Protein AF-0000000069365729 (afdb_homodimer)

Solvent-accessible surface area (backbone atoms only — not comparable to full-atom values): 52235 Å² total; per-residue (Å²): 141,86,71,84,69,77,76,76,80,78,80,75,82,76,78,77,75,75,73,77,79,75,72,73,74,74,63,78,80,81,87,73,66,61,32,48,73,64,70,87,82,58,74,79,74,77,65,44,82,46,73,42,86,36,70,55,56,82,67,42,60,54,94,65,67,59,30,49,34,36,30,37,41,27,50,70,86,61,30,41,75,59,53,30,36,33,40,35,35,39,38,40,79,29,45,43,65,62,51,60,62,54,31,26,33,58,68,67,47,25,71,80,61,19,20,28,38,34,43,37,36,20,69,69,21,66,78,11,24,42,81,78,31,65,70,54,25,65,61,44,45,65,58,37,16,51,65,37,71,66,40,41,49,50,48,52,47,53,49,51,54,50,51,23,55,77,64,65,19,75,74,30,49,24,36,30,26,22,46,34,68,5,3,36,47,14,47,51,38,36,54,47,31,40,67,66,26,65,24,19,40,14,19,29,21,40,62,31,43,38,66,79,65,38,69,39,33,42,41,43,31,36,31,28,45,53,43,34,72,68,29,58,66,35,31,49,51,55,39,50,35,55,60,53,48,50,55,42,40,71,38,91,63,16,36,54,50,50,20,57,73,64,36,36,68,55,73,52,90,51,59,63,62,56,52,49,51,53,50,48,48,52,52,49,41,26,27,62,32,30,86,46,64,43,42,78,44,41,58,36,58,46,34,39,54,53,54,24,34,48,44,37,62,67,55,60,91,86,64,49,64,65,58,26,47,46,56,16,54,32,40,60,79,35,53,85,64,80,62,87,52,44,65,87,81,64,59,69,43,60,46,62,57,46,55,52,32,39,33,34,47,56,36,53,60,54,23,27,41,70,84,66,21,41,52,78,59,47,73,63,49,65,70,54,50,38,50,49,25,36,70,76,49,67,37,72,50,40,62,59,48,49,46,65,63,71,31,46,75,64,46,46,76,36,36,44,70,26,59,48,38,33,38,28,34,33,12,64,36,9,27,52,35,63,19,28,64,75,56,59,45,37,96,43,30,36,36,50,73,36,78,73,29,16,53,37,53,78,37,31,54,87,56,93,73,57,53,68,69,58,54,50,49,48,51,52,52,52,50,51,52,51,48,52,51,51,53,51,53,51,54,55,52,53,56,73,72,104,143,83,77,89,77,89,79,81,79,77,77,76,80,75,78,77,77,76,72,77,78,75,74,77,78,76,70,76,75,75,80,70,69,52,34,51,74,65,71,86,84,59,74,80,78,77,64,45,83,45,72,43,85,36,71,56,55,82,68,40,59,54,93,65,66,59,30,47,34,36,30,37,42,26,50,70,87,59,30,40,77,58,52,28,35,33,41,34,35,37,38,40,77,26,45,43,65,63,50,60,63,55,31,28,34,59,67,68,46,28,71,81,62,20,20,28,39,35,41,37,36,20,68,69,22,65,78,11,25,42,79,78,31,65,70,55,25,64,62,45,45,66,58,38,16,49,65,36,70,65,41,40,49,49,49,54,46,53,49,53,54,51,50,23,53,76,64,65,20,74,74,29,48,25,38,31,27,21,46,35,70,6,3,36,47,14,48,51,39,34,52,48,31,40,67,66,26,67,25,17,40,14,18,29,22,41,63,30,43,39,65,81,66,39,69,41,33,40,41,42,31,37,32,29,45,52,42,35,73,68,29,58,66,36,31,50,50,55,38,50,34,56,60,53,49,52,55,42,40,70,37,90,64,15,37,55,51,48,18,57,75,64,35,36,68,56,72,52,92,50,58,62,64,57,53,49,52,53,51,50,50,53,51,49,41,28,28,62,32,31,84,47,63,43,44,81,46,41,58,36,56,46,34,38,54,52,53,22,34,50,42,38,62,67,55,61,90,85,64,49,65,65,60,27,48,46,55,16,55,33,40,61,78,34,54,83,63,80,62,87,52,45,66,88,80,62,58,66,44,60,45,63,57,46,55,52,32,39,34,32,48,58,35,53,61,52,24,28,39,69,84,65,21,40,52,79,59,49,72,65,48,66,69,57,48,36,50,49,24,35,70,76,49,66,38,72,51,39,61,58,48,48,46,64,60,70,30,45,74,64,46,46,77,36,36,42,70,27,58,49,39,34,38,30,35,33,12,64,37,9,28,50,35,64,19,29,62,76,57,60,45,39,96,41,29,34,35,49,72,38,77,74,29,16,52,37,51,78,35,32,55,86,58,94,74,57,53,67,71,58,55,51,50,47,50,52,54,51,50,50,51,50,48,52,52,51,53,49,54,50,54,57,51,54,55,74,72,106

pLDDT: mean 89.28, std 19.51, range [16.75, 98.94]

Structure (mmCIF, N/CA/C/O backbone):
data_AF-0000000069365729-model_v1
#
loop_
_entity.id
_entity.type
_entity.pdbx_description
1 polymer 'Lysosomal Pro-X carboxypeptidase'
#
loop_
_atom_site.group_PDB
_atom_site.id
_atom_site.type_symbol
_atom_site.label_atom_id
_atom_site.label_alt_id
_atom_site.label_comp_id
_atom_site.label_asym_id
_atom_site.label_entity_id
_atom_site.label_seq_id
_atom_site.pdbx_PDB_ins_code
_atom_site.Cartn_x
_atom_site.Cartn_y
_atom_site.Cartn_z
_atom_site.occupancy
_atom_site.B_iso_or_equiv
_atom_site.auth_seq_id
_atom_site.auth_comp_id
_atom_site.auth_asym_id
_atom_site.auth_atom_id
_atom_site.pdbx_PDB_model_num
ATOM 1 N N . MET A 1 1 ? 60.781 17.562 -64.938 1 19.97 1 MET A N 1
ATOM 2 C CA . MET A 1 1 ? 60.312 16.391 -65.688 1 19.97 1 MET A CA 1
ATOM 3 C C . MET A 1 1 ? 59.062 15.805 -65 1 19.97 1 MET A C 1
ATOM 5 O O . MET A 1 1 ? 59.031 15.68 -63.781 1 19.97 1 MET A O 1
ATOM 9 N N . ARG A 1 2 ? 58 15.656 -65.75 1 18.52 2 ARG A N 1
ATOM 10 C CA . ARG A 1 2 ? 56.531 15.656 -65.875 1 18.52 2 ARG A CA 1
ATOM 11 C C . ARG A 1 2 ? 55.938 14.391 -65.25 1 18.52 2 ARG A C 1
ATOM 13 O O . ARG A 1 2 ? 56.594 13.336 -65.25 1 18.52 2 ARG A O 1
ATOM 20 N N . ARG A 1 3 ? 54.812 14.578 -64.625 1 18.08 3 ARG A N 1
ATOM 21 C CA . ARG A 1 3 ? 53.812 14.219 -63.625 1 18.08 3 ARG A CA 1
ATOM 22 C C . ARG A 1 3 ? 53 13.016 -64.125 1 18.08 3 ARG A C 1
ATOM 24 O O . ARG A 1 3 ? 51.969 12.688 -63.5 1 18.08 3 ARG A O 1
ATOM 31 N N . PHE A 1 4 ? 53.594 12.305 -65.125 1 20.97 4 PHE A N 1
ATOM 32 C CA . PHE A 1 4 ? 52.594 11.391 -65.625 1 20.97 4 PHE A CA 1
ATOM 33 C C . PHE A 1 4 ? 52.031 10.516 -64.5 1 20.97 4 PHE A C 1
ATOM 35 O O . PHE A 1 4 ? 52.781 9.812 -63.844 1 20.97 4 PHE A O 1
ATOM 42 N N . ALA A 1 5 ? 50.844 10.938 -63.969 1 23.08 5 ALA A N 1
ATOM 43 C CA . ALA A 1 5 ? 49.906 10.617 -62.906 1 23.08 5 ALA A CA 1
ATOM 44 C C . ALA A 1 5 ? 49.312 9.227 -63.094 1 23.08 5 ALA A C 1
ATOM 46 O O . ALA A 1 5 ? 48.375 9.055 -63.875 1 23.08 5 ALA A O 1
ATOM 47 N N . THR A 1 6 ? 50.031 8.297 -63.656 1 20.86 6 THR A N 1
ATOM 48 C CA . THR A 1 6 ? 49.25 7.121 -64 1 20.86 6 THR A CA 1
ATOM 49 C C . THR A 1 6 ? 48.5 6.582 -62.812 1 20.86 6 THR A C 1
ATOM 51 O O . THR A 1 6 ? 49.062 6.406 -61.75 1 20.86 6 THR A O 1
ATOM 54 N N . THR A 1 7 ? 47.156 6.723 -62.781 1 23.72 7 THR A N 1
ATOM 55 C CA . THR A 1 7 ? 46 6.465 -61.969 1 23.72 7 THR A CA 1
ATOM 56 C C . THR A 1 7 ? 45.781 4.965 -61.75 1 23.72 7 THR A C 1
ATOM 58 O O . THR A 1 7 ? 45.438 4.246 -62.688 1 23.72 7 THR A O 1
ATOM 61 N N . LEU A 1 8 ? 46.75 4.215 -61.469 1 20.98 8 LEU A N 1
ATOM 62 C CA . LEU A 1 8 ? 46.438 2.791 -61.375 1 20.98 8 LEU A CA 1
ATOM 63 C C . LEU A 1 8 ? 45.281 2.541 -60.406 1 20.98 8 LEU A C 1
ATOM 65 O O . LEU A 1 8 ? 45.344 2.963 -59.25 1 20.98 8 LEU A O 1
ATOM 69 N N . VAL A 1 9 ? 44.062 2.283 -60.906 1 23.2 9 VAL A N 1
ATOM 70 C CA . VAL A 1 9 ? 42.75 1.968 -60.344 1 23.2 9 VAL A CA 1
ATOM 71 C C . VAL A 1 9 ? 42.812 0.652 -59.562 1 23.2 9 VAL A C 1
ATOM 73 O O . VAL A 1 9 ? 43 -0.412 -60.156 1 23.2 9 VAL A O 1
ATOM 76 N N . LEU A 1 10 ? 43.594 0.442 -58.594 1 20.86 10 LEU A N 1
ATOM 77 C CA . LEU A 1 10 ? 43.625 -0.836 -57.906 1 20.86 10 LEU A CA 1
ATOM 78 C C . LEU A 1 10 ? 42.25 -1.156 -57.312 1 20.86 10 LEU A C 1
ATOM 80 O O . LEU A 1 10 ? 41.719 -0.389 -56.5 1 20.86 10 LEU A O 1
ATOM 84 N N . VAL A 1 11 ? 41.312 -1.897 -57.969 1 24.56 11 VAL A N 1
ATOM 85 C CA . VAL A 1 11 ? 40 -2.424 -57.625 1 24.56 11 VAL A CA 1
ATOM 86 C C . VAL A 1 11 ? 40.125 -3.371 -56.438 1 24.56 11 VAL A C 1
ATOM 88 O O . VAL A 1 11 ? 40.75 -4.43 -56.531 1 24.56 11 VAL A O 1
ATOM 91 N N . SER A 1 12 ? 40.5 -2.928 -55.25 1 21.89 12 SER A N 1
ATOM 92 C CA . SER A 1 12 ? 40.562 -3.795 -54.062 1 21.89 12 SER A CA 1
ATOM 93 C C . SER A 1 12 ? 39.25 -4.523 -53.844 1 21.89 12 SER A C 1
ATOM 95 O O . SER A 1 12 ? 38.188 -3.893 -53.781 1 21.89 12 SER A O 1
ATOM 97 N N . LEU A 1 13 ? 39.031 -5.797 -54.219 1 23.45 13 LEU A N 1
ATOM 98 C CA . LEU A 1 13 ? 37.969 -6.785 -54.031 1 23.45 13 LEU A CA 1
ATOM 99 C C . LEU A 1 13 ? 37.656 -6.961 -52.531 1 23.45 13 LEU A C 1
ATOM 101 O O . LEU A 1 13 ? 38.469 -7.492 -51.781 1 23.45 13 LEU A O 1
ATOM 105 N N . CYS A 1 14 ? 37.156 -5.922 -51.781 1 22.91 14 CYS A N 1
ATOM 106 C CA . CYS A 1 14 ? 36.75 -6.055 -50.406 1 22.91 14 CYS A CA 1
ATOM 107 C C . CYS A 1 14 ? 35.75 -7.195 -50.219 1 22.91 14 CYS A C 1
ATOM 109 O O . CYS A 1 14 ? 34.656 -7.168 -50.812 1 22.91 14 CYS A O 1
ATOM 111 N N . PHE A 1 15 ? 36.188 -8.461 -50.031 1 23.34 15 PHE A N 1
ATOM 112 C CA . PHE A 1 15 ? 35.406 -9.648 -49.688 1 23.34 15 PHE A CA 1
ATOM 113 C C . PHE A 1 15 ? 34.5 -9.375 -48.5 1 23.34 15 PHE A C 1
ATOM 115 O O . PHE A 1 15 ? 35 -9.055 -47.406 1 23.34 15 PHE A O 1
ATOM 122 N N . PHE A 1 16 ? 33.25 -8.797 -48.688 1 24.72 16 PHE A N 1
ATOM 123 C CA . PHE A 1 16 ? 32.156 -8.641 -47.75 1 24.72 16 PHE A CA 1
ATOM 124 C C . PHE A 1 16 ? 31.844 -9.969 -47.062 1 24.72 16 PHE A C 1
ATOM 126 O O . PHE A 1 16 ? 31.297 -10.875 -47.719 1 24.72 16 PHE A O 1
ATOM 133 N N . PHE A 1 17 ? 32.75 -10.516 -46.156 1 26.08 17 PHE A N 1
ATOM 134 C CA . PHE A 1 17 ? 32.312 -11.664 -45.375 1 26.08 17 PHE A CA 1
ATOM 135 C C . PHE A 1 17 ? 30.969 -11.406 -44.719 1 26.08 17 PHE A C 1
ATOM 137 O O . PHE A 1 17 ? 30.812 -10.445 -43.969 1 26.08 17 PHE A O 1
ATOM 144 N N . VAL A 1 18 ? 29.828 -11.75 -45.312 1 26.98 18 VAL A N 1
ATOM 145 C CA . VAL A 1 18 ? 28.484 -11.844 -44.781 1 26.98 18 VAL A CA 1
ATOM 146 C C . VAL A 1 18 ? 28.484 -12.648 -43.5 1 26.98 18 VAL A C 1
ATOM 148 O O . VAL A 1 18 ? 28.828 -13.828 -43.5 1 26.98 18 VAL A O 1
ATOM 151 N N . PHE A 1 19 ? 28.969 -12.023 -42.375 1 27.56 19 PHE A N 1
ATOM 152 C CA . PHE A 1 19 ? 28.766 -12.688 -41.094 1 27.56 19 PHE A CA 1
ATOM 153 C C . PHE A 1 19 ? 27.328 -13.211 -40.969 1 27.56 19 PHE A C 1
ATOM 155 O O . PHE A 1 19 ? 26.375 -12.5 -41.281 1 27.56 19 PHE A O 1
ATOM 162 N N . PRO A 1 20 ? 27.109 -14.539 -41.062 1 25.8 20 PRO A N 1
ATOM 163 C CA . PRO A 1 20 ? 25.781 -15.117 -40.812 1 25.8 20 PRO A CA 1
ATOM 164 C C . PRO A 1 20 ? 25.094 -14.5 -39.594 1 25.8 20 PRO A C 1
ATOM 166 O O . PRO A 1 20 ? 25.766 -13.977 -38.719 1 25.8 20 PRO A O 1
ATOM 169 N N . CYS A 1 21 ? 23.859 -14.094 -39.812 1 24.88 21 CYS A N 1
ATOM 170 C CA . CYS A 1 21 ? 22.766 -13.664 -38.969 1 24.88 21 CYS A CA 1
ATOM 171 C C . CYS A 1 21 ? 22.672 -14.555 -37.719 1 24.88 21 CYS A C 1
ATOM 173 O O . CYS A 1 21 ? 22.5 -15.766 -37.844 1 24.88 21 CYS A O 1
ATOM 175 N N . CYS A 1 22 ? 23.5 -14.266 -36.656 1 27.94 22 CYS A N 1
ATOM 176 C CA . CYS A 1 22 ? 23.266 -14.742 -35.281 1 27.94 22 CYS A CA 1
ATOM 177 C C . CYS A 1 22 ? 21.766 -14.805 -35 1 27.94 22 CYS A C 1
ATOM 179 O O . CYS A 1 22 ? 21.078 -13.781 -35.031 1 27.94 22 CYS A O 1
ATOM 181 N N . ARG A 1 23 ? 21.109 -15.852 -35.469 1 26.5 23 ARG A N 1
ATOM 182 C CA . ARG A 1 23 ? 19.781 -16.156 -34.969 1 26.5 23 ARG A CA 1
ATOM 183 C C . ARG A 1 23 ? 19.672 -15.883 -33.469 1 26.5 23 ARG A C 1
ATOM 185 O O . ARG A 1 23 ? 20.422 -16.469 -32.656 1 26.5 23 ARG A O 1
ATOM 192 N N . ALA A 1 24 ? 19.344 -14.68 -33.188 1 32.12 24 ALA A N 1
ATOM 193 C CA . ALA A 1 24 ? 18.781 -14.336 -31.875 1 32.12 24 ALA A CA 1
ATOM 194 C C . ALA A 1 24 ? 17.984 -15.508 -31.297 1 32.12 24 ALA A C 1
ATOM 196 O O . ALA A 1 24 ? 16.953 -15.898 -31.844 1 32.12 24 ALA A O 1
ATOM 197 N N . GLN A 1 25 ? 18.719 -16.531 -30.844 1 28.36 25 GLN A N 1
ATOM 198 C CA . GLN A 1 25 ? 18.031 -17.484 -29.984 1 28.36 25 GLN A CA 1
ATOM 199 C C . GLN A 1 25 ? 16.969 -16.797 -29.125 1 28.36 25 GLN A C 1
ATOM 201 O O . GLN A 1 25 ? 17.281 -15.867 -28.391 1 28.36 25 GLN A O 1
ATOM 206 N N . ARG A 1 26 ? 15.758 -16.828 -29.609 1 33.78 26 ARG A N 1
ATOM 207 C CA . ARG A 1 26 ? 14.5 -16.391 -29 1 33.78 26 ARG A CA 1
ATOM 208 C C . ARG A 1 26 ? 14.445 -16.75 -27.531 1 33.78 26 ARG A C 1
ATOM 210 O O . ARG A 1 26 ? 14.898 -17.812 -27.125 1 33.78 26 ARG A O 1
ATOM 217 N N . GLY A 1 27 ? 14.602 -15.797 -26.797 1 33.34 27 GLY A N 1
ATOM 218 C CA . GLY A 1 27 ? 14.305 -15.742 -25.375 1 33.34 27 GLY A CA 1
ATOM 219 C C . GLY A 1 27 ? 13.094 -16.578 -24.984 1 33.34 27 GLY A C 1
ATOM 220 O O . GLY A 1 27 ? 12.023 -16.438 -25.578 1 33.34 27 GLY A O 1
ATOM 221 N N . ARG A 1 28 ? 13.125 -17.641 -24.531 1 34.78 28 ARG A N 1
ATOM 222 C CA . ARG A 1 28 ? 12.047 -18.469 -24 1 34.78 28 ARG A CA 1
ATOM 223 C C . ARG A 1 28 ? 11.203 -17.688 -22.984 1 34.78 28 ARG A C 1
ATOM 225 O O . ARG A 1 28 ? 11.594 -17.531 -21.828 1 34.78 28 ARG A O 1
ATOM 232 N N . PRO A 1 29 ? 10.797 -16.547 -23.156 1 34.97 29 PRO A N 1
ATOM 233 C CA . PRO A 1 29 ? 9.945 -16.219 -22.016 1 34.97 29 PRO A CA 1
ATOM 234 C C . PRO A 1 29 ? 8.75 -17.172 -21.875 1 34.97 29 PRO A C 1
ATOM 236 O O . PRO A 1 29 ? 8.109 -17.5 -22.875 1 34.97 29 PRO A O 1
ATOM 239 N N . ARG A 1 30 ? 8.312 -17.844 -20.688 1 39.31 30 ARG A N 1
ATOM 240 C CA . ARG A 1 30 ? 7.734 -18.844 -19.797 1 39.31 30 ARG A CA 1
ATOM 241 C C . ARG A 1 30 ? 6.211 -18.797 -19.844 1 39.31 30 ARG A C 1
ATOM 243 O O . ARG A 1 30 ? 5.625 -17.859 -20.391 1 39.31 30 ARG A O 1
ATOM 250 N N . LEU A 1 31 ? 5.367 -19.062 -18.656 1 35.19 31 LEU A N 1
ATOM 251 C CA . LEU A 1 31 ? 4.391 -20.047 -18.219 1 35.19 31 LEU A CA 1
ATOM 252 C C . LEU A 1 31 ? 3.01 -19.75 -18.781 1 35.19 31 LEU A C 1
ATOM 254 O O . LEU A 1 31 ? 2.299 -18.875 -18.266 1 35.19 31 LEU A O 1
ATOM 258 N N . LEU A 1 32 ? 2.955 -19.578 -20.031 1 36.25 32 LEU A N 1
ATOM 259 C CA . LEU A 1 32 ? 1.614 -19.438 -20.578 1 36.25 32 LEU A CA 1
ATOM 260 C C . LEU A 1 32 ? 0.77 -20.672 -20.312 1 36.25 32 LEU A C 1
ATOM 262 O O . LEU A 1 32 ? 1.016 -21.734 -20.891 1 36.25 32 LEU A O 1
ATOM 266 N N . GLU A 1 33 ? 0.368 -20.875 -19.172 1 34.91 33 GLU A N 1
ATOM 267 C CA . GLU A 1 33 ? -0.342 -22.109 -18.859 1 34.91 33 GLU A CA 1
ATOM 268 C C . GLU A 1 33 ? -1.721 -22.125 -19.516 1 34.91 33 GLU A C 1
ATOM 270 O O . GLU A 1 33 ? -2.521 -21.219 -19.328 1 34.91 33 GLU A O 1
ATOM 275 N N . ARG A 1 34 ? -1.675 -22.641 -20.656 1 36.06 34 ARG A N 1
ATOM 276 C CA . ARG A 1 34 ? -2.887 -23.047 -21.359 1 36.06 34 ARG A CA 1
ATOM 277 C C . ARG A 1 34 ? -3.725 -24 -20.516 1 36.06 34 ARG A C 1
ATOM 279 O O . ARG A 1 34 ? -3.262 -25.078 -20.141 1 36.06 34 ARG A O 1
ATOM 286 N N . PHE A 1 35 ? -4.625 -23.469 -19.766 1 40.62 35 PHE A N 1
ATOM 287 C CA . PHE A 1 35 ? -5.465 -24.391 -19 1 40.62 35 PHE A CA 1
ATOM 288 C C . PHE A 1 35 ? -6.648 -24.859 -19.844 1 40.62 35 PHE A C 1
ATOM 290 O O . PHE A 1 35 ? -7.234 -24.062 -20.594 1 40.62 35 PHE A O 1
ATOM 297 N N . ALA A 1 36 ? -6.812 -26.094 -20.203 1 39.56 36 ALA A N 1
ATOM 298 C CA . ALA A 1 36 ? -7.949 -26.75 -20.859 1 39.56 36 ALA A CA 1
ATOM 299 C C . ALA A 1 36 ? -9.25 -26.422 -20.125 1 39.56 36 ALA A C 1
ATOM 301 O O . ALA A 1 36 ? -9.25 -26.203 -18.906 1 39.56 36 ALA A O 1
ATOM 302 N N . ARG A 1 37 ? -10.266 -26.5 -20.969 1 44.94 37 ARG A N 1
ATOM 303 C CA . ARG A 1 37 ? -11.648 -26.344 -20.531 1 44.94 37 ARG A CA 1
ATOM 304 C C . ARG A 1 37 ? -12.023 -27.422 -19.531 1 44.94 37 ARG A C 1
ATOM 306 O O . ARG A 1 37 ? -11.781 -28.609 -19.75 1 44.94 37 ARG A O 1
ATOM 313 N N . PRO A 1 38 ? -12.5 -26.922 -18.281 1 44.09 38 PRO A N 1
ATOM 314 C CA . PRO A 1 38 ? -12.883 -27.891 -17.234 1 44.09 38 PRO A CA 1
ATOM 315 C C . PRO A 1 38 ? -13.93 -28.891 -17.719 1 44.09 38 PRO A C 1
ATOM 317 O O . PRO A 1 38 ? -14.789 -28.547 -18.531 1 44.09 38 PRO A O 1
ATOM 320 N N . GLY A 1 39 ? -13.703 -30.125 -17.781 1 40.03 39 GLY A N 1
ATOM 321 C CA . GLY A 1 39 ? -14.734 -31.141 -17.844 1 40.03 39 GLY A CA 1
ATOM 322 C C . GLY A 1 39 ? -15.906 -30.875 -16.922 1 40.03 39 GLY A C 1
ATOM 323 O O . GLY A 1 39 ? -15.82 -30.016 -16.031 1 40.03 39 GLY A O 1
ATOM 324 N N . ASN A 1 40 ? -17.141 -31.734 -17.156 1 41.06 40 ASN A N 1
ATOM 325 C CA . ASN A 1 40 ? -18.531 -31.641 -16.719 1 41.06 40 ASN A CA 1
ATOM 326 C C . ASN A 1 40 ? -18.641 -31.516 -15.203 1 41.06 40 ASN A C 1
ATOM 328 O O . ASN A 1 40 ? -19.719 -31.219 -14.672 1 41.06 40 ASN A O 1
ATOM 332 N N . ARG A 1 41 ? -18.078 -32.594 -14.289 1 47.03 41 ARG A N 1
ATOM 333 C CA . ARG A 1 41 ? -18.781 -32.844 -13.039 1 47.03 41 ARG A CA 1
ATOM 334 C C . ARG A 1 41 ? -18.406 -31.812 -11.977 1 47.03 41 ARG A C 1
ATOM 336 O O . ARG A 1 41 ? -17.625 -32.094 -11.062 1 47.03 41 ARG A O 1
ATOM 343 N N . ALA A 1 42 ? -18.125 -30.781 -12.25 1 49.84 42 ALA A N 1
ATOM 344 C CA . ALA A 1 42 ? -17.797 -29.844 -11.172 1 49.84 42 ALA A CA 1
ATOM 345 C C . ALA A 1 42 ? -18.938 -29.75 -10.164 1 49.84 42 ALA A C 1
ATOM 347 O O . ALA A 1 42 ? -20.094 -29.625 -10.547 1 49.84 42 ALA A O 1
ATOM 348 N N . ARG A 1 43 ? -18.703 -30.062 -8.938 1 58.91 43 ARG A N 1
ATOM 349 C CA . ARG A 1 43 ? -19.625 -29.75 -7.852 1 58.91 43 ARG A CA 1
ATOM 350 C C . ARG A 1 43 ? -20.172 -28.344 -7.988 1 58.91 43 ARG A C 1
ATOM 352 O O . ARG A 1 43 ? -19.406 -27.391 -8.133 1 58.91 43 ARG A O 1
ATOM 359 N N . ALA A 1 44 ? -21.312 -28.203 -8.445 1 73.12 44 ALA A N 1
ATOM 360 C CA . ALA A 1 44 ? -21.938 -26.922 -8.695 1 73.12 44 ALA A CA 1
ATOM 361 C C . ALA A 1 44 ? -22.219 -26.188 -7.383 1 73.12 44 ALA A C 1
ATOM 363 O O . ALA A 1 44 ? -23.031 -26.641 -6.57 1 73.12 44 ALA A O 1
ATOM 364 N N . TYR A 1 45 ? -21.25 -25.406 -6.949 1 89.94 45 TYR A N 1
ATOM 365 C CA . TYR A 1 45 ? -21.5 -24.547 -5.801 1 89.94 45 TYR A CA 1
ATOM 366 C C . TYR A 1 45 ? -22.531 -23.469 -6.145 1 89.94 45 TYR A C 1
ATOM 368 O O . TYR A 1 45 ? -22.609 -23.016 -7.289 1 89.94 45 TYR A O 1
ATOM 376 N N . GLN A 1 46 ? -23.375 -23.203 -5.18 1 92.38 46 GLN A N 1
ATOM 377 C CA . GLN A 1 46 ? -24.422 -22.203 -5.391 1 92.38 46 GLN A CA 1
ATOM 378 C C . GLN A 1 46 ? -23.969 -20.812 -4.918 1 92.38 46 GLN A C 1
ATOM 380 O O . GLN A 1 46 ? -23.484 -20.672 -3.787 1 92.38 46 GLN A O 1
ATOM 385 N N . TYR A 1 47 ? -23.969 -19.891 -5.766 1 96.44 47 TYR A N 1
ATOM 386 C CA . TYR A 1 47 ? -23.609 -18.516 -5.461 1 96.44 47 TYR A CA 1
ATOM 387 C C . TYR A 1 47 ? -24.406 -17.547 -6.324 1 96.44 47 TYR A C 1
ATOM 389 O O . TYR A 1 47 ? -25.031 -17.953 -7.316 1 96.44 47 TYR A O 1
ATOM 397 N N . GLU A 1 48 ? -24.469 -16.312 -5.871 1 97.19 48 GLU A N 1
ATOM 398 C CA . GLU A 1 48 ? -25.031 -15.211 -6.645 1 97.19 48 GLU A CA 1
ATOM 399 C C . GLU A 1 48 ? -23.922 -14.367 -7.277 1 97.19 48 GLU A C 1
ATOM 401 O O . GLU A 1 48 ? -22.906 -14.086 -6.641 1 97.19 48 GLU A O 1
ATOM 406 N N . GLU A 1 49 ? -24.172 -13.992 -8.492 1 97.69 49 GLU A N 1
ATOM 407 C CA . GLU A 1 49 ? -23.281 -13.07 -9.188 1 97.69 49 GLU A CA 1
ATOM 408 C C . GLU A 1 49 ? -23.703 -11.625 -8.969 1 97.69 49 GLU A C 1
ATOM 410 O O . GLU A 1 49 ? -24.875 -11.281 -9.172 1 97.69 49 GLU A O 1
ATOM 415 N N . ARG A 1 50 ? -22.766 -10.812 -8.523 1 98.44 50 ARG A N 1
ATOM 416 C CA . ARG A 1 50 ? -23.016 -9.383 -8.328 1 98.44 50 ARG A CA 1
ATOM 417 C C . ARG A 1 50 ? -21.891 -8.547 -8.938 1 98.44 50 ARG A C 1
ATOM 419 O O . ARG A 1 50 ? -20.875 -9.086 -9.367 1 98.44 50 ARG A O 1
ATOM 426 N N . TYR A 1 51 ? -22.188 -7.262 -9.078 1 98.5 51 TYR A N 1
ATOM 427 C CA . TYR A 1 51 ? -21.219 -6.332 -9.656 1 98.5 51 TYR A CA 1
ATOM 428 C C . TYR A 1 51 ? -21.016 -5.121 -8.75 1 98.5 51 TYR A C 1
ATOM 430 O O . TYR A 1 51 ? -21.953 -4.684 -8.078 1 98.5 51 TYR A O 1
ATOM 438 N N . PHE A 1 52 ? -19.859 -4.637 -8.703 1 98.56 52 PHE A N 1
ATOM 439 C CA . PHE A 1 52 ? -19.469 -3.436 -7.973 1 98.56 52 PHE A CA 1
ATOM 440 C C . PHE A 1 52 ? -18.781 -2.438 -8.898 1 98.56 52 PHE A C 1
ATOM 442 O O . PHE A 1 52 ? -17.859 -2.797 -9.633 1 98.56 52 PHE A O 1
ATOM 449 N N . ARG A 1 53 ? -19.25 -1.171 -8.844 1 97.94 53 ARG A N 1
ATOM 450 C CA . ARG A 1 53 ? -18.672 -0.134 -9.688 1 97.94 53 ARG A CA 1
ATOM 451 C C . ARG A 1 53 ? -17.328 0.325 -9.148 1 97.94 53 ARG A C 1
ATOM 453 O O . ARG A 1 53 ? -17.234 0.851 -8.039 1 97.94 53 ARG A O 1
ATOM 460 N N . GLN A 1 54 ? -16.234 0.174 -9.961 1 98.38 54 GLN A N 1
ATOM 461 C CA . GLN A 1 54 ? -14.867 0.432 -9.531 1 98.38 54 GLN A CA 1
ATOM 462 C C . GLN A 1 54 ? -14.273 1.625 -10.273 1 98.38 54 GLN A C 1
ATOM 464 O O . GLN A 1 54 ? -14.617 1.881 -11.43 1 98.38 54 GLN A O 1
ATOM 469 N N . SER A 1 55 ? -13.398 2.359 -9.516 1 97.5 55 SER A N 1
ATOM 470 C CA . SER A 1 55 ? -12.508 3.287 -10.203 1 97.5 55 SER A CA 1
ATOM 471 C C . SER A 1 55 ? -11.477 2.541 -11.047 1 97.5 55 SER A C 1
ATOM 473 O O . SER A 1 55 ? -10.969 1.497 -10.633 1 97.5 55 SER A O 1
ATOM 475 N N . LEU A 1 56 ? -11.18 3.059 -12.195 1 98.44 56 LEU A N 1
ATOM 476 C CA . LEU A 1 56 ? -10.164 2.422 -13.031 1 98.44 56 LEU A CA 1
ATOM 477 C C . LEU A 1 56 ? -8.773 2.637 -12.453 1 98.44 56 LEU A C 1
ATOM 479 O O . LEU A 1 56 ? -7.922 1.745 -12.523 1 98.44 56 LEU A O 1
ATOM 483 N N . ASP A 1 57 ? -8.531 3.812 -11.961 1 98.38 57 ASP A N 1
ATOM 484 C CA . ASP A 1 57 ? -7.281 4.137 -11.281 1 98.38 57 ASP A CA 1
ATOM 485 C C . ASP A 1 57 ? -7.551 4.645 -9.859 1 98.38 57 ASP A C 1
ATOM 487 O O . ASP A 1 57 ? -8.047 5.758 -9.68 1 98.38 57 ASP A O 1
ATOM 491 N N . HIS A 1 58 ? -7.168 3.842 -8.93 1 98.56 58 HIS A N 1
ATOM 492 C CA . HIS A 1 58 ? -7.41 4.191 -7.531 1 98.56 58 HIS A CA 1
ATOM 493 C C . HIS A 1 58 ? -6.375 5.195 -7.027 1 98.56 58 HIS A C 1
ATOM 495 O O . HIS A 1 58 ? -6.562 5.812 -5.977 1 98.56 58 HIS A O 1
ATOM 501 N N . PHE A 1 59 ? -5.27 5.398 -7.746 1 98.56 59 PHE A N 1
ATOM 502 C CA . PHE A 1 59 ? -4.113 6.082 -7.18 1 98.56 59 PHE A CA 1
ATOM 503 C C . PHE A 1 59 ? -3.867 7.406 -7.887 1 98.56 59 PHE A C 1
ATOM 505 O O . PHE A 1 59 ? -2.771 7.969 -7.805 1 98.56 59 PHE A O 1
ATOM 512 N N . SER A 1 60 ? -4.812 7.863 -8.625 1 97.88 60 SER A N 1
ATOM 513 C CA . SER A 1 60 ? -4.82 9.195 -9.227 1 97.88 60 SER A CA 1
ATOM 514 C C . SER A 1 60 ? -6.238 9.75 -9.32 1 97.88 60 SER A C 1
ATOM 516 O O . SER A 1 60 ? -7.203 9.055 -9 1 97.88 60 SER A O 1
ATOM 518 N N . PHE A 1 61 ? -6.324 10.953 -9.711 1 97.62 61 PHE A N 1
ATOM 519 C CA . PHE A 1 61 ? -7.617 11.586 -9.938 1 97.62 61 PHE A CA 1
ATOM 520 C C . PHE A 1 61 ? -7.785 11.953 -11.414 1 97.62 61 PHE A C 1
ATOM 522 O O . PHE A 1 61 ? -8.445 12.938 -11.734 1 97.62 61 PHE A O 1
ATOM 529 N N . ALA A 1 62 ? -7.105 11.172 -12.234 1 95.75 62 ALA A N 1
ATOM 530 C CA . ALA A 1 62 ? -7.316 11.312 -13.672 1 95.75 62 ALA A CA 1
ATOM 531 C C . ALA A 1 62 ? -8.766 11.016 -14.047 1 95.75 62 ALA A C 1
ATOM 533 O O . ALA A 1 62 ? -9.43 10.211 -13.391 1 95.75 62 ALA A O 1
ATOM 534 N N . ASP A 1 63 ? -9.172 11.719 -15.07 1 94.94 63 ASP A N 1
ATOM 535 C CA . ASP A 1 63 ? -10.531 11.5 -15.547 1 94.94 63 ASP A CA 1
ATOM 536 C C . ASP A 1 63 ? -10.625 10.219 -16.375 1 94.94 63 ASP A C 1
ATOM 538 O O . ASP A 1 63 ? -10.438 10.25 -17.594 1 94.94 63 ASP A O 1
ATOM 542 N N . LEU A 1 64 ? -10.93 9.117 -15.758 1 96.62 64 LEU A N 1
ATOM 543 C CA . LEU A 1 64 ? -11.016 7.793 -16.359 1 96.62 64 LEU A CA 1
ATOM 544 C C . LEU A 1 64 ? -12.383 7.164 -16.094 1 96.62 64 LEU A C 1
ATOM 546 O O . LEU A 1 64 ? -13 7.422 -15.062 1 96.62 64 LEU A O 1
ATOM 550 N N . PRO A 1 65 ? -12.844 6.336 -17.016 1 97.06 65 PRO A N 1
ATOM 551 C CA . PRO A 1 65 ? -14.164 5.723 -16.812 1 97.06 65 PRO A CA 1
ATOM 552 C C . PRO A 1 65 ? -14.141 4.641 -15.734 1 97.06 65 PRO A C 1
ATOM 554 O O . PRO A 1 65 ? -13.141 3.926 -15.594 1 97.06 65 PRO A O 1
ATOM 557 N N . PRO A 1 66 ? -15.234 4.57 -14.992 1 97.62 66 PRO A N 1
ATOM 558 C CA . PRO A 1 66 ? -15.352 3.422 -14.094 1 97.62 66 PRO A CA 1
ATOM 559 C C . PRO A 1 66 ? -15.609 2.113 -14.844 1 97.62 66 PRO A C 1
ATOM 561 O O . PRO A 1 66 ? -15.719 2.111 -16.062 1 97.62 66 PRO A O 1
ATOM 564 N N . PHE A 1 67 ? -15.602 0.998 -14.164 1 98.62 67 PHE A N 1
ATOM 565 C CA . PHE A 1 67 ? -15.992 -0.299 -14.711 1 98.62 67 PHE A CA 1
ATOM 566 C C . PHE A 1 67 ? -16.688 -1.146 -13.641 1 98.62 67 PHE A C 1
ATOM 568 O O . PHE A 1 67 ? -16.594 -0.842 -12.453 1 98.62 67 PHE A O 1
ATOM 575 N N . ASP A 1 68 ? -17.391 -2.186 -14.055 1 98.62 68 ASP A N 1
ATOM 576 C CA . ASP A 1 68 ? -18.078 -3.078 -13.133 1 98.62 68 ASP A CA 1
ATOM 577 C C . ASP A 1 68 ? -17.25 -4.32 -12.828 1 98.62 68 ASP A C 1
ATOM 579 O O . ASP A 1 68 ? -16.906 -5.082 -13.742 1 98.62 68 ASP A O 1
ATOM 583 N N . GLN A 1 69 ? -16.906 -4.465 -11.617 1 98.81 69 GLN A N 1
ATOM 584 C CA . GLN A 1 69 ? -16.203 -5.664 -11.172 1 98.81 69 GLN A CA 1
ATOM 585 C C . GLN A 1 69 ? -17.188 -6.742 -10.719 1 98.81 69 GLN A C 1
ATOM 587 O O . GLN A 1 69 ? -18.016 -6.5 -9.852 1 98.81 69 GLN A O 1
ATOM 592 N N . ARG A 1 70 ? -17.016 -7.891 -11.25 1 98.81 70 ARG A N 1
ATOM 593 C CA . ARG A 1 70 ? -17.844 -9.031 -10.867 1 98.81 70 ARG A CA 1
ATOM 594 C C . ARG A 1 70 ? -17.312 -9.672 -9.586 1 98.81 70 ARG A C 1
ATOM 596 O O . ARG A 1 70 ? -16.109 -9.82 -9.406 1 98.81 70 ARG A O 1
ATOM 603 N N . TYR A 1 71 ? -18.219 -10.047 -8.727 1 98.69 71 TYR A N 1
ATOM 604 C CA . TYR A 1 71 ? -17.891 -10.906 -7.598 1 98.69 71 TYR A CA 1
ATOM 605 C C . TYR A 1 71 ? -19.016 -11.898 -7.316 1 98.69 71 TYR A C 1
ATOM 607 O O . TYR A 1 71 ? -20.172 -11.648 -7.664 1 98.69 71 TYR A O 1
ATOM 615 N N . LEU A 1 72 ? -18.625 -13.062 -6.812 1 98.56 72 LEU A N 1
ATOM 616 C CA . LEU A 1 72 ? -19.578 -14.086 -6.395 1 98.56 72 LEU A CA 1
ATOM 617 C C . LEU A 1 72 ? -19.781 -14.055 -4.883 1 98.56 72 LEU A C 1
ATOM 619 O O . LEU A 1 72 ? -18.828 -13.852 -4.125 1 98.56 72 LEU A O 1
ATOM 623 N N . ILE A 1 73 ? -21.031 -14.141 -4.453 1 97.88 73 ILE A N 1
ATOM 624 C CA . ILE A 1 73 ? -21.359 -14.125 -3.029 1 97.88 73 ILE A CA 1
ATOM 625 C C . ILE A 1 73 ? -22.203 -15.344 -2.682 1 97.88 73 ILE A C 1
ATOM 627 O O . ILE A 1 73 ? -23.109 -15.719 -3.443 1 97.88 73 ILE A O 1
ATOM 631 N N . ALA A 1 74 ? -21.875 -16.016 -1.567 1 95.12 74 ALA A N 1
ATOM 632 C CA . ALA A 1 74 ? -22.578 -17.234 -1.182 1 95.12 74 ALA A CA 1
ATOM 633 C C . ALA A 1 74 ? -22.672 -17.359 0.336 1 95.12 74 ALA A C 1
ATOM 635 O O . ALA A 1 74 ? -22.031 -16.609 1.067 1 95.12 74 ALA A O 1
ATOM 636 N N . ASN A 1 75 ? -23.547 -18.281 0.767 1 87.44 75 ASN A N 1
ATOM 637 C CA . ASN A 1 75 ? -23.766 -18.609 2.172 1 87.44 75 ASN A CA 1
ATOM 638 C C . ASN A 1 75 ? -24.391 -17.453 2.934 1 87.44 75 ASN A C 1
ATOM 640 O O . ASN A 1 75 ? -24.125 -17.266 4.121 1 87.44 75 ASN A O 1
ATOM 644 N N . THR A 1 76 ? -25.172 -16.672 2.281 1 84 76 THR A N 1
ATOM 645 C CA . THR A 1 76 ? -25.766 -15.477 2.869 1 84 76 THR A CA 1
ATOM 646 C C . THR A 1 76 ? -26.781 -15.859 3.943 1 84 76 THR A C 1
ATOM 648 O O . THR A 1 76 ? -26.922 -15.156 4.945 1 84 76 THR A O 1
ATOM 651 N N . GLY A 1 77 ? -27.422 -16.938 3.727 1 85.31 77 GLY A N 1
ATOM 652 C CA . GLY A 1 77 ? -28.453 -17.359 4.668 1 85.31 77 GLY A CA 1
ATOM 653 C C . GLY A 1 77 ? -27.875 -17.891 5.969 1 85.31 77 GLY A C 1
ATOM 654 O O . GLY A 1 77 ? -28.484 -17.734 7.027 1 85.31 77 GLY A O 1
ATOM 655 N N . ALA A 1 78 ? -26.703 -18.438 5.949 1 85.94 78 ALA A N 1
ATOM 656 C CA . ALA A 1 78 ? -26.094 -19.078 7.113 1 85.94 78 ALA A CA 1
ATOM 657 C C . ALA A 1 78 ? -25.047 -18.172 7.758 1 85.94 78 ALA A C 1
ATOM 659 O O . ALA A 1 78 ? -24.422 -18.547 8.742 1 85.94 78 ALA A O 1
ATOM 660 N N . TRP A 1 79 ? -24.906 -17.078 7.227 1 88.06 79 TRP A N 1
ATOM 661 C CA . TRP A 1 79 ? -23.906 -16.141 7.715 1 88.06 79 TRP A CA 1
ATOM 662 C C . TRP A 1 79 ? -24.312 -15.539 9.055 1 88.06 79 TRP A C 1
ATOM 664 O O . TRP A 1 79 ? -25.453 -15.109 9.227 1 88.06 79 TRP A O 1
ATOM 674 N N . ALA A 1 80 ? -23.406 -15.547 10.047 1 84.56 80 ALA A N 1
ATOM 675 C CA . ALA A 1 80 ? -23.688 -15.062 11.391 1 84.56 80 ALA A CA 1
ATOM 676 C C . ALA A 1 80 ? -23.719 -13.539 11.43 1 84.56 80 ALA A C 1
ATOM 678 O O . ALA A 1 80 ? -22.734 -12.898 11.805 1 84.56 80 ALA A O 1
ATOM 679 N N . ARG A 1 81 ? -24.812 -12.977 11.195 1 81.75 81 ARG A N 1
ATOM 680 C CA . ARG A 1 81 ? -24.953 -11.523 11.281 1 81.75 81 ARG A CA 1
ATOM 681 C C . ARG A 1 81 ? -25.109 -11.07 12.727 1 81.75 81 ARG A C 1
ATOM 683 O O . ARG A 1 81 ? -25.594 -11.828 13.57 1 81.75 81 ARG A O 1
ATOM 690 N N . PRO A 1 82 ? -24.562 -9.914 12.953 1 85.69 82 PRO A N 1
ATOM 691 C CA . PRO A 1 82 ? -24.125 -8.859 12.031 1 85.69 82 PRO A CA 1
ATOM 692 C C . PRO A 1 82 ? -22.609 -8.844 11.844 1 85.69 82 PRO A C 1
ATOM 694 O O . PRO A 1 82 ? -22.094 -8.086 11.008 1 85.69 82 PRO A O 1
ATOM 697 N N . ALA A 1 83 ? -21.938 -9.711 12.586 1 90.31 83 ALA A N 1
ATOM 698 C CA . ALA A 1 83 ? -20.484 -9.586 12.539 1 90.31 83 ALA A CA 1
ATOM 699 C C . ALA A 1 83 ? -19.828 -10.93 12.258 1 90.31 83 ALA A C 1
ATOM 701 O O . ALA A 1 83 ? -18.734 -11.211 12.766 1 90.31 83 ALA A O 1
ATOM 702 N N . GLY A 1 84 ? -20.547 -11.75 11.477 1 95.88 84 GLY A N 1
ATOM 703 C CA . GLY A 1 84 ? -19.922 -13 11.078 1 95.88 84 GLY A CA 1
ATOM 704 C C . GLY A 1 84 ? -18.719 -12.805 10.172 1 95.88 84 GLY A C 1
ATOM 705 O O . GLY A 1 84 ? -18.578 -11.766 9.523 1 95.88 84 GLY A O 1
ATOM 706 N N . PRO A 1 85 ? -17.844 -13.805 10.156 1 98.25 85 PRO A N 1
ATOM 707 C CA . PRO A 1 85 ? -16.656 -13.656 9.328 1 98.25 85 PRO A CA 1
ATOM 708 C C . PRO A 1 85 ? -16.953 -13.688 7.828 1 98.25 85 PRO A C 1
ATOM 710 O O . PRO A 1 85 ? -17.984 -14.25 7.418 1 98.25 85 PRO A O 1
ATOM 713 N N . ILE A 1 86 ? -16.141 -13.062 7.078 1 98.69 86 ILE A N 1
ATOM 714 C CA . ILE A 1 86 ? -16.172 -13.102 5.617 1 98.69 86 ILE A CA 1
ATOM 715 C C . ILE A 1 86 ? -14.938 -13.828 5.094 1 98.69 86 ILE A C 1
ATOM 717 O O . ILE A 1 86 ? -13.805 -13.438 5.402 1 98.69 86 ILE A O 1
ATOM 721 N N . PHE A 1 87 ? -15.148 -14.898 4.426 1 98.88 87 PHE A N 1
ATOM 722 C CA . PHE A 1 87 ? -14.086 -15.57 3.689 1 98.88 87 PHE A CA 1
ATOM 723 C C . PHE A 1 87 ? -13.992 -15.039 2.266 1 98.88 87 PHE A C 1
ATOM 725 O O . PHE A 1 87 ? -14.898 -15.234 1.459 1 98.88 87 PHE A O 1
ATOM 732 N N . PHE A 1 88 ? -12.914 -14.375 2.002 1 98.94 88 PHE A N 1
ATOM 733 C CA . PHE A 1 88 ? -12.75 -13.617 0.765 1 98.94 88 PHE A CA 1
ATOM 734 C C . PHE A 1 88 ? -11.641 -14.227 -0.09 1 98.94 88 PHE A C 1
ATOM 736 O O . PHE A 1 88 ? -10.484 -14.273 0.329 1 98.94 88 PHE A O 1
ATOM 743 N N . TYR A 1 89 ? -11.992 -14.648 -1.291 1 98.88 89 TYR A N 1
ATOM 744 C CA . TYR A 1 89 ? -11.008 -15.172 -2.229 1 98.88 89 TYR A CA 1
ATOM 745 C C . TYR A 1 89 ? -10.523 -14.086 -3.184 1 98.88 89 TYR A C 1
ATOM 747 O O . TYR A 1 89 ? -11.328 -13.484 -3.9 1 98.88 89 TYR A O 1
ATOM 755 N N . CYS A 1 90 ? -9.211 -13.875 -3.168 1 98.81 90 CYS A N 1
ATOM 756 C CA . CYS A 1 90 ? -8.586 -12.914 -4.074 1 98.81 90 CYS A CA 1
ATOM 757 C C . CYS A 1 90 ? -8.477 -13.484 -5.48 1 98.81 90 CYS A C 1
ATOM 759 O O . CYS A 1 90 ? -7.57 -14.266 -5.77 1 98.81 90 CYS A O 1
ATOM 761 N N . GLY A 1 91 ? -9.273 -13.008 -6.371 1 97.31 91 GLY A N 1
ATOM 762 C CA . GLY A 1 91 ? -9.367 -13.562 -7.715 1 97.31 91 GLY A CA 1
ATOM 763 C C . GLY A 1 91 ? -8.062 -13.5 -8.477 1 97.31 91 GLY A C 1
ATOM 764 O O . GLY A 1 91 ? -7.32 -12.516 -8.375 1 97.31 91 GLY A O 1
ATOM 765 N N . ASN A 1 92 ? -7.828 -14.562 -9.297 1 93.38 92 ASN A N 1
ATOM 766 C CA . ASN A 1 92 ? -6.609 -14.797 -10.055 1 93.38 92 ASN A CA 1
ATOM 767 C C . ASN A 1 92 ? -6.691 -14.18 -11.453 1 93.38 92 ASN A C 1
ATOM 769 O O . ASN A 1 92 ? -7.523 -13.305 -11.695 1 93.38 92 ASN A O 1
ATOM 773 N N . GLU A 1 93 ? -5.77 -14.609 -12.234 1 93.69 93 GLU A N 1
ATOM 774 C CA . GLU A 1 93 ? -5.641 -14.188 -13.625 1 93.69 93 GLU A CA 1
ATOM 775 C C . GLU A 1 93 ? -6.562 -14.992 -14.531 1 93.69 93 GLU A C 1
ATOM 777 O O . GLU A 1 93 ? -6.109 -15.578 -15.523 1 93.69 93 GLU A O 1
ATOM 782 N N . GLY A 1 94 ? -7.863 -15 -14.266 1 92.44 94 GLY A N 1
ATOM 783 C CA . GLY A 1 94 ? -8.836 -15.727 -15.07 1 92.44 94 GLY A CA 1
ATOM 784 C C . GLY A 1 94 ? -10.266 -15.523 -14.602 1 92.44 94 GLY A C 1
ATOM 785 O O . GLY A 1 94 ? -10.523 -14.711 -13.719 1 92.44 94 GLY A O 1
ATOM 786 N N . ASP A 1 95 ? -11.172 -16.266 -15.227 1 93.31 95 ASP A N 1
ATOM 787 C CA . ASP A 1 95 ? -12.578 -16.234 -14.844 1 93.31 95 ASP A CA 1
ATOM 788 C C . ASP A 1 95 ? -12.781 -16.703 -13.406 1 93.31 95 ASP A C 1
ATOM 790 O O . ASP A 1 95 ? -12.305 -17.781 -13.023 1 93.31 95 ASP A O 1
ATOM 794 N N . ILE A 1 96 ? -13.508 -15.914 -12.672 1 96.38 96 ILE A N 1
ATOM 795 C CA . ILE A 1 96 ? -13.594 -16.172 -11.234 1 96.38 96 ILE A CA 1
ATOM 796 C C . ILE A 1 96 ? -14.383 -17.453 -10.984 1 96.38 96 ILE A C 1
ATOM 798 O O . ILE A 1 96 ? -14.195 -18.109 -9.953 1 96.38 96 ILE A O 1
ATOM 802 N N . GLU A 1 97 ? -15.266 -17.875 -11.867 1 95.12 97 GLU A N 1
ATOM 803 C CA . GLU A 1 97 ? -16.031 -19.109 -11.703 1 95.12 97 GLU A CA 1
ATOM 804 C C . GLU A 1 97 ? -15.117 -20.328 -11.703 1 95.12 97 GLU A C 1
ATOM 806 O O . GLU A 1 97 ? -15.367 -21.297 -10.977 1 95.12 97 GLU A O 1
ATOM 811 N N . TRP A 1 98 ? -14.109 -20.234 -12.531 1 90.94 98 TRP A N 1
ATOM 812 C CA . TRP A 1 98 ? -13.148 -21.328 -12.578 1 90.94 98 TRP A CA 1
ATOM 813 C C . TRP A 1 98 ? -12.469 -21.516 -11.219 1 90.94 98 TRP A C 1
ATOM 815 O O . TRP A 1 98 ? -12.297 -22.641 -10.758 1 90.94 98 TRP A O 1
ATOM 825 N N . PHE A 1 99 ? -12.188 -20.469 -10.547 1 93.5 99 PHE A N 1
ATOM 826 C CA . PHE A 1 99 ? -11.523 -20.531 -9.25 1 93.5 99 PHE A CA 1
ATOM 827 C C . PHE A 1 99 ? -12.508 -20.906 -8.148 1 93.5 99 PHE A C 1
ATOM 829 O O . PHE A 1 99 ? -12.164 -21.625 -7.211 1 93.5 99 PHE A O 1
ATOM 836 N N . ALA A 1 100 ? -13.688 -20.406 -8.289 1 95.94 100 ALA A N 1
ATOM 837 C CA . ALA A 1 100 ? -14.711 -20.781 -7.316 1 95.94 100 ALA A CA 1
ATOM 838 C C . ALA A 1 100 ? -14.953 -22.297 -7.336 1 95.94 100 ALA A C 1
ATOM 840 O O . ALA A 1 100 ? -15.086 -22.922 -6.281 1 95.94 100 ALA A O 1
ATOM 841 N N . ASP A 1 101 ? -14.906 -22.844 -8.523 1 93.56 101 ASP A N 1
ATOM 842 C CA . ASP A 1 101 ? -15.18 -24.266 -8.695 1 93.56 101 ASP A CA 1
ATOM 843 C C . ASP A 1 101 ? -14.016 -25.109 -8.188 1 93.56 101 ASP A C 1
ATOM 845 O O . ASP A 1 101 ? -14.188 -26.281 -7.863 1 93.56 101 ASP A O 1
ATOM 849 N N . ASN A 1 102 ? -12.875 -24.484 -8.109 1 92.94 102 ASN A N 1
ATOM 850 C CA . ASN A 1 102 ? -11.688 -25.281 -7.801 1 92.94 102 ASN A CA 1
ATOM 851 C C . ASN A 1 102 ? -11.094 -24.891 -6.453 1 92.94 102 ASN A C 1
ATOM 853 O O . ASN A 1 102 ? -9.93 -25.172 -6.18 1 92.94 102 ASN A O 1
ATOM 857 N N . THR A 1 103 ? -11.82 -24.203 -5.637 1 96.75 103 THR A N 1
ATOM 858 C CA . THR A 1 103 ? -11.406 -23.875 -4.277 1 96.75 103 THR A CA 1
ATOM 859 C C . THR A 1 103 ? -12.391 -24.422 -3.258 1 96.75 103 THR A C 1
ATOM 861 O O . THR A 1 103 ? -12.898 -23.703 -2.404 1 96.75 103 THR A O 1
ATOM 864 N N . GLY A 1 104 ? -12.547 -25.766 -3.352 1 97.12 104 GLY A N 1
ATOM 865 C CA . GLY A 1 104 ? -13.516 -26.484 -2.535 1 97.12 104 GLY A CA 1
ATOM 866 C C . GLY A 1 104 ? -13.281 -26.312 -1.047 1 97.12 104 GLY A C 1
ATOM 867 O O . GLY A 1 104 ? -14.227 -26.312 -0.259 1 97.12 104 GLY A O 1
ATOM 868 N N . PHE A 1 105 ? -12.07 -26.125 -0.594 1 98.25 105 PHE A N 1
ATOM 869 C CA . PHE A 1 105 ? -11.711 -25.953 0.81 1 98.25 105 PHE A CA 1
ATOM 870 C C . PHE A 1 105 ? -12.523 -24.844 1.454 1 98.25 105 PHE A C 1
ATOM 872 O O . PHE A 1 105 ? -13.047 -25.016 2.561 1 98.25 105 PHE A O 1
ATOM 879 N N . VAL A 1 106 ? -12.656 -23.641 0.736 1 98.5 106 VAL A N 1
ATOM 880 C CA . VAL A 1 106 ? -13.383 -22.484 1.261 1 98.5 106 VAL A CA 1
ATOM 881 C C . VAL A 1 106 ? -14.852 -22.844 1.451 1 98.5 106 VAL A C 1
ATOM 883 O O . VAL A 1 106 ? -15.445 -22.516 2.479 1 98.5 106 VAL A O 1
ATOM 886 N N . TRP A 1 107 ? -15.422 -23.578 0.495 1 97.06 107 TRP A N 1
ATOM 887 C CA . TRP A 1 107 ? -16.812 -24.016 0.575 1 97.06 107 TRP A CA 1
ATOM 888 C C . TRP A 1 107 ? -17.016 -25.016 1.705 1 97.06 107 TRP A C 1
ATOM 890 O O . TRP A 1 107 ? -18.031 -25 2.393 1 97.06 107 TRP A O 1
ATOM 900 N N . ASP A 1 108 ? -16.062 -25.875 1.854 1 96.69 108 ASP A N 1
ATOM 901 C CA . ASP A 1 108 ? -16.125 -26.938 2.857 1 96.69 108 ASP A CA 1
ATOM 902 C C . ASP A 1 108 ? -16.141 -26.344 4.27 1 96.69 108 ASP A C 1
ATOM 904 O O . ASP A 1 108 ? -16.844 -26.844 5.148 1 96.69 108 ASP A O 1
ATOM 908 N N . ILE A 1 109 ? -15.367 -25.266 4.48 1 97.56 109 ILE A N 1
ATOM 909 C CA . ILE A 1 109 ? -15.148 -24.875 5.863 1 97.56 109 ILE A CA 1
ATOM 910 C C . ILE A 1 109 ? -16.062 -23.688 6.207 1 97.56 109 ILE A C 1
ATOM 912 O O . ILE A 1 109 ? -16.281 -23.391 7.383 1 97.56 109 ILE A O 1
ATOM 916 N N . ALA A 1 110 ? -16.578 -22.984 5.246 1 97.44 110 ALA A N 1
ATOM 917 C CA . ALA A 1 110 ? -17.344 -21.766 5.473 1 97.44 110 ALA A CA 1
ATOM 918 C C . ALA A 1 110 ? -18.5 -22.016 6.426 1 97.44 110 ALA A C 1
ATOM 920 O O . ALA A 1 110 ? -18.734 -21.234 7.355 1 97.44 110 ALA A O 1
ATOM 921 N N . PRO A 1 111 ? -19.297 -23.141 6.289 1 95.44 111 PRO A N 1
ATOM 922 C CA . PRO A 1 111 ? -20.422 -23.391 7.199 1 95.44 111 PRO A CA 1
ATOM 923 C C . PRO A 1 111 ? -19.969 -23.578 8.648 1 95.44 111 PRO A C 1
ATOM 925 O O . PRO A 1 111 ? -20.672 -23.188 9.578 1 95.44 111 PRO A O 1
ATOM 928 N N . ARG A 1 112 ? -18.781 -24.141 8.789 1 95.44 112 ARG A N 1
ATOM 929 C CA . ARG A 1 112 ? -18.266 -24.375 10.133 1 95.44 112 ARG A CA 1
ATOM 930 C C . ARG A 1 112 ? -18.062 -23.062 10.883 1 95.44 112 ARG A C 1
ATOM 932 O O . ARG A 1 112 ? -18.141 -23.031 12.117 1 95.44 112 ARG A O 1
ATOM 939 N N . PHE A 1 113 ? -17.875 -21.984 10.18 1 97.25 113 PHE A N 1
ATOM 940 C CA . PHE A 1 113 ? -17.594 -20.688 10.789 1 97.25 113 PHE A CA 1
ATOM 941 C C . PHE A 1 113 ? -18.766 -19.734 10.602 1 97.25 113 PHE A C 1
ATOM 943 O O . PHE A 1 113 ? -18.688 -18.562 11 1 97.25 113 PHE A O 1
ATOM 950 N N . SER A 1 114 ? -19.828 -20.219 9.953 1 97 114 SER A N 1
ATOM 951 C CA . SER A 1 114 ? -20.922 -19.344 9.555 1 97 114 SER A CA 1
ATOM 952 C C . SER A 1 114 ? -20.406 -18.125 8.797 1 97 114 SER A C 1
ATOM 954 O O . SER A 1 114 ? -20.781 -16.984 9.102 1 97 114 SER A O 1
ATOM 956 N N . ALA A 1 115 ? -19.547 -18.391 7.871 1 98.25 115 ALA A N 1
ATOM 957 C CA . ALA A 1 115 ? -18.875 -17.328 7.141 1 98.25 115 ALA A CA 1
ATOM 958 C C . ALA A 1 115 ? -19.594 -17.016 5.836 1 98.25 115 ALA A C 1
ATOM 960 O O . ALA A 1 115 ? -20.109 -17.906 5.172 1 98.25 115 ALA A O 1
ATOM 961 N N . LEU A 1 116 ? -19.594 -15.719 5.539 1 98.19 116 LEU A N 1
ATOM 962 C CA . LEU A 1 116 ? -19.938 -15.297 4.184 1 98.19 116 LEU A CA 1
ATOM 963 C C . LEU A 1 116 ? -18.797 -15.609 3.223 1 98.19 116 LEU A C 1
ATOM 965 O O . LEU A 1 116 ? -17.625 -15.422 3.561 1 98.19 116 LEU A O 1
ATOM 969 N N . VAL A 1 117 ? -19.172 -16.156 2.047 1 98.5 117 VAL A N 1
ATOM 970 C CA . VAL A 1 117 ? -18.156 -16.484 1.053 1 98.5 117 VAL A CA 1
ATOM 971 C C . VAL A 1 117 ? -18.219 -15.484 -0.104 1 98.5 117 VAL A C 1
ATOM 973 O O . VAL A 1 117 ? -19.281 -15.289 -0.697 1 98.5 117 VAL A O 1
ATOM 976 N N . VAL A 1 118 ? -17.078 -14.812 -0.393 1 98.81 118 VAL A N 1
ATOM 977 C CA . VAL A 1 118 ? -17.016 -13.852 -1.487 1 98.81 118 VAL A CA 1
ATOM 978 C C . VAL A 1 118 ? -15.812 -14.172 -2.379 1 98.81 118 VAL A C 1
ATOM 980 O O . VAL A 1 118 ? -14.688 -14.297 -1.893 1 98.81 118 VAL A O 1
ATOM 983 N N . PHE A 1 119 ? -16.047 -14.422 -3.627 1 98.81 119 PHE A N 1
ATOM 984 C CA . PHE A 1 119 ? -15.016 -14.531 -4.648 1 98.81 119 PHE A CA 1
ATOM 985 C C . PHE A 1 119 ? -15.008 -13.289 -5.539 1 98.81 119 PHE A C 1
ATOM 987 O O . PHE A 1 119 ? -15.953 -13.047 -6.285 1 98.81 119 PHE A O 1
ATOM 994 N N . ALA A 1 120 ? -13.953 -12.5 -5.5 1 98.88 120 ALA A N 1
ATOM 995 C CA . ALA A 1 120 ? -13.875 -11.281 -6.301 1 98.88 120 ALA A CA 1
ATOM 996 C C . ALA A 1 120 ? -13.062 -11.508 -7.57 1 98.88 120 ALA A C 1
ATOM 998 O O . ALA A 1 120 ? -11.984 -12.094 -7.527 1 98.88 120 ALA A O 1
ATOM 999 N N . GLU A 1 121 ? -13.609 -11.078 -8.672 1 98.62 121 GLU A N 1
ATOM 1000 C CA . GLU A 1 121 ? -12.914 -11.234 -9.945 1 98.62 121 GLU A CA 1
ATOM 1001 C C . GLU A 1 121 ? -11.859 -10.148 -10.133 1 98.62 121 GLU A C 1
ATOM 1003 O O . GLU A 1 121 ? -12.086 -8.984 -9.789 1 98.62 121 GLU A O 1
ATOM 1008 N N . HIS A 1 122 ? -10.766 -10.516 -10.609 1 98.25 122 HIS A N 1
ATOM 1009 C CA . HIS A 1 122 ? -9.68 -9.594 -10.906 1 98.25 122 HIS A CA 1
ATOM 1010 C C . HIS A 1 122 ? -10.023 -8.695 -12.094 1 98.25 122 HIS A C 1
ATOM 1012 O O . HIS A 1 122 ? -10.641 -9.148 -13.062 1 98.25 122 HIS A O 1
ATOM 1018 N N . ARG A 1 123 ? -9.656 -7.449 -11.961 1 98.38 123 ARG A N 1
ATOM 1019 C CA . ARG A 1 123 ? -9.828 -6.566 -13.109 1 98.38 123 ARG A CA 1
ATOM 1020 C C . ARG A 1 123 ? -9.18 -7.156 -14.359 1 98.38 123 ARG A C 1
ATOM 1022 O O . ARG A 1 123 ? -8.148 -7.816 -14.266 1 98.38 123 ARG A O 1
ATOM 1029 N N . TYR A 1 124 ? -9.867 -6.922 -15.586 1 97.62 124 TYR A N 1
ATOM 1030 C CA . TYR A 1 124 ? -9.367 -7.277 -16.906 1 97.62 124 TYR A CA 1
ATOM 1031 C C . TYR A 1 124 ? -9.461 -8.781 -17.141 1 97.62 124 TYR A C 1
ATOM 1033 O O . TYR A 1 124 ? -8.969 -9.289 -18.156 1 97.62 124 TYR A O 1
ATOM 1041 N N . TYR A 1 125 ? -10.039 -9.5 -16.234 1 96.19 125 TYR A N 1
ATOM 1042 C CA . TYR A 1 125 ? -10.312 -10.914 -16.453 1 96.19 125 TYR A CA 1
ATOM 1043 C C . TYR A 1 125 ? -11.805 -11.211 -16.359 1 96.19 125 TYR A C 1
ATOM 1045 O O . TYR A 1 125 ? -12.562 -10.414 -15.805 1 96.19 125 TYR A O 1
ATOM 1053 N N . GLY A 1 126 ? -12.18 -12.352 -16.953 1 94.81 126 GLY A N 1
ATOM 1054 C CA . GLY A 1 126 ? -13.586 -12.727 -16.906 1 94.81 126 GLY A CA 1
ATOM 1055 C C . GLY A 1 126 ? -14.508 -11.656 -17.453 1 94.81 126 GLY A C 1
ATOM 1056 O O . GLY A 1 126 ? -14.32 -11.164 -18.562 1 94.81 126 GLY A O 1
ATOM 1057 N N . LYS A 1 127 ? -15.453 -11.266 -16.578 1 96.88 127 LYS A N 1
ATOM 1058 C CA . LYS A 1 127 ? -16.453 -10.273 -16.984 1 96.88 127 LYS A CA 1
ATOM 1059 C C . LYS A 1 127 ? -16.094 -8.891 -16.422 1 96.88 127 LYS A C 1
ATOM 1061 O O . LYS A 1 127 ? -16.766 -7.906 -16.75 1 96.88 127 LYS A O 1
ATOM 1066 N N . SER A 1 128 ? -15.062 -8.836 -15.656 1 98 128 SER A N 1
ATOM 1067 C CA . SER A 1 128 ? -14.633 -7.574 -15.062 1 98 128 SER A CA 1
ATOM 1068 C C . SER A 1 128 ? -13.727 -6.801 -16.016 1 98 128 SER A C 1
ATOM 1070 O O . SER A 1 128 ? -12.516 -6.719 -15.797 1 98 128 SER A O 1
ATOM 1072 N N . MET A 1 129 ? -14.406 -6.16 -17 1 97.81 129 MET A N 1
ATOM 1073 C CA . MET A 1 129 ? -13.664 -5.582 -18.109 1 97.81 129 MET A CA 1
ATOM 1074 C C . MET A 1 129 ? -13.805 -4.066 -18.125 1 97.81 129 MET A C 1
ATOM 1076 O O . MET A 1 129 ? -14.898 -3.539 -18.344 1 97.81 129 MET A O 1
ATOM 1080 N N . PRO A 1 130 ? -12.68 -3.4 -17.922 1 97.81 130 PRO A N 1
ATOM 1081 C CA . PRO A 1 130 ? -12.727 -1.959 -18.188 1 97.81 130 PRO A CA 1
ATOM 1082 C C . PRO A 1 130 ? -13.102 -1.633 -19.625 1 97.81 130 PRO A C 1
ATOM 1084 O O . PRO A 1 130 ? -12.961 -2.48 -20.516 1 97.81 130 PRO A O 1
ATOM 1087 N N . TYR A 1 131 ? -13.688 -0.45 -19.844 1 97.56 131 TYR A N 1
ATOM 1088 C CA . TYR A 1 131 ? -14.047 0.091 -21.141 1 97.56 131 TYR A CA 1
ATOM 1089 C C . TYR A 1 131 ? -15.156 -0.728 -21.797 1 97.56 131 TYR A C 1
ATOM 1091 O O . TYR A 1 131 ? -15.422 -0.59 -22.984 1 97.56 131 TYR A O 1
ATOM 1099 N N . GLY A 1 132 ? -15.688 -1.665 -21.156 1 94.62 132 GLY A N 1
ATOM 1100 C CA . GLY A 1 132 ? -16.953 -2.258 -21.531 1 94.62 132 GLY A CA 1
ATOM 1101 C C . GLY A 1 132 ? -16.812 -3.604 -22.219 1 94.62 132 GLY A C 1
ATOM 1102 O O . GLY A 1 132 ? -17.766 -4.371 -22.297 1 94.62 132 GLY A O 1
ATOM 1103 N N . SER A 1 133 ? -15.594 -3.902 -22.734 1 95.81 133 SER A N 1
ATOM 1104 C CA . SER A 1 133 ? -15.375 -5.188 -23.391 1 95.81 133 SER A CA 1
ATOM 1105 C C . SER A 1 133 ? -13.914 -5.598 -23.344 1 95.81 133 SER A C 1
ATOM 1107 O O . SER A 1 133 ? -13.031 -4.762 -23.125 1 95.81 133 SER A O 1
ATOM 1109 N N . GLN A 1 134 ? -13.711 -6.887 -23.578 1 94.5 134 GLN A N 1
ATOM 1110 C CA . GLN A 1 134 ? -12.336 -7.383 -23.609 1 94.5 134 GLN A CA 1
ATOM 1111 C C . GLN A 1 134 ? -11.562 -6.762 -24.781 1 94.5 134 GLN A C 1
ATOM 1113 O O . GLN A 1 134 ? -10.383 -6.426 -24.641 1 94.5 134 GLN A O 1
ATOM 1118 N N . GLU A 1 135 ? -12.219 -6.66 -25.938 1 95.25 135 GLU A N 1
ATOM 1119 C CA . GLU A 1 135 ? -11.594 -6.074 -27.109 1 95.25 135 GLU A CA 1
ATOM 1120 C C . GLU A 1 135 ? -11.07 -4.672 -26.828 1 95.25 135 GLU A C 1
ATOM 1122 O O . GLU A 1 135 ? -9.953 -4.328 -27.219 1 95.25 135 GLU A O 1
ATOM 1127 N N . LYS A 1 136 ? -11.875 -3.932 -26.125 1 97 136 LYS A N 1
ATOM 1128 C CA . LYS A 1 136 ? -11.492 -2.555 -25.828 1 97 136 LYS A CA 1
ATOM 1129 C C . LYS A 1 136 ? -10.438 -2.51 -24.719 1 97 136 LYS A C 1
ATOM 1131 O O . LYS A 1 136 ? -9.5 -1.715 -24.781 1 97 136 LYS A O 1
ATOM 1136 N N . ALA A 1 137 ? -10.594 -3.326 -23.703 1 96.94 137 ALA A N 1
ATOM 1137 C CA . ALA A 1 137 ? -9.672 -3.359 -22.578 1 96.94 137 ALA A CA 1
ATOM 1138 C C . ALA A 1 137 ? -8.281 -3.811 -23.016 1 96.94 137 ALA A C 1
ATOM 1140 O O . ALA A 1 137 ? -7.273 -3.338 -22.484 1 96.94 137 ALA A O 1
ATOM 1141 N N . TYR A 1 138 ? -8.227 -4.691 -24.047 1 95.19 138 TYR A N 1
ATOM 1142 C CA . TYR A 1 138 ? -6.965 -5.285 -24.484 1 95.19 138 TYR A CA 1
ATOM 1143 C C . TYR A 1 138 ? -6.48 -4.664 -25.781 1 95.19 138 TYR A C 1
ATOM 1145 O O . TYR A 1 138 ? -5.664 -5.254 -26.5 1 95.19 138 TYR A O 1
ATOM 1153 N N . LYS A 1 139 ? -6.969 -3.549 -26.078 1 95.31 139 LYS A N 1
ATOM 1154 C CA . LYS A 1 139 ? -6.703 -2.924 -27.375 1 95.31 139 LYS A CA 1
ATOM 1155 C C . LYS A 1 139 ? -5.227 -2.57 -27.516 1 95.31 139 LYS A C 1
ATOM 1157 O O . LYS A 1 139 ? -4.637 -2.773 -28.578 1 95.31 139 LYS A O 1
ATOM 1162 N N . ASN A 1 140 ? -4.672 -1.934 -26.594 1 94.81 140 ASN A N 1
ATOM 1163 C CA . ASN A 1 140 ? -3.283 -1.483 -26.641 1 94.81 140 ASN A CA 1
ATOM 1164 C C . ASN A 1 140 ? -2.713 -1.268 -25.25 1 94.81 140 ASN A C 1
ATOM 1166 O O . ASN A 1 140 ? -3.375 -1.558 -24.25 1 94.81 140 ASN A O 1
ATOM 1170 N N . ALA A 1 141 ? -1.48 -0.833 -25.172 1 95.94 141 ALA A N 1
ATOM 1171 C CA . ALA A 1 141 ? -0.787 -0.639 -23.906 1 95.94 141 ALA A CA 1
ATOM 1172 C C . ALA A 1 141 ? -1.505 0.392 -23.047 1 95.94 141 ALA A C 1
ATOM 1174 O O . ALA A 1 141 ? -1.524 0.276 -21.812 1 95.94 141 ALA A O 1
ATOM 1175 N N . GLU A 1 142 ? -2.068 1.356 -23.609 1 96.5 142 GLU A N 1
ATOM 1176 C CA . GLU A 1 142 ? -2.762 2.404 -22.859 1 96.5 142 GLU A CA 1
ATOM 1177 C C . GLU A 1 142 ? -3.986 1.851 -22.141 1 96.5 142 GLU A C 1
ATOM 1179 O O . GLU A 1 142 ? -4.191 2.131 -20.953 1 96.5 142 GLU A O 1
ATOM 1184 N N . SER A 1 143 ? -4.812 1.12 -22.844 1 96.81 143 SER A N 1
ATOM 1185 C CA . SER A 1 143 ? -6.023 0.563 -22.25 1 96.81 143 SER A CA 1
ATOM 1186 C C . SER A 1 143 ? -5.688 -0.521 -21.234 1 96.81 143 SER A C 1
ATOM 1188 O O . SER A 1 143 ? -6.426 -0.722 -20.266 1 96.81 143 SER A O 1
ATOM 1190 N N . LEU A 1 144 ? -4.508 -1.184 -21.391 1 97.5 144 LEU A N 1
ATOM 1191 C CA . LEU A 1 144 ? -4.094 -2.268 -20.5 1 97.5 144 LEU A CA 1
ATOM 1192 C C . LEU A 1 144 ? -3.305 -1.726 -19.312 1 97.5 144 LEU A C 1
ATOM 1194 O O . LEU A 1 144 ? -3.043 -2.453 -18.344 1 97.5 144 LEU A O 1
ATOM 1198 N N . SER A 1 145 ? -3.062 -0.469 -19.328 1 97.75 145 SER A N 1
ATOM 1199 C CA . SER A 1 145 ? -2.057 0.106 -18.438 1 97.75 145 SER A CA 1
ATOM 1200 C C . SER A 1 145 ? -2.475 -0.016 -16.969 1 97.75 145 SER A C 1
ATOM 1202 O O . SER A 1 145 ? -1.637 0.075 -16.078 1 97.75 145 SER A O 1
ATOM 1204 N N . TYR A 1 146 ? -3.766 -0.276 -16.688 1 98.31 146 TYR A N 1
ATOM 1205 C CA . TYR A 1 146 ? -4.25 -0.279 -15.305 1 98.31 146 TYR A CA 1
ATOM 1206 C C . TYR A 1 146 ? -4.445 -1.703 -14.797 1 98.31 146 TYR A C 1
ATOM 1208 O O . TYR A 1 146 ? -5.023 -1.914 -13.734 1 98.31 146 TYR A O 1
ATOM 1216 N N . LEU A 1 147 ? -4.027 -2.666 -15.617 1 98.31 147 LEU A N 1
ATOM 1217 C CA . LEU A 1 147 ? -3.943 -4.047 -15.156 1 98.31 147 LEU A CA 1
ATOM 1218 C C . LEU A 1 147 ? -2.678 -4.27 -14.328 1 98.31 147 LEU A C 1
ATOM 1220 O O . LEU A 1 147 ? -1.672 -4.758 -14.852 1 98.31 147 LEU A O 1
ATOM 1224 N N . THR A 1 148 ? -2.799 -3.887 -13.047 1 98.31 148 THR A N 1
ATOM 1225 C CA . THR A 1 148 ? -1.68 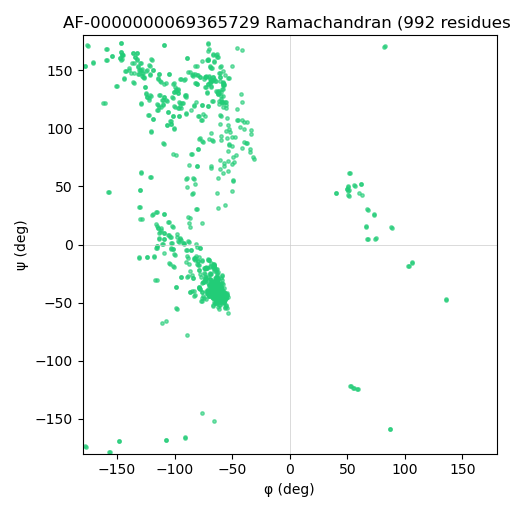-4.027 -12.125 1 98.31 148 THR A CA 1
ATOM 1226 C C . THR A 1 148 ? -2.137 -4.656 -10.812 1 98.31 148 THR A C 1
ATOM 1228 O O . THR A 1 148 ? -3.322 -4.625 -10.484 1 98.31 148 THR A O 1
ATOM 1231 N N . THR A 1 149 ? -1.228 -5.195 -10.125 1 98.56 149 THR A N 1
ATOM 1232 C CA . THR A 1 149 ? -1.479 -5.844 -8.844 1 98.56 149 THR A CA 1
ATOM 1233 C C . THR A 1 149 ? -2.01 -4.84 -7.824 1 98.56 149 THR A C 1
ATOM 1235 O O . THR A 1 149 ? -2.941 -5.141 -7.074 1 98.56 149 THR A O 1
ATOM 1238 N N . GLU A 1 150 ? -1.455 -3.613 -7.785 1 98.62 150 GLU A N 1
ATOM 1239 C CA . GLU A 1 150 ? -1.879 -2.605 -6.82 1 98.62 150 GLU A CA 1
ATOM 1240 C C . GLU A 1 150 ? -3.326 -2.188 -7.059 1 98.62 150 GLU A C 1
ATOM 1242 O O . GLU A 1 150 ? -4.098 -2.031 -6.109 1 98.62 150 GLU A O 1
ATOM 1247 N N . GLN A 1 151 ? -3.643 -2.006 -8.336 1 98.75 151 GLN A N 1
ATOM 1248 C CA . GLN A 1 151 ? -5.023 -1.675 -8.664 1 98.75 151 GLN A CA 1
ATOM 1249 C C . GLN A 1 151 ? -5.973 -2.793 -8.242 1 98.75 151 GLN A C 1
ATOM 1251 O O . GLN A 1 151 ? -7.07 -2.531 -7.75 1 98.75 151 GLN A O 1
ATOM 1256 N N . ALA A 1 152 ? -5.566 -4 -8.453 1 98.81 152 ALA A N 1
ATOM 1257 C CA . ALA A 1 152 ? -6.406 -5.133 -8.078 1 98.81 152 ALA A CA 1
ATOM 1258 C C . ALA A 1 152 ? -6.629 -5.172 -6.57 1 98.81 152 ALA A C 1
ATOM 1260 O O . ALA A 1 152 ? -7.75 -5.414 -6.109 1 98.81 152 ALA A O 1
ATOM 1261 N N . LEU A 1 153 ? -5.574 -4.992 -5.77 1 98.88 153 LEU A N 1
ATOM 1262 C CA . LEU A 1 153 ? -5.707 -4.977 -4.32 1 98.88 153 LEU A CA 1
ATOM 1263 C C . LEU A 1 153 ? -6.625 -3.842 -3.869 1 98.88 153 LEU A C 1
ATOM 1265 O O . LEU A 1 153 ? -7.418 -4.012 -2.939 1 98.88 153 LEU A O 1
ATOM 1269 N N . ALA A 1 154 ? -6.453 -2.678 -4.516 1 98.88 154 ALA A N 1
ATOM 1270 C CA . ALA A 1 154 ? -7.328 -1.549 -4.207 1 98.88 154 ALA A CA 1
ATOM 1271 C C . ALA A 1 154 ? -8.781 -1.868 -4.555 1 98.88 154 ALA A C 1
ATOM 1273 O O . ALA A 1 154 ? -9.695 -1.455 -3.846 1 98.88 154 ALA A O 1
ATOM 1274 N N . ASP A 1 155 ? -9.016 -2.605 -5.699 1 98.88 155 ASP A N 1
ATOM 1275 C CA . ASP A 1 155 ? -10.359 -3.072 -6.035 1 98.88 155 ASP A CA 1
ATOM 1276 C C . ASP A 1 155 ? -10.961 -3.887 -4.891 1 98.88 155 ASP A C 1
ATOM 1278 O O . ASP A 1 155 ? -12.102 -3.65 -4.484 1 98.88 155 ASP A O 1
ATOM 1282 N N . PHE A 1 156 ? -10.195 -4.875 -4.465 1 98.94 156 PHE A N 1
ATOM 1283 C CA . PHE A 1 156 ? -10.68 -5.758 -3.41 1 98.94 156 PHE A CA 1
ATOM 1284 C C . PHE A 1 156 ? -10.992 -4.969 -2.146 1 98.94 156 PHE A C 1
ATOM 1286 O O . PHE A 1 156 ? -12 -5.23 -1.478 1 98.94 156 PHE A O 1
ATOM 1293 N N . SER A 1 157 ? -10.164 -3.994 -1.824 1 98.75 157 SER A N 1
ATOM 1294 C CA . SER A 1 157 ? -10.344 -3.18 -0.626 1 98.75 157 SER A CA 1
ATOM 1295 C C . SER A 1 157 ? -11.602 -2.322 -0.724 1 98.75 157 SER A C 1
ATOM 1297 O O . SER A 1 157 ? -12.375 -2.23 0.234 1 98.75 157 SER A O 1
ATOM 1299 N N . ALA A 1 158 ? -11.758 -1.693 -1.885 1 98.62 158 ALA A N 1
ATOM 1300 C CA . ALA A 1 158 ? -12.938 -0.865 -2.1 1 98.62 158 ALA A CA 1
ATOM 1301 C C . ALA A 1 158 ? -14.211 -1.707 -2.061 1 98.62 158 ALA A C 1
ATOM 1303 O O . ALA A 1 158 ? -15.203 -1.315 -1.438 1 98.62 158 ALA A O 1
ATOM 1304 N N . LEU A 1 159 ? -14.172 -2.854 -2.703 1 98.81 159 LEU A N 1
ATOM 1305 C CA . LEU A 1 159 ? -15.32 -3.75 -2.736 1 98.81 159 LEU A CA 1
ATOM 1306 C C . LEU A 1 159 ? -15.703 -4.199 -1.33 1 98.81 159 LEU A C 1
ATOM 1308 O O . LEU A 1 159 ? -16.875 -4.109 -0.94 1 98.81 159 LEU A O 1
ATOM 1312 N N . LEU A 1 160 ? -14.758 -4.699 -0.589 1 98.56 160 LEU A N 1
ATOM 1313 C CA . LEU A 1 160 ? -15.008 -5.234 0.745 1 98.56 160 LEU A CA 1
ATOM 1314 C C . LEU A 1 160 ? -15.539 -4.148 1.673 1 98.56 160 LEU A C 1
ATOM 1316 O O . LEU A 1 160 ? -16.438 -4.398 2.477 1 98.56 160 LEU A O 1
ATOM 1320 N N . THR A 1 161 ? -14.93 -2.957 1.596 1 97.5 161 THR A N 1
ATOM 1321 C CA . THR A 1 161 ? -15.367 -1.845 2.432 1 97.5 161 THR A CA 1
ATOM 1322 C C . THR A 1 161 ? -16.828 -1.492 2.143 1 97.5 161 THR A C 1
ATOM 1324 O O . THR A 1 161 ? -17.625 -1.315 3.066 1 97.5 161 THR A O 1
ATOM 1327 N N . ASP A 1 162 ? -17.125 -1.389 0.879 1 97.19 162 ASP A N 1
ATOM 1328 C CA . ASP A 1 162 ? -18.5 -1.06 0.483 1 97.19 162 ASP A CA 1
ATOM 1329 C C . ASP A 1 162 ? -19.453 -2.191 0.835 1 97.19 162 ASP A C 1
ATOM 1331 O O . ASP A 1 162 ? -20.578 -1.943 1.285 1 97.19 162 ASP A O 1
ATOM 1335 N N . LEU A 1 163 ? -19.062 -3.426 0.588 1 97.69 163 LEU A N 1
ATOM 1336 C CA . LEU A 1 163 ? -19.891 -4.59 0.882 1 97.69 163 LEU A CA 1
ATOM 1337 C C . LEU A 1 163 ? -20.25 -4.637 2.361 1 97.69 163 LEU A C 1
ATOM 1339 O O . LEU A 1 163 ? -21.422 -4.848 2.709 1 97.69 163 LEU A O 1
ATOM 1343 N N . LYS A 1 164 ? -19.297 -4.453 3.223 1 96.69 164 LYS A N 1
ATOM 1344 C CA . LYS A 1 164 ? -19.531 -4.477 4.664 1 96.69 164 LYS A CA 1
ATOM 1345 C C . LYS A 1 164 ? -20.5 -3.371 5.082 1 96.69 164 LYS A C 1
ATOM 1347 O O . LYS A 1 164 ? -21.375 -3.592 5.918 1 96.69 164 LYS A O 1
ATOM 1352 N N . ARG A 1 165 ? -20.297 -2.225 4.52 1 95.19 165 ARG A N 1
ATOM 1353 C CA . ARG A 1 165 ? -21.188 -1.109 4.84 1 95.19 165 ARG A CA 1
ATOM 1354 C C . ARG A 1 165 ? -22.625 -1.404 4.406 1 95.19 165 ARG A C 1
ATOM 1356 O O . ARG A 1 165 ? -23.562 -1.169 5.164 1 95.19 165 ARG A O 1
ATOM 1363 N N . ASN A 1 166 ? -22.766 -1.905 3.176 1 95.12 166 ASN A N 1
ATOM 1364 C CA . ASN A 1 166 ? -24.078 -2.199 2.629 1 95.12 166 ASN A CA 1
ATOM 1365 C C . ASN A 1 166 ? -24.797 -3.287 3.428 1 95.12 166 ASN A C 1
ATOM 1367 O O . ASN A 1 166 ? -26.016 -3.293 3.521 1 95.12 166 ASN A O 1
ATOM 1371 N N . LEU A 1 167 ? -24 -4.148 4.02 1 94.81 167 LEU A N 1
ATOM 1372 C CA . LEU A 1 167 ? -24.578 -5.242 4.801 1 94.81 167 LEU A CA 1
ATOM 1373 C C . LEU A 1 167 ? -24.656 -4.875 6.277 1 94.81 167 LEU A C 1
ATOM 1375 O O . LEU A 1 167 ? -25.031 -5.703 7.109 1 94.81 167 LEU A O 1
ATOM 1379 N N . SER A 1 168 ? -24.312 -3.646 6.633 1 94.62 168 SER A N 1
ATOM 1380 C CA . SER A 1 168 ? -24.25 -3.186 8.016 1 94.62 168 SER A CA 1
ATOM 1381 C C . SER A 1 168 ? -23.406 -4.129 8.875 1 94.62 168 SER A C 1
ATOM 1383 O O . SER A 1 168 ? -23.844 -4.531 9.961 1 94.62 168 SER A O 1
ATOM 1385 N N . SER A 1 169 ? -22.297 -4.559 8.32 1 95.44 169 SER A N 1
ATOM 1386 C CA . SER A 1 169 ? -21.406 -5.523 8.953 1 95.44 169 SER A CA 1
ATOM 1387 C C . SER A 1 169 ? -19.969 -5.039 8.945 1 95.44 169 SER A C 1
ATOM 1389 O O . SER A 1 169 ? -19.047 -5.781 8.57 1 95.44 169 SER A O 1
ATOM 1391 N N . GLU A 1 170 ? -19.75 -3.807 9.32 1 93.94 170 GLU A N 1
ATOM 1392 C CA . GLU A 1 170 ? -18.438 -3.17 9.25 1 93.94 170 GLU A CA 1
ATOM 1393 C C . GLU A 1 170 ? -17.453 -3.834 10.203 1 93.94 170 GLU A C 1
ATOM 1395 O O . GLU A 1 170 ? -16.234 -3.758 10 1 93.94 170 GLU A O 1
ATOM 1400 N N . GLU A 1 171 ? -17.969 -4.566 11.164 1 93.5 171 GLU A N 1
ATOM 1401 C CA . GLU A 1 171 ? -17.094 -5.184 12.156 1 93.5 171 GLU A CA 1
ATOM 1402 C C . GLU A 1 171 ? -16.781 -6.633 11.789 1 93.5 171 GLU A C 1
ATOM 1404 O O . GLU A 1 171 ? -16.031 -7.309 12.5 1 93.5 171 GLU A O 1
ATOM 1409 N N . SER A 1 172 ? -17.281 -7.078 10.68 1 96.94 172 SER A N 1
ATOM 1410 C CA . SER A 1 172 ? -17 -8.453 10.266 1 96.94 172 SER A CA 1
ATOM 1411 C C . SER A 1 172 ? -15.531 -8.641 9.93 1 96.94 172 SER A C 1
ATOM 1413 O O . SER A 1 172 ? -14.969 -7.91 9.117 1 96.94 172 SER A O 1
ATOM 1415 N N . PRO A 1 173 ? -14.867 -9.633 10.625 1 97.56 173 PRO A N 1
ATOM 1416 C CA . PRO A 1 173 ? -13.484 -9.938 10.242 1 97.56 173 PRO A CA 1
ATOM 1417 C C . PRO A 1 173 ? -13.391 -10.625 8.883 1 97.56 173 PRO A C 1
ATOM 1419 O O . PRO A 1 173 ? -14.258 -11.43 8.531 1 97.56 173 PRO A O 1
ATOM 1422 N N . VAL A 1 174 ? -12.367 -10.328 8.141 1 98.69 174 VAL A N 1
ATOM 1423 C CA . VAL A 1 174 ? -12.156 -10.891 6.812 1 98.69 174 VAL A CA 1
ATOM 1424 C C . VAL A 1 174 ? -10.93 -11.797 6.82 1 98.69 174 VAL A C 1
ATOM 1426 O O . VAL A 1 174 ? -9.875 -11.414 7.328 1 98.69 174 VAL A O 1
ATOM 1429 N N . VAL A 1 175 ? -11.047 -12.953 6.355 1 98.94 175 VAL A N 1
ATOM 1430 C CA . VAL A 1 175 ? -9.93 -13.852 6.078 1 98.94 175 VAL A CA 1
ATOM 1431 C C . VAL A 1 175 ? -9.742 -14.008 4.57 1 98.94 175 VAL A C 1
ATOM 1433 O O . VAL A 1 175 ? -10.695 -14.32 3.852 1 98.94 175 VAL A O 1
ATOM 1436 N N . LEU A 1 176 ? -8.555 -13.766 4.121 1 98.94 176 LEU A N 1
ATOM 1437 C CA . LEU A 1 176 ? -8.234 -13.82 2.697 1 98.94 176 LEU A CA 1
ATOM 1438 C C . LEU A 1 176 ? -7.762 -15.211 2.293 1 98.94 176 LEU A C 1
ATOM 1440 O O . LEU A 1 176 ? -7.047 -15.867 3.049 1 98.94 176 LEU A O 1
ATOM 1444 N N . PHE A 1 177 ? -8.18 -15.602 1.112 1 98.94 177 PHE A N 1
ATOM 1445 C CA . PHE A 1 177 ? -7.738 -16.844 0.503 1 98.94 177 PHE A CA 1
ATOM 1446 C C . PHE A 1 177 ? -7.238 -16.609 -0.916 1 98.94 177 PHE A C 1
ATOM 1448 O O . PHE A 1 177 ? -7.707 -15.703 -1.602 1 98.94 177 PHE A O 1
ATOM 1455 N N . GLY A 1 178 ? -6.32 -17.406 -1.359 1 98.75 178 GLY A N 1
ATOM 1456 C CA . GLY A 1 178 ? -5.875 -17.391 -2.742 1 98.75 178 GLY A CA 1
ATOM 1457 C C . GLY A 1 178 ? -4.828 -18.438 -3.049 1 98.75 178 GLY A C 1
ATOM 1458 O O . GLY A 1 178 ? -4.094 -18.875 -2.158 1 98.75 178 GLY A O 1
ATOM 1459 N N . GLY A 1 179 ? -4.758 -18.859 -4.25 1 98.31 179 GLY A N 1
ATOM 1460 C CA . GLY A 1 179 ? -3.752 -19.781 -4.762 1 98.31 179 GLY A CA 1
ATOM 1461 C C . GLY A 1 179 ? -2.951 -19.203 -5.914 1 98.31 179 GLY A C 1
ATOM 1462 O O . GLY A 1 179 ? -3.49 -18.469 -6.75 1 98.31 179 GLY A O 1
ATOM 1463 N N . SER A 1 180 ? -1.727 -19.578 -5.938 1 97.56 180 SER A N 1
ATOM 1464 C CA . SER A 1 180 ? -0.884 -19.094 -7.023 1 97.56 180 SER A CA 1
ATOM 1465 C C . SER A 1 180 ? -0.83 -17.562 -7.031 1 97.56 180 SER A C 1
ATOM 1467 O O . SER A 1 180 ? -0.511 -16.938 -6.012 1 97.56 180 SER A O 1
ATOM 1469 N N . TYR A 1 181 ? -1.182 -16.938 -8.148 1 98 181 TYR A N 1
ATOM 1470 C CA . TYR A 1 181 ? -1.238 -15.477 -8.195 1 98 181 TYR A CA 1
ATOM 1471 C C . TYR A 1 181 ? -2.246 -14.93 -7.191 1 98 181 TYR A C 1
ATOM 1473 O O . TYR A 1 181 ? -1.983 -13.938 -6.516 1 98 181 TYR A O 1
ATOM 1481 N N . GLY A 1 182 ? -3.367 -15.602 -7.02 1 98.56 182 GLY A N 1
ATOM 1482 C CA . GLY A 1 182 ? -4.312 -15.234 -5.977 1 98.56 182 GLY A CA 1
ATOM 1483 C C . GLY A 1 182 ? -3.73 -15.336 -4.578 1 98.56 182 GLY A C 1
ATOM 1484 O O . GLY A 1 182 ? -4.082 -14.547 -3.697 1 98.56 182 GLY A O 1
ATOM 1485 N N . GLY A 1 183 ? -2.863 -16.344 -4.387 1 98.88 183 GLY A N 1
ATOM 1486 C CA . GLY A 1 183 ? -2.156 -16.453 -3.117 1 98.88 183 GLY A CA 1
ATOM 1487 C C . GLY A 1 183 ? -1.212 -15.297 -2.865 1 98.88 183 GLY A C 1
ATOM 1488 O O . GLY A 1 183 ? -1.098 -14.812 -1.735 1 98.88 183 GLY A O 1
ATOM 1489 N N . MET A 1 184 ? -0.485 -14.867 -3.943 1 98.88 184 MET A N 1
ATOM 1490 C CA . MET A 1 184 ? 0.348 -13.672 -3.832 1 98.88 184 MET A CA 1
ATOM 1491 C C . MET A 1 184 ? -0.488 -12.461 -3.436 1 98.88 184 MET A C 1
ATOM 1493 O O . MET A 1 184 ? -0.103 -11.703 -2.545 1 98.88 184 MET A O 1
ATOM 1497 N N . LEU A 1 185 ? -1.66 -12.344 -4.074 1 98.88 185 LEU A N 1
ATOM 1498 C CA . LEU A 1 185 ? -2.561 -11.234 -3.787 1 98.88 185 LEU A CA 1
ATOM 1499 C C . LEU A 1 185 ? -3.047 -11.281 -2.344 1 98.88 185 LEU A C 1
ATOM 1501 O O . LEU A 1 185 ? -3.109 -10.25 -1.669 1 98.88 185 LEU A O 1
ATOM 1505 N N . ALA A 1 186 ? -3.377 -12.461 -1.863 1 98.94 186 ALA A N 1
ATOM 1506 C CA . ALA A 1 186 ? -3.852 -12.602 -0.489 1 98.94 186 ALA A CA 1
ATOM 1507 C C . ALA A 1 186 ? -2.775 -12.172 0.507 1 98.94 186 ALA A C 1
ATOM 1509 O O . ALA A 1 186 ? -3.053 -11.422 1.447 1 98.94 186 ALA A O 1
ATOM 1510 N N . ALA A 1 187 ? -1.575 -12.633 0.278 1 98.81 187 ALA A N 1
ATOM 1511 C CA . ALA A 1 187 ? -0.469 -12.281 1.164 1 98.81 187 ALA A CA 1
ATOM 1512 C C . ALA A 1 187 ? -0.184 -10.781 1.116 1 98.81 187 ALA A C 1
ATOM 1514 O O . ALA A 1 187 ? -0.043 -10.141 2.158 1 98.81 187 ALA A O 1
ATOM 1515 N N . TRP A 1 188 ? -0.097 -10.242 -0.077 1 98.75 188 TRP A N 1
ATOM 1516 C CA . TRP A 1 188 ? 0.216 -8.828 -0.248 1 98.75 188 TRP A CA 1
ATOM 1517 C C . TRP A 1 188 ? -0.906 -7.949 0.297 1 98.75 188 TRP A C 1
ATOM 1519 O O . TRP A 1 188 ? -0.652 -6.879 0.855 1 98.75 188 TRP A O 1
ATOM 1529 N N . MET A 1 189 ? -2.137 -8.398 0.102 1 98.69 189 MET A N 1
ATOM 1530 C CA . MET A 1 189 ? -3.256 -7.629 0.635 1 98.69 189 MET A CA 1
ATOM 1531 C C . MET A 1 189 ? -3.219 -7.598 2.16 1 98.69 189 MET A C 1
ATOM 1533 O O . MET A 1 189 ? -3.473 -6.559 2.77 1 98.69 189 MET A O 1
ATOM 1537 N N . ARG A 1 190 ? -2.91 -8.711 2.795 1 98.38 190 ARG A N 1
ATOM 1538 C CA . ARG A 1 190 ? -2.787 -8.742 4.25 1 98.38 190 ARG A CA 1
ATOM 1539 C C . ARG A 1 190 ? -1.708 -7.777 4.727 1 98.38 190 ARG A C 1
ATOM 1541 O O . ARG A 1 190 ? -1.89 -7.078 5.723 1 98.38 190 ARG A O 1
ATOM 1548 N N . LEU A 1 191 ? -0.651 -7.699 4.012 1 97.62 191 LEU A N 1
ATOM 1549 C CA . LEU A 1 191 ? 0.482 -6.871 4.41 1 97.62 191 LEU A CA 1
ATOM 1550 C C . LEU A 1 191 ? 0.187 -5.395 4.168 1 97.62 191 LEU A C 1
ATOM 1552 O O . LEU A 1 191 ? 0.626 -4.539 4.938 1 97.62 191 LEU A O 1
ATOM 1556 N N . LYS A 1 192 ? -0.594 -5.094 3.152 1 97.81 192 LYS A N 1
ATOM 1557 C CA . LYS A 1 192 ? -0.82 -3.707 2.76 1 97.81 192 LYS A CA 1
ATOM 1558 C C . LYS A 1 192 ? -2.084 -3.152 3.408 1 97.81 192 LYS A C 1
ATOM 1560 O O . LYS A 1 192 ? -2.209 -1.941 3.604 1 97.81 192 LYS A O 1
ATOM 1565 N N . TYR A 1 193 ? -3.074 -4.051 3.721 1 97.75 193 TYR A N 1
ATOM 1566 C CA . TYR A 1 193 ? -4.375 -3.621 4.223 1 97.75 193 TYR A CA 1
ATOM 1567 C C . TYR A 1 193 ? -4.75 -4.383 5.488 1 97.75 193 TYR A C 1
ATOM 1569 O O . TYR A 1 193 ? -5.797 -5.035 5.539 1 97.75 193 TYR A O 1
ATOM 1577 N N . PRO A 1 194 ? -3.959 -4.219 6.512 1 96.5 194 PRO A N 1
ATOM 1578 C CA . PRO A 1 194 ? -4.234 -4.98 7.73 1 96.5 194 PRO A CA 1
ATOM 1579 C C . PRO A 1 194 ? -5.547 -4.57 8.398 1 96.5 194 PRO A C 1
ATOM 1581 O O . PRO A 1 194 ? -6.105 -5.332 9.195 1 96.5 194 PRO A O 1
ATOM 1584 N N . HIS A 1 195 ? -6.07 -3.393 8.078 1 96.56 195 HIS A N 1
ATOM 1585 C CA . HIS A 1 195 ? -7.312 -2.893 8.656 1 96.56 195 HIS A CA 1
ATOM 1586 C C . HIS A 1 195 ? -8.523 -3.475 7.941 1 96.56 195 HIS A C 1
ATOM 1588 O O . HIS A 1 195 ? -9.648 -3.377 8.438 1 96.56 195 HIS A O 1
ATOM 1594 N N . ILE A 1 196 ? -8.258 -4.121 6.781 1 97.62 196 ILE A N 1
ATOM 1595 C CA . ILE A 1 196 ? -9.352 -4.695 6.004 1 97.62 196 ILE A CA 1
ATOM 1596 C C . ILE A 1 196 ? -9.461 -6.191 6.289 1 97.62 196 ILE A C 1
ATOM 1598 O O . ILE A 1 196 ? -10.562 -6.734 6.363 1 97.62 196 ILE A O 1
ATOM 1602 N N . ALA A 1 197 ? -8.328 -6.859 6.473 1 97.94 197 ALA A N 1
ATOM 1603 C CA . ALA A 1 197 ? -8.328 -8.305 6.672 1 97.94 197 ALA A CA 1
ATOM 1604 C C . ALA A 1 197 ? -7.48 -8.688 7.879 1 97.94 197 ALA A C 1
ATOM 1606 O O . ALA A 1 197 ? -6.426 -8.102 8.117 1 97.94 197 ALA A O 1
ATOM 1607 N N . ILE A 1 198 ? -7.926 -9.789 8.586 1 97.69 198 ILE A N 1
ATOM 1608 C CA . ILE A 1 198 ? -7.27 -10.141 9.844 1 97.69 198 ILE A CA 1
ATOM 1609 C C . ILE A 1 198 ? -6.285 -11.289 9.609 1 97.69 198 ILE A C 1
ATOM 1611 O O . ILE A 1 198 ? -5.5 -11.633 10.492 1 97.69 198 ILE A O 1
ATOM 1615 N N . GLY A 1 199 ? -6.309 -11.859 8.414 1 98.5 199 GLY A N 1
ATOM 1616 C CA . GLY A 1 199 ? -5.414 -12.953 8.078 1 98.5 199 GLY A CA 1
ATOM 1617 C C . GLY A 1 199 ? -5.539 -13.406 6.637 1 98.5 199 GLY A C 1
ATOM 1618 O O . GLY A 1 199 ? -6.422 -12.953 5.91 1 98.5 199 GLY A O 1
ATOM 1619 N N . ALA A 1 200 ? -4.602 -14.305 6.227 1 98.88 200 ALA A N 1
ATOM 1620 C CA . ALA A 1 200 ? -4.578 -14.766 4.84 1 98.88 200 ALA A CA 1
ATOM 1621 C C . ALA A 1 200 ? -4.012 -16.188 4.75 1 98.88 200 ALA A C 1
ATOM 1623 O O . ALA A 1 200 ? -3.057 -16.516 5.449 1 98.88 200 ALA A O 1
ATOM 1624 N N . LEU A 1 201 ? -4.656 -16.938 3.98 1 98.94 201 LEU A N 1
ATOM 1625 C CA . LEU A 1 201 ? -4.098 -18.203 3.51 1 98.94 201 LEU A CA 1
ATOM 1626 C C . LEU A 1 201 ? -3.623 -18.094 2.066 1 98.94 201 LEU A C 1
ATOM 1628 O O . LEU A 1 201 ? -4.438 -18.062 1.142 1 98.94 201 LEU A O 1
ATOM 1632 N N . ALA A 1 202 ? -2.338 -18.047 1.91 1 98.94 202 ALA A N 1
ATOM 1633 C CA . ALA A 1 202 ? -1.688 -17.922 0.606 1 98.94 202 ALA A CA 1
ATOM 1634 C C . ALA A 1 202 ? -1.118 -19.266 0.161 1 98.94 202 ALA A C 1
ATOM 1636 O O . ALA A 1 202 ? -0.03 -19.672 0.589 1 98.94 202 ALA A O 1
ATOM 1637 N N . SER A 1 203 ? -1.834 -19.891 -0.768 1 98.88 203 SER A N 1
ATOM 1638 C CA . SER A 1 203 ? -1.454 -21.219 -1.207 1 98.88 203 SER A CA 1
ATOM 1639 C C . SER A 1 203 ? -0.64 -21.172 -2.496 1 98.88 203 SER A C 1
ATOM 1641 O O . SER A 1 203 ? -1.047 -20.531 -3.469 1 98.88 203 SER A O 1
ATOM 1643 N N . SER A 1 204 ? 0.507 -21.875 -2.484 1 98.69 204 SER A N 1
ATOM 1644 C CA . SER A 1 204 ? 1.372 -21.938 -3.658 1 98.69 204 SER A CA 1
ATOM 1645 C C . SER A 1 204 ? 1.646 -20.547 -4.223 1 98.69 204 SER A C 1
ATOM 1647 O O . SER A 1 204 ? 1.488 -20.312 -5.422 1 98.69 204 SER A O 1
ATOM 1649 N N . ALA A 1 205 ? 2.006 -19.609 -3.34 1 98.81 205 ALA A N 1
ATOM 1650 C CA . ALA A 1 205 ? 2.193 -18.203 -3.695 1 98.81 205 ALA A CA 1
ATOM 1651 C C . ALA A 1 205 ? 3.676 -17.875 -3.857 1 98.81 205 ALA A C 1
ATOM 1653 O O . ALA A 1 205 ? 4.379 -17.641 -2.871 1 98.81 205 ALA A O 1
ATOM 1654 N N . PRO A 1 206 ? 4.164 -17.812 -5.031 1 98.62 206 PRO A N 1
ATOM 1655 C CA . PRO A 1 206 ? 5.602 -17.594 -5.223 1 98.62 206 PRO A CA 1
ATOM 1656 C C . PRO A 1 206 ? 6 -16.125 -5.09 1 98.62 206 PRO A C 1
ATOM 1658 O O . PRO A 1 206 ? 6.566 -15.547 -6.023 1 98.62 206 PRO A O 1
ATOM 1661 N N . ILE A 1 207 ? 5.914 -15.523 -3.932 1 98.75 207 ILE A N 1
ATOM 1662 C CA . ILE A 1 207 ? 6.152 -14.102 -3.705 1 98.75 207 ILE A CA 1
ATOM 1663 C C . ILE A 1 207 ? 7.656 -13.836 -3.686 1 98.75 207 ILE A C 1
ATOM 1665 O O . ILE A 1 207 ? 8.078 -12.68 -3.621 1 98.75 207 ILE A O 1
ATOM 1669 N N . LEU A 1 208 ? 8.5 -14.883 -3.799 1 98.69 208 LEU A N 1
ATOM 1670 C CA . LEU A 1 208 ? 9.953 -14.711 -3.777 1 98.69 208 LEU A CA 1
ATOM 1671 C C . LEU A 1 208 ? 10.547 -14.969 -5.156 1 98.69 208 LEU A C 1
ATOM 1673 O O . LEU A 1 208 ? 11.773 -14.906 -5.328 1 98.69 208 LEU A O 1
ATOM 1677 N N . GLN A 1 209 ? 9.688 -15.211 -6.199 1 98.19 209 GLN A N 1
ATOM 1678 C CA . GLN A 1 209 ? 10.148 -15.547 -7.543 1 98.19 209 GLN A CA 1
ATOM 1679 C C . GLN A 1 209 ? 10.469 -14.281 -8.336 1 98.19 209 GLN A C 1
ATOM 1681 O O . GLN A 1 209 ? 10.062 -14.148 -9.492 1 98.19 209 GLN A O 1
ATOM 1686 N N . PHE A 1 210 ? 11.148 -13.32 -7.715 1 98.31 210 PHE A N 1
ATOM 1687 C CA . PHE A 1 210 ? 11.469 -12.055 -8.367 1 98.31 210 PHE A CA 1
ATOM 1688 C C . PHE A 1 210 ? 12.945 -11.719 -8.227 1 98.31 210 PHE A C 1
ATOM 1690 O O . PHE A 1 210 ? 13.578 -12.109 -7.242 1 98.31 210 PHE A O 1
ATOM 1697 N N . GLU A 1 211 ? 13.422 -11.008 -9.25 1 97.06 211 GLU A N 1
ATOM 1698 C CA . GLU A 1 211 ? 14.797 -10.539 -9.266 1 97.06 211 GLU A CA 1
ATOM 1699 C C . GLU A 1 211 ? 15.781 -11.68 -9.023 1 97.06 211 GLU A C 1
ATOM 1701 O O . GLU A 1 211 ? 15.797 -12.664 -9.766 1 97.06 211 GLU A O 1
ATOM 1706 N N . ASP A 1 212 ? 16.609 -11.586 -7.996 1 97 212 ASP A N 1
ATOM 1707 C CA . ASP A 1 212 ? 17.641 -12.586 -7.723 1 97 212 ASP A CA 1
ATOM 1708 C C . ASP A 1 212 ? 17.422 -13.234 -6.355 1 97 212 ASP A C 1
ATOM 1710 O O . ASP A 1 212 ? 18.375 -13.68 -5.715 1 97 212 ASP A O 1
ATOM 1714 N N . ILE A 1 213 ? 16.172 -13.227 -5.93 1 97.69 213 ILE A N 1
ATOM 1715 C CA . ILE A 1 213 ? 15.867 -13.719 -4.59 1 97.69 213 ILE A CA 1
ATOM 1716 C C . ILE A 1 213 ? 16.062 -15.234 -4.535 1 97.69 213 ILE A C 1
ATOM 1718 O O . ILE A 1 213 ? 16.562 -15.766 -3.539 1 97.69 213 ILE A O 1
ATOM 1722 N N . VAL A 1 214 ? 15.617 -15.93 -5.598 1 98 214 VAL A N 1
ATOM 1723 C CA . VAL A 1 214 ? 15.867 -17.359 -5.727 1 98 214 VAL A CA 1
ATOM 1724 C C . VAL A 1 214 ? 16.625 -17.641 -7.02 1 98 214 VAL A C 1
ATOM 1726 O O . VAL A 1 214 ? 16.547 -16.859 -7.973 1 98 214 VAL A O 1
ATOM 1729 N N . PRO A 1 215 ? 17.391 -18.75 -7.062 1 97.81 215 PRO A N 1
ATOM 1730 C CA . PRO A 1 215 ? 18.078 -19.078 -8.312 1 97.81 215 PRO A CA 1
ATOM 1731 C C . PRO A 1 215 ? 17.109 -19.234 -9.492 1 97.81 215 PRO A C 1
ATOM 1733 O O . PRO A 1 215 ? 16.047 -19.844 -9.344 1 97.81 215 PRO A O 1
ATOM 1736 N N . PRO A 1 216 ? 17.469 -18.688 -10.648 1 97.38 216 PRO A N 1
ATOM 1737 C CA . PRO A 1 216 ? 16.531 -18.672 -11.766 1 97.38 216 PRO A CA 1
ATOM 1738 C C . PRO A 1 216 ? 16.219 -20.078 -12.289 1 97.38 216 PRO A C 1
ATOM 1740 O O . PRO A 1 216 ? 15.227 -20.281 -12.992 1 97.38 216 PRO A O 1
ATOM 1743 N N . ASP A 1 217 ? 17.047 -21.078 -12.031 1 97.88 217 ASP A N 1
ATOM 1744 C CA . ASP A 1 217 ? 16.844 -22.422 -12.547 1 97.88 217 ASP A CA 1
ATOM 1745 C C . ASP A 1 217 ? 15.953 -23.25 -11.617 1 97.88 217 ASP A C 1
ATOM 1747 O O . ASP A 1 217 ? 15.625 -24.391 -11.906 1 97.88 217 ASP A O 1
ATOM 1751 N N . THR A 1 218 ? 15.477 -22.609 -10.547 1 97.88 218 THR A N 1
ATOM 1752 C CA . THR A 1 218 ? 14.766 -23.328 -9.492 1 97.88 218 THR A CA 1
ATOM 1753 C C . THR A 1 218 ? 13.508 -24 -10.047 1 97.88 218 THR A C 1
ATOM 1755 O O . THR A 1 218 ? 13.258 -25.172 -9.773 1 97.88 218 THR A O 1
ATOM 1758 N N . PHE A 1 219 ? 12.734 -23.359 -10.812 1 98 219 PHE A N 1
ATOM 1759 C CA . PHE A 1 219 ? 11.461 -23.859 -11.312 1 98 219 PHE A CA 1
ATOM 1760 C C . PHE A 1 219 ? 11.664 -25.109 -12.148 1 98 219 PHE A C 1
ATOM 1762 O O . PHE A 1 219 ? 11.094 -26.172 -11.844 1 98 219 PHE A O 1
ATOM 1769 N N . TYR A 1 220 ? 12.461 -25.062 -13.141 1 98.25 220 TYR A N 1
ATOM 1770 C CA . TYR A 1 220 ? 12.625 -26.188 -14.062 1 98.25 220 TYR A CA 1
ATOM 1771 C C . TYR A 1 220 ? 13.391 -27.328 -13.414 1 98.25 220 TYR A C 1
ATOM 1773 O O . TYR A 1 220 ? 13.164 -28.5 -13.734 1 98.25 220 TYR A O 1
ATOM 1781 N N . ASP A 1 221 ? 14.289 -26.953 -12.477 1 98.31 221 ASP A N 1
ATOM 1782 C CA . ASP A 1 221 ? 14.914 -28 -11.695 1 98.31 221 ASP A CA 1
ATOM 1783 C C . ASP A 1 221 ? 13.883 -28.812 -10.914 1 98.31 221 ASP A C 1
ATOM 1785 O O . ASP A 1 221 ? 13.953 -30.031 -10.852 1 98.31 221 ASP A O 1
ATOM 1789 N N . LEU A 1 222 ? 12.945 -28.094 -10.375 1 98.31 222 LEU A N 1
ATOM 1790 C CA . LEU A 1 222 ? 11.938 -28.766 -9.57 1 98.31 222 LEU A CA 1
ATOM 1791 C C . LEU A 1 222 ? 11 -29.594 -10.445 1 98.31 222 LEU A C 1
ATOM 1793 O O . LEU A 1 222 ? 10.625 -30.703 -10.078 1 98.31 222 LEU A O 1
ATOM 1797 N N . VAL A 1 223 ? 10.641 -29.109 -11.609 1 98.5 223 VAL A N 1
ATOM 1798 C CA . VAL A 1 223 ? 9.859 -29.906 -12.547 1 98.5 223 VAL A CA 1
ATOM 1799 C C . VAL A 1 223 ? 10.617 -31.172 -12.898 1 98.5 223 VAL A C 1
ATOM 1801 O O . VAL A 1 223 ? 10.055 -32.281 -12.852 1 98.5 223 VAL A O 1
ATOM 1804 N N . SER A 1 224 ? 11.875 -31.031 -13.25 1 98.69 224 SER A N 1
ATOM 1805 C CA . SER A 1 224 ? 12.719 -32.156 -13.656 1 98.69 224 SER A CA 1
ATOM 1806 C C . SER A 1 224 ? 12.852 -33.188 -12.539 1 98.69 224 SER A C 1
ATOM 1808 O O . SER A 1 224 ? 12.828 -34.375 -12.797 1 98.69 224 SER A O 1
ATOM 1810 N N . ASN A 1 225 ? 13 -32.656 -11.352 1 98.19 225 ASN A N 1
ATOM 1811 C CA . ASN A 1 225 ? 13.156 -33.562 -10.211 1 98.19 225 ASN A CA 1
ATOM 1812 C C . ASN A 1 225 ? 11.898 -34.375 -9.969 1 98.19 225 ASN A C 1
ATOM 1814 O O . ASN A 1 225 ? 11.977 -35.531 -9.5 1 98.19 225 ASN A O 1
ATOM 1818 N N . ASP A 1 226 ? 10.75 -33.812 -10.273 1 98.19 226 ASP A N 1
ATOM 1819 C CA . ASP A 1 226 ? 9.5 -34.562 -10.164 1 98.19 226 ASP A CA 1
ATOM 1820 C C . ASP A 1 226 ? 9.516 -35.812 -11.078 1 98.19 226 ASP A C 1
ATOM 1822 O O . ASP A 1 226 ? 9.109 -36.875 -10.664 1 98.19 226 ASP A O 1
ATOM 1826 N N . PHE A 1 227 ? 9.953 -35.656 -12.266 1 98.56 227 PHE A N 1
ATOM 1827 C CA . PHE A 1 227 ? 10.039 -36.75 -13.219 1 98.56 227 PHE A CA 1
ATOM 1828 C C . PHE A 1 227 ? 11.133 -37.719 -12.812 1 98.56 227 PHE A C 1
ATOM 1830 O O . PHE A 1 227 ? 10.93 -38.938 -12.867 1 98.56 227 PHE A O 1
ATOM 1837 N N . LYS A 1 228 ? 12.25 -37.188 -12.43 1 98.12 228 LYS A N 1
ATOM 1838 C CA . LYS A 1 228 ? 13.383 -38 -12.031 1 98.12 228 LYS A CA 1
ATOM 1839 C C . LYS A 1 228 ? 13.016 -38.906 -10.852 1 98.12 228 LYS A C 1
ATOM 1841 O O . LYS A 1 228 ? 13.453 -40.062 -10.781 1 98.12 228 LYS A O 1
ATOM 1846 N N . ARG A 1 229 ? 12.312 -38.344 -9.953 1 97.12 229 ARG A N 1
ATOM 1847 C CA . ARG A 1 229 ? 11.891 -39.094 -8.766 1 97.12 229 ARG A CA 1
ATOM 1848 C C . ARG A 1 229 ? 11.047 -40.312 -9.141 1 97.12 229 ARG A C 1
ATOM 1850 O O . ARG A 1 229 ? 11.109 -41.344 -8.469 1 97.12 229 ARG A O 1
ATOM 1857 N N . GLU A 1 230 ? 10.25 -40.156 -10.148 1 97.69 230 GLU A N 1
ATOM 1858 C CA . GLU A 1 230 ? 9.422 -41.281 -10.594 1 97.69 230 GLU A CA 1
ATOM 1859 C C . GLU A 1 230 ? 10.234 -42.312 -11.367 1 97.69 230 GLU A C 1
ATOM 1861 O O . GLU A 1 230 ? 10.031 -43.531 -11.219 1 97.69 230 GLU A O 1
ATOM 1866 N N . SER A 1 231 ? 11.086 -41.75 -12.281 1 97.94 231 SER A N 1
ATOM 1867 C CA . SER A 1 231 ? 11.906 -42.656 -13.094 1 97.94 231 SER A CA 1
ATOM 1868 C C . SER A 1 231 ? 13.078 -41.906 -13.719 1 97.94 231 SER A C 1
ATOM 1870 O O . SER A 1 231 ? 12.891 -40.969 -14.477 1 97.94 231 SER A O 1
ATOM 1872 N N . LEU A 1 232 ? 14.297 -42.375 -13.406 1 97.44 232 LEU A N 1
ATOM 1873 C CA . LEU A 1 232 ? 15.492 -41.781 -14.008 1 97.44 232 LEU A CA 1
ATOM 1874 C C . LEU A 1 232 ? 15.5 -42 -15.516 1 97.44 232 LEU A C 1
ATOM 1876 O O . LEU A 1 232 ? 15.93 -41.125 -16.266 1 97.44 232 LEU A O 1
ATOM 1880 N N . SER A 1 233 ? 15.047 -43.125 -15.953 1 96.25 233 SER A N 1
ATOM 1881 C CA . SER A 1 233 ? 14.984 -43.438 -17.391 1 96.25 233 SER A CA 1
ATOM 1882 C C . SER A 1 233 ? 14.016 -42.5 -18.094 1 96.25 233 SER A C 1
ATOM 1884 O O . SER A 1 233 ? 14.266 -42.062 -19.234 1 96.25 233 SER A O 1
ATOM 1886 N N . CYS A 1 234 ? 12.898 -42.25 -17.484 1 97.44 234 CYS A N 1
ATOM 1887 C CA . CYS A 1 234 ? 11.922 -41.312 -18.031 1 97.44 234 CYS A CA 1
ATOM 1888 C C . CYS A 1 234 ? 12.531 -39.938 -18.156 1 97.44 234 CYS A C 1
ATOM 1890 O O . CYS A 1 234 ? 12.422 -39.281 -19.219 1 97.44 234 CYS A O 1
ATOM 1892 N N . PHE A 1 235 ? 13.234 -39.469 -17.094 1 97.94 235 PHE A N 1
ATOM 1893 C CA . PHE A 1 235 ? 13.953 -38.188 -17.094 1 97.94 235 PHE A CA 1
ATOM 1894 C C . PHE A 1 235 ? 14.938 -38.125 -18.25 1 97.94 235 PHE A C 1
ATOM 1896 O O . PHE A 1 235 ? 14.953 -37.125 -18.984 1 97.94 235 PHE A O 1
ATOM 1903 N N . GLU A 1 236 ? 15.672 -39.156 -18.438 1 96.75 236 GLU A N 1
ATOM 1904 C CA . GLU A 1 236 ? 16.703 -39.188 -19.469 1 96.75 236 GLU A CA 1
ATOM 1905 C C . GLU A 1 236 ? 16.078 -39.219 -20.859 1 96.75 236 GLU A C 1
ATOM 1907 O O . GLU A 1 236 ? 16.594 -38.594 -21.797 1 96.75 236 GLU A O 1
ATOM 1912 N N . ALA A 1 237 ? 15.016 -39.969 -21.016 1 96.62 237 ALA A N 1
ATOM 1913 C CA . ALA A 1 237 ? 14.328 -40.031 -22.297 1 96.62 237 ALA A CA 1
ATOM 1914 C C . ALA A 1 237 ? 13.82 -38.656 -22.719 1 96.62 237 ALA A C 1
ATOM 1916 O O . ALA A 1 237 ? 13.945 -38.281 -23.891 1 96.62 237 ALA A O 1
ATOM 1917 N N . ILE A 1 238 ? 13.227 -37.969 -21.797 1 98.31 238 ILE A N 1
ATOM 1918 C CA . ILE A 1 238 ? 12.727 -36.625 -22.094 1 98.31 238 ILE A CA 1
ATOM 1919 C C . ILE A 1 238 ? 13.891 -35.719 -22.438 1 98.31 238 ILE A C 1
ATOM 1921 O O . ILE A 1 238 ? 13.828 -34.969 -23.422 1 98.31 238 ILE A O 1
ATOM 1925 N N . LYS A 1 239 ? 14.922 -35.75 -21.641 1 97.81 239 LYS A N 1
ATOM 1926 C CA . LYS A 1 239 ? 16.094 -34.906 -21.859 1 97.81 239 LYS A CA 1
ATOM 1927 C C . LYS A 1 239 ? 16.703 -35.156 -23.25 1 97.81 239 LYS A C 1
ATOM 1929 O O . LYS A 1 239 ? 17.094 -34.219 -23.938 1 97.81 239 LYS A O 1
ATOM 1934 N N . GLU A 1 240 ? 16.719 -36.344 -23.703 1 96.56 240 GLU A N 1
ATOM 1935 C CA . GLU A 1 240 ? 17.297 -36.719 -24.984 1 96.56 240 GLU A CA 1
ATOM 1936 C C . GLU A 1 240 ? 16.375 -36.344 -26.141 1 96.56 240 GLU A C 1
ATOM 1938 O O . GLU A 1 240 ? 16.828 -36.125 -27.266 1 96.56 240 GLU A O 1
ATOM 1943 N N . SER A 1 241 ? 15.164 -36.312 -25.859 1 97.81 241 SER A N 1
ATOM 1944 C CA . SER A 1 241 ? 14.156 -36.156 -26.906 1 97.81 241 SER A CA 1
ATOM 1945 C C . SER A 1 241 ? 14.312 -34.844 -27.625 1 97.81 241 SER A C 1
ATOM 1947 O O . SER A 1 241 ? 13.961 -34.719 -28.812 1 97.81 241 SER A O 1
ATOM 1949 N N . TRP A 1 242 ? 14.82 -33.844 -26.953 1 97.88 242 TRP A N 1
ATOM 1950 C CA . TRP A 1 242 ? 14.922 -32.5 -27.547 1 97.88 242 TRP A CA 1
ATOM 1951 C C . TRP A 1 242 ? 15.875 -32.531 -28.734 1 97.88 242 TRP A C 1
ATOM 1953 O O . TRP A 1 242 ? 15.586 -31.922 -29.766 1 97.88 242 TRP A O 1
ATOM 1963 N N . LYS A 1 243 ? 17.016 -33.094 -28.531 1 96.38 243 LYS A N 1
ATOM 1964 C CA . LYS A 1 243 ? 17.984 -33.219 -29.625 1 96.38 243 LYS A CA 1
ATOM 1965 C C . LYS A 1 243 ? 17.422 -34.031 -30.781 1 96.38 243 LYS A C 1
ATOM 1967 O O . LYS A 1 243 ? 17.625 -33.688 -31.953 1 96.38 243 LYS A O 1
ATOM 1972 N N . VAL A 1 244 ? 16.75 -35.125 -30.469 1 97.06 244 VAL A N 1
ATOM 1973 C CA . VAL A 1 244 ? 16.141 -36 -31.484 1 97.06 244 VAL A CA 1
ATOM 1974 C C . VAL A 1 244 ? 15.094 -35.219 -32.281 1 97.06 244 VAL A C 1
ATOM 1976 O O . VAL A 1 244 ? 15.016 -35.344 -33.5 1 97.06 244 VAL A O 1
ATOM 1979 N N . LEU A 1 245 ? 14.328 -34.438 -31.578 1 97.5 245 LEU A N 1
ATOM 1980 C CA . LEU A 1 245 ? 13.297 -33.625 -32.188 1 97.5 245 LEU A CA 1
ATOM 1981 C C . LEU A 1 245 ? 13.898 -32.625 -33.156 1 97.5 245 LEU A C 1
ATOM 1983 O O . LEU A 1 245 ? 13.43 -32.5 -34.312 1 97.5 245 LEU A O 1
ATOM 1987 N N . GLU A 1 246 ? 14.922 -31.984 -32.719 1 96.31 246 GLU A N 1
ATOM 1988 C CA . GLU A 1 246 ? 15.586 -31 -33.562 1 96.31 246 GLU A CA 1
ATOM 1989 C C . GLU A 1 246 ? 16.172 -31.656 -34.812 1 96.31 246 GLU A C 1
ATOM 1991 O O . GLU A 1 246 ? 16.047 -31.125 -35.938 1 96.31 246 GLU A O 1
ATOM 1996 N N . THR A 1 247 ? 16.812 -32.75 -34.625 1 96.12 247 THR A N 1
ATOM 1997 C CA . THR A 1 247 ? 17.438 -33.469 -35.75 1 96.12 247 THR A CA 1
ATOM 1998 C C . THR A 1 247 ? 16.391 -33.938 -36.75 1 96.12 247 THR A C 1
ATOM 2000 O O . THR A 1 247 ? 16.594 -33.781 -37.969 1 96.12 247 THR A O 1
ATOM 2003 N N . GLN A 1 248 ? 15.328 -34.438 -36.219 1 95.62 248 GLN A N 1
ATOM 2004 C CA . GLN A 1 248 ? 14.266 -34.906 -37.125 1 95.62 248 GLN A CA 1
ATOM 2005 C C . GLN A 1 248 ? 13.625 -33.719 -37.844 1 95.62 248 GLN A C 1
ATOM 2007 O O . GLN A 1 248 ? 13.211 -33.875 -39 1 95.62 248 GLN A O 1
ATOM 2012 N N . GLY A 1 249 ? 13.516 -32.625 -37.219 1 94.88 249 GLY A N 1
ATOM 2013 C CA . GLY A 1 249 ? 12.945 -31.453 -37.844 1 94.88 249 GLY A CA 1
ATOM 2014 C C . GLY A 1 249 ? 13.773 -30.938 -39.031 1 94.88 249 GLY A C 1
ATOM 2015 O O . GLY A 1 249 ? 13.242 -30.297 -39.938 1 94.88 249 GLY A O 1
ATOM 2016 N N . GLU A 1 250 ? 15.031 -31.203 -38.969 1 92.56 250 GLU A N 1
ATOM 2017 C CA . GLU A 1 250 ? 15.945 -30.719 -40 1 92.56 250 GLU A CA 1
ATOM 2018 C C . GLU A 1 250 ? 15.953 -31.656 -41.219 1 92.56 250 GLU A C 1
ATOM 2020 O O . GLU A 1 250 ? 16.438 -31.281 -42.281 1 92.56 250 GLU A O 1
ATOM 2025 N N . ASP A 1 251 ? 15.367 -32.781 -41.031 1 92.31 251 ASP A N 1
ATOM 2026 C CA . ASP A 1 251 ? 15.297 -33.719 -42.156 1 92.31 251 ASP A CA 1
ATOM 2027 C C . ASP A 1 251 ? 14.336 -33.25 -43.219 1 92.31 251 ASP A C 1
ATOM 2029 O O . ASP A 1 251 ? 13.484 -32.375 -42.969 1 92.31 251 ASP A O 1
ATOM 2033 N N . ASN A 1 252 ? 14.586 -33.844 -44.5 1 90.75 252 ASN A N 1
ATOM 2034 C CA . ASN A 1 252 ? 13.602 -33.594 -45.562 1 90.75 252 ASN A CA 1
ATOM 2035 C C . ASN A 1 252 ? 12.203 -34.031 -45.125 1 90.75 252 ASN A C 1
ATOM 2037 O O . ASN A 1 252 ? 12 -35.156 -44.719 1 90.75 252 ASN A O 1
ATOM 2041 N N . ASP A 1 253 ? 11.32 -33.125 -45.156 1 94.12 253 ASP A N 1
ATOM 2042 C CA . ASP A 1 253 ? 9.93 -33.344 -44.75 1 94.12 253 ASP A CA 1
ATOM 2043 C C . ASP A 1 253 ? 9.812 -33.625 -43.281 1 94.12 253 ASP A C 1
ATOM 2045 O O . ASP A 1 253 ? 8.852 -34.281 -42.844 1 94.12 253 ASP A O 1
ATOM 2049 N N . GLY A 1 254 ? 10.844 -33.344 -42.531 1 95.69 254 GLY A N 1
ATOM 2050 C CA . GLY A 1 254 ? 10.906 -33.656 -41.094 1 95.69 254 GLY A CA 1
ATOM 2051 C C . GLY A 1 254 ? 9.75 -33.031 -40.312 1 95.69 254 GLY A C 1
ATOM 2052 O O . GLY A 1 254 ? 9.188 -33.688 -39.438 1 95.69 254 GLY A O 1
ATOM 2053 N N . LEU A 1 255 ? 9.43 -31.812 -40.656 1 97.12 255 LEU A N 1
ATOM 2054 C CA . LEU A 1 255 ? 8.344 -31.141 -39.938 1 97.12 255 LEU A CA 1
ATOM 2055 C C . LEU A 1 255 ? 7.012 -31.812 -40.219 1 97.12 255 LEU A C 1
ATOM 2057 O O . LEU A 1 255 ? 6.156 -31.906 -39.344 1 97.12 255 LEU A O 1
ATOM 2061 N N . LEU A 1 256 ? 6.836 -32.25 -41.406 1 96.44 256 LEU A N 1
ATOM 2062 C CA . LEU A 1 256 ? 5.629 -32.969 -41.781 1 96.44 256 LEU A CA 1
ATOM 2063 C C . LEU A 1 256 ? 5.543 -34.312 -41.031 1 96.44 256 LEU A C 1
ATOM 2065 O O . LEU A 1 256 ? 4.465 -34.688 -40.562 1 96.44 256 LEU A O 1
ATOM 2069 N N . LYS A 1 257 ? 6.648 -35 -41 1 96.12 257 LYS A N 1
ATOM 2070 C CA . LYS A 1 257 ? 6.691 -36.281 -40.281 1 96.12 257 LYS A CA 1
ATOM 2071 C C . LYS A 1 257 ? 6.395 -36.094 -38.812 1 96.12 257 LYS A C 1
ATOM 2073 O O . LYS A 1 257 ? 5.633 -36.875 -38.219 1 96.12 257 LYS A O 1
ATOM 2078 N N . LEU A 1 258 ? 7.051 -35.062 -38.281 1 97.5 258 LEU A N 1
ATOM 2079 C CA . LEU A 1 258 ? 6.801 -34.75 -36.875 1 97.5 258 LEU A CA 1
ATOM 2080 C C . LEU A 1 258 ? 5.328 -34.438 -36.625 1 97.5 258 LEU A C 1
ATOM 2082 O O . LEU A 1 258 ? 4.742 -34.875 -35.625 1 97.5 258 LEU A O 1
ATOM 2086 N N . SER A 1 259 ? 4.727 -33.688 -37.5 1 96.94 259 SER A N 1
ATOM 2087 C CA . SER A 1 259 ? 3.318 -33.312 -37.406 1 96.94 259 SER A CA 1
ATOM 2088 C C . SER A 1 259 ? 2.432 -34.562 -37.406 1 96.94 259 SER A C 1
ATOM 2090 O O . SER A 1 259 ? 1.469 -34.656 -36.625 1 96.94 259 SER A O 1
ATOM 2092 N N . ARG A 1 260 ? 2.748 -35.5 -38.156 1 95.12 260 ARG A N 1
ATOM 2093 C CA . ARG A 1 260 ? 1.99 -36.75 -38.25 1 95.12 260 ARG A CA 1
ATOM 2094 C C . ARG A 1 260 ? 2.225 -37.625 -37.031 1 95.12 260 ARG A C 1
ATOM 2096 O O . ARG A 1 260 ? 1.275 -38.156 -36.438 1 95.12 260 ARG A O 1
ATOM 2103 N N . ASP A 1 261 ? 3.447 -37.75 -36.656 1 93.88 261 ASP A N 1
ATOM 2104 C CA . ASP A 1 261 ? 3.818 -38.594 -35.531 1 93.88 261 ASP A CA 1
ATOM 2105 C C . ASP A 1 261 ? 3.176 -38.125 -34.25 1 93.88 261 ASP A C 1
ATOM 2107 O O . ASP A 1 261 ? 2.834 -38.938 -33.375 1 93.88 261 ASP A O 1
ATOM 2111 N N . PHE A 1 262 ? 3.053 -36.781 -34.094 1 96.69 262 PHE A N 1
ATOM 2112 C CA . PHE A 1 262 ? 2.482 -36.25 -32.875 1 96.69 262 PHE A CA 1
ATOM 2113 C C . PHE A 1 262 ? 1.006 -35.906 -33.062 1 96.69 262 PHE A C 1
ATOM 2115 O O . PHE A 1 262 ? 0.391 -35.25 -32.219 1 96.69 262 PHE A O 1
ATOM 2122 N N . ARG A 1 263 ? 0.454 -36.281 -34.156 1 95.75 263 ARG A N 1
ATOM 2123 C CA . ARG A 1 263 ? -0.967 -36.188 -34.469 1 95.75 263 ARG A CA 1
ATOM 2124 C C . ARG A 1 263 ? -1.444 -34.719 -34.344 1 95.75 263 ARG A C 1
ATOM 2126 O O . ARG A 1 263 ? -2.428 -34.469 -33.656 1 95.75 263 ARG A O 1
ATOM 2133 N N . LEU A 1 264 ? -0.752 -33.781 -34.969 1 95.81 264 LEU A N 1
ATOM 2134 C CA . LEU A 1 264 ? -1.115 -32.375 -34.906 1 95.81 264 LEU A CA 1
ATOM 2135 C C . LEU A 1 264 ? -2.178 -32.062 -35.969 1 95.81 264 LEU A C 1
ATOM 2137 O O . LEU A 1 264 ? -2.172 -32.625 -37.062 1 95.81 264 LEU A O 1
ATOM 2141 N N . CYS A 1 265 ? -3.037 -31.172 -35.625 1 94.69 265 CYS A N 1
ATOM 2142 C CA . CYS A 1 265 ? -4.102 -30.781 -36.562 1 94.69 265 CYS A CA 1
ATOM 2143 C C . CYS A 1 265 ? -3.541 -29.984 -37.719 1 94.69 265 CYS A C 1
ATOM 2145 O O . CYS A 1 265 ? -4.164 -29.906 -38.781 1 94.69 265 CYS A O 1
ATOM 2147 N N . GLN A 1 266 ? -2.467 -29.312 -37.5 1 94.81 266 GLN A N 1
ATOM 2148 C CA . GLN A 1 266 ? -1.787 -28.531 -38.5 1 94.81 266 GLN A CA 1
ATOM 2149 C C . GLN A 1 266 ? -0.298 -28.859 -38.562 1 94.81 266 GLN A C 1
ATOM 2151 O O . GLN A 1 266 ? 0.285 -29.266 -37.562 1 94.81 266 GLN A O 1
ATOM 2156 N N . ASN A 1 267 ? 0.232 -28.578 -39.719 1 95.19 267 ASN A N 1
ATOM 2157 C CA . ASN A 1 267 ? 1.662 -28.828 -39.844 1 95.19 267 ASN A CA 1
ATOM 2158 C C . ASN A 1 267 ? 2.492 -27.797 -39.094 1 95.19 267 ASN A C 1
ATOM 2160 O O . ASN A 1 267 ? 2.139 -26.625 -39.031 1 95.19 267 ASN A O 1
ATOM 2164 N N . LEU A 1 268 ? 3.557 -28.281 -38.562 1 95.94 268 LEU A N 1
ATOM 2165 C CA . LEU A 1 268 ? 4.492 -27.438 -37.844 1 95.94 268 LEU A CA 1
ATOM 2166 C C . LEU A 1 268 ? 5.195 -26.469 -38.781 1 95.94 268 LEU A C 1
ATOM 2168 O O . LEU A 1 268 ? 5.535 -26.828 -39.906 1 95.94 268 LEU A O 1
ATOM 2172 N N . ASN A 1 269 ? 5.422 -25.234 -38.375 1 93.25 269 ASN A N 1
ATOM 2173 C CA . ASN A 1 269 ? 6.25 -24.281 -39.094 1 93.25 269 ASN A CA 1
ATOM 2174 C C . ASN A 1 269 ? 7.715 -24.391 -38.688 1 93.25 269 ASN A C 1
ATOM 2176 O O . ASN A 1 269 ? 8.602 -23.984 -39.438 1 93.25 269 ASN A O 1
ATOM 2180 N N . ASN A 1 270 ? 7.945 -24.812 -37.531 1 93.75 270 ASN A N 1
ATOM 2181 C CA . ASN A 1 270 ? 9.273 -25.031 -36.969 1 93.75 270 ASN A CA 1
ATOM 2182 C C . ASN A 1 270 ? 9.219 -25.984 -35.781 1 93.75 270 ASN A C 1
ATOM 2184 O O . ASN A 1 270 ? 8.133 -26.312 -35.281 1 93.75 270 ASN A O 1
ATOM 2188 N N . THR A 1 271 ? 10.32 -26.469 -35.312 1 95.31 271 THR A N 1
ATOM 2189 C CA . THR A 1 271 ? 10.367 -27.438 -34.25 1 95.31 271 THR A CA 1
ATOM 2190 C C . THR A 1 271 ? 10.055 -26.781 -32.906 1 95.31 271 THR A C 1
ATOM 2192 O O . THR A 1 271 ? 9.664 -27.453 -31.953 1 95.31 271 THR A O 1
ATOM 2195 N N . GLU A 1 272 ? 10.211 -25.484 -32.844 1 92.5 272 GLU A N 1
ATOM 2196 C CA . GLU A 1 272 ? 10 -24.75 -31.594 1 92.5 272 GLU A CA 1
ATOM 2197 C C . GLU A 1 272 ? 8.547 -24.859 -31.141 1 92.5 272 GLU A C 1
ATOM 2199 O O . GLU A 1 272 ? 8.273 -24.922 -29.938 1 92.5 272 GLU A O 1
ATOM 2204 N N . GLU A 1 273 ? 7.672 -24.875 -32.031 1 92.31 273 GLU A N 1
ATOM 2205 C CA . GLU A 1 273 ? 6.258 -25.016 -31.703 1 92.31 273 GLU A CA 1
ATOM 2206 C C . GLU A 1 273 ? 6.004 -26.297 -30.922 1 92.31 273 GLU A C 1
ATOM 2208 O O . GLU A 1 273 ? 5.293 -26.297 -29.922 1 92.31 273 GLU A O 1
ATOM 2213 N N . LEU A 1 274 ? 6.574 -27.344 -31.438 1 94.69 274 LEU A N 1
ATOM 2214 C CA . LEU A 1 274 ? 6.395 -28.641 -30.797 1 94.69 274 LEU A CA 1
ATOM 2215 C C . LEU A 1 274 ? 7.133 -28.688 -29.469 1 94.69 274 LEU A C 1
ATOM 2217 O O . LEU A 1 274 ? 6.625 -29.25 -28.484 1 94.69 274 LEU A O 1
ATOM 2221 N N . SER A 1 275 ? 8.328 -28.141 -29.469 1 94.81 275 SER A N 1
ATOM 2222 C CA . SER A 1 275 ? 9.109 -28.109 -28.234 1 94.81 275 SER A CA 1
ATOM 2223 C C . SER A 1 275 ? 8.367 -27.344 -27.141 1 94.81 275 SER A C 1
ATOM 2225 O O . SER A 1 275 ? 8.375 -27.75 -25.969 1 94.81 275 SER A O 1
ATOM 2227 N N . ASP A 1 276 ? 7.754 -26.281 -27.531 1 91.88 276 ASP A N 1
ATOM 2228 C CA . ASP A 1 276 ? 6.996 -25.484 -26.562 1 91.88 276 ASP A CA 1
ATOM 2229 C C . ASP A 1 276 ? 5.789 -26.25 -26.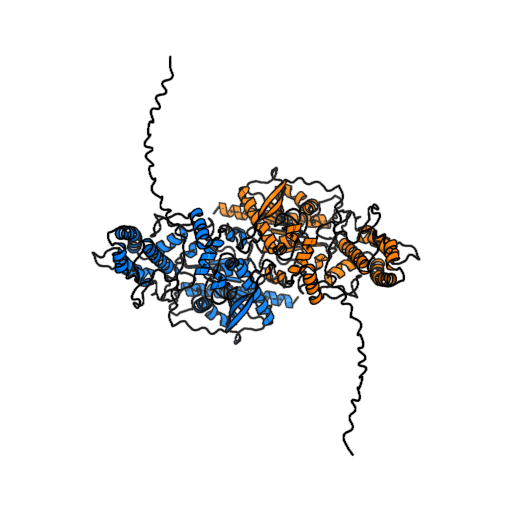047 1 91.88 276 ASP A C 1
ATOM 2231 O O . ASP A 1 276 ? 5.465 -26.172 -24.859 1 91.88 276 ASP A O 1
ATOM 2235 N N . TRP A 1 277 ? 5.156 -26.906 -26.891 1 92.38 277 TRP A N 1
ATOM 2236 C CA . TRP A 1 277 ? 3.988 -27.719 -26.562 1 92.38 277 TRP A CA 1
ATOM 2237 C C . TRP A 1 277 ? 4.352 -28.812 -25.578 1 92.38 277 TRP A C 1
ATOM 2239 O O . TRP A 1 277 ? 3.637 -29.047 -24.594 1 92.38 277 TRP A O 1
ATOM 2249 N N . LEU A 1 278 ? 5.441 -29.484 -25.766 1 95.62 278 LEU A N 1
ATOM 2250 C CA . LEU A 1 278 ? 5.93 -30.531 -24.875 1 95.62 278 LEU A CA 1
ATOM 2251 C C . LEU A 1 278 ? 6.348 -29.938 -23.531 1 95.62 278 LEU A C 1
ATOM 2253 O O . LEU A 1 278 ? 5.996 -30.484 -22.484 1 95.62 278 LEU A O 1
ATOM 2257 N N . SER A 1 279 ? 7.066 -28.859 -23.594 1 95.38 279 SER A N 1
ATOM 2258 C CA . SER A 1 279 ? 7.547 -28.203 -22.391 1 95.38 279 SER A CA 1
ATOM 2259 C C . SER A 1 279 ? 6.391 -27.766 -21.5 1 95.38 279 SER A C 1
ATOM 2261 O O . SER A 1 279 ? 6.465 -27.891 -20.266 1 95.38 279 SER A O 1
ATOM 2263 N N . SER A 1 280 ? 5.379 -27.266 -22.109 1 92.62 280 SER A N 1
ATOM 2264 C CA . SER A 1 280 ? 4.203 -26.828 -21.359 1 92.62 280 SER A CA 1
ATOM 2265 C C . SER A 1 280 ? 3.551 -28 -20.625 1 92.62 280 SER A C 1
ATOM 2267 O O . SER A 1 280 ? 3.166 -27.859 -19.469 1 92.62 280 SER A O 1
ATOM 2269 N N . ALA A 1 281 ? 3.43 -29.078 -21.297 1 94.5 281 ALA A N 1
ATOM 2270 C CA . ALA A 1 281 ? 2.828 -30.266 -20.688 1 94.5 281 ALA A CA 1
ATOM 2271 C C . ALA A 1 281 ? 3.609 -30.703 -19.438 1 94.5 281 ALA A C 1
ATOM 2273 O O . ALA A 1 281 ? 3.02 -31 -18.406 1 94.5 281 ALA A O 1
ATOM 2274 N N . TYR A 1 282 ? 4.926 -30.75 -19.562 1 97.06 282 TYR A N 1
ATOM 2275 C CA . TYR A 1 282 ? 5.75 -31.188 -18.438 1 97.06 282 TYR A CA 1
ATOM 2276 C C . TYR A 1 282 ? 5.602 -30.266 -17.25 1 97.06 282 TYR A C 1
ATOM 2278 O O . TYR A 1 282 ? 5.504 -30.719 -16.109 1 97.06 282 TYR A O 1
ATOM 2286 N N . SER A 1 283 ? 5.57 -28.984 -17.516 1 96.06 283 SER A N 1
ATOM 2287 C CA . SER A 1 283 ? 5.438 -28 -16.453 1 96.06 283 SER A CA 1
ATOM 2288 C C . SER A 1 283 ? 4.082 -28.109 -15.758 1 96.06 283 SER A C 1
ATOM 2290 O O . SER A 1 283 ? 4.004 -28.094 -14.531 1 96.06 283 SER A O 1
ATOM 2292 N N . TYR A 1 284 ? 3.072 -28.25 -16.5 1 94.44 284 TYR A N 1
ATOM 2293 C CA . TYR A 1 284 ? 1.733 -28.344 -15.938 1 94.44 284 TYR A CA 1
ATOM 2294 C C . TYR A 1 284 ? 1.557 -29.656 -15.172 1 94.44 284 TYR A C 1
ATOM 2296 O O . TYR A 1 284 ? 0.907 -29.688 -14.125 1 94.44 284 TYR A O 1
ATOM 2304 N N . LEU A 1 285 ? 2.088 -30.688 -15.766 1 96.62 285 LEU A N 1
ATOM 2305 C CA . LEU A 1 285 ? 2.025 -31.969 -15.078 1 96.62 285 LEU A CA 1
ATOM 2306 C C . LEU A 1 285 ? 2.646 -31.875 -13.688 1 96.62 285 LEU A C 1
ATOM 2308 O O . LEU A 1 285 ? 2.109 -32.438 -12.727 1 96.62 285 LEU A O 1
ATOM 2312 N N . ALA A 1 286 ? 3.762 -31.203 -13.609 1 97.69 286 ALA A N 1
ATOM 2313 C CA . ALA A 1 286 ? 4.402 -31.031 -12.312 1 97.69 286 ALA A CA 1
ATOM 2314 C C . ALA A 1 286 ? 3.514 -30.234 -11.359 1 97.69 286 ALA A C 1
ATOM 2316 O O . ALA A 1 286 ? 3.434 -30.547 -10.164 1 97.69 286 ALA A O 1
ATOM 2317 N N . MET A 1 287 ? 2.871 -29.234 -11.805 1 96.88 287 MET A N 1
ATOM 2318 C CA . MET A 1 287 ? 2.002 -28.406 -10.984 1 96.88 287 MET A CA 1
ATOM 2319 C C . MET A 1 287 ? 0.814 -29.203 -10.453 1 96.88 287 MET A C 1
ATOM 2321 O O . MET A 1 287 ? 0.427 -29.047 -9.297 1 96.88 287 MET A O 1
ATOM 2325 N N . VAL A 1 288 ? 0.276 -30.078 -11.32 1 96.19 288 VAL A N 1
ATOM 2326 C CA . VAL A 1 288 ? -0.965 -30.734 -10.93 1 96.19 288 VAL A CA 1
ATOM 2327 C C . VAL A 1 288 ? -0.696 -32.219 -10.633 1 96.19 288 VAL A C 1
ATOM 2329 O O . VAL A 1 288 ? -1.562 -33.062 -10.852 1 96.19 288 VAL A O 1
ATOM 2332 N N . ASP A 1 289 ? 0.494 -32.562 -10.25 1 97.62 289 ASP A N 1
ATOM 2333 C CA . ASP A 1 289 ? 0.824 -33.938 -9.875 1 97.62 289 ASP A CA 1
ATOM 2334 C C . ASP A 1 289 ? 0.122 -34.312 -8.57 1 97.62 289 ASP A C 1
ATOM 2336 O O . ASP A 1 289 ? 0.775 -34.688 -7.598 1 97.62 289 ASP A O 1
ATOM 2340 N N . TYR A 1 290 ? -1.182 -34.406 -8.617 1 96.94 290 TYR A N 1
ATOM 2341 C CA . TYR A 1 290 ? -2.027 -34.688 -7.465 1 96.94 290 TYR A CA 1
ATOM 2342 C C . TYR A 1 290 ? -2.074 -36.188 -7.172 1 96.94 290 TYR A C 1
ATOM 2344 O O . TYR A 1 290 ? -1.928 -37 -8.086 1 96.94 290 TYR A O 1
ATOM 2352 N N . PRO A 1 291 ? -2.324 -36.531 -5.895 1 96.75 291 PRO A N 1
ATOM 2353 C CA . PRO A 1 291 ? -2.355 -37.938 -5.504 1 96.75 291 PRO A CA 1
ATOM 2354 C C . PRO A 1 291 ? -3.688 -38.594 -5.824 1 96.75 291 PRO A C 1
ATOM 2356 O O . PRO A 1 291 ? -3.879 -39.781 -5.52 1 96.75 291 PRO A O 1
ATOM 2359 N N . TYR A 1 292 ? -4.68 -37.938 -6.391 1 95.19 292 TYR A N 1
ATOM 2360 C CA . TYR A 1 292 ? -5.973 -38.438 -6.824 1 95.19 292 TYR A CA 1
ATOM 2361 C C . TYR A 1 292 ? -6.355 -37.875 -8.188 1 95.19 292 TYR A C 1
ATOM 2363 O O . TYR A 1 292 ? -5.805 -36.875 -8.625 1 95.19 292 TYR A O 1
ATOM 2371 N N . PRO A 1 293 ? -7.207 -38.562 -8.914 1 93.31 293 PRO A N 1
ATOM 2372 C CA . PRO A 1 293 ? -7.629 -38.031 -10.211 1 93.31 293 PRO A CA 1
ATOM 2373 C C . PRO A 1 293 ? -8.242 -36.656 -10.109 1 93.31 293 PRO A C 1
ATOM 2375 O O . PRO A 1 293 ? -8.969 -36.375 -9.156 1 93.31 293 PRO A O 1
ATOM 2378 N N . SER A 1 294 ? -7.855 -35.875 -11.016 1 89.31 294 SER A N 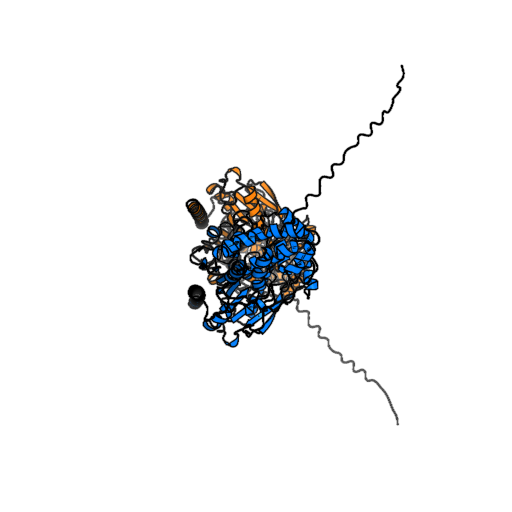1
ATOM 2379 C CA . SER A 1 294 ? -8.344 -34.5 -11 1 89.31 294 SER A CA 1
ATOM 2380 C C . SER A 1 294 ? -8.539 -33.969 -12.414 1 89.31 294 SER A C 1
ATOM 2382 O O . SER A 1 294 ? -7.949 -34.469 -13.367 1 89.31 294 SER A O 1
ATOM 2384 N N . ASP A 1 295 ? -9.352 -32.938 -12.508 1 84.94 295 ASP A N 1
ATOM 2385 C CA . ASP A 1 295 ? -9.641 -32.344 -13.812 1 84.94 295 ASP A CA 1
ATOM 2386 C C . ASP A 1 295 ? -9.445 -30.844 -13.773 1 84.94 295 ASP A C 1
ATOM 2388 O O . ASP A 1 295 ? -10.062 -30.109 -14.555 1 84.94 295 ASP A O 1
ATOM 2392 N N . PHE A 1 296 ? -8.695 -30.297 -12.883 1 79.94 296 PHE A N 1
ATOM 2393 C CA . PHE A 1 296 ? -8.453 -28.875 -12.719 1 79.94 296 PHE A CA 1
ATOM 2394 C C . PHE A 1 296 ? -7.918 -28.25 -14.008 1 79.94 296 PHE A C 1
ATOM 2396 O O . PHE A 1 296 ? -8.461 -27.266 -14.5 1 79.94 296 PHE A O 1
ATOM 2403 N N . MET A 1 297 ? -6.902 -28.781 -14.523 1 82.06 297 MET A N 1
ATOM 2404 C CA . MET A 1 297 ? -6.32 -28.297 -15.773 1 82.06 297 MET A CA 1
ATOM 2405 C C . MET A 1 297 ? -6.773 -29.156 -16.953 1 82.06 297 MET A C 1
ATOM 2407 O O . MET A 1 297 ? -7.27 -28.625 -17.953 1 82.06 297 MET A O 1
ATOM 2411 N N . MET A 1 298 ? -6.547 -30.406 -16.828 1 86.06 298 MET A N 1
ATOM 2412 C CA . MET A 1 298 ? -6.957 -31.484 -17.719 1 86.06 298 MET A CA 1
ATOM 2413 C C . MET A 1 298 ? -7.414 -32.719 -16.938 1 86.06 298 MET A C 1
ATOM 2415 O O . MET A 1 298 ? -7.039 -32.875 -15.773 1 86.06 298 MET A O 1
ATOM 2419 N N . PRO A 1 299 ? -8.328 -33.406 -17.609 1 90.88 299 PRO A N 1
ATOM 2420 C CA . PRO A 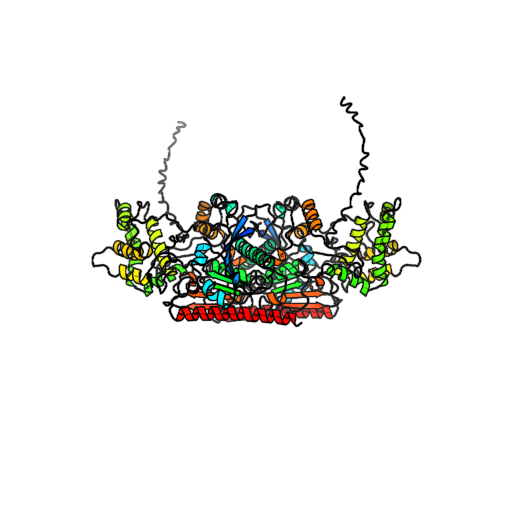1 299 ? -8.586 -34.688 -16.922 1 90.88 299 PRO A CA 1
ATOM 2421 C C . PRO A 1 299 ? -7.332 -35.531 -16.797 1 90.88 299 PRO A C 1
ATOM 2423 O O . PRO A 1 299 ? -6.715 -35.906 -17.797 1 90.88 299 PRO A O 1
ATOM 2426 N N . LEU A 1 300 ? -6.992 -35.844 -15.594 1 95.38 300 LEU A N 1
ATOM 2427 C CA . LEU A 1 300 ? -5.742 -36.562 -15.352 1 95.38 300 LEU A CA 1
ATOM 2428 C C . LEU A 1 300 ? -5.941 -37.656 -14.32 1 95.38 300 LEU A C 1
ATOM 2430 O O . LEU A 1 300 ? -6.801 -37.562 -13.445 1 95.38 300 LEU A O 1
ATOM 2434 N N . PRO A 1 301 ? -5.227 -38.781 -14.414 1 95.81 301 PRO A N 1
ATOM 2435 C CA . PRO A 1 301 ? -5.211 -39.781 -13.359 1 95.81 301 PRO A CA 1
ATOM 2436 C C . PRO A 1 301 ? -4.469 -39.344 -12.109 1 95.81 301 PRO A C 1
ATOM 2438 O O . PRO A 1 301 ? -3.85 -38.25 -12.117 1 95.81 301 PRO A O 1
ATOM 2441 N N . ALA A 1 302 ? -4.652 -40.094 -11.039 1 96 302 ALA A N 1
ATOM 2442 C CA . ALA A 1 302 ? -3.811 -39.875 -9.867 1 96 302 ALA A CA 1
ATOM 2443 C C . ALA A 1 302 ? -2.332 -40.031 -10.219 1 96 302 ALA A C 1
ATOM 2445 O O . ALA A 1 302 ? -1.953 -40.906 -10.984 1 96 302 ALA A O 1
ATOM 2446 N N . ASN A 1 303 ? -1.526 -39.125 -9.648 1 97.06 303 ASN A N 1
ATOM 2447 C CA . ASN A 1 303 ? -0.085 -39.156 -9.875 1 97.06 303 ASN A CA 1
ATOM 2448 C C . ASN A 1 303 ? 0.25 -39.188 -11.359 1 97.06 303 ASN A C 1
ATOM 2450 O O . ASN A 1 303 ? 0.922 -40.125 -11.828 1 97.06 303 ASN A O 1
ATOM 2454 N N . PRO A 1 304 ? -0.13 -38.188 -12.055 1 97.69 304 PRO A N 1
ATOM 2455 C CA . PRO A 1 304 ? -0.041 -38.25 -13.516 1 97.69 304 PRO A CA 1
ATOM 2456 C C . PRO A 1 304 ? 1.394 -38.375 -14.016 1 97.69 304 PRO A C 1
ATOM 2458 O O . PRO A 1 304 ? 1.626 -38.969 -15.07 1 97.69 304 PRO A O 1
ATOM 2461 N N . ILE A 1 305 ? 2.387 -37.844 -13.359 1 98.44 305 ILE A N 1
ATOM 2462 C CA . ILE A 1 305 ? 3.768 -37.969 -13.812 1 98.44 305 ILE A CA 1
ATOM 2463 C C . ILE A 1 305 ? 4.191 -39.438 -13.742 1 98.44 305 ILE A C 1
ATOM 2465 O O . ILE A 1 305 ? 4.91 -39.906 -14.617 1 98.44 305 ILE A O 1
ATOM 2469 N N . LYS A 1 306 ? 3.803 -40.094 -12.688 1 98.06 306 LYS A N 1
ATOM 2470 C CA . LYS A 1 306 ? 4.062 -41.531 -12.609 1 98.06 306 LYS A CA 1
ATOM 2471 C C . LYS A 1 306 ? 3.498 -42.25 -13.828 1 98.06 306 LYS A C 1
ATOM 2473 O O . LYS A 1 306 ? 4.152 -43.125 -14.383 1 98.06 306 LYS A O 1
ATOM 2478 N N . GLU A 1 307 ? 2.297 -41.906 -14.242 1 97.44 307 GLU A N 1
ATOM 2479 C CA . GLU A 1 307 ? 1.653 -42.531 -15.391 1 97.44 307 GLU A CA 1
ATOM 2480 C C . GLU A 1 307 ? 2.379 -42.188 -16.688 1 97.44 307 GLU A C 1
ATOM 2482 O O . GLU A 1 307 ? 2.51 -43.031 -17.578 1 97.44 307 GLU A O 1
ATOM 2487 N N . VAL A 1 308 ? 2.781 -40.938 -16.812 1 98 308 VAL A N 1
ATOM 2488 C CA . VAL A 1 308 ? 3.551 -40.531 -17.984 1 98 308 VAL A CA 1
ATOM 2489 C C . VAL A 1 308 ? 4.824 -41.344 -18.094 1 98 308 VAL A C 1
ATOM 2491 O O . VAL A 1 308 ? 5.141 -41.875 -19.156 1 98 308 VAL A O 1
ATOM 2494 N N . CYS A 1 309 ? 5.547 -41.469 -17 1 97.94 309 CYS A N 1
ATOM 2495 C CA . CYS A 1 309 ? 6.816 -42.219 -17 1 97.94 309 CYS A CA 1
ATOM 2496 C C . CYS A 1 309 ? 6.598 -43.688 -17.25 1 97.94 309 CYS A C 1
ATOM 2498 O O . CYS A 1 309 ? 7.418 -44.344 -17.906 1 97.94 309 CYS A O 1
ATOM 2500 N N . ARG A 1 310 ? 5.539 -44.219 -16.703 1 97 310 ARG A N 1
ATOM 2501 C CA . ARG A 1 310 ? 5.203 -45.594 -17 1 97 310 ARG A CA 1
ATOM 2502 C C . ARG A 1 310 ? 5.035 -45.812 -18.5 1 97 310 ARG A C 1
ATOM 2504 O O . ARG A 1 310 ? 5.516 -46.812 -19.047 1 97 310 ARG A O 1
ATOM 2511 N N . LYS A 1 311 ? 4.344 -44.906 -19.172 1 95.75 311 LYS A N 1
ATOM 2512 C CA . LYS A 1 311 ? 4.133 -45 -20.625 1 95.75 311 LYS A CA 1
ATOM 2513 C C . LYS A 1 311 ? 5.453 -44.906 -21.375 1 95.75 311 LYS A C 1
ATOM 2515 O O . LYS A 1 311 ? 5.672 -45.625 -22.359 1 95.75 311 LYS A O 1
ATOM 2520 N N . ILE A 1 312 ? 6.293 -44.031 -21 1 96.25 312 ILE A N 1
ATOM 2521 C CA . ILE A 1 312 ? 7.562 -43.781 -21.672 1 96.25 312 ILE A CA 1
ATOM 2522 C C . ILE A 1 312 ? 8.484 -45 -21.484 1 96.25 312 ILE A C 1
ATOM 2524 O O . ILE A 1 312 ? 9.172 -45.406 -22.422 1 96.25 312 ILE A O 1
ATOM 2528 N N . ASP A 1 313 ? 8.438 -45.594 -20.344 1 95.12 313 ASP A N 1
ATOM 2529 C CA . ASP A 1 313 ? 9.375 -46.656 -19.984 1 95.12 313 ASP A CA 1
ATOM 2530 C C . ASP A 1 313 ? 8.898 -48 -20.531 1 95.12 313 ASP A C 1
ATOM 2532 O O . ASP A 1 313 ? 9.703 -48.906 -20.703 1 95.12 313 ASP A O 1
ATOM 2536 N N . ASN A 1 314 ? 7.629 -48.188 -20.688 1 88.44 314 ASN A N 1
ATOM 2537 C CA . ASN A 1 314 ? 7.098 -49.5 -21 1 88.44 314 ASN A CA 1
ATOM 2538 C C . ASN A 1 314 ? 7.078 -49.75 -22.516 1 88.44 314 ASN A C 1
ATOM 2540 O O . ASN A 1 314 ? 6.461 -50.688 -22.984 1 88.44 314 ASN A O 1
ATOM 2544 N N . TYR A 1 315 ? 7.738 -49.094 -23.266 1 79.44 315 TYR A N 1
ATOM 2545 C CA . TYR A 1 315 ? 7.691 -49.344 -24.688 1 79.44 315 TYR A CA 1
ATOM 2546 C C . TYR A 1 315 ? 8.719 -50.406 -25.078 1 79.44 315 TYR A C 1
ATOM 2548 O O . TYR A 1 315 ? 9.742 -50.562 -24.422 1 79.44 315 TYR A O 1
ATOM 2556 N N . LEU A 1 316 ? 8.203 -51.062 -26.109 1 75.31 316 LEU A N 1
ATOM 2557 C CA . LEU A 1 316 ? 8.977 -52.188 -26.625 1 75.31 316 LEU A CA 1
ATOM 2558 C C . LEU A 1 316 ? 10.312 -51.719 -27.172 1 75.31 316 LEU A C 1
ATOM 2560 O O . LEU A 1 316 ? 10.461 -50.562 -27.547 1 75.31 316 LEU A O 1
ATOM 2564 N N . ASP A 1 317 ? 11.125 -52.719 -27.25 1 74 317 ASP A N 1
ATOM 2565 C CA . ASP A 1 317 ? 12.422 -52.469 -27.891 1 74 317 ASP A CA 1
ATOM 2566 C C . ASP A 1 317 ? 12.25 -52.062 -29.359 1 74 317 ASP A C 1
ATOM 2568 O O . ASP A 1 317 ? 11.383 -52.594 -30.062 1 74 317 ASP A O 1
ATOM 2572 N N . GLY A 1 318 ? 12.852 -51 -29.812 1 79.88 318 GLY A N 1
ATOM 2573 C CA . GLY A 1 318 ? 12.805 -50.531 -31.188 1 79.88 318 GLY A CA 1
ATOM 2574 C C . GLY A 1 318 ? 11.953 -49.312 -31.375 1 79.88 318 GLY A C 1
ATOM 2575 O O . GLY A 1 318 ? 12.023 -48.656 -32.406 1 79.88 318 GLY A O 1
ATOM 2576 N N . THR A 1 319 ? 11.117 -49.031 -30.344 1 86.94 319 THR A N 1
ATOM 2577 C CA . THR A 1 319 ? 10.328 -47.781 -30.438 1 86.94 319 THR A CA 1
ATOM 2578 C C . THR A 1 319 ? 11.227 -46.562 -30.328 1 86.94 319 THR A C 1
ATOM 2580 O O . THR A 1 319 ? 12.18 -46.562 -29.547 1 86.94 319 THR A O 1
ATOM 2583 N N . THR A 1 320 ? 10.945 -45.625 -31.188 1 92.31 320 THR A N 1
ATOM 2584 C CA . THR A 1 320 ? 11.773 -44.438 -31.188 1 92.31 320 THR A CA 1
ATOM 2585 C C . THR A 1 320 ? 11.508 -43.594 -29.953 1 92.31 320 THR A C 1
ATOM 2587 O O . THR A 1 320 ? 10.453 -43.688 -29.328 1 92.31 320 THR A O 1
ATOM 2590 N N . VAL A 1 321 ? 12.445 -42.781 -29.641 1 94.62 321 VAL A N 1
ATOM 2591 C CA . VAL A 1 321 ? 12.344 -41.875 -28.484 1 94.62 321 VAL A CA 1
ATOM 2592 C C . VAL A 1 321 ? 11.109 -41 -28.641 1 94.62 321 VAL A C 1
ATOM 2594 O O . VAL A 1 321 ? 10.359 -40.812 -27.672 1 94.62 321 VAL A O 1
ATOM 2597 N N . LEU A 1 322 ? 10.852 -40.5 -29.812 1 96.5 322 LEU A N 1
ATOM 2598 C CA . LEU A 1 322 ? 9.758 -39.562 -30.016 1 96.5 322 LEU A CA 1
ATOM 2599 C C . LEU A 1 322 ? 8.406 -40.25 -29.906 1 96.5 322 LEU A C 1
ATOM 2601 O O . LEU A 1 322 ? 7.434 -39.656 -29.438 1 96.5 322 LEU A O 1
ATOM 2605 N N . GLU A 1 323 ? 8.344 -41.5 -30.312 1 95.12 323 GLU A N 1
ATOM 2606 C CA . GLU A 1 323 ? 7.121 -42.281 -30.109 1 95.12 323 GLU A CA 1
ATOM 2607 C C . GLU A 1 323 ? 6.828 -42.5 -28.625 1 95.12 323 GLU A C 1
ATOM 2609 O O . GLU A 1 323 ? 5.672 -42.406 -28.203 1 95.12 323 GLU A O 1
ATOM 2614 N N . ARG A 1 324 ? 7.848 -42.75 -27.875 1 96.06 324 ARG A N 1
ATOM 2615 C CA . ARG A 1 324 ? 7.707 -42.906 -26.422 1 96.06 324 ARG A CA 1
ATOM 2616 C C . ARG A 1 324 ? 7.25 -41.594 -25.781 1 96.06 324 ARG A C 1
ATOM 2618 O O . ARG A 1 324 ? 6.371 -41.594 -24.906 1 96.06 324 ARG A O 1
ATOM 2625 N N . ILE A 1 325 ? 7.895 -40.562 -26.266 1 97.38 325 ILE A N 1
ATOM 2626 C CA . ILE A 1 325 ? 7.57 -39.219 -25.75 1 97.38 325 ILE A CA 1
ATOM 2627 C C . ILE A 1 325 ? 6.105 -38.906 -26.031 1 97.38 325 ILE A C 1
ATOM 2629 O O . ILE A 1 325 ? 5.387 -38.406 -25.172 1 97.38 325 ILE A O 1
ATOM 2633 N N . PHE A 1 326 ? 5.652 -39.156 -27.219 1 96.25 326 PHE A N 1
ATOM 2634 C CA . PHE A 1 326 ? 4.266 -38.875 -27.578 1 96.25 326 PHE A CA 1
ATOM 2635 C C . PHE A 1 326 ? 3.314 -39.688 -26.719 1 96.25 326 PHE A C 1
ATOM 2637 O O . PHE A 1 326 ? 2.277 -39.188 -26.281 1 96.25 326 PHE A O 1
ATOM 2644 N N . ALA A 1 327 ? 3.621 -40.969 -26.453 1 94.56 327 ALA A N 1
ATOM 2645 C CA . ALA A 1 327 ? 2.797 -41.812 -25.594 1 94.56 327 ALA A CA 1
ATOM 2646 C C . ALA A 1 327 ? 2.684 -41.219 -24.188 1 94.56 327 ALA A C 1
ATOM 2648 O O . ALA A 1 327 ? 1.609 -41.25 -23.578 1 94.56 327 ALA A O 1
ATOM 2649 N N . GLY A 1 328 ? 3.787 -40.719 -23.656 1 96 328 GLY A N 1
ATOM 2650 C CA . GLY A 1 328 ? 3.797 -40.125 -22.344 1 96 328 GLY A CA 1
ATOM 2651 C C . GLY A 1 328 ? 2.98 -38.844 -22.266 1 96 328 GLY A C 1
ATOM 2652 O O . GLY A 1 328 ? 2.076 -38.719 -21.438 1 96 328 GLY A O 1
ATOM 2653 N N . VAL A 1 329 ? 3.24 -37.875 -23.188 1 95.94 329 VAL A N 1
ATOM 2654 C CA . VAL A 1 329 ? 2.631 -36.562 -23.125 1 95.94 329 VAL A CA 1
ATOM 2655 C C . VAL A 1 329 ? 1.139 -36.656 -23.438 1 95.94 329 VAL A C 1
ATOM 2657 O O . VAL A 1 329 ? 0.357 -35.781 -23.031 1 95.94 329 VAL A O 1
ATOM 2660 N N . SER A 1 330 ? 0.686 -37.719 -24.047 1 94.62 330 SER A N 1
ATOM 2661 C CA . SER A 1 330 ? -0.726 -37.969 -24.344 1 94.62 330 SER A CA 1
ATOM 2662 C C . SER A 1 330 ? -1.529 -38.156 -23.062 1 94.62 330 SER A C 1
ATOM 2664 O O . SER A 1 330 ? -2.754 -38.031 -23.062 1 94.62 330 SER A O 1
ATOM 2666 N N . ILE A 1 331 ? -0.819 -38.531 -22.016 1 95.12 331 ILE A N 1
ATOM 2667 C CA . ILE A 1 331 ? -1.491 -38.594 -20.719 1 95.12 331 ILE A CA 1
ATOM 2668 C C . ILE A 1 331 ? -2.021 -37.219 -20.344 1 95.12 331 ILE A C 1
ATOM 2670 O O . ILE A 1 331 ? -3.141 -37.062 -19.844 1 95.12 331 ILE A O 1
ATOM 2674 N N . TYR A 1 332 ? -1.254 -36.188 -20.625 1 94.62 332 TYR A N 1
ATOM 2675 C CA . TYR A 1 332 ? -1.677 -34.844 -20.297 1 94.62 332 TYR A CA 1
ATOM 2676 C C . TYR A 1 332 ? -2.725 -34.344 -21.297 1 94.62 332 TYR A C 1
ATOM 2678 O O . TYR A 1 332 ? -3.762 -33.812 -20.891 1 94.62 332 TYR A O 1
ATOM 2686 N N . TYR A 1 333 ? -2.459 -34.5 -22.547 1 93 333 TYR A N 1
ATOM 2687 C CA . TYR A 1 333 ? -3.256 -33.844 -23.562 1 93 333 TYR A CA 1
ATOM 2688 C C . TYR A 1 333 ? -4.457 -34.688 -23.953 1 93 333 TYR A C 1
ATOM 2690 O O . TYR A 1 333 ? -5.414 -34.188 -24.547 1 93 333 TYR A O 1
ATOM 2698 N N . ASN A 1 334 ? -4.461 -36 -23.625 1 93.06 334 ASN A N 1
ATOM 2699 C CA . ASN A 1 334 ? -5.527 -36.875 -24.125 1 93.06 334 ASN A CA 1
ATOM 2700 C C . ASN A 1 334 ? -5.699 -38.125 -23.25 1 93.06 334 ASN A C 1
ATOM 2702 O O . ASN A 1 334 ? -5.734 -39.25 -23.766 1 93.06 334 ASN A O 1
ATOM 2706 N N . TYR A 1 335 ? -5.699 -37.906 -22.016 1 89.19 335 TYR A N 1
ATOM 2707 C CA . TYR A 1 335 ? -5.891 -39.031 -21.094 1 89.19 335 TYR A CA 1
ATOM 2708 C C . TYR A 1 335 ? -7.223 -39.719 -21.359 1 89.19 335 TYR A C 1
ATOM 2710 O O . TYR A 1 335 ? -7.332 -40.938 -21.203 1 89.19 335 TYR A O 1
ATOM 2718 N N . THR A 1 336 ? -8.234 -38.969 -21.766 1 89.69 336 THR A N 1
ATOM 2719 C CA . THR A 1 336 ? -9.57 -39.5 -22.016 1 89.69 336 THR A CA 1
ATOM 2720 C C . THR A 1 336 ? -9.594 -40.312 -23.297 1 89.69 336 THR A C 1
ATOM 2722 O O . THR A 1 336 ? -10.469 -41.156 -23.5 1 89.69 336 THR A O 1
ATOM 2725 N N . GLY A 1 337 ? -8.758 -39.938 -24.188 1 89.88 337 GLY A N 1
ATOM 2726 C CA . GLY A 1 337 ? -8.703 -40.625 -25.469 1 89.88 337 GLY A CA 1
ATOM 2727 C C . GLY A 1 337 ? -9.664 -40.062 -26.5 1 89.88 337 GLY A C 1
ATOM 2728 O O . GLY A 1 337 ? -9.859 -40.656 -27.562 1 89.88 337 GLY A O 1
ATOM 2729 N N . ASN A 1 338 ? -10.164 -38.938 -26.25 1 88.5 338 ASN A N 1
ATOM 2730 C CA . ASN A 1 338 ? -11.234 -38.406 -27.094 1 88.5 338 ASN A CA 1
ATOM 2731 C C . ASN A 1 338 ? -10.727 -37.281 -28.031 1 88.5 338 ASN A C 1
ATOM 2733 O O . ASN A 1 338 ? -11.516 -36.625 -28.703 1 88.5 338 ASN A O 1
ATOM 2737 N N . VAL A 1 339 ? -9.484 -37.094 -28.062 1 89.31 339 VAL A N 1
ATOM 2738 C CA . VAL A 1 339 ? -8.938 -36.031 -28.906 1 89.31 339 VAL A CA 1
ATOM 2739 C C . VAL A 1 339 ? -8.359 -36.656 -30.188 1 89.31 339 VAL A C 1
ATOM 2741 O O . VAL A 1 339 ? -7.512 -37.531 -30.141 1 89.31 339 VAL A O 1
ATOM 2744 N N . ASP A 1 340 ? -8.812 -36.125 -31.328 1 90.06 340 ASP A N 1
ATOM 2745 C CA . ASP A 1 340 ? -8.406 -36.688 -32.625 1 90.06 340 ASP A CA 1
ATOM 2746 C C . ASP A 1 340 ? -7.051 -36.125 -33.062 1 90.06 340 ASP A C 1
ATOM 2748 O O . ASP A 1 340 ? -6.223 -36.844 -33.594 1 90.06 340 ASP A O 1
ATOM 2752 N N . CYS A 1 341 ? -6.883 -34.844 -32.906 1 92.81 341 CYS A N 1
ATOM 2753 C CA . CYS A 1 341 ? -5.629 -34.188 -33.219 1 92.81 341 CYS A CA 1
ATOM 2754 C C . CYS A 1 341 ? -5.371 -33.031 -32.25 1 92.81 341 CYS A C 1
ATOM 2756 O O . CYS A 1 341 ? -6.277 -32.594 -31.531 1 92.81 341 CYS A O 1
ATOM 2758 N N . PHE A 1 342 ? -4.152 -32.594 -32.219 1 92.31 342 PHE A N 1
ATOM 2759 C CA . PHE A 1 342 ? -3.77 -31.594 -31.25 1 92.31 342 PHE A CA 1
ATOM 2760 C C . PHE A 1 342 ? -3.482 -30.266 -31.938 1 92.31 342 PHE A C 1
ATOM 2762 O O . PHE A 1 342 ? -2.68 -30.203 -32.875 1 92.31 342 PHE A O 1
ATOM 2769 N N . ASP A 1 343 ? -4.145 -29.234 -31.516 1 87.62 343 ASP A N 1
ATOM 2770 C CA . ASP A 1 343 ? -3.877 -27.875 -31.969 1 87.62 343 ASP A CA 1
ATOM 2771 C C . ASP A 1 343 ? -2.93 -27.156 -31.016 1 87.62 343 ASP A C 1
ATOM 2773 O O . ASP A 1 343 ? -3.295 -26.859 -29.875 1 87.62 343 ASP A O 1
ATOM 2777 N N . LEU A 1 344 ? -1.778 -26.766 -31.453 1 83.12 344 LEU A N 1
ATOM 2778 C CA . LEU A 1 344 ? -0.746 -26.203 -30.594 1 83.12 344 LEU A CA 1
ATOM 2779 C C . LEU A 1 344 ? -1.041 -24.734 -30.266 1 83.12 344 LEU A C 1
ATOM 2781 O O . LEU A 1 344 ? -0.449 -24.172 -29.344 1 83.12 344 LEU A O 1
ATOM 2785 N N . GLU A 1 345 ? -1.915 -24.031 -31.016 1 70.31 345 GLU A N 1
ATOM 2786 C CA . GLU A 1 345 ? -2.205 -22.609 -30.828 1 70.31 345 GLU A CA 1
ATOM 2787 C C . GLU A 1 345 ? -3.408 -22.406 -29.906 1 70.31 345 GLU A C 1
ATOM 2789 O O . GLU A 1 345 ? -3.756 -21.281 -29.562 1 70.31 345 GLU A O 1
ATOM 2794 N N . ASP A 1 346 ? -3.936 -23.375 -29.453 1 60.53 346 ASP A N 1
ATOM 2795 C CA . ASP A 1 346 ? -5.137 -23.25 -28.625 1 60.53 346 ASP A CA 1
ATOM 2796 C C . ASP A 1 346 ? -4.809 -22.703 -27.25 1 60.53 346 ASP A C 1
ATOM 2798 O O . ASP A 1 346 ? -3.855 -23.141 -26.594 1 60.53 346 ASP A O 1
ATOM 2802 N N . ASP A 1 347 ? -5.32 -21.312 -27.031 1 58.09 347 ASP A N 1
ATOM 2803 C CA . ASP A 1 347 ? -5.273 -20.734 -25.688 1 58.09 347 ASP A CA 1
ATOM 2804 C C . ASP A 1 347 ? -6.629 -20.844 -25 1 58.09 347 ASP A C 1
ATOM 2806 O O . ASP A 1 347 ? -7.355 -19.844 -24.875 1 58.09 347 ASP A O 1
ATOM 2810 N N . PRO A 1 348 ? -6.938 -21.984 -24.531 1 50.12 348 PRO A N 1
ATOM 2811 C CA . PRO A 1 348 ? -8.312 -22.141 -24.078 1 50.12 348 PRO A CA 1
ATOM 2812 C C . PRO A 1 348 ? -8.617 -21.344 -22.812 1 50.12 348 PRO A C 1
ATOM 2814 O O . PRO A 1 348 ? -9.781 -21.109 -22.484 1 50.12 348 PRO A O 1
ATOM 2817 N N . HIS A 1 349 ? -7.586 -20.812 -22.094 1 52.16 349 HIS A N 1
ATOM 2818 C CA . HIS A 1 349 ? -7.926 -20.25 -20.797 1 52.16 349 HIS A CA 1
ATOM 2819 C C . HIS A 1 349 ? -7.754 -18.734 -20.797 1 52.16 349 HIS A C 1
ATOM 2821 O O . HIS A 1 349 ? -7.898 -18.078 -19.766 1 52.16 349 HIS A O 1
ATOM 2827 N N . GLY A 1 350 ? -7.625 -18.125 -21.828 1 53.09 350 GLY A N 1
ATOM 2828 C CA . GLY A 1 350 ? -7.621 -16.672 -21.938 1 53.09 350 GLY A CA 1
ATOM 2829 C C . GLY A 1 350 ? -6.508 -16.016 -21.141 1 53.09 350 GLY A C 1
ATOM 2830 O O . GLY A 1 350 ? -6.75 -15.055 -20.422 1 53.09 350 GLY A O 1
ATOM 2831 N N . LEU A 1 351 ? -5.402 -16.562 -21.234 1 59.66 351 LEU A N 1
ATOM 2832 C CA . LEU A 1 351 ? -4.332 -16.156 -20.344 1 59.66 351 LEU A CA 1
ATOM 2833 C C . LEU A 1 351 ? -3.574 -14.961 -20.906 1 59.66 351 LEU A C 1
ATOM 2835 O O . LEU A 1 351 ? -2.529 -14.57 -20.391 1 59.66 351 LEU A O 1
ATOM 2839 N N . SER A 1 352 ? -4.293 -14.328 -21.734 1 73.56 352 SER A N 1
ATOM 2840 C CA . SER A 1 352 ? -3.631 -13.211 -22.391 1 73.56 352 SER A CA 1
ATOM 2841 C C . SER A 1 352 ? -3.348 -12.078 -21.406 1 73.56 352 SER A C 1
ATOM 2843 O O . SER A 1 352 ? -2.293 -11.445 -21.484 1 73.56 352 SER A O 1
ATOM 2845 N N . GLY A 1 353 ? -4.227 -11.992 -20.438 1 88.56 353 GLY A N 1
ATOM 2846 C CA . GLY A 1 353 ? -4.004 -10.93 -19.453 1 88.56 353 GLY A CA 1
ATOM 2847 C C . GLY A 1 353 ? -2.742 -11.125 -18.641 1 88.56 353 GLY A C 1
ATOM 2848 O O . GLY A 1 353 ? -2.047 -10.156 -18.328 1 88.56 353 GLY A O 1
ATOM 2849 N N . TRP A 1 354 ? -2.469 -12.297 -18.391 1 93.62 354 TRP A N 1
ATOM 2850 C CA . TRP A 1 354 ? -1.285 -12.602 -17.594 1 93.62 354 TRP A CA 1
ATOM 2851 C C . TRP A 1 354 ? -0.011 -12.242 -18.344 1 93.62 354 TRP A C 1
ATOM 2853 O O . TRP A 1 354 ? 0.973 -11.805 -17.75 1 93.62 354 TRP A O 1
ATOM 2863 N N . ASN A 1 355 ? -0.004 -12.469 -19.656 1 93 355 ASN A N 1
ATOM 2864 C CA . ASN A 1 355 ? 1.176 -12.141 -20.438 1 93 355 ASN A CA 1
ATOM 2865 C C . ASN A 1 355 ? 1.521 -10.656 -20.344 1 93 355 ASN A C 1
ATOM 2867 O O . ASN A 1 355 ? 2.697 -10.289 -20.344 1 93 355 ASN A O 1
ATOM 2871 N N . TRP A 1 356 ? 0.483 -9.875 -20.297 1 95.69 356 TRP A N 1
ATOM 2872 C CA . TRP A 1 356 ? 0.714 -8.453 -20.078 1 95.69 356 TRP A CA 1
ATOM 2873 C C . TRP A 1 356 ? 1.368 -8.203 -18.719 1 95.69 356 TRP A C 1
ATOM 2875 O O . TRP A 1 356 ? 2.346 -7.461 -18.625 1 95.69 356 TRP A O 1
ATOM 2885 N N . GLN A 1 357 ? 0.816 -8.789 -17.703 1 97.31 357 GLN A N 1
ATOM 2886 C CA . GLN A 1 357 ? 1.361 -8.602 -16.359 1 97.31 357 GLN A CA 1
ATOM 2887 C C . GLN A 1 357 ? 2.801 -9.102 -16.266 1 97.31 357 GLN A C 1
ATOM 2889 O O . GLN A 1 357 ? 3.637 -8.492 -15.602 1 97.31 357 GLN A O 1
ATOM 2894 N N . ALA A 1 358 ? 3.049 -10.188 -16.938 1 96.12 358 ALA A N 1
ATOM 2895 C CA . ALA A 1 358 ? 4.406 -10.727 -16.984 1 96.12 358 ALA A CA 1
ATOM 2896 C C . ALA A 1 358 ? 5.363 -9.742 -17.656 1 96.12 358 ALA A C 1
ATOM 2898 O O . ALA A 1 358 ? 6.523 -9.625 -17.25 1 96.12 358 ALA A O 1
ATOM 2899 N N . CYS A 1 359 ? 4.855 -9.023 -18.641 1 95.75 359 CYS A N 1
ATOM 2900 C CA . CYS A 1 359 ? 5.68 -8.102 -19.422 1 95.75 359 CYS A CA 1
ATOM 2901 C C . CYS A 1 359 ? 5.836 -6.773 -18.688 1 95.75 359 CYS A C 1
ATOM 2903 O O . CYS A 1 359 ? 6.695 -5.965 -19.047 1 95.75 359 CYS A O 1
ATOM 2905 N N . THR A 1 360 ? 5.02 -6.562 -17.672 1 97.38 360 THR A N 1
ATOM 2906 C CA . THR A 1 360 ? 5.055 -5.246 -17.047 1 97.38 360 THR A CA 1
ATOM 2907 C C . THR A 1 360 ? 5.645 -5.336 -15.648 1 97.38 360 THR A C 1
ATOM 2909 O O . THR A 1 360 ? 6.781 -4.922 -15.414 1 97.38 360 THR A O 1
ATOM 2912 N N . GLU A 1 361 ? 4.922 -5.996 -14.758 1 97.25 361 GLU A N 1
ATOM 2913 C CA . GLU A 1 361 ? 5.348 -5.934 -13.359 1 97.25 361 GLU A CA 1
ATOM 2914 C C . GLU A 1 361 ? 5.773 -7.309 -12.852 1 97.25 361 GLU A C 1
ATOM 2916 O O . GLU A 1 361 ? 6.656 -7.414 -12 1 97.25 361 GLU A O 1
ATOM 2921 N N . MET A 1 362 ? 5.203 -8.383 -13.359 1 97.69 362 MET A N 1
ATOM 2922 C CA . MET A 1 362 ? 5.461 -9.727 -12.859 1 97.69 362 MET A CA 1
ATOM 2923 C C . MET A 1 362 ? 6.637 -10.367 -13.586 1 97.69 362 MET A C 1
ATOM 2925 O O . MET A 1 362 ? 6.508 -11.453 -14.156 1 97.69 362 MET A O 1
ATOM 2929 N N . VAL A 1 363 ? 7.746 -9.695 -13.531 1 97.94 363 VAL A N 1
ATOM 2930 C CA . VAL A 1 363 ? 8.953 -10.211 -14.164 1 97.94 363 VAL A CA 1
ATOM 2931 C C . VAL A 1 363 ? 9.594 -11.273 -13.266 1 97.94 363 VAL A C 1
ATOM 2933 O O . VAL A 1 363 ? 10.164 -10.953 -12.227 1 97.94 363 VAL A O 1
ATOM 2936 N N . MET A 1 364 ? 9.547 -12.492 -13.68 1 97.81 364 MET A N 1
ATOM 2937 C CA . MET A 1 364 ? 10.062 -13.633 -12.93 1 97.81 364 MET A CA 1
ATOM 2938 C C . MET A 1 364 ? 11.148 -14.359 -13.719 1 97.81 364 MET A C 1
ATOM 2940 O O . MET A 1 364 ? 10.852 -15.211 -14.562 1 97.81 364 MET A O 1
ATOM 2944 N N . PRO A 1 365 ? 12.383 -14.055 -13.438 1 97.56 365 PRO A N 1
ATOM 2945 C CA . PRO A 1 365 ? 13.469 -14.695 -14.188 1 97.56 365 PRO A CA 1
ATOM 2946 C C . PRO A 1 365 ? 13.492 -16.219 -14.023 1 97.56 365 PRO A C 1
ATOM 2948 O O . PRO A 1 365 ? 13.406 -16.719 -12.898 1 97.56 365 PRO A O 1
ATOM 2951 N N . MET A 1 366 ? 13.602 -16.891 -15.133 1 96.44 366 MET A N 1
ATOM 2952 C CA . MET A 1 366 ? 13.68 -18.344 -15.148 1 96.44 366 MET A CA 1
ATOM 2953 C C . MET A 1 366 ? 14.773 -18.828 -16.094 1 96.44 366 MET A C 1
ATOM 2955 O O . MET A 1 366 ? 14.969 -18.25 -17.156 1 96.44 366 MET A O 1
ATOM 2959 N N . SER A 1 367 ? 15.5 -19.812 -15.68 1 97.69 367 SER A N 1
ATOM 2960 C CA . SER A 1 367 ? 16.531 -20.469 -16.453 1 97.69 367 SER A CA 1
ATOM 2961 C C . SER A 1 367 ? 16.422 -22 -16.344 1 97.69 367 SER A C 1
ATOM 2963 O O . SER A 1 367 ? 15.664 -22.5 -15.523 1 97.69 367 SER A O 1
ATOM 2965 N N . SER A 1 368 ? 17.016 -22.656 -17.25 1 97.5 368 SER A N 1
ATOM 2966 C CA . SER A 1 368 ? 17.109 -24.109 -17.203 1 97.5 368 SER A CA 1
ATOM 2967 C C . SER A 1 368 ? 18.578 -24.562 -17.219 1 97.5 368 SER A C 1
ATOM 2969 O O . SER A 1 368 ? 19.328 -24.203 -18.125 1 97.5 368 SER A O 1
ATOM 2971 N N . SER A 1 369 ? 18.891 -25.344 -16.234 1 95.75 369 SER A N 1
ATOM 2972 C CA . SER A 1 369 ? 20.266 -25.797 -16.109 1 95.75 369 SER A CA 1
ATOM 2973 C C . SER A 1 369 ? 20.516 -27.031 -16.984 1 95.75 369 SER A C 1
ATOM 2975 O O . SER A 1 369 ? 19.641 -27.875 -17.125 1 95.75 369 SER A O 1
ATOM 2977 N N . GLN A 1 370 ? 21.75 -27.141 -17.516 1 93.44 370 GLN A N 1
ATOM 2978 C CA . GLN A 1 370 ? 22.141 -28.297 -18.328 1 93.44 370 GLN A CA 1
ATOM 2979 C C . GLN A 1 370 ? 22.234 -29.562 -17.484 1 93.44 370 GLN A C 1
ATOM 2981 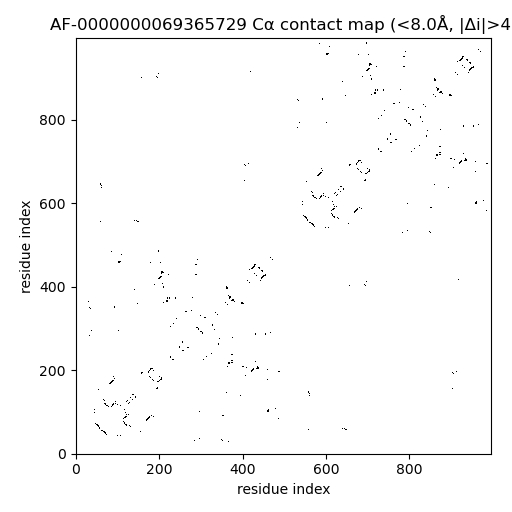O O . GLN A 1 370 ? 21.859 -30.641 -17.922 1 93.44 370 GLN A O 1
ATOM 2986 N N . GLU A 1 371 ? 22.672 -29.375 -16.375 1 93.75 371 GLU A N 1
ATOM 2987 C CA . GLU A 1 371 ? 23 -30.531 -15.547 1 93.75 371 GLU A CA 1
ATOM 2988 C C . GLU A 1 371 ? 21.766 -31.078 -14.828 1 93.75 371 GLU A C 1
ATOM 2990 O O . GLU A 1 371 ? 21.562 -32.281 -14.758 1 93.75 371 GLU A O 1
ATOM 2995 N N . ASN A 1 372 ? 20.938 -30.219 -14.352 1 95.62 372 ASN A N 1
ATOM 2996 C CA . ASN A 1 372 ? 19.906 -30.656 -13.414 1 95.62 372 ASN A CA 1
ATOM 2997 C C . ASN A 1 372 ? 18.531 -30.719 -14.07 1 95.62 372 ASN A C 1
ATOM 2999 O O . ASN A 1 372 ? 17.609 -31.344 -13.547 1 95.62 372 ASN A O 1
ATOM 3003 N N . SER A 1 373 ? 18.375 -30.109 -15.203 1 97.81 373 SER A N 1
ATOM 3004 C CA . SER A 1 373 ? 17.062 -30 -15.836 1 97.81 373 SER A CA 1
ATOM 3005 C C . SER A 1 373 ? 16.938 -30.953 -17.016 1 97.81 373 SER A C 1
ATOM 3007 O O . SER A 1 373 ? 17.938 -31.25 -17.688 1 97.81 373 SER A O 1
ATOM 3009 N N . MET A 1 374 ? 15.766 -31.422 -17.203 1 98.25 374 MET A N 1
ATOM 3010 C CA . MET A 1 374 ? 15.484 -32.25 -18.375 1 98.25 374 MET A CA 1
ATOM 3011 C C . MET A 1 374 ? 15.125 -31.406 -19.578 1 98.25 374 MET A C 1
ATOM 3013 O O . MET A 1 374 ? 14.992 -31.906 -20.688 1 98.25 374 MET A O 1
ATOM 3017 N N . PHE A 1 375 ? 15.023 -30.109 -19.391 1 98.25 375 PHE A N 1
ATOM 3018 C CA . PHE A 1 375 ? 14.727 -29.172 -20.469 1 98.25 375 PHE A CA 1
ATOM 3019 C C . PHE A 1 375 ? 16.016 -28.688 -21.141 1 98.25 375 PHE A C 1
ATOM 3021 O O . PHE A 1 375 ? 17.094 -28.812 -20.578 1 98.25 375 PHE A O 1
ATOM 3028 N N . PRO A 1 376 ? 15.82 -28.156 -22.391 1 96.81 376 PRO A N 1
ATOM 3029 C CA . PRO A 1 376 ? 17 -27.516 -22.984 1 96.81 376 PRO A CA 1
ATOM 3030 C C . PRO A 1 376 ? 17.562 -26.391 -22.125 1 96.81 376 PRO A C 1
ATOM 3032 O O . PRO A 1 376 ? 16.797 -25.609 -21.547 1 96.81 376 PRO A O 1
ATOM 3035 N N . ALA A 1 377 ? 18.875 -26.328 -22.062 1 96.5 377 ALA A N 1
ATOM 3036 C CA . ALA A 1 377 ? 19.547 -25.328 -21.219 1 96.5 377 ALA A CA 1
ATOM 3037 C C . ALA A 1 377 ? 19.391 -23.938 -21.812 1 96.5 377 ALA A C 1
ATOM 3039 O O . ALA A 1 377 ? 19.453 -23.75 -23.031 1 96.5 377 ALA A O 1
ATOM 3040 N N . TYR A 1 378 ? 19.125 -22.969 -20.984 1 95.81 378 TYR A N 1
ATOM 3041 C CA . TYR A 1 378 ? 19.156 -21.547 -21.328 1 95.81 378 TYR A CA 1
ATOM 3042 C C . TYR A 1 378 ? 19.312 -20.672 -20.094 1 95.81 378 TYR A C 1
ATOM 3044 O O . TYR A 1 378 ? 19.016 -21.125 -18.984 1 95.81 378 TYR A O 1
ATOM 3052 N N . ASP A 1 379 ? 19.781 -19.422 -20.25 1 96.81 379 ASP A N 1
ATOM 3053 C CA . ASP A 1 379 ? 19.891 -18.422 -19.203 1 96.81 379 ASP A CA 1
ATOM 3054 C C . ASP A 1 379 ? 18.906 -17.266 -19.453 1 96.81 379 ASP A C 1
ATOM 3056 O O . ASP A 1 379 ? 18.703 -16.844 -20.594 1 96.81 379 ASP A O 1
ATOM 3060 N N . PHE A 1 380 ? 18.359 -16.828 -18.406 1 96.88 380 PHE A N 1
ATOM 3061 C CA . PHE A 1 380 ? 17.484 -15.656 -18.516 1 96.88 380 PHE A CA 1
ATOM 3062 C C . PHE A 1 380 ? 18.234 -14.461 -19.062 1 96.88 380 PHE A C 1
ATOM 3064 O O . PHE A 1 380 ? 19.312 -14.102 -18.562 1 96.88 380 PHE A O 1
ATOM 3071 N N . ASP A 1 381 ? 17.672 -13.914 -20.062 1 97.12 381 ASP A N 1
ATOM 3072 C CA . ASP A 1 381 ? 18.219 -12.719 -20.688 1 97.12 381 ASP A CA 1
ATOM 3073 C C . ASP A 1 381 ? 17.234 -11.555 -20.609 1 97.12 381 ASP A C 1
ATOM 3075 O O . ASP A 1 381 ? 16.312 -11.453 -21.406 1 97.12 381 ASP A O 1
ATOM 3079 N N . TYR A 1 382 ? 17.562 -10.617 -19.781 1 96.81 382 TYR A N 1
ATOM 3080 C CA . TYR A 1 382 ? 16.609 -9.531 -19.531 1 96.81 382 TYR A CA 1
ATOM 3081 C C . TYR A 1 382 ? 16.453 -8.656 -20.781 1 96.81 382 TYR A C 1
ATOM 3083 O O . TYR A 1 382 ? 15.367 -8.164 -21.062 1 96.81 382 TYR A O 1
ATOM 3091 N N . ALA A 1 383 ? 17.516 -8.391 -21.438 1 97.44 383 ALA A N 1
ATOM 3092 C CA . ALA A 1 383 ? 17.453 -7.559 -22.641 1 97.44 383 ALA A CA 1
ATOM 3093 C C . ALA A 1 383 ? 16.516 -8.172 -23.672 1 97.44 383 ALA A C 1
ATOM 3095 O O . ALA A 1 383 ? 15.695 -7.473 -24.266 1 97.44 383 ALA A O 1
ATOM 3096 N N . ALA A 1 384 ? 16.672 -9.445 -23.906 1 96.75 384 ALA A N 1
ATOM 3097 C CA . ALA A 1 384 ? 15.805 -10.141 -24.844 1 96.75 384 ALA A CA 1
ATOM 3098 C C . ALA A 1 384 ? 14.352 -10.117 -24.359 1 96.75 384 ALA A C 1
ATOM 3100 O O . ALA A 1 384 ? 13.43 -9.969 -25.156 1 96.75 384 ALA A O 1
ATOM 3101 N N . TYR A 1 385 ? 14.211 -10.336 -23.062 1 96.62 385 TYR A N 1
ATOM 3102 C CA . TYR A 1 385 ? 12.891 -10.297 -22.438 1 96.62 385 TYR A CA 1
ATOM 3103 C C . TYR A 1 385 ? 12.219 -8.945 -22.672 1 96.62 385 TYR A C 1
ATOM 3105 O O . TYR A 1 385 ? 11.055 -8.891 -23.078 1 96.62 385 TYR A O 1
ATOM 3113 N N . GLN A 1 386 ? 12.898 -7.918 -22.438 1 97.5 386 GLN A N 1
ATOM 3114 C CA . GLN A 1 386 ? 12.406 -6.559 -22.625 1 97.5 386 GLN A CA 1
ATOM 3115 C C . GLN A 1 386 ? 12.039 -6.305 -24.078 1 97.5 386 GLN A C 1
ATOM 3117 O O . GLN A 1 386 ? 11 -5.703 -24.375 1 97.5 386 GLN A O 1
ATOM 3122 N N . ASP A 1 387 ? 12.859 -6.715 -24.984 1 97.38 387 ASP A N 1
ATOM 3123 C CA . ASP A 1 387 ? 12.594 -6.531 -26.406 1 97.38 387 ASP A CA 1
ATOM 3124 C C . ASP A 1 387 ? 11.312 -7.238 -26.828 1 97.38 387 ASP A C 1
ATOM 3126 O O . ASP A 1 387 ? 10.531 -6.707 -27.609 1 97.38 387 ASP A O 1
ATOM 3130 N N . GLN A 1 388 ? 11.164 -8.406 -26.328 1 95.06 388 GLN A N 1
ATOM 3131 C CA . GLN A 1 388 ? 9.945 -9.148 -26.641 1 95.06 388 GLN A CA 1
ATOM 3132 C C . GLN A 1 388 ? 8.711 -8.43 -26.125 1 95.06 388 GLN A C 1
ATOM 3134 O O . GLN A 1 388 ? 7.68 -8.383 -26.797 1 95.06 388 GLN A O 1
ATOM 3139 N N . CYS A 1 389 ? 8.781 -7.895 -24.906 1 95.94 389 CYS A N 1
ATOM 3140 C CA . CYS A 1 389 ? 7.664 -7.152 -24.328 1 95.94 389 CYS A CA 1
ATOM 3141 C C . CYS A 1 389 ? 7.352 -5.91 -25.156 1 95.94 389 CYS A C 1
ATOM 3143 O O . CYS A 1 389 ? 6.184 -5.586 -25.391 1 95.94 389 CYS A O 1
ATOM 3145 N N . LEU A 1 390 ? 8.391 -5.219 -25.625 1 96.31 390 LEU A N 1
ATOM 3146 C CA . LEU A 1 390 ? 8.203 -4.051 -26.484 1 96.31 390 LEU A CA 1
ATOM 3147 C C . LEU A 1 390 ? 7.527 -4.438 -27.797 1 96.31 390 LEU A C 1
ATOM 3149 O O . LEU A 1 390 ? 6.664 -3.711 -28.297 1 96.31 390 LEU A O 1
ATOM 3153 N N . GLN A 1 391 ? 7.93 -5.555 -28.312 1 95.5 391 GLN A N 1
ATOM 3154 C CA . GLN A 1 391 ? 7.371 -6.027 -29.578 1 95.5 391 GLN A CA 1
ATOM 3155 C C . GLN A 1 391 ? 5.918 -6.453 -29.406 1 95.5 391 GLN A C 1
ATOM 3157 O O . GLN A 1 391 ? 5.062 -6.098 -30.219 1 95.5 391 GLN A O 1
ATOM 3162 N N . ASP A 1 392 ? 5.676 -7.148 -28.344 1 92.56 392 ASP A N 1
ATOM 3163 C CA . ASP A 1 392 ? 4.355 -7.742 -28.156 1 92.56 392 ASP A CA 1
ATOM 3164 C C . ASP A 1 392 ? 3.338 -6.699 -27.688 1 92.56 392 ASP A C 1
ATOM 3166 O O . ASP A 1 392 ? 2.176 -6.738 -28.094 1 92.56 392 ASP A O 1
ATOM 3170 N N . TYR A 1 393 ? 3.82 -5.773 -26.797 1 94.25 393 TYR A N 1
ATOM 3171 C CA . TYR A 1 393 ? 2.826 -4.938 -26.141 1 94.25 393 TYR A CA 1
ATOM 3172 C C . TYR A 1 393 ? 3.205 -3.463 -26.219 1 94.25 393 TYR A C 1
ATOM 3174 O O . TYR A 1 393 ? 2.414 -2.59 -25.859 1 94.25 393 TYR A O 1
ATOM 3182 N N . GLY A 1 394 ? 4.422 -3.191 -26.641 1 95.12 394 GLY A N 1
ATOM 3183 C CA . GLY A 1 394 ? 4.871 -1.808 -26.672 1 95.12 394 GLY A CA 1
ATOM 3184 C C . GLY A 1 394 ? 5.152 -1.231 -25.297 1 95.12 394 GLY A C 1
ATOM 3185 O O . GLY A 1 394 ? 4.965 -0.034 -25.078 1 95.12 394 GLY A O 1
ATOM 3186 N N . VAL A 1 395 ? 5.465 -2.109 -24.406 1 95.44 395 VAL A N 1
ATOM 3187 C CA . VAL A 1 395 ? 5.688 -1.658 -23.031 1 95.44 395 VAL A CA 1
ATOM 3188 C C . VAL A 1 395 ? 7.043 -2.158 -22.531 1 95.44 395 VAL A C 1
ATOM 3190 O O . VAL A 1 395 ? 7.523 -3.205 -22.969 1 95.44 395 VAL A O 1
ATOM 3193 N N . ARG A 1 396 ? 7.668 -1.377 -21.688 1 95.75 396 ARG A N 1
ATOM 3194 C CA . ARG A 1 396 ? 8.898 -1.794 -21.031 1 95.75 396 ARG A CA 1
ATOM 3195 C C . ARG A 1 396 ? 8.625 -2.34 -19.641 1 95.75 396 ARG A C 1
ATOM 3197 O O . ARG A 1 396 ? 7.891 -1.726 -18.859 1 95.75 396 ARG A O 1
ATOM 3204 N N . PRO A 1 397 ? 9.211 -3.506 -19.312 1 97.38 397 PRO A N 1
ATOM 3205 C CA . PRO A 1 397 ? 9 -4.07 -17.984 1 97.38 397 PRO A CA 1
ATOM 3206 C C . PRO A 1 397 ? 9.641 -3.227 -16.875 1 97.38 397 PRO A C 1
ATOM 3208 O O . PRO A 1 397 ? 10.57 -2.463 -17.141 1 97.38 397 PRO A O 1
ATOM 3211 N N . ARG A 1 398 ? 9.07 -3.297 -15.711 1 97.44 398 ARG A N 1
ATOM 3212 C CA . ARG A 1 398 ? 9.688 -2.799 -14.484 1 97.44 398 ARG A CA 1
ATOM 3213 C C . ARG A 1 398 ? 10.094 -3.951 -13.57 1 97.44 398 ARG A C 1
ATOM 3215 O O . ARG A 1 398 ? 9.367 -4.289 -12.625 1 97.44 398 ARG A O 1
ATOM 3222 N N . PRO A 1 399 ? 11.266 -4.461 -13.766 1 97.06 399 PRO A N 1
ATOM 3223 C CA . PRO A 1 399 ? 11.625 -5.738 -13.148 1 97.06 399 PRO A CA 1
ATOM 3224 C C . PRO A 1 399 ? 11.812 -5.629 -11.641 1 97.06 399 PRO A C 1
ATOM 3226 O O . PRO A 1 399 ? 11.812 -6.645 -10.938 1 97.06 399 PRO A O 1
ATOM 3229 N N . ARG A 1 400 ? 11.906 -4.395 -11.031 1 96.62 400 ARG A N 1
ATOM 3230 C CA . ARG A 1 400 ? 12.164 -4.258 -9.602 1 96.62 400 ARG A CA 1
ATOM 3231 C C . ARG A 1 400 ? 10.961 -3.66 -8.883 1 96.62 400 ARG A C 1
ATOM 3233 O O . ARG A 1 400 ? 11.023 -3.377 -7.684 1 96.62 400 ARG A O 1
ATOM 3240 N N . TRP A 1 401 ? 9.922 -3.48 -9.586 1 97.94 401 TRP A N 1
ATOM 3241 C CA . TRP A 1 401 ? 8.797 -2.77 -8.992 1 97.94 401 TRP A CA 1
ATOM 3242 C C . TRP A 1 401 ? 8.102 -3.627 -7.941 1 97.94 401 TRP A C 1
ATOM 3244 O O . TRP A 1 401 ? 7.746 -3.137 -6.867 1 97.94 401 TRP A O 1
ATOM 3254 N N . ILE A 1 402 ? 7.922 -4.887 -8.25 1 98.44 402 ILE A N 1
ATOM 3255 C CA . ILE A 1 402 ? 7.223 -5.77 -7.32 1 98.44 402 ILE A CA 1
ATOM 3256 C C . ILE A 1 402 ? 7.973 -5.824 -5.992 1 98.44 402 ILE A C 1
ATOM 3258 O O . ILE A 1 402 ? 7.363 -5.734 -4.922 1 98.44 402 ILE A O 1
ATOM 3262 N N . THR A 1 403 ? 9.297 -5.949 -6.02 1 98.06 403 THR A N 1
ATOM 3263 C CA . THR A 1 403 ? 10.055 -6.059 -4.777 1 98.06 403 THR A CA 1
ATOM 3264 C C . THR A 1 403 ? 10.125 -4.707 -4.07 1 98.06 403 THR A C 1
ATOM 3266 O O . THR A 1 403 ? 10.219 -4.645 -2.842 1 98.06 403 THR A O 1
ATOM 3269 N N . THR A 1 404 ? 10.008 -3.617 -4.828 1 98.19 404 THR A N 1
ATOM 3270 C CA . THR A 1 404 ? 9.93 -2.299 -4.211 1 98.19 404 THR A CA 1
ATOM 3271 C C . THR A 1 404 ? 8.586 -2.104 -3.512 1 98.19 404 THR A C 1
ATOM 3273 O O . THR A 1 404 ? 8.531 -1.597 -2.389 1 98.19 404 THR A O 1
ATOM 3276 N N . GLU A 1 405 ? 7.566 -2.551 -4.176 1 98.38 405 GLU A N 1
ATOM 3277 C CA . GLU A 1 405 ? 6.207 -2.324 -3.697 1 98.38 405 GLU A CA 1
ATOM 3278 C C . GLU A 1 405 ? 5.848 -3.301 -2.58 1 98.38 405 GLU A C 1
ATOM 3280 O O . GLU A 1 405 ? 5.191 -2.922 -1.607 1 98.38 405 GLU A O 1
ATOM 3285 N N . PHE A 1 406 ? 6.316 -4.566 -2.699 1 98.06 406 PHE A N 1
ATOM 3286 C CA . PHE A 1 406 ? 5.762 -5.594 -1.823 1 98.06 406 PHE A CA 1
ATOM 3287 C C . PHE A 1 406 ? 6.867 -6.281 -1.03 1 98.06 406 PHE A C 1
ATOM 3289 O O . PHE A 1 406 ? 6.59 -7.043 -0.103 1 98.06 406 PHE A O 1
ATOM 3296 N N . GLY A 1 407 ? 8.102 -6.062 -1.356 1 97.5 407 GLY A N 1
ATOM 3297 C CA . GLY A 1 407 ? 9.211 -6.715 -0.679 1 97.5 407 GLY A CA 1
ATOM 3298 C C . GLY A 1 407 ? 9.562 -8.062 -1.279 1 97.5 407 GLY A C 1
ATOM 3299 O O . GLY A 1 407 ? 9.289 -8.32 -2.453 1 97.5 407 GLY A O 1
ATOM 3300 N N . GLY A 1 408 ? 10.195 -8.852 -0.537 1 96.69 408 GLY A N 1
ATOM 3301 C CA . GLY A 1 408 ? 10.688 -10.164 -0.949 1 96.69 408 GLY A CA 1
ATOM 3302 C C . GLY A 1 408 ? 12.109 -10.438 -0.494 1 96.69 408 GLY A C 1
ATOM 3303 O O . GLY A 1 408 ? 12.391 -11.5 0.054 1 96.69 408 GLY A O 1
ATOM 3304 N N . HIS A 1 409 ? 13.016 -9.5 -0.696 1 95.75 409 HIS A N 1
ATOM 3305 C CA . HIS A 1 409 ? 14.398 -9.648 -0.24 1 95.75 409 HIS A CA 1
ATOM 3306 C C . HIS A 1 409 ? 14.469 -9.734 1.28 1 95.75 409 HIS A C 1
ATOM 3308 O O . HIS A 1 409 ? 13.836 -8.938 1.98 1 95.75 409 HIS A O 1
ATOM 3314 N N . ASP A 1 410 ? 15.172 -10.68 1.806 1 93.88 410 ASP A N 1
ATOM 3315 C CA . ASP A 1 410 ? 15.375 -10.82 3.244 1 93.88 410 ASP A CA 1
ATOM 3316 C C . ASP A 1 410 ? 14.039 -10.773 3.992 1 93.88 410 ASP A C 1
ATOM 3318 O O . ASP A 1 410 ? 13.875 -9.977 4.922 1 93.88 410 ASP A O 1
ATOM 3322 N N . ILE A 1 411 ? 13.109 -11.594 3.512 1 94.94 411 ILE A N 1
ATOM 3323 C CA . ILE A 1 411 ? 11.719 -11.555 3.969 1 94.94 411 ILE A CA 1
ATOM 3324 C C . ILE A 1 411 ? 11.664 -11.844 5.469 1 94.94 411 ILE A C 1
ATOM 3326 O O . ILE A 1 411 ? 10.812 -11.297 6.18 1 94.94 411 ILE A O 1
ATOM 3330 N N . LYS A 1 412 ? 12.531 -12.672 6.012 1 93.19 412 LYS A N 1
ATOM 3331 C CA . LYS A 1 412 ? 12.523 -13.008 7.43 1 93.19 412 LYS A CA 1
ATOM 3332 C C . LYS A 1 412 ? 12.805 -11.781 8.297 1 93.19 412 LYS A C 1
ATOM 3334 O O . LYS A 1 412 ? 12.047 -11.484 9.219 1 93.19 412 LYS A O 1
ATOM 3339 N N . THR A 1 413 ? 13.859 -11.078 7.938 1 91.12 413 THR A N 1
ATOM 3340 C CA . THR A 1 413 ? 14.188 -9.875 8.688 1 91.12 413 THR A CA 1
ATOM 3341 C C . THR A 1 413 ? 13.102 -8.82 8.523 1 91.12 413 THR A C 1
ATOM 3343 O O . THR A 1 413 ? 12.742 -8.133 9.484 1 91.12 413 THR A O 1
ATOM 3346 N N . ALA A 1 414 ? 12.57 -8.703 7.328 1 91.19 414 ALA A N 1
ATOM 3347 C CA . ALA A 1 414 ? 11.617 -7.648 6.996 1 91.19 414 ALA A CA 1
ATOM 3348 C C . ALA A 1 414 ? 10.305 -7.84 7.75 1 91.19 414 ALA A C 1
ATOM 3350 O O . ALA A 1 414 ? 9.664 -6.863 8.156 1 91.19 414 ALA A O 1
ATOM 3351 N N . LEU A 1 415 ? 9.898 -9.109 7.938 1 92.12 415 LEU A N 1
ATOM 3352 C CA . LEU A 1 415 ? 8.539 -9.336 8.414 1 92.12 415 LEU A CA 1
ATOM 3353 C C . LEU A 1 415 ? 8.547 -9.984 9.797 1 92.12 415 LEU A C 1
ATOM 3355 O O . LEU A 1 415 ? 7.492 -10.156 10.414 1 92.12 415 LEU A O 1
ATOM 3359 N N . LYS A 1 416 ? 9.664 -10.258 10.344 1 88.94 416 LYS A N 1
ATOM 3360 C CA . LYS A 1 416 ? 9.75 -10.953 11.617 1 88.94 416 LYS A CA 1
ATOM 3361 C C . LYS A 1 416 ? 8.953 -10.219 12.695 1 88.94 416 LYS A C 1
ATOM 3363 O O . LYS A 1 416 ? 8.227 -10.852 13.469 1 88.94 416 LYS A O 1
ATOM 3368 N N . LYS A 1 417 ? 9.148 -8.961 12.734 1 85.25 417 LYS A N 1
ATOM 3369 C CA . LYS A 1 417 ? 8.469 -8.18 13.766 1 85.25 417 LYS A CA 1
ATOM 3370 C C . LYS A 1 417 ? 7.367 -7.309 13.156 1 85.25 417 LYS A C 1
ATOM 3372 O O . LYS A 1 417 ? 6.941 -6.32 13.758 1 85.25 417 LYS A O 1
ATOM 3377 N N . PHE A 1 418 ? 7.188 -7.672 11.883 1 88 418 PHE A N 1
ATOM 3378 C CA . PHE A 1 418 ? 6.145 -6.953 11.156 1 88 418 PHE A CA 1
ATOM 3379 C C . PHE A 1 418 ? 5.16 -7.926 10.523 1 88 418 PHE A C 1
ATOM 3381 O O . PHE A 1 418 ? 5.543 -9.016 10.094 1 88 418 PHE A O 1
ATOM 3388 N N . GLY A 1 419 ? 3.967 -7.695 10.445 1 88.69 419 GLY A N 1
ATOM 3389 C CA . GLY A 1 419 ? 2.938 -8.547 9.867 1 88.69 419 GLY A CA 1
ATOM 3390 C C . GLY A 1 419 ? 2.438 -9.609 10.82 1 88.69 419 GLY A C 1
ATOM 3391 O O . GLY A 1 419 ? 3.025 -9.828 11.883 1 88.69 419 GLY A O 1
ATOM 3392 N N . SER A 1 420 ? 1.399 -10.273 10.445 1 94.81 420 SER A N 1
ATOM 3393 C CA . SER A 1 420 ? 0.814 -11.328 11.266 1 94.81 420 SER A CA 1
ATOM 3394 C C . SER A 1 420 ? -0.256 -12.094 10.5 1 94.81 420 SER A C 1
ATOM 3396 O O . SER A 1 420 ? -0.82 -11.586 9.531 1 94.81 420 SER A O 1
ATOM 3398 N N . ASN A 1 421 ? -0.491 -13.312 10.938 1 98.19 421 ASN A N 1
ATOM 3399 C CA . ASN A 1 421 ? -1.64 -14.109 10.523 1 98.19 421 ASN A CA 1
ATOM 3400 C C . ASN A 1 421 ? -1.616 -14.391 9.023 1 98.19 421 ASN A C 1
ATOM 3402 O O . ASN A 1 421 ? -2.594 -14.117 8.32 1 98.19 421 ASN A O 1
ATOM 3406 N N . ILE A 1 422 ? -0.478 -14.906 8.547 1 98.75 422 ILE A N 1
ATOM 3407 C CA . ILE A 1 422 ? -0.371 -15.375 7.172 1 98.75 422 ILE A CA 1
ATOM 3408 C C . ILE A 1 422 ? 0.079 -16.828 7.164 1 98.75 422 ILE A C 1
ATOM 3410 O O . ILE A 1 422 ? 1.033 -17.203 7.852 1 98.75 422 ILE A O 1
ATOM 3414 N N . ILE A 1 423 ? -0.651 -17.625 6.5 1 98.94 423 ILE A N 1
ATOM 3415 C CA . ILE A 1 423 ? -0.24 -19 6.203 1 98.94 423 ILE A CA 1
ATOM 3416 C C . ILE A 1 423 ? 0.288 -19.078 4.773 1 98.94 423 ILE A C 1
ATOM 3418 O O . ILE A 1 423 ? -0.43 -18.766 3.82 1 98.94 423 ILE A O 1
ATOM 3422 N N . PHE A 1 424 ? 1.514 -19.453 4.641 1 98.88 424 PHE A N 1
ATOM 3423 C CA . PHE A 1 424 ? 2.031 -19.875 3.344 1 98.88 424 PHE A CA 1
ATOM 3424 C C . PHE A 1 424 ? 1.992 -21.391 3.213 1 98.88 424 PHE A C 1
ATOM 3426 O O . PHE A 1 424 ? 2.77 -22.094 3.859 1 98.88 424 PHE A O 1
ATOM 3433 N N . SER A 1 425 ? 1.107 -21.828 2.35 1 98.88 425 SER A N 1
ATOM 3434 C CA . SER A 1 425 ? 0.985 -23.266 2.105 1 98.88 425 SER A CA 1
ATOM 3435 C C . SER A 1 425 ? 1.691 -23.672 0.815 1 98.88 425 SER A C 1
ATOM 3437 O O . SER A 1 425 ? 1.518 -23.031 -0.221 1 98.88 425 SER A O 1
ATOM 3439 N N . ASN A 1 426 ? 2.512 -24.734 0.947 1 98.62 426 ASN A N 1
ATOM 3440 C CA . ASN A 1 426 ? 3.281 -25.156 -0.217 1 98.62 426 ASN A CA 1
ATOM 3441 C C . ASN A 1 426 ? 3.418 -26.672 -0.271 1 98.62 426 ASN A C 1
ATOM 3443 O O . ASN A 1 426 ? 3.488 -27.344 0.768 1 98.62 426 ASN A O 1
ATOM 3447 N N . GLY A 1 427 ? 3.361 -27.234 -1.471 1 98.5 427 GLY A N 1
ATOM 3448 C CA . GLY A 1 427 ? 3.785 -28.594 -1.762 1 98.5 427 GLY A CA 1
ATOM 3449 C C . GLY A 1 427 ? 5.078 -28.656 -2.555 1 98.5 427 GLY A C 1
ATOM 3450 O O . GLY A 1 427 ? 5.258 -27.922 -3.521 1 98.5 427 GLY A O 1
ATOM 3451 N N . LEU A 1 428 ? 5.93 -29.562 -2.209 1 98.31 428 LEU A N 1
ATOM 3452 C CA . LEU A 1 428 ? 7.281 -29.547 -2.76 1 98.31 428 LEU A CA 1
ATOM 3453 C C . LEU A 1 428 ? 7.301 -30.172 -4.156 1 98.31 428 LEU A C 1
ATOM 3455 O O . LEU A 1 428 ? 8.289 -30.016 -4.887 1 98.31 428 LEU A O 1
ATOM 3459 N N . LEU A 1 429 ? 6.199 -30.812 -4.609 1 98.31 429 LEU A N 1
ATOM 3460 C CA . LEU A 1 429 ? 6.113 -31.266 -5.996 1 98.31 429 LEU A CA 1
ATOM 3461 C C . LEU A 1 429 ? 5.766 -30.094 -6.918 1 98.31 429 LEU A C 1
ATOM 3463 O O . LEU A 1 429 ? 5.953 -30.188 -8.133 1 98.31 429 LEU A O 1
ATOM 3467 N N . ASP A 1 430 ? 5.176 -29.062 -6.359 1 98.44 430 ASP A N 1
ATOM 3468 C CA . ASP A 1 430 ? 4.859 -27.844 -7.086 1 98.44 430 ASP A CA 1
ATOM 3469 C C . ASP A 1 430 ? 6.125 -27.062 -7.422 1 98.44 430 ASP A C 1
ATOM 3471 O O . ASP A 1 430 ? 6.816 -26.578 -6.523 1 98.44 430 ASP A O 1
ATOM 3475 N N . PRO A 1 431 ? 6.363 -26.875 -8.68 1 98.5 431 PRO A N 1
ATOM 3476 C CA . PRO A 1 431 ? 7.594 -26.141 -9.016 1 98.5 431 PRO A CA 1
ATOM 3477 C C . PRO A 1 431 ? 7.598 -24.703 -8.5 1 98.5 431 PRO A C 1
ATOM 3479 O O . PRO A 1 431 ? 8.664 -24.141 -8.273 1 98.5 431 PRO A O 1
ATOM 3482 N N . TRP A 1 432 ? 6.449 -24.156 -8.234 1 98.5 432 TRP A N 1
ATOM 3483 C CA . TRP A 1 432 ? 6.355 -22.781 -7.754 1 98.5 432 TRP A CA 1
ATOM 3484 C C . TRP A 1 432 ? 6.742 -22.688 -6.281 1 98.5 432 TRP A C 1
ATOM 3486 O O . TRP A 1 432 ? 6.965 -21.594 -5.758 1 98.5 432 TRP A O 1
ATOM 3496 N N . SER A 1 433 ? 6.828 -23.828 -5.574 1 98.69 433 SER A N 1
ATOM 3497 C CA . SER A 1 433 ? 7.266 -23.812 -4.184 1 98.69 433 SER A CA 1
ATOM 3498 C C . SER A 1 433 ? 8.664 -23.203 -4.051 1 98.69 433 SER A C 1
ATOM 3500 O O . SER A 1 433 ? 8.984 -22.594 -3.033 1 98.69 433 SER A O 1
ATOM 3502 N N . GLY A 1 434 ? 9.453 -23.328 -5.141 1 98.25 434 GLY A N 1
ATOM 3503 C CA . GLY A 1 434 ? 10.812 -22.797 -5.125 1 98.25 434 GLY A CA 1
ATOM 3504 C C . GLY A 1 434 ? 10.859 -21.281 -4.941 1 98.25 434 GLY A C 1
ATOM 3505 O O . GLY A 1 434 ? 11.836 -20.75 -4.422 1 98.25 434 GLY A O 1
ATOM 3506 N N . GLY A 1 435 ? 9.852 -20.594 -5.398 1 98.5 435 GLY A N 1
ATOM 3507 C CA . GLY A 1 435 ? 9.758 -19.141 -5.238 1 98.5 435 GLY A CA 1
ATOM 3508 C C . GLY A 1 435 ? 8.805 -18.734 -4.137 1 98.5 435 GLY A C 1
ATOM 3509 O O . GLY A 1 435 ? 8.344 -17.578 -4.105 1 98.5 435 GLY A O 1
ATOM 3510 N N . SER A 1 436 ? 8.438 -19.656 -3.256 1 98.56 436 SER A N 1
ATOM 3511 C CA . SER A 1 436 ? 7.48 -19.422 -2.18 1 98.56 436 SER A CA 1
ATOM 3512 C C . SER A 1 436 ? 8.172 -19.406 -0.819 1 98.56 436 SER A C 1
ATOM 3514 O O . SER A 1 436 ? 9.383 -19.609 -0.729 1 98.56 436 SER A O 1
ATOM 3516 N N . VAL A 1 437 ? 7.473 -19.047 0.193 1 98.69 437 VAL A N 1
ATOM 3517 C CA . VAL A 1 437 ? 7.984 -19.047 1.56 1 98.69 437 VAL A CA 1
ATOM 3518 C C . VAL A 1 437 ? 7.867 -20.453 2.156 1 98.69 437 VAL A C 1
ATOM 3520 O O . VAL A 1 437 ? 6.758 -20.969 2.332 1 98.69 437 VAL A O 1
ATOM 3523 N N . LEU A 1 438 ? 9.008 -21.062 2.537 1 98.56 438 LEU A N 1
ATOM 3524 C CA . LEU A 1 438 ? 9 -22.484 2.904 1 98.56 438 LEU A CA 1
ATOM 3525 C C . LEU A 1 438 ? 9.352 -22.656 4.379 1 98.56 438 LEU A C 1
ATOM 3527 O O . LEU A 1 438 ? 9.367 -23.781 4.883 1 98.56 438 LEU A O 1
ATOM 3531 N N . GLN A 1 439 ? 9.648 -21.594 5.066 1 97.94 439 GLN A N 1
ATOM 3532 C CA . GLN A 1 439 ? 9.93 -21.625 6.496 1 97.94 439 GLN A CA 1
ATOM 3533 C C . GLN A 1 439 ? 9.141 -20.531 7.23 1 97.94 439 GLN A C 1
ATOM 3535 O O . GLN A 1 439 ? 8.828 -19.5 6.656 1 97.94 439 GLN A O 1
ATOM 3540 N N . ASN A 1 440 ? 8.875 -20.828 8.516 1 97.94 440 ASN A N 1
ATOM 3541 C CA . ASN A 1 440 ? 8.219 -19.797 9.32 1 97.94 440 ASN A CA 1
ATOM 3542 C C . ASN A 1 440 ? 9.031 -18.516 9.359 1 97.94 440 ASN A C 1
ATOM 3544 O O . ASN A 1 440 ? 10.25 -18.547 9.5 1 97.94 440 ASN A O 1
ATOM 3548 N N . VAL A 1 441 ? 8.367 -17.422 9.164 1 96.12 441 VAL A N 1
ATOM 3549 C CA . VAL A 1 441 ? 9 -16.109 9.289 1 96.12 441 VAL A CA 1
ATOM 3550 C C . VAL A 1 441 ? 8.938 -15.641 10.742 1 96.12 441 VAL A C 1
ATOM 3552 O O . VAL A 1 441 ? 9.875 -15.023 11.242 1 96.12 441 VAL A O 1
ATOM 3555 N N . SER A 1 442 ? 7.824 -15.875 11.367 1 95.06 442 SER A N 1
ATOM 3556 C CA . SER A 1 442 ? 7.547 -15.586 12.766 1 95.06 442 SER A CA 1
ATOM 3557 C C . SER A 1 442 ? 6.574 -16.594 13.359 1 95.06 442 SER A C 1
ATOM 3559 O O . SER A 1 442 ? 6.277 -17.625 12.734 1 95.06 442 SER A O 1
ATOM 3561 N N . GLU A 1 443 ? 6.09 -16.266 14.578 1 94.5 443 GLU A N 1
ATOM 3562 C CA . GLU A 1 443 ? 5.129 -17.156 15.211 1 94.5 443 GLU A CA 1
ATOM 3563 C C . GLU A 1 443 ? 3.768 -17.094 14.523 1 94.5 443 GLU A C 1
ATOM 3565 O O . GLU A 1 443 ? 2.967 -18.016 14.617 1 94.5 443 GLU A O 1
ATOM 3570 N N . SER A 1 444 ? 3.58 -16 13.805 1 96.19 444 SER A N 1
ATOM 3571 C CA . SER A 1 444 ? 2.246 -15.82 13.242 1 96.19 444 SER A CA 1
ATOM 3572 C C . SER A 1 444 ? 2.287 -15.805 11.711 1 96.19 444 SER A C 1
ATOM 3574 O O . SER A 1 444 ? 1.244 -15.742 11.062 1 96.19 444 SER A O 1
ATOM 3576 N N . ILE A 1 445 ? 3.434 -15.742 11.156 1 97.94 445 ILE A N 1
ATOM 3577 C CA . ILE A 1 445 ? 3.621 -15.961 9.727 1 97.94 445 ILE A CA 1
ATOM 3578 C C . ILE A 1 445 ? 4.27 -17.328 9.5 1 97.94 445 ILE A C 1
ATOM 3580 O O . ILE A 1 445 ? 5.496 -17.453 9.555 1 97.94 445 ILE A O 1
ATOM 3584 N N . ILE A 1 446 ? 3.418 -18.25 9.102 1 97.88 446 ILE A N 1
ATOM 3585 C CA . ILE A 1 446 ? 3.846 -19.641 9.18 1 97.88 446 ILE A CA 1
ATOM 3586 C C . ILE A 1 446 ? 3.852 -20.25 7.781 1 97.88 446 ILE A C 1
ATOM 3588 O O . ILE A 1 446 ? 3.061 -19.859 6.918 1 97.88 446 ILE A O 1
ATOM 3592 N N . ALA A 1 447 ? 4.734 -21.203 7.605 1 98.62 447 ALA A N 1
ATOM 3593 C CA . ALA A 1 447 ? 4.789 -22.016 6.391 1 98.62 447 ALA A CA 1
ATOM 3594 C C . ALA A 1 447 ? 4.34 -23.453 6.66 1 98.62 447 ALA A C 1
ATOM 3596 O O . ALA A 1 447 ? 4.852 -24.109 7.57 1 98.62 447 ALA A O 1
ATOM 3597 N N . LEU A 1 448 ? 3.344 -23.859 6.004 1 98.81 448 LEU A N 1
ATOM 3598 C CA . LEU A 1 448 ? 2.934 -25.266 5.98 1 98.81 448 LEU A CA 1
ATOM 3599 C C . LEU A 1 448 ? 3.389 -25.938 4.695 1 98.81 448 LEU A C 1
ATOM 3601 O O . LEU A 1 448 ? 2.836 -25.688 3.623 1 98.81 448 LEU A O 1
ATOM 3605 N N . VAL A 1 449 ? 4.355 -26.859 4.809 1 98.62 449 VAL A N 1
ATOM 3606 C CA . VAL A 1 449 ? 5.008 -27.438 3.639 1 98.62 449 VAL A CA 1
ATOM 3607 C C . VAL A 1 449 ? 4.809 -28.953 3.635 1 98.62 449 VAL A C 1
ATOM 3609 O O . VAL A 1 449 ? 5.109 -29.641 4.621 1 98.62 449 VAL A O 1
ATOM 3612 N N . THR A 1 450 ? 4.34 -29.5 2.561 1 98.56 450 THR A N 1
ATOM 3613 C CA . THR A 1 450 ? 4.16 -30.938 2.41 1 98.56 450 THR A CA 1
ATOM 3614 C C . THR A 1 450 ? 5.094 -31.484 1.338 1 98.56 450 THR A C 1
ATOM 3616 O O . THR A 1 450 ? 5.328 -30.844 0.317 1 98.56 450 THR A O 1
ATOM 3619 N N . GLU A 1 451 ? 5.602 -32.625 1.557 1 97.75 451 GLU A N 1
ATOM 3620 C CA . GLU A 1 451 ? 6.586 -33.219 0.663 1 97.75 451 GLU A CA 1
ATOM 3621 C C . GLU A 1 451 ? 5.953 -33.625 -0.667 1 97.75 451 GLU A C 1
ATOM 3623 O O . GLU A 1 451 ? 6.598 -33.562 -1.715 1 97.75 451 GLU A O 1
ATOM 3628 N N . LEU A 1 452 ? 4.73 -34.062 -0.605 1 97.5 452 LEU A N 1
ATOM 3629 C CA . LEU A 1 452 ? 4.129 -34.656 -1.794 1 97.5 452 LEU A CA 1
ATOM 3630 C C . LEU A 1 452 ? 2.996 -33.781 -2.326 1 97.5 452 LEU A C 1
ATOM 3632 O O . LEU A 1 452 ? 2.211 -34.219 -3.168 1 97.5 452 LEU A O 1
ATOM 3636 N N . GLY A 1 453 ? 2.926 -32.594 -1.785 1 97.88 453 GLY A N 1
ATOM 3637 C CA . GLY A 1 453 ? 1.89 -31.688 -2.258 1 97.88 453 GLY A CA 1
ATOM 3638 C C . GLY A 1 453 ? 2.227 -31.047 -3.586 1 97.88 453 GLY A C 1
ATOM 3639 O O . GLY A 1 453 ? 3.385 -30.703 -3.846 1 97.88 453 GLY A O 1
ATOM 3640 N N . ALA A 1 454 ? 1.167 -30.859 -4.41 1 97.81 454 ALA A N 1
ATOM 3641 C CA . ALA A 1 454 ? 1.301 -30.125 -5.668 1 97.81 454 ALA A CA 1
ATOM 3642 C C . ALA A 1 454 ? 0.629 -28.75 -5.578 1 97.81 454 ALA A C 1
ATOM 3644 O O . ALA A 1 454 ? 0.328 -28.266 -4.48 1 97.81 454 ALA A O 1
ATOM 3645 N N . HIS A 1 455 ? 0.487 -28.125 -6.723 1 97.12 455 HIS A N 1
ATOM 3646 C CA . HIS A 1 455 ? 0.083 -26.719 -6.812 1 97.12 455 HIS A CA 1
ATOM 3647 C C . HIS A 1 455 ? -1.292 -26.5 -6.188 1 97.12 455 HIS A C 1
ATOM 3649 O O . HIS A 1 455 ? -2.293 -27.016 -6.688 1 97.12 455 HIS A O 1
ATOM 3655 N N . HIS A 1 456 ? -1.361 -25.766 -5.016 1 95.38 456 HIS A N 1
ATOM 3656 C CA . HIS A 1 456 ? -2.457 -25.344 -4.152 1 95.38 456 HIS A CA 1
ATOM 3657 C C . HIS A 1 456 ? -3.488 -26.453 -3.99 1 95.38 456 HIS A C 1
ATOM 3659 O O . HIS A 1 456 ? -4.691 -26.219 -4.117 1 95.38 456 HIS A O 1
ATOM 3665 N N . ILE A 1 457 ? -3.01 -27.641 -3.777 1 97.62 457 ILE A N 1
ATOM 3666 C CA . ILE A 1 457 ? -3.859 -28.812 -3.572 1 97.62 457 ILE A CA 1
ATOM 3667 C C . ILE A 1 457 ? -4.672 -28.641 -2.291 1 97.62 457 ILE A C 1
ATOM 3669 O O . ILE A 1 457 ? -5.785 -29.156 -2.18 1 97.62 457 ILE A O 1
ATOM 3673 N N . ASP A 1 458 ? -4.184 -27.891 -1.279 1 98.38 458 ASP A N 1
ATOM 3674 C CA . ASP A 1 458 ? -4.879 -27.703 -0.01 1 98.38 458 ASP A CA 1
ATOM 3675 C C . ASP A 1 458 ? -6.199 -26.969 -0.214 1 98.38 458 ASP A C 1
ATOM 3677 O O . ASP A 1 458 ? -7.109 -27.062 0.608 1 98.38 458 ASP A O 1
ATOM 3681 N N . LEU A 1 459 ? -6.301 -26.234 -1.318 1 98.19 459 LEU A N 1
ATOM 3682 C CA . LEU A 1 459 ? -7.504 -25.438 -1.559 1 98.19 459 LEU A CA 1
ATOM 3683 C C . LEU A 1 459 ? -8.555 -26.266 -2.299 1 98.19 459 LEU A C 1
ATOM 3685 O O . LEU A 1 459 ? -9.719 -25.859 -2.379 1 98.19 459 LEU A O 1
ATOM 3689 N N . ARG A 1 460 ? -8.211 -27.453 -2.826 1 97.06 460 ARG A N 1
ATOM 3690 C CA . ARG A 1 460 ? -9.18 -28.312 -3.498 1 97.06 460 ARG A CA 1
ATOM 3691 C C . ARG A 1 460 ? -10.219 -28.844 -2.514 1 97.06 460 ARG A C 1
ATOM 3693 O O . ARG A 1 460 ? -10 -28.812 -1.301 1 97.06 460 ARG A O 1
ATOM 3700 N N . ALA A 1 461 ? -11.32 -29.328 -3.053 1 95.69 461 ALA A N 1
ATOM 3701 C CA . ALA A 1 461 ? -12.359 -29.906 -2.211 1 95.69 461 ALA A CA 1
ATOM 3702 C C . ALA A 1 461 ? -11.867 -31.188 -1.538 1 95.69 461 ALA A C 1
ATOM 3704 O O . ALA A 1 461 ? -11.117 -31.969 -2.137 1 95.69 461 ALA A O 1
ATOM 3705 N N . SER A 1 462 ? -12.312 -31.344 -0.346 1 95.75 462 SER A N 1
ATOM 3706 C CA . SER A 1 462 ? -12.008 -32.594 0.347 1 95.75 462 SER A CA 1
ATOM 3707 C C . SER A 1 462 ? -12.648 -33.781 -0.351 1 95.75 462 SER A C 1
ATOM 3709 O O . SER A 1 462 ? -13.781 -33.688 -0.837 1 95.75 462 SER A O 1
ATOM 3711 N N . THR A 1 463 ? -11.906 -34.875 -0.395 1 94 463 THR A N 1
ATOM 3712 C CA . THR A 1 463 ? -12.406 -36.156 -0.926 1 94 463 THR A CA 1
ATOM 3713 C C . THR A 1 463 ? -12.008 -37.312 -0.022 1 94 463 THR A C 1
ATOM 3715 O O . THR A 1 463 ? -11.125 -37.156 0.829 1 94 463 THR A O 1
ATOM 3718 N N . LYS A 1 464 ? -12.648 -38.438 -0.22 1 94.62 464 LYS A N 1
ATOM 3719 C CA . LYS A 1 464 ? -12.32 -39.656 0.551 1 94.62 464 LYS A CA 1
ATOM 3720 C C . LYS A 1 464 ? -10.93 -40.156 0.195 1 94.62 464 LYS A C 1
ATOM 3722 O O . LYS A 1 464 ? -10.32 -40.906 0.968 1 94.62 464 LYS A O 1
ATOM 3727 N N . GLU A 1 465 ? -10.422 -39.719 -0.873 1 94.56 465 GLU A N 1
ATOM 3728 C CA . GLU A 1 465 ? -9.125 -40.188 -1.354 1 94.56 465 GLU A CA 1
ATOM 3729 C C . GLU A 1 465 ? -7.996 -39.312 -0.853 1 94.56 465 GLU A C 1
ATOM 3731 O O . GLU A 1 465 ? -6.82 -39.562 -1.118 1 94.56 465 GLU A O 1
ATOM 3736 N N . ASP A 1 466 ? -8.312 -38.312 -0.083 1 96.94 466 ASP A N 1
ATOM 3737 C CA . ASP A 1 466 ? -7.277 -37.438 0.444 1 96.94 466 ASP A CA 1
ATOM 3738 C C . ASP A 1 466 ? -6.273 -38.188 1.295 1 96.94 466 ASP A C 1
ATOM 3740 O O . ASP A 1 466 ? -6.66 -38.906 2.236 1 96.94 466 ASP A O 1
ATOM 3744 N N . PRO A 1 467 ? -5.004 -38.094 0.939 1 97.81 467 PRO A N 1
ATOM 3745 C CA . PRO A 1 467 ? -4.027 -38.719 1.847 1 97.81 467 PRO A CA 1
ATOM 3746 C C . PRO A 1 467 ? -4.02 -38.062 3.227 1 97.81 467 PRO A C 1
ATOM 3748 O O . PRO A 1 467 ? -4.441 -36.906 3.373 1 97.81 467 PRO A O 1
ATOM 3751 N N . ASP A 1 468 ? -3.439 -38.688 4.27 1 98 468 ASP A N 1
ATOM 3752 C CA . ASP A 1 468 ? -3.467 -38.25 5.656 1 98 468 ASP A CA 1
ATOM 3753 C C . ASP A 1 468 ? -2.754 -36.906 5.809 1 98 468 ASP A C 1
ATOM 3755 O O . ASP A 1 468 ? -3.203 -36.031 6.562 1 98 468 ASP A O 1
ATOM 3759 N N . TRP A 1 469 ? -1.617 -36.75 5.148 1 98 469 TRP A N 1
ATOM 3760 C CA . TRP A 1 469 ? -0.854 -35.5 5.297 1 98 469 TRP A CA 1
ATOM 3761 C C . TRP A 1 469 ? -1.664 -34.312 4.82 1 98 469 TRP A C 1
ATOM 3763 O O . TRP A 1 469 ? -1.516 -33.188 5.344 1 98 469 TRP A O 1
ATOM 3773 N N . LEU A 1 470 ? -2.465 -34.438 3.799 1 98.56 470 LEU A N 1
ATOM 3774 C CA . LEU A 1 470 ? -3.303 -33.344 3.295 1 98.56 470 LEU A CA 1
ATOM 3775 C C . LEU A 1 470 ? -4.414 -33.031 4.285 1 98.56 470 LEU A C 1
ATOM 3777 O O . LEU A 1 470 ? -4.711 -31.844 4.516 1 98.56 470 LEU A O 1
ATOM 3781 N N . VAL A 1 471 ? -5.078 -34.062 4.84 1 98.44 471 VAL A N 1
ATOM 3782 C CA . VAL A 1 471 ? -6.098 -33.875 5.867 1 98.44 471 VAL A CA 1
ATOM 3783 C C . VAL A 1 471 ? -5.508 -33.094 7.047 1 98.44 471 VAL A C 1
ATOM 3785 O O . VAL A 1 471 ? -6.125 -32.188 7.562 1 98.44 471 VAL A O 1
ATOM 3788 N N . GLU A 1 472 ? -4.336 -33.5 7.43 1 98.44 472 GLU A N 1
ATOM 3789 C CA . GLU A 1 472 ? -3.664 -32.844 8.555 1 98.44 472 GLU A CA 1
ATOM 3790 C C . GLU A 1 472 ? -3.338 -31.391 8.234 1 98.44 472 GLU A C 1
ATOM 3792 O O . GLU A 1 472 ? -3.492 -30.516 9.086 1 98.44 472 GLU A O 1
ATOM 3797 N N . GLN A 1 473 ? -2.82 -31.156 7.055 1 98.5 473 GLN A N 1
ATOM 3798 C CA . GLN A 1 473 ? -2.525 -29.781 6.648 1 98.5 473 GLN A CA 1
ATOM 3799 C C . GLN A 1 473 ? -3.775 -28.906 6.719 1 98.5 473 GLN A C 1
ATOM 3801 O O . GLN A 1 473 ? -3.736 -27.812 7.266 1 98.5 473 GLN A O 1
ATOM 3806 N N . ARG A 1 474 ? -4.848 -29.359 6.184 1 98.69 474 ARG A N 1
ATOM 3807 C CA . ARG A 1 474 ? -6.098 -28.609 6.184 1 98.69 474 ARG A CA 1
ATOM 3808 C C . ARG A 1 474 ? -6.59 -28.359 7.609 1 98.69 474 ARG A C 1
ATOM 3810 O O . ARG A 1 474 ? -7.082 -27.281 7.922 1 98.69 474 ARG A O 1
ATOM 3817 N N . ASN A 1 475 ? -6.469 -29.375 8.453 1 98.62 475 ASN A N 1
ATOM 3818 C CA . ASN A 1 475 ? -6.863 -29.203 9.852 1 98.62 475 ASN A CA 1
ATOM 3819 C C . ASN A 1 475 ? -6.039 -28.125 10.539 1 98.62 475 ASN A C 1
ATOM 3821 O O . ASN A 1 475 ? -6.566 -27.344 11.336 1 98.62 475 ASN A O 1
ATOM 3825 N N . THR A 1 476 ? -4.781 -28.094 10.242 1 98.75 476 THR A N 1
ATOM 3826 C CA . THR A 1 476 ? -3.92 -27.062 10.805 1 98.75 476 THR A CA 1
ATOM 3827 C C . THR A 1 476 ? -4.344 -25.688 10.305 1 98.75 476 THR A C 1
ATOM 3829 O O . THR A 1 476 ? -4.406 -24.734 11.086 1 98.75 476 THR A O 1
ATOM 3832 N N . GLU A 1 477 ? -4.605 -25.562 9.047 1 98.81 477 GLU A N 1
ATOM 3833 C CA . GLU A 1 477 ? -5.074 -24.312 8.469 1 98.81 477 GLU A CA 1
ATOM 3834 C C . GLU A 1 477 ? -6.375 -23.859 9.125 1 98.81 477 GLU A C 1
ATOM 3836 O O . GLU A 1 477 ? -6.516 -22.688 9.477 1 98.81 477 GLU A O 1
ATOM 3841 N N . ILE A 1 478 ? -7.312 -24.781 9.297 1 98.81 478 ILE A N 1
ATOM 3842 C CA . ILE A 1 478 ? -8.602 -24.484 9.906 1 98.81 478 ILE A CA 1
ATOM 3843 C C . ILE A 1 478 ? -8.391 -23.984 11.336 1 98.81 478 ILE A C 1
ATOM 3845 O O . ILE A 1 478 ? -9.008 -23 11.758 1 98.81 478 ILE A O 1
ATOM 3849 N N . ASN A 1 479 ? -7.531 -24.609 12.055 1 98.75 479 ASN A N 1
ATOM 3850 C CA . ASN A 1 479 ? -7.285 -24.25 13.445 1 98.75 479 ASN A CA 1
ATOM 3851 C C . ASN A 1 479 ? -6.645 -22.875 13.562 1 98.75 479 ASN A C 1
ATOM 3853 O O . ASN A 1 479 ? -6.945 -22.109 14.492 1 98.75 479 ASN A O 1
ATOM 3857 N N . LEU A 1 480 ? -5.766 -22.547 12.695 1 98.69 480 LEU A N 1
ATOM 3858 C CA . LEU A 1 480 ? -5.145 -21.234 12.695 1 98.69 480 LEU A CA 1
ATOM 3859 C C . LEU A 1 480 ? -6.176 -20.141 12.414 1 98.69 480 LEU A C 1
ATOM 3861 O O . LEU A 1 480 ? -6.211 -19.109 13.094 1 98.69 480 LEU A O 1
ATOM 3865 N N . ILE A 1 481 ? -7.008 -20.359 11.461 1 98.81 481 ILE A N 1
ATOM 3866 C CA . ILE A 1 481 ? -8.062 -19.422 11.117 1 98.81 481 ILE A CA 1
ATOM 3867 C C . ILE A 1 481 ? -9.008 -19.25 12.305 1 98.81 481 ILE A C 1
ATOM 3869 O O . ILE A 1 481 ? -9.398 -18.125 12.641 1 98.81 481 ILE A O 1
ATOM 3873 N N . LYS A 1 482 ? -9.359 -20.375 12.906 1 98.62 482 LYS A N 1
ATOM 3874 C CA . LYS A 1 482 ? -10.195 -20.328 14.102 1 98.62 482 LYS A CA 1
ATOM 3875 C C . LYS A 1 482 ? -9.547 -19.469 15.188 1 98.62 482 LYS A C 1
ATOM 3877 O O . LYS A 1 482 ? -10.234 -18.688 15.852 1 98.62 482 LYS A O 1
ATOM 3882 N N . GLY A 1 483 ? -8.281 -19.594 15.352 1 98.12 483 GLY A N 1
ATOM 3883 C CA . GLY A 1 483 ? -7.562 -18.797 16.328 1 98.12 483 GLY A CA 1
ATOM 3884 C C . GLY A 1 483 ? -7.586 -17.312 16.016 1 98.12 483 GLY A C 1
ATOM 3885 O O . GLY A 1 483 ? -7.742 -16.484 16.922 1 98.12 483 GLY A O 1
ATOM 3886 N N . TRP A 1 484 ? -7.375 -16.953 14.742 1 97.69 484 TRP A N 1
ATOM 3887 C CA . TRP A 1 484 ? -7.438 -15.555 14.336 1 97.69 484 TRP A CA 1
ATOM 3888 C C . TRP A 1 484 ? -8.797 -14.945 14.672 1 97.69 484 TRP A C 1
ATOM 3890 O O . TRP A 1 484 ? -8.867 -13.836 15.195 1 97.69 484 TRP A O 1
ATOM 3900 N N . LEU A 1 485 ? -9.852 -15.688 14.344 1 97.62 485 LEU A N 1
ATOM 3901 C CA . LEU A 1 485 ? -11.219 -15.219 14.562 1 97.62 485 LEU A CA 1
ATOM 3902 C C . LEU A 1 485 ? -11.516 -15.102 16.047 1 97.62 485 LEU A C 1
ATOM 3904 O O . LEU A 1 485 ? -12.133 -14.125 16.484 1 97.62 485 LEU A O 1
ATOM 3908 N N . TYR A 1 486 ? -11.086 -16.078 16.781 1 96.44 486 TYR A N 1
ATOM 3909 C CA . TYR A 1 486 ? -11.258 -16.031 18.219 1 96.44 486 TYR A CA 1
ATOM 3910 C C . TYR A 1 486 ? -10.609 -14.789 18.812 1 96.44 486 TYR A C 1
ATOM 3912 O O . TYR A 1 486 ? -11.234 -14.062 19.594 1 96.44 486 TYR A O 1
ATOM 3920 N N . ASP A 1 487 ? -9.367 -14.523 18.484 1 94.44 487 ASP A N 1
ATOM 3921 C CA . ASP A 1 487 ? -8.633 -13.359 18.984 1 94.44 487 ASP A CA 1
ATOM 3922 C C . ASP A 1 487 ? -9.344 -12.062 18.625 1 94.44 487 ASP A C 1
ATOM 3924 O O . ASP A 1 487 ? -9.422 -11.141 19.438 1 94.44 487 ASP A O 1
ATOM 3928 N N . TYR A 1 488 ? -9.82 -11.953 17.453 1 95.06 488 TYR A N 1
ATOM 3929 C CA . TYR A 1 488 ? -10.5 -10.75 16.969 1 95.06 488 TYR A CA 1
ATOM 3930 C C . TYR A 1 488 ? -11.742 -10.461 17.812 1 95.06 488 TYR A C 1
ATOM 3932 O O . TYR A 1 488 ? -11.945 -9.328 18.25 1 95.06 488 TYR A O 1
ATOM 3940 N N . TYR A 1 489 ? -12.523 -11.477 17.984 1 93.94 489 TYR A N 1
ATOM 3941 C CA . TYR A 1 489 ? -13.766 -11.289 18.719 1 93.94 489 TYR A CA 1
ATOM 3942 C C . TYR A 1 489 ? -13.492 -10.992 20.188 1 93.94 489 TYR A C 1
ATOM 3944 O O . TYR A 1 489 ? -14.242 -10.25 20.828 1 93.94 489 TYR A O 1
ATOM 3952 N N . GLN A 1 490 ? -12.453 -11.539 20.703 1 91.88 490 GLN A N 1
ATOM 3953 C CA . GLN A 1 490 ? -12.07 -11.227 22.078 1 91.88 490 GLN A CA 1
ATOM 3954 C C . GLN A 1 490 ? -11.656 -9.766 22.203 1 91.88 490 GLN A C 1
ATOM 3956 O O . GLN A 1 490 ? -12.008 -9.102 23.188 1 91.88 490 GLN A O 1
ATOM 3961 N N . GLU A 1 491 ? -10.906 -9.352 21.25 1 88 491 GLU A N 1
ATOM 3962 C CA . GLU A 1 491 ? -10.461 -7.961 21.266 1 88 491 GLU A CA 1
ATOM 3963 C C . GLU A 1 491 ? -11.641 -7 21.141 1 88 491 GLU A C 1
ATOM 3965 O O . GLU A 1 491 ? -11.664 -5.945 21.766 1 88 491 GLU A O 1
ATOM 3970 N N . LYS A 1 492 ? -12.539 -7.316 20.297 1 88.38 492 LYS A N 1
ATOM 3971 C CA . LYS A 1 492 ? -13.719 -6.48 20.109 1 88.38 492 LYS A CA 1
ATOM 3972 C C . LYS A 1 492 ? -14.586 -6.449 21.359 1 88.38 492 LYS A C 1
ATOM 3974 O O . LYS A 1 492 ? -15.195 -5.43 21.672 1 88.38 492 LYS A O 1
ATOM 3979 N N . ALA A 1 493 ? -14.703 -7.543 21.984 1 84.12 493 ALA A N 1
ATOM 3980 C CA . ALA A 1 493 ? -15.508 -7.637 23.203 1 84.12 493 ALA A CA 1
ATOM 3981 C C . ALA A 1 493 ? -14.875 -6.84 24.344 1 84.12 493 ALA A C 1
ATOM 3983 O O . ALA A 1 493 ? -15.578 -6.238 25.156 1 84.12 493 ALA A O 1
ATOM 3984 N N . SER A 1 494 ? -13.633 -6.863 24.453 1 77 494 SER A N 1
ATOM 3985 C CA . SER A 1 494 ? -12.922 -6.137 25.5 1 77 494 SER A CA 1
ATOM 3986 C C . SER A 1 494 ? -13.109 -4.629 25.344 1 77 494 SER A C 1
ATOM 3988 O O . SER A 1 494 ? -13.117 -3.898 26.344 1 77 494 SER A O 1
ATOM 3990 N N . TYR A 1 495 ? -13.266 -4.215 24.219 1 70 495 TYR A N 1
ATOM 3991 C CA . TYR A 1 495 ? -13.445 -2.789 23.969 1 70 495 TYR A CA 1
ATOM 3992 C C . TYR A 1 495 ? -14.836 -2.332 24.375 1 70 495 TYR A C 1
ATOM 3994 O O . TYR A 1 495 ? -15.016 -1.195 24.828 1 70 495 TYR A O 1
ATOM 4002 N N . TYR A 1 496 ? -15.75 -3.184 24.234 1 58.12 496 TYR A N 1
ATOM 4003 C CA . TYR A 1 496 ? -17.109 -2.834 24.625 1 58.12 496 TYR A CA 1
ATOM 4004 C C . TYR A 1 496 ? -17.234 -2.783 26.156 1 58.12 496 TYR A C 1
ATOM 4006 O O . TYR A 1 496 ? -18.094 -2.068 26.688 1 58.12 496 TYR A O 1
ATOM 4014 N N . ILE A 1 497 ? -16.359 -3.395 26.844 1 47.59 497 ILE A N 1
ATOM 4015 C CA . ILE A 1 497 ? -16.391 -3.371 28.297 1 47.59 497 ILE A CA 1
ATOM 4016 C C . ILE A 1 497 ? -15.68 -2.125 28.812 1 47.59 497 ILE A C 1
ATOM 4018 O O . ILE A 1 497 ? -16.078 -1.54 29.828 1 47.59 497 ILE A O 1
ATOM 4022 N N . LEU A 1 498 ? -14.742 -1.53 28.109 1 46.16 498 LEU A N 1
ATOM 4023 C CA . LEU A 1 498 ? -14.047 -0.323 28.547 1 46.16 498 LEU A CA 1
ATOM 4024 C C . LEU A 1 498 ? -14.797 0.926 28.094 1 46.16 498 LEU A C 1
ATOM 4026 O O . LEU A 1 498 ? -14.797 1.941 28.797 1 46.16 498 LEU A O 1
ATOM 4030 N N . MET B 1 1 ? -81.562 35.125 -31.688 1 19.31 1 MET B N 1
ATOM 4031 C CA . MET B 1 1 ? -80.938 35.719 -30.531 1 19.31 1 MET B CA 1
ATOM 4032 C C . MET B 1 1 ? -79.688 34.938 -30.078 1 19.31 1 MET B C 1
ATOM 4034 O O . MET B 1 1 ? -79.812 33.844 -29.5 1 19.31 1 MET B O 1
ATOM 4038 N N . ARG B 1 2 ? -78.688 35.062 -30.797 1 16.75 2 ARG B N 1
ATOM 4039 C CA . ARG B 1 2 ? -77.375 34.5 -31.219 1 16.75 2 ARG B CA 1
ATOM 4040 C C . ARG B 1 2 ? -76.375 34.531 -30.078 1 16.75 2 ARG B C 1
ATOM 4042 O O . ARG B 1 2 ? -76.562 35.219 -29.078 1 16.75 2 ARG B O 1
ATOM 4049 N N . ARG B 1 3 ? -75.062 34.625 -30.391 1 17.33 3 ARG B N 1
ATOM 4050 C CA . ARG B 1 3 ? -73.75 34 -30.344 1 17.33 3 ARG B CA 1
ATOM 4051 C C . ARG B 1 3 ? -72.812 34.719 -29.359 1 17.33 3 ARG B C 1
ATOM 4053 O O . ARG B 1 3 ? -71.688 34.312 -29.172 1 17.33 3 ARG B O 1
ATOM 4060 N N . PHE B 1 4 ? -73.25 35.875 -28.797 1 19.52 4 PHE B N 1
ATOM 4061 C CA . PHE B 1 4 ? -72.125 36.719 -28.516 1 19.52 4 PHE B CA 1
ATOM 4062 C C . PHE B 1 4 ? -71.125 36.031 -27.594 1 19.52 4 PHE B C 1
ATOM 4064 O O . PHE B 1 4 ? -71.5 35.25 -26.719 1 19.52 4 PHE B O 1
ATOM 4071 N N . ALA B 1 5 ? -69.625 36.344 -27.672 1 19.67 5 ALA B N 1
ATOM 4072 C CA . ALA B 1 5 ? -68.188 36.094 -27.688 1 19.67 5 ALA B CA 1
ATOM 4073 C C . ALA B 1 5 ? -67.625 36.125 -26.281 1 19.67 5 ALA B C 1
ATOM 4075 O O . ALA B 1 5 ? -66.875 35.25 -25.891 1 19.67 5 ALA B O 1
ATOM 4076 N N . THR B 1 6 ? -67.375 37.312 -25.578 1 21.42 6 THR B N 1
ATOM 4077 C CA . THR B 1 6 ? -66.062 37.719 -25.219 1 21.42 6 THR B CA 1
ATOM 4078 C C . THR B 1 6 ? -65.5 36.938 -24.016 1 21.42 6 THR B C 1
ATOM 4080 O O . THR B 1 6 ? -66.312 36.438 -23.219 1 21.42 6 THR B O 1
ATOM 4083 N N . THR B 1 7 ? -63.969 36.875 -23.844 1 22.83 7 THR B N 1
ATOM 4084 C CA . THR B 1 7 ? -62.656 36.406 -23.469 1 22.83 7 THR B CA 1
ATOM 4085 C C . THR B 1 7 ? -62.312 36.906 -22.062 1 22.83 7 THR B C 1
ATOM 4087 O O . THR B 1 7 ? -62.062 38.094 -21.828 1 22.83 7 THR B O 1
ATOM 4090 N N . LEU B 1 8 ? -63.031 36.812 -21.109 1 21.95 8 LEU B N 1
ATOM 4091 C CA . LEU B 1 8 ? -62.594 37.5 -19.891 1 21.95 8 LEU B CA 1
ATOM 4092 C C . LEU B 1 8 ? -61.25 36.938 -19.422 1 21.95 8 LEU B C 1
ATOM 4094 O O . LEU B 1 8 ? -61.094 35.75 -19.219 1 21.95 8 LEU B O 1
ATOM 4098 N N . VAL B 1 9 ? -60.062 37.75 -19.688 1 23.02 9 VAL B N 1
ATOM 4099 C CA . VAL B 1 9 ? -58.656 37.656 -19.375 1 23.02 9 VAL B CA 1
ATOM 4100 C C . VAL B 1 9 ? -58.438 37.562 -17.859 1 23.02 9 VAL B C 1
ATOM 4102 O O . VAL B 1 9 ? -58.75 38.5 -17.125 1 23.02 9 VAL B O 1
ATOM 4105 N N . LEU B 1 10 ? -58.812 36.531 -17.219 1 20.3 10 LEU B N 1
ATOM 4106 C CA . LEU B 1 10 ? -58.531 36.406 -15.797 1 20.3 10 LEU B CA 1
ATOM 4107 C C . LEU B 1 10 ? -57.031 36.594 -15.523 1 20.3 10 LEU B C 1
ATOM 4109 O O . LEU B 1 10 ? -56.188 35.812 -16 1 20.3 10 LEU B O 1
ATOM 4113 N N . VAL B 1 11 ? -56.438 37.844 -15.438 1 22.7 11 VAL B N 1
ATOM 4114 C CA . VAL B 1 11 ? -55.062 38.219 -15.078 1 22.7 11 VAL B CA 1
ATOM 4115 C C . VAL B 1 11 ? -54.75 37.688 -13.672 1 22.7 11 VAL B C 1
ATOM 4117 O O . VAL B 1 11 ? -55.344 38.156 -12.695 1 22.7 11 VAL B O 1
ATOM 4120 N N . SER B 1 12 ? -54.781 36.375 -13.422 1 21.16 12 SER B N 1
ATOM 4121 C CA . SER B 1 12 ? -54.375 35.938 -12.102 1 21.16 12 SER B CA 1
ATOM 4122 C C . SER B 1 12 ? -53 36.5 -11.695 1 21.16 12 SER B C 1
ATOM 4124 O O . SER B 1 12 ? -52.031 36.438 -12.453 1 21.16 12 SER B O 1
ATOM 4126 N N . LEU B 1 13 ? -52.906 37.594 -10.938 1 23.03 13 LEU B N 1
ATOM 4127 C CA . LEU B 1 13 ? -51.812 38.281 -10.25 1 23.03 13 LEU B CA 1
ATOM 4128 C C . LEU B 1 13 ? -51 37.281 -9.422 1 23.03 13 LEU B C 1
ATOM 4130 O O . LEU B 1 13 ? -51.469 36.812 -8.375 1 23.03 13 LEU B O 1
ATOM 4134 N N . CYS B 1 14 ? -50.438 36.156 -10.008 1 22.69 14 CYS B N 1
ATOM 4135 C CA . CYS B 1 14 ? -49.594 35.281 -9.211 1 22.69 14 CYS B CA 1
ATOM 4136 C C . CYS B 1 14 ? -48.5 36.031 -8.523 1 22.69 14 CYS B C 1
ATOM 4138 O O . CYS B 1 14 ? -47.688 36.688 -9.188 1 22.69 14 CYS B O 1
ATOM 4140 N N . PHE B 1 15 ? -48.719 36.594 -7.328 1 23.06 15 PHE B N 1
ATOM 4141 C CA . PHE B 1 15 ? -47.75 37.188 -6.414 1 23.06 15 PHE B CA 1
ATOM 4142 C C . PHE B 1 15 ? -46.531 36.281 -6.227 1 23.06 15 PHE B C 1
ATOM 4144 O O . PHE B 1 15 ? -46.656 35.219 -5.664 1 23.06 15 PHE B O 1
ATOM 4151 N N . PHE B 1 16 ? -45.562 36.219 -7.23 1 24.08 16 PHE B N 1
ATOM 4152 C CA . PHE B 1 16 ? -44.281 35.562 -7.105 1 24.08 16 PHE B CA 1
ATOM 4153 C C . PHE B 1 16 ? -43.531 36.062 -5.879 1 24.08 16 PHE B C 1
ATOM 4155 O O . PHE B 1 16 ? -43.094 37.219 -5.84 1 24.08 16 PHE B O 1
ATOM 4162 N N . PHE B 1 17 ? -43.969 35.688 -4.621 1 25.77 17 PHE B N 1
ATOM 4163 C CA . PHE B 1 17 ? -43.125 35.969 -3.469 1 25.77 17 PHE B CA 1
ATOM 4164 C C . PHE B 1 17 ? -41.688 35.531 -3.729 1 25.77 17 PHE B C 1
ATOM 4166 O O . PHE B 1 17 ? -41.469 34.344 -4.027 1 25.77 17 PHE B O 1
ATOM 4173 N N . VAL B 1 18 ? -40.812 36.375 -4.215 1 26.89 18 VAL B N 1
ATOM 4174 C CA . VAL B 1 18 ? -39.344 36.281 -4.305 1 26.89 18 VAL B CA 1
ATOM 4175 C C . VAL B 1 18 ? -38.781 35.844 -2.957 1 26.89 18 VAL B C 1
ATOM 4177 O O . VAL B 1 18 ? -38.875 36.562 -1.97 1 26.89 18 VAL B O 1
ATOM 4180 N N . PHE B 1 19 ? -39 34.531 -2.537 1 27.69 19 PHE B N 1
ATOM 4181 C CA . PHE B 1 19 ? -38.25 34.094 -1.37 1 27.69 19 PHE B CA 1
ATOM 4182 C C . PHE B 1 19 ? -36.781 34.5 -1.486 1 27.69 19 PHE B C 1
ATOM 4184 O O . PHE B 1 19 ? -36.188 34.344 -2.545 1 27.69 19 PHE B O 1
ATOM 4191 N N . PRO B 1 20 ? -36.312 35.5 -0.711 1 26.23 20 PRO B N 1
ATOM 4192 C CA . PRO B 1 20 ? -34.875 35.812 -0.658 1 26.23 20 PRO B CA 1
ATOM 4193 C C . PRO B 1 20 ? -34 34.594 -0.61 1 26.23 20 PRO B C 1
ATOM 4195 O O . PRO B 1 20 ? -34.438 33.531 -0.124 1 26.23 20 PRO B O 1
ATOM 4198 N N . CYS B 1 21 ? -33.094 34.469 -1.573 1 24.97 21 CYS B N 1
ATOM 4199 C CA . CYS B 1 21 ? -31.953 33.594 -1.783 1 24.97 21 CYS B CA 1
ATOM 4200 C C . CYS B 1 21 ? -31.188 33.375 -0.483 1 24.97 21 CYS B C 1
ATOM 4202 O O . CYS B 1 21 ? -30.766 34.344 0.161 1 24.97 21 CYS B O 1
ATOM 4204 N N . CYS B 1 22 ? -31.578 32.344 0.342 1 28.22 22 CYS B N 1
ATOM 4205 C CA . CYS B 1 22 ? -30.781 31.734 1.379 1 28.22 22 CYS B CA 1
ATOM 4206 C C . CYS B 1 22 ? -29.312 31.688 0.974 1 28.22 22 CYS B C 1
ATOM 4208 O O . CYS B 1 22 ? -28.953 31.094 -0.044 1 28.22 22 CYS B O 1
ATOM 4210 N N . ARG B 1 23 ? -28.578 32.781 1.158 1 26.59 23 ARG B N 1
ATOM 4211 C CA . ARG B 1 23 ? -27.109 32.781 1.091 1 26.59 23 ARG B CA 1
ATOM 4212 C C . ARG B 1 23 ? -26.547 31.484 1.686 1 26.59 23 ARG B C 1
ATOM 4214 O O . ARG B 1 23 ? -26.766 31.188 2.861 1 26.59 23 ARG B O 1
ATOM 4221 N N . ALA B 1 24 ? -26.422 30.469 0.896 1 33.53 24 ALA B N 1
ATOM 4222 C CA . ALA B 1 24 ? -25.516 29.359 1.128 1 33.53 24 ALA B CA 1
ATOM 4223 C C . ALA B 1 24 ? -24.25 29.812 1.865 1 33.53 24 ALA B C 1
ATOM 4225 O O . ALA B 1 24 ? -23.453 30.578 1.323 1 33.53 24 ALA B O 1
ATOM 4226 N N . GLN B 1 25 ? -24.297 30.078 3.15 1 29.41 25 GLN B N 1
ATOM 4227 C CA . GLN B 1 25 ? -23.109 30.234 3.984 1 29.41 25 GLN B CA 1
ATOM 4228 C C . GLN B 1 25 ? -22.016 29.25 3.572 1 29.41 25 GLN B C 1
ATOM 4230 O O . GLN B 1 25 ? -22.25 28.047 3.516 1 29.41 25 GLN B O 1
ATOM 4235 N N . ARG B 1 26 ? -20.984 29.688 2.904 1 34.62 26 ARG B N 1
ATOM 4236 C CA . ARG B 1 26 ? -19.734 29.156 2.359 1 34.62 26 ARG B CA 1
ATOM 4237 C C . ARG B 1 26 ? -19.016 28.281 3.387 1 34.62 26 ARG B C 1
ATOM 4239 O O . ARG B 1 26 ? -19 28.609 4.578 1 34.62 26 ARG B O 1
ATOM 4246 N N . GLY B 1 27 ? -18.875 27.094 3.115 1 35.72 27 GLY B N 1
ATOM 4247 C CA . GLY B 1 27 ? -18.062 26.031 3.691 1 35.72 27 GLY B CA 1
ATOM 4248 C C . GLY B 1 27 ? -16.656 26.484 4.055 1 35.72 27 GLY B C 1
ATOM 4249 O O . GLY B 1 27 ? -15.977 27.109 3.248 1 35.72 27 GLY B O 1
ATOM 4250 N N . ARG B 1 28 ? -16.328 26.641 5.23 1 38.59 28 ARG B N 1
ATOM 4251 C CA . ARG B 1 28 ? -15.047 26.938 5.855 1 38.59 28 ARG B CA 1
ATOM 4252 C C . ARG B 1 28 ? -13.992 25.906 5.484 1 38.59 28 ARG B C 1
ATOM 4254 O O . ARG B 1 28 ? -12.906 25.875 6.055 1 38.59 28 ARG B O 1
ATOM 4261 N N . PRO B 1 29 ? -13.828 25.266 4.422 1 35.47 29 PRO B N 1
ATOM 4262 C CA . PRO B 1 29 ? -12.836 24.219 4.613 1 35.47 29 PRO B CA 1
ATOM 4263 C C . PRO B 1 29 ? -11.414 24.766 4.73 1 35.47 29 PRO B C 1
ATOM 4265 O O . PRO B 1 29 ? -10.547 24.109 5.328 1 35.47 29 PRO B O 1
ATOM 4268 N N . ARG B 1 30 ? -10.945 25.891 4.102 1 40.47 30 ARG B N 1
ATOM 4269 C CA . ARG B 1 30 ? -9.602 25.859 3.531 1 40.47 30 ARG B CA 1
ATOM 4270 C C . ARG B 1 30 ? -8.555 26.25 4.574 1 40.47 30 ARG B C 1
ATOM 4272 O O . ARG B 1 30 ? -8.453 27.422 4.949 1 40.47 30 ARG B O 1
ATOM 4279 N N . LEU B 1 31 ? -8.281 25.547 5.551 1 36.88 31 LEU B N 1
ATOM 4280 C CA . LEU B 1 31 ? -7.168 26 6.371 1 36.88 31 LEU B CA 1
ATOM 4281 C C . LEU B 1 31 ? -5.949 26.312 5.504 1 36.88 31 LEU B C 1
ATOM 4283 O O . LEU B 1 31 ? -5.23 25.406 5.086 1 36.88 31 LEU B O 1
ATOM 4287 N N . LEU B 1 32 ? -6.055 27.094 4.586 1 36.19 32 LEU B N 1
ATOM 4288 C CA . LEU B 1 32 ? -4.961 27.594 3.762 1 36.19 32 LEU B CA 1
ATOM 4289 C C . LEU B 1 32 ? -3.893 28.266 4.621 1 36.19 32 LEU B C 1
ATOM 4291 O O . LEU B 1 32 ? -4.113 29.359 5.164 1 36.19 32 LEU B O 1
ATOM 4295 N N . GLU B 1 33 ? -3.186 27.531 5.371 1 35.34 33 GLU B N 1
ATOM 4296 C CA . GLU B 1 33 ? -2.24 28.203 6.266 1 35.34 33 GLU B CA 1
ATOM 4297 C C . GLU B 1 33 ? -1.112 28.859 5.48 1 35.34 33 GLU B C 1
ATOM 4299 O O . GLU B 1 33 ? -0.455 28.219 4.66 1 35.34 33 GLU B O 1
ATOM 4304 N N . ARG B 1 34 ? -1.32 30.078 5.246 1 34.66 34 ARG B N 1
ATOM 4305 C CA . ARG B 1 34 ? -0.326 31 4.723 1 34.66 34 ARG B CA 1
ATOM 4306 C C . ARG B 1 34 ? 0.875 31.109 5.656 1 34.66 34 ARG B C 1
ATOM 4308 O O . ARG B 1 34 ? 0.729 31.469 6.824 1 34.66 34 ARG B O 1
ATOM 4315 N N . PHE B 1 35 ? 1.857 30.297 5.488 1 41.75 35 PHE B N 1
ATOM 4316 C CA . PHE B 1 35 ? 3.027 30.438 6.348 1 41.75 35 PHE B CA 1
ATOM 4317 C C . PHE B 1 35 ? 3.945 31.547 5.848 1 41.75 35 PHE B C 1
ATOM 4319 O O . PHE B 1 35 ? 4.102 31.719 4.637 1 41.75 35 PHE B O 1
ATOM 4326 N N . ALA B 1 36 ? 4.281 32.594 6.641 1 40.97 36 ALA B N 1
ATOM 4327 C CA . ALA B 1 36 ? 5.234 33.688 6.41 1 40.97 36 ALA B CA 1
ATOM 4328 C C . ALA B 1 36 ? 6.625 33.125 6.105 1 40.97 36 ALA B C 1
ATOM 4330 O O . ALA B 1 36 ? 6.996 32.062 6.594 1 40.97 36 ALA B O 1
ATOM 4331 N N . ARG B 1 37 ? 7.352 33.844 5.234 1 44.31 37 ARG B N 1
ATOM 4332 C CA . ARG B 1 37 ? 8.758 33.625 4.883 1 44.31 37 ARG B CA 1
ATOM 4333 C C . ARG B 1 37 ? 9.633 33.625 6.133 1 44.31 37 ARG B C 1
ATOM 4335 O O . ARG B 1 37 ? 9.531 34.5 6.984 1 44.31 37 ARG B O 1
ATOM 4342 N N . PRO B 1 38 ? 10.383 32.5 6.363 1 44.62 38 PRO B N 1
ATOM 4343 C CA . PRO B 1 38 ? 11.234 32.438 7.551 1 44.62 38 PRO B CA 1
ATOM 4344 C C . PRO B 1 38 ? 12.273 33.562 7.594 1 44.62 38 PRO B C 1
ATOM 4346 O O . PRO B 1 38 ? 12.734 34.031 6.543 1 44.62 38 PRO B O 1
ATOM 4349 N N . GLY B 1 39 ? 12.305 34.344 8.586 1 39.53 39 GLY B N 1
ATOM 4350 C CA . GLY B 1 39 ? 13.43 35.188 8.914 1 39.53 39 GLY B CA 1
ATOM 4351 C C . GLY B 1 39 ? 14.766 34.469 8.852 1 39.53 39 GLY B C 1
ATOM 4352 O O . GLY B 1 39 ? 14.812 33.25 8.758 1 39.53 39 GLY B O 1
ATOM 4353 N N . ASN B 1 40 ? 16 35.312 8.93 1 40.44 40 ASN B N 1
ATOM 4354 C CA . ASN B 1 40 ? 17.406 35.094 8.617 1 40.44 40 ASN B CA 1
ATOM 4355 C C . ASN B 1 40 ? 17.984 33.875 9.336 1 40.44 40 ASN B C 1
ATOM 4357 O O . ASN B 1 40 ? 19.094 33.438 9.031 1 40.44 40 ASN B O 1
ATOM 4361 N N . ARG B 1 41 ? 17.875 33.75 10.859 1 45.5 41 ARG B N 1
ATOM 4362 C CA . ARG B 1 41 ? 18.984 33.062 11.516 1 45.5 41 ARG B CA 1
ATOM 4363 C C . ARG B 1 41 ? 18.828 31.562 11.422 1 45.5 41 ARG B C 1
ATOM 4365 O O . ARG B 1 41 ? 18.516 30.891 12.422 1 45.5 41 ARG B O 1
ATOM 4372 N N . ALA B 1 42 ? 18.312 31.078 10.562 1 49.22 42 ALA B N 1
ATOM 4373 C CA . ALA B 1 42 ? 18.203 29.609 10.547 1 49.22 42 ALA B CA 1
ATOM 4374 C C . ALA B 1 42 ? 19.578 28.969 10.609 1 49.22 42 ALA B C 1
ATOM 4376 O O . ALA B 1 42 ? 20.516 29.406 9.953 1 49.22 42 ALA B O 1
ATOM 4377 N N . ARG B 1 43 ? 19.844 28.234 11.594 1 58.97 43 ARG B N 1
ATOM 4378 C CA . ARG B 1 43 ? 21 27.359 11.617 1 58.97 43 ARG B CA 1
ATOM 4379 C C . ARG B 1 43 ? 21.219 26.688 10.266 1 58.97 43 ARG B C 1
ATOM 4381 O O . ARG B 1 43 ? 20.297 26.062 9.719 1 58.97 43 ARG B O 1
ATOM 4388 N N . ALA B 1 44 ? 22.047 27.141 9.516 1 73.19 44 ALA B N 1
ATOM 4389 C CA . ALA B 1 44 ? 22.328 26.656 8.164 1 73.19 44 ALA B CA 1
ATOM 4390 C C . ALA B 1 44 ? 22.922 25.25 8.195 1 73.19 44 ALA B C 1
ATOM 4392 O O . ALA B 1 44 ? 24.031 25.047 8.703 1 73.19 44 ALA B O 1
ATOM 4393 N N . TYR B 1 45 ? 22.047 24.266 8.172 1 89.88 45 TYR B N 1
ATOM 4394 C CA . TYR B 1 45 ? 22.531 22.906 8.023 1 89.88 45 TYR B CA 1
ATOM 4395 C C . TYR B 1 45 ? 23.172 22.703 6.652 1 89.88 45 TYR B C 1
ATOM 4397 O O . TYR B 1 45 ? 22.766 23.312 5.668 1 89.88 45 TYR B O 1
ATOM 4405 N N . GLN B 1 46 ? 24.25 21.922 6.676 1 92.25 46 GLN B N 1
ATOM 4406 C CA . GLN B 1 46 ? 24.953 21.656 5.426 1 92.25 46 GLN B CA 1
ATOM 4407 C C . GLN B 1 46 ? 24.453 20.375 4.777 1 92.25 46 GLN B C 1
ATOM 4409 O O . GLN B 1 46 ? 24.375 19.328 5.43 1 92.25 46 GLN B O 1
ATOM 4414 N N . TYR B 1 47 ? 23.984 20.469 3.6 1 96.38 47 TYR B N 1
ATOM 4415 C CA . TYR B 1 47 ? 23.516 19.328 2.818 1 96.38 47 TYR B CA 1
ATOM 4416 C C . TYR B 1 47 ? 23.781 19.547 1.333 1 96.38 47 TYR B C 1
ATOM 4418 O O . TYR B 1 47 ? 24.062 20.656 0.902 1 96.38 47 TYR B O 1
ATOM 4426 N N . GLU B 1 48 ? 23.766 18.453 0.604 1 97.12 48 GLU B N 1
ATOM 4427 C CA . GLU B 1 48 ? 23.828 18.469 -0.855 1 97.12 48 GLU B CA 1
ATOM 4428 C C . GLU B 1 48 ? 22.438 18.25 -1.458 1 97.12 48 GLU B C 1
ATOM 4430 O O . GLU B 1 48 ? 21.672 17.406 -0.979 1 97.12 48 GLU B O 1
ATOM 4435 N N . GLU B 1 49 ? 22.172 19.016 -2.484 1 97.62 49 GLU B N 1
ATOM 4436 C CA . GLU B 1 49 ? 20.938 18.812 -3.25 1 97.62 49 GLU B CA 1
ATOM 4437 C C . GLU B 1 49 ? 21.156 17.844 -4.406 1 97.62 49 GLU B C 1
ATOM 4439 O O . GLU B 1 49 ? 22.094 18 -5.188 1 97.62 49 GLU B O 1
ATOM 4444 N N . ARG B 1 50 ? 20.297 16.828 -4.457 1 98.38 50 ARG B N 1
ATOM 4445 C CA . ARG B 1 50 ? 20.344 15.852 -5.535 1 98.38 50 ARG B CA 1
ATOM 4446 C C . ARG B 1 50 ? 18.953 15.609 -6.113 1 98.38 50 ARG B C 1
ATOM 4448 O O . ARG B 1 50 ? 17.969 16.094 -5.57 1 98.38 50 ARG B O 1
ATOM 4455 N N . TYR B 1 51 ? 18.953 14.984 -7.285 1 98.5 51 TYR B N 1
ATOM 4456 C CA . TYR B 1 51 ? 17.703 14.688 -7.969 1 98.5 51 TYR B CA 1
ATOM 4457 C C . TYR B 1 51 ? 17.625 13.211 -8.352 1 98.5 51 TYR B C 1
ATOM 4459 O O . TYR B 1 51 ? 18.641 12.586 -8.656 1 98.5 51 TYR B O 1
ATOM 4467 N N . PHE B 1 52 ? 16.484 12.68 -8.289 1 98.56 52 PHE B N 1
ATOM 4468 C CA . PHE B 1 52 ? 16.156 11.312 -8.688 1 98.56 52 PHE B CA 1
ATOM 4469 C C . PHE B 1 52 ? 15.031 11.297 -9.711 1 98.56 52 PHE B C 1
ATOM 4471 O O . PHE B 1 52 ? 13.984 11.922 -9.492 1 98.56 52 PHE B O 1
ATOM 4478 N N . ARG B 1 53 ? 15.258 10.57 -10.828 1 98 53 ARG B N 1
ATOM 4479 C CA . ARG B 1 53 ? 14.25 10.492 -11.875 1 98 53 ARG B CA 1
ATOM 4480 C C . ARG B 1 53 ? 13.109 9.555 -11.469 1 98 53 ARG B C 1
ATOM 4482 O O . ARG B 1 53 ? 13.328 8.359 -11.266 1 98 53 ARG B O 1
ATOM 4489 N N . GLN B 1 54 ? 11.859 10.078 -11.406 1 98.38 54 GLN B N 1
ATOM 4490 C CA . GLN B 1 54 ? 10.703 9.344 -10.898 1 98.38 54 GLN B CA 1
ATOM 4491 C C . GLN B 1 54 ? 9.688 9.086 -12.008 1 98.38 54 GLN B C 1
ATOM 4493 O O . GLN B 1 54 ? 9.562 9.883 -12.938 1 98.38 54 GLN B O 1
ATOM 4498 N N . SER B 1 55 ? 9.023 7.902 -11.867 1 97.56 55 SER B N 1
ATOM 4499 C CA . SER B 1 55 ? 7.797 7.711 -12.633 1 97.56 55 SER B CA 1
ATOM 4500 C C . SER B 1 55 ? 6.688 8.633 -12.141 1 97.56 55 SER B C 1
ATOM 4502 O O . SER B 1 55 ? 6.547 8.859 -10.938 1 97.56 55 SER B O 1
ATOM 4504 N N . LEU B 1 56 ? 5.914 9.164 -13.055 1 98.44 56 LEU B N 1
ATOM 4505 C CA . LEU B 1 56 ? 4.805 10.016 -12.648 1 98.44 56 LEU B CA 1
ATOM 4506 C C . LEU B 1 56 ? 3.688 9.195 -12.016 1 98.44 56 LEU B C 1
ATOM 4508 O O . LEU B 1 56 ? 3.041 9.648 -11.07 1 98.44 56 LEU B O 1
ATOM 4512 N N . ASP B 1 57 ? 3.428 8.055 -12.578 1 98.38 57 ASP B N 1
ATOM 4513 C CA . ASP B 1 57 ? 2.467 7.105 -12.031 1 98.38 57 ASP B CA 1
ATOM 4514 C C . ASP B 1 57 ? 3.119 5.75 -11.766 1 98.38 57 ASP B C 1
ATOM 4516 O O . ASP B 1 57 ? 3.451 5.02 -12.703 1 98.38 57 ASP B O 1
ATOM 4520 N N . HIS B 1 58 ? 3.234 5.441 -10.508 1 98.56 58 HIS B N 1
ATOM 4521 C CA . HIS B 1 58 ? 3.885 4.195 -10.125 1 98.56 58 HIS B CA 1
ATOM 4522 C C . HIS B 1 58 ? 2.934 3.012 -10.266 1 98.56 58 HIS B C 1
ATOM 4524 O O . HIS B 1 58 ? 3.365 1.856 -10.258 1 98.56 58 HIS B O 1
ATOM 4530 N N . PHE B 1 59 ? 1.631 3.25 -10.414 1 98.56 59 PHE B N 1
ATOM 4531 C CA . PHE B 1 59 ? 0.645 2.191 -10.234 1 98.56 59 PHE B CA 1
ATOM 4532 C C . PHE B 1 59 ? -0.064 1.881 -11.547 1 98.56 59 PHE B C 1
ATOM 4534 O O . PHE B 1 59 ? -1.136 1.273 -11.555 1 98.56 59 PHE B O 1
ATOM 4541 N N . SER B 1 60 ? 0.462 2.344 -12.625 1 97.88 60 SER B N 1
ATOM 4542 C CA . SER B 1 60 ? 0.023 1.992 -13.977 1 97.88 60 SER B CA 1
ATOM 4543 C C . SER B 1 60 ? 1.193 1.98 -14.953 1 97.88 60 SER B C 1
ATOM 4545 O O . SER B 1 60 ? 2.318 2.326 -14.586 1 97.88 60 SER B O 1
ATOM 4547 N N . PHE B 1 61 ? 0.925 1.555 -16.125 1 97.62 61 PHE B N 1
ATOM 4548 C CA . PHE B 1 61 ? 1.922 1.577 -17.188 1 97.62 61 PHE B CA 1
ATOM 4549 C C . PHE B 1 61 ? 1.496 2.516 -18.312 1 97.62 61 PHE B C 1
ATOM 4551 O O . PHE B 1 61 ? 1.818 2.281 -19.484 1 97.62 61 PHE B O 1
ATOM 4558 N N . ALA B 1 62 ? 0.712 3.508 -17.906 1 95.88 62 ALA B N 1
ATOM 4559 C CA . ALA B 1 62 ? 0.376 4.566 -18.844 1 95.88 62 ALA B CA 1
ATOM 4560 C C . ALA B 1 62 ? 1.63 5.293 -19.328 1 95.88 62 ALA B C 1
ATOM 4562 O O . ALA B 1 62 ? 2.613 5.395 -18.594 1 95.88 62 ALA B O 1
ATOM 4563 N N . ASP B 1 63 ? 1.527 5.727 -20.547 1 95.06 63 ASP B N 1
ATOM 4564 C CA . ASP B 1 63 ? 2.652 6.469 -21.109 1 95.06 63 ASP B CA 1
ATOM 4565 C C . ASP B 1 63 ? 2.67 7.91 -20.609 1 95.06 63 ASP B C 1
ATOM 4567 O O . ASP B 1 63 ? 2.062 8.797 -21.203 1 95.06 63 ASP B O 1
ATOM 4571 N N . LEU B 1 64 ? 3.355 8.148 -19.531 1 96.75 64 LEU B N 1
ATOM 4572 C CA . LEU B 1 64 ? 3.459 9.445 -18.859 1 96.75 64 LEU B CA 1
ATOM 4573 C C . LEU B 1 64 ? 4.918 9.867 -18.719 1 96.75 64 LEU B C 1
ATOM 4575 O O . LEU B 1 64 ? 5.805 9.016 -18.578 1 96.75 64 LEU B O 1
ATOM 4579 N N . PRO B 1 65 ? 5.176 11.164 -18.719 1 97.12 65 PRO B N 1
ATOM 4580 C CA . PRO B 1 65 ? 6.566 11.609 -18.594 1 97.12 65 PRO B CA 1
ATOM 4581 C C . PRO B 1 65 ? 7.117 11.445 -17.188 1 97.12 65 PRO B C 1
ATOM 4583 O O . PRO B 1 65 ? 6.379 11.594 -16.203 1 97.12 65 PRO B O 1
ATOM 4586 N N . PRO B 1 66 ? 8.391 11.109 -17.125 1 97.62 66 PRO B N 1
ATOM 4587 C CA . PRO B 1 66 ? 9.031 11.141 -15.805 1 97.62 66 PRO B CA 1
ATOM 4588 C C . PRO B 1 66 ? 9.234 12.555 -15.281 1 97.62 66 PRO B C 1
ATOM 4590 O O . PRO B 1 66 ? 8.898 13.531 -15.969 1 97.62 66 PRO B O 1
ATOM 4593 N N . PHE B 1 67 ? 9.664 12.727 -14.047 1 98.62 67 PHE B N 1
ATOM 4594 C CA . PHE B 1 67 ? 10.062 14.008 -13.477 1 98.62 67 PHE B CA 1
ATOM 4595 C C . PHE B 1 67 ? 11.219 13.82 -12.492 1 98.62 67 PHE B C 1
ATOM 4597 O O . PHE B 1 67 ? 11.5 12.703 -12.062 1 98.62 67 PHE B O 1
ATOM 4604 N N . ASP B 1 68 ? 11.906 14.891 -12.156 1 98.62 68 ASP B N 1
ATOM 4605 C CA . ASP B 1 68 ? 13.023 14.852 -11.219 1 98.62 68 ASP B CA 1
ATOM 4606 C C . ASP B 1 68 ? 12.578 15.227 -9.812 1 98.62 68 ASP B C 1
ATOM 4608 O O . ASP B 1 68 ? 12.086 16.328 -9.586 1 98.62 68 ASP B O 1
ATOM 4612 N N . GLN B 1 69 ? 12.719 14.312 -8.938 1 98.81 69 GLN B N 1
ATOM 4613 C CA . GLN B 1 69 ? 12.438 14.578 -7.531 1 98.81 69 GLN B CA 1
ATOM 4614 C C . GLN B 1 69 ? 13.688 15.055 -6.801 1 98.81 69 GLN B C 1
ATOM 4616 O O . GLN B 1 69 ? 14.719 14.383 -6.816 1 98.81 69 GLN B O 1
ATOM 4621 N N . ARG B 1 70 ? 13.547 16.141 -6.133 1 98.81 70 ARG B N 1
ATOM 4622 C CA . ARG B 1 70 ? 14.641 16.688 -5.336 1 98.81 70 ARG B CA 1
ATOM 4623 C C . ARG B 1 70 ? 14.727 15.992 -3.979 1 98.81 70 ARG B C 1
ATOM 4625 O O . ARG B 1 70 ? 13.695 15.734 -3.348 1 98.81 70 ARG B O 1
ATOM 4632 N N . TYR B 1 71 ? 15.93 15.719 -3.561 1 98.69 71 TYR B N 1
ATOM 4633 C CA . TYR B 1 71 ? 16.172 15.312 -2.18 1 98.69 71 TYR B CA 1
ATOM 4634 C C . TYR B 1 71 ? 17.469 15.898 -1.657 1 98.69 71 TYR B C 1
ATOM 4636 O O . TYR B 1 71 ? 18.375 16.219 -2.438 1 98.69 71 TYR B O 1
ATOM 4644 N N . LEU B 1 72 ? 17.5 16.156 -0.354 1 98.56 72 LEU B N 1
ATOM 4645 C CA . LEU B 1 72 ? 18.703 16.641 0.332 1 98.56 72 LEU B CA 1
ATOM 4646 C C . LEU B 1 72 ? 19.422 15.484 1.032 1 98.56 72 LEU B C 1
ATOM 4648 O O . LEU B 1 72 ? 18.766 14.609 1.614 1 98.56 72 LEU B O 1
ATOM 4652 N N . ILE B 1 73 ? 20.734 15.414 0.875 1 97.81 73 ILE B N 1
ATOM 4653 C CA . ILE B 1 73 ? 21.516 14.359 1.51 1 97.81 73 ILE B CA 1
ATOM 4654 C C . ILE B 1 73 ? 22.641 14.984 2.328 1 97.81 73 ILE B C 1
ATOM 4656 O O . ILE B 1 73 ? 23.266 15.961 1.899 1 97.81 73 ILE B O 1
ATOM 4660 N N . ALA B 1 74 ? 22.844 14.477 3.559 1 94.81 74 ALA B N 1
ATOM 4661 C CA . ALA B 1 74 ? 23.844 15.047 4.457 1 94.81 74 ALA B CA 1
ATOM 4662 C C . ALA B 1 74 ? 24.484 13.969 5.332 1 94.81 74 ALA B C 1
ATOM 4664 O O . ALA B 1 74 ? 24.016 12.828 5.359 1 94.81 74 ALA B O 1
ATOM 4665 N N . ASN B 1 75 ? 25.609 14.352 5.961 1 86.94 75 ASN B N 1
ATOM 4666 C CA . ASN B 1 75 ? 26.344 13.508 6.891 1 86.94 75 ASN B CA 1
ATOM 4667 C C . ASN B 1 75 ? 27 12.32 6.18 1 86.94 75 ASN B C 1
ATOM 4669 O O . ASN B 1 75 ? 27.125 11.242 6.758 1 86.94 75 ASN B O 1
ATOM 4673 N N . THR B 1 76 ? 27.344 12.484 4.969 1 83.38 76 THR B N 1
ATOM 4674 C CA . THR B 1 76 ? 27.891 11.406 4.148 1 83.38 76 THR B CA 1
ATOM 4675 C C . THR B 1 76 ? 29.266 10.992 4.652 1 83.38 76 THR B C 1
ATOM 4677 O O . THR B 1 76 ? 29.625 9.812 4.59 1 83.38 76 THR B O 1
ATOM 4680 N N . GLY B 1 77 ? 29.969 11.922 5.137 1 84.38 77 GLY B N 1
ATOM 4681 C CA . GLY B 1 77 ? 31.312 11.641 5.605 1 84.38 77 GLY B CA 1
ATOM 4682 C C . GLY B 1 77 ? 31.344 10.859 6.906 1 84.38 77 GLY B C 1
ATOM 4683 O O . GLY B 1 77 ? 32.25 10.055 7.133 1 84.38 77 GLY B O 1
ATOM 4684 N N . ALA B 1 78 ? 30.344 10.992 7.73 1 85.5 78 ALA B N 1
ATOM 4685 C CA . ALA B 1 78 ? 30.312 10.383 9.055 1 85.5 78 ALA B CA 1
ATOM 4686 C C . ALA B 1 78 ? 29.406 9.148 9.062 1 85.5 78 ALA B C 1
ATOM 4688 O O . ALA B 1 78 ? 29.25 8.508 10.102 1 85.5 78 ALA B O 1
ATOM 4689 N N . TRP B 1 79 ? 28.891 8.867 7.98 1 87.62 79 TRP B N 1
ATOM 4690 C CA . TRP B 1 79 ? 27.984 7.742 7.867 1 87.62 79 TRP B CA 1
ATOM 4691 C C . TRP B 1 79 ? 28.719 6.418 7.977 1 87.62 79 TRP B C 1
ATOM 4693 O O . TRP B 1 79 ? 29.766 6.223 7.328 1 87.62 79 TRP B O 1
ATOM 4703 N N . ALA B 1 80 ? 28.234 5.496 8.82 1 84 80 ALA B N 1
ATOM 4704 C CA . ALA B 1 80 ? 28.891 4.207 9.062 1 84 80 ALA B CA 1
ATOM 4705 C C . ALA B 1 80 ? 28.656 3.25 7.895 1 84 80 ALA B C 1
ATOM 4707 O O . ALA B 1 80 ? 27.781 2.379 7.965 1 84 80 ALA B O 1
ATOM 4708 N N . ARG B 1 81 ? 29.484 3.283 6.949 1 80.62 81 ARG B N 1
ATOM 4709 C CA . ARG B 1 81 ? 29.375 2.359 5.824 1 80.62 81 ARG B CA 1
ATOM 4710 C C . ARG B 1 81 ? 29.953 0.993 6.18 1 80.62 81 ARG B C 1
ATOM 4712 O O . ARG B 1 81 ? 30.828 0.887 7.043 1 80.62 81 ARG B O 1
ATOM 4719 N N . PRO B 1 82 ? 29.312 0.026 5.598 1 84.75 82 PRO B N 1
ATOM 4720 C CA . PRO B 1 82 ? 28.391 0.02 4.461 1 84.75 82 PRO B CA 1
ATOM 4721 C C . PRO B 1 82 ? 26.938 -0.117 4.887 1 84.75 82 PRO B C 1
ATOM 4723 O O . PRO B 1 82 ? 26.031 -0.026 4.051 1 84.75 82 PRO B O 1
ATOM 4726 N N . ALA B 1 83 ? 26.734 -0.264 6.184 1 89.88 83 ALA B N 1
ATOM 4727 C CA . ALA B 1 83 ? 25.359 -0.571 6.578 1 89.88 83 ALA B CA 1
ATOM 4728 C C . ALA B 1 83 ? 24.906 0.351 7.703 1 89.88 83 ALA B C 1
ATOM 4730 O O . ALA B 1 83 ? 24.125 -0.059 8.57 1 89.88 83 ALA B O 1
ATOM 4731 N N . GLY B 1 84 ? 25.438 1.579 7.668 1 95.75 84 GLY B N 1
ATOM 4732 C CA . GLY B 1 84 ? 24.938 2.541 8.641 1 95.75 84 GLY B CA 1
ATOM 4733 C C . GLY B 1 84 ? 23.484 2.906 8.43 1 95.75 84 GLY B C 1
ATOM 4734 O O . GLY B 1 84 ? 22.953 2.748 7.336 1 95.75 84 GLY B O 1
ATOM 4735 N N . PRO B 1 85 ? 22.859 3.383 9.5 1 98.19 85 PRO B N 1
ATOM 4736 C CA . PRO B 1 85 ? 21.438 3.721 9.367 1 98.19 85 PRO B CA 1
ATOM 4737 C C . PRO B 1 85 ? 21.203 4.945 8.484 1 98.19 85 PRO B C 1
ATOM 4739 O O . PRO B 1 85 ? 22.094 5.781 8.336 1 98.19 85 PRO B O 1
ATOM 4742 N N . ILE B 1 86 ? 20.078 5 7.895 1 98.69 86 ILE B N 1
ATOM 4743 C CA . ILE B 1 86 ? 19.609 6.152 7.141 1 98.69 86 ILE B CA 1
ATOM 4744 C C . ILE B 1 86 ? 18.406 6.777 7.852 1 98.69 86 ILE B C 1
ATOM 4746 O O . ILE B 1 86 ? 17.406 6.102 8.109 1 98.69 86 ILE B O 1
ATOM 4750 N N . PHE B 1 87 ? 18.562 7.988 8.25 1 98.88 87 PHE B N 1
ATOM 4751 C CA . PHE B 1 87 ? 17.438 8.773 8.75 1 98.88 87 PHE B CA 1
ATOM 4752 C C . PHE B 1 87 ? 16.766 9.531 7.613 1 98.88 87 PHE B C 1
ATOM 4754 O O . PHE B 1 87 ? 17.359 10.438 7.023 1 98.88 87 PHE B O 1
ATOM 4761 N N . PHE B 1 88 ? 15.57 9.141 7.355 1 98.88 88 PHE B N 1
ATOM 4762 C CA . PHE B 1 88 ? 14.844 9.609 6.176 1 98.88 88 PHE B CA 1
ATOM 4763 C C . PHE B 1 88 ? 13.633 10.438 6.582 1 98.88 88 PHE B C 1
ATOM 4765 O O . PHE B 1 88 ? 12.727 9.945 7.25 1 98.88 88 PHE B O 1
ATOM 4772 N N . TYR B 1 89 ? 13.609 11.688 6.125 1 98.88 89 TYR B N 1
ATOM 4773 C CA . TYR B 1 89 ? 12.469 12.555 6.379 1 98.88 89 TYR B CA 1
ATOM 4774 C C . TYR B 1 89 ? 11.5 12.539 5.199 1 98.88 89 TYR B C 1
ATOM 4776 O O . TYR B 1 89 ? 11.875 12.859 4.07 1 98.88 89 TYR B O 1
ATOM 4784 N N . CYS B 1 90 ? 10.258 12.172 5.508 1 98.81 90 CYS B N 1
ATOM 4785 C CA . CYS B 1 90 ? 9.195 12.172 4.504 1 98.81 90 CYS B CA 1
ATOM 4786 C C . CYS B 1 90 ? 8.695 13.586 4.23 1 98.81 90 CYS B C 1
ATOM 4788 O O . CYS B 1 90 ? 7.906 14.125 5 1 98.81 90 CYS B O 1
ATOM 4790 N N . GLY B 1 91 ? 9.031 14.117 3.102 1 97.25 91 GLY B N 1
ATOM 4791 C CA . GLY B 1 91 ? 8.75 15.508 2.781 1 97.25 91 GLY B CA 1
ATOM 4792 C C . GLY B 1 91 ? 7.27 15.836 2.795 1 97.25 91 GLY B C 1
ATOM 4793 O O . GLY B 1 91 ? 6.445 15.031 2.354 1 97.25 91 GLY B O 1
ATOM 4794 N N . ASN B 1 92 ? 6.957 17.078 3.252 1 93.12 92 ASN B N 1
ATOM 4795 C CA . ASN B 1 92 ? 5.613 17.609 3.465 1 93.12 92 ASN B CA 1
ATOM 4796 C C . ASN B 1 92 ? 5.09 18.312 2.223 1 93.12 92 ASN B C 1
ATOM 4798 O O . ASN B 1 92 ? 5.625 18.141 1.126 1 93.12 92 ASN B O 1
ATOM 4802 N N . GLU B 1 93 ? 4.035 19.031 2.48 1 93.62 93 GLU B N 1
ATOM 4803 C CA . GLU B 1 93 ? 3.354 19.828 1.461 1 93.62 93 GLU B CA 1
ATOM 4804 C C . GLU B 1 93 ? 4.023 21.188 1.276 1 93.62 93 GLU B C 1
ATOM 4806 O O . GLU B 1 93 ? 3.367 22.219 1.36 1 93.62 93 GLU B O 1
ATOM 4811 N N . GLY B 1 94 ? 5.316 21.203 0.949 1 92.81 94 GLY B N 1
ATOM 4812 C CA . GLY B 1 94 ? 6.059 22.438 0.742 1 92.81 94 GLY B CA 1
ATOM 4813 C C . GLY B 1 94 ? 7.5 22.203 0.332 1 92.81 94 GLY B C 1
ATOM 4814 O O . GLY B 1 94 ? 7.902 21.078 0.072 1 92.81 94 GLY B O 1
ATOM 4815 N N . ASP B 1 95 ? 8.258 23.312 0.276 1 93.44 95 ASP B N 1
ATOM 4816 C CA . ASP B 1 95 ? 9.68 23.25 -0.046 1 93.44 95 ASP B CA 1
ATOM 4817 C C . ASP B 1 95 ? 10.445 22.453 1.007 1 93.44 95 ASP B C 1
ATOM 4819 O O . ASP B 1 95 ? 10.352 22.734 2.203 1 93.44 95 ASP B O 1
ATOM 4823 N N . ILE B 1 96 ? 11.234 21.516 0.538 1 96.25 96 ILE B N 1
ATOM 4824 C CA . ILE B 1 96 ? 11.867 20.578 1.457 1 96.25 96 ILE B CA 1
ATOM 4825 C C . ILE B 1 96 ? 12.906 21.297 2.307 1 96.25 96 ILE B C 1
ATOM 4827 O O . ILE B 1 96 ? 13.211 20.875 3.424 1 96.25 96 ILE B O 1
ATOM 4831 N N . GLU B 1 97 ? 13.484 22.406 1.856 1 95 97 GLU B N 1
ATOM 4832 C CA . GLU B 1 97 ? 14.469 23.172 2.625 1 95 97 GLU B CA 1
ATOM 4833 C C . GLU B 1 97 ? 13.852 23.75 3.889 1 95 97 GLU B C 1
ATOM 4835 O O . GLU B 1 97 ? 14.5 23.828 4.93 1 95 97 GLU B O 1
ATOM 4840 N N . TRP B 1 98 ? 12.609 24.156 3.734 1 90.88 98 TRP B N 1
ATOM 4841 C CA . TRP B 1 98 ? 11.898 24.688 4.891 1 90.88 98 TRP B CA 1
ATOM 4842 C C . TRP B 1 98 ? 11.781 23.625 5.988 1 90.88 98 TRP B C 1
ATOM 4844 O O . TRP B 1 98 ? 11.984 23.922 7.168 1 90.88 98 TRP B O 1
ATOM 4854 N N . PHE B 1 99 ? 11.578 22.422 5.633 1 93.44 99 PHE B N 1
ATOM 4855 C CA . PHE B 1 99 ? 11.43 21.344 6.602 1 93.44 99 PHE B CA 1
ATOM 4856 C C . PHE B 1 99 ? 12.797 20.891 7.129 1 93.44 99 PHE B C 1
ATOM 4858 O O . PHE B 1 99 ? 12.93 20.547 8.305 1 93.44 99 PHE B O 1
ATOM 4865 N N . ALA B 1 100 ? 13.734 20.906 6.254 1 95.88 100 ALA B N 1
ATOM 4866 C CA . ALA B 1 100 ? 15.086 20.562 6.707 1 95.88 100 ALA B CA 1
ATOM 4867 C C . ALA B 1 100 ? 15.562 21.547 7.773 1 95.88 100 ALA B C 1
ATOM 4869 O O . ALA B 1 100 ? 16.172 21.141 8.766 1 95.88 100 ALA B O 1
ATOM 4870 N N . ASP B 1 101 ? 15.211 22.797 7.582 1 93.5 101 ASP B N 1
ATOM 4871 C CA . ASP B 1 101 ? 15.656 23.844 8.492 1 93.5 101 ASP B CA 1
ATOM 4872 C C . ASP B 1 101 ? 14.914 23.766 9.82 1 93.5 101 ASP B C 1
ATOM 4874 O O . ASP B 1 101 ? 15.391 24.281 10.836 1 93.5 101 ASP B O 1
ATOM 4878 N N . ASN B 1 102 ? 13.781 23.109 9.789 1 92.94 102 ASN B N 1
ATOM 4879 C CA . ASN B 1 102 ? 12.945 23.156 10.984 1 92.94 102 ASN B CA 1
ATOM 4880 C C . ASN B 1 102 ? 12.797 21.766 11.609 1 92.94 102 ASN B C 1
ATOM 4882 O O . ASN B 1 102 ? 11.867 21.531 12.383 1 92.94 102 ASN B O 1
ATOM 4886 N N . THR B 1 103 ? 13.633 20.859 11.266 1 96.69 103 THR B N 1
ATOM 4887 C CA . THR B 1 103 ? 13.672 19.531 11.875 1 96.69 103 THR B CA 1
ATOM 4888 C C . THR B 1 103 ? 15.031 19.25 12.5 1 96.69 103 THR B C 1
ATOM 4890 O O . THR B 1 103 ? 15.664 18.234 12.211 1 96.69 103 THR B O 1
ATOM 4893 N N . GLY B 1 104 ? 15.367 20.172 13.438 1 97.06 104 GLY B N 1
ATOM 4894 C CA . GLY B 1 104 ? 16.672 20.141 14.086 1 97.06 104 GLY B CA 1
ATOM 4895 C C . GLY B 1 104 ? 16.953 18.859 14.828 1 97.06 104 GLY B C 1
ATOM 4896 O O . GLY B 1 104 ? 18.094 18.406 14.906 1 97.06 104 GLY B O 1
ATOM 4897 N N . PHE B 1 105 ? 15.961 18.156 15.336 1 98.19 105 PHE B N 1
ATOM 4898 C CA . PHE B 1 105 ? 16.094 16.922 16.078 1 98.19 105 PHE B CA 1
ATOM 4899 C C . PHE B 1 105 ? 16.875 15.883 15.273 1 98.19 105 PHE B C 1
ATOM 4901 O O . PHE B 1 105 ? 17.766 15.227 15.805 1 98.19 105 PHE B O 1
ATOM 4908 N N . VAL B 1 106 ? 16.531 15.742 13.922 1 98.44 106 VAL B N 1
ATOM 4909 C CA . VAL B 1 106 ? 17.172 14.758 13.055 1 98.44 106 VAL B CA 1
ATOM 4910 C C . VAL B 1 106 ? 18.656 15.094 12.914 1 98.44 106 VAL B C 1
ATOM 4912 O O . VAL B 1 106 ? 19.516 14.203 13 1 98.44 106 VAL B O 1
ATOM 4915 N N . TRP B 1 107 ? 18.984 16.375 12.773 1 97 107 TRP B N 1
ATOM 4916 C CA . TRP B 1 107 ? 20.359 16.828 12.656 1 97 107 TRP B CA 1
ATOM 4917 C C . TRP B 1 107 ? 21.109 16.609 13.961 1 97 107 TRP B C 1
ATOM 4919 O O . TRP B 1 107 ? 22.297 16.234 13.953 1 97 107 TRP B O 1
ATOM 4929 N N . ASP B 1 108 ? 20.438 16.828 15.039 1 96.56 108 ASP B N 1
ATOM 4930 C CA . ASP B 1 108 ? 21.047 16.719 16.359 1 96.56 108 ASP B CA 1
ATOM 4931 C C . ASP B 1 108 ? 21.453 15.273 16.656 1 96.56 108 ASP B C 1
ATOM 4933 O O . ASP B 1 108 ? 22.5 15.023 17.266 1 96.56 108 ASP B O 1
ATOM 4937 N N . ILE B 1 109 ? 20.625 14.32 16.203 1 97.5 109 ILE B N 1
ATOM 4938 C CA . ILE B 1 109 ? 20.828 12.969 16.703 1 97.5 109 ILE B CA 1
ATOM 4939 C C . ILE B 1 109 ? 21.578 12.141 15.656 1 97.5 109 ILE B C 1
ATOM 4941 O O . ILE B 1 109 ? 22.141 11.094 15.977 1 97.5 109 ILE B O 1
ATOM 4945 N N . ALA B 1 110 ? 21.594 12.547 14.43 1 97.38 110 ALA B N 1
ATOM 4946 C CA . ALA B 1 110 ? 22.156 11.758 13.336 1 97.38 110 ALA B CA 1
ATOM 4947 C C . ALA B 1 110 ? 23.609 11.383 13.625 1 97.38 110 ALA B C 1
ATOM 4949 O O . ALA B 1 110 ? 24.016 10.234 13.438 1 97.38 110 ALA B O 1
ATOM 4950 N N . PRO B 1 111 ? 24.5 12.312 14.141 1 95.38 111 PRO B N 1
ATOM 4951 C CA . PRO B 1 111 ? 25.891 11.953 14.422 1 95.38 111 PRO B CA 1
ATOM 4952 C C . PRO B 1 111 ? 26.016 10.875 15.5 1 95.38 111 PRO B C 1
ATOM 4954 O O . PRO B 1 111 ? 26.922 10.039 15.438 1 95.38 111 PRO B O 1
ATOM 4957 N N . ARG B 1 112 ? 25.062 10.898 16.422 1 95.31 112 ARG B N 1
ATOM 4958 C CA . ARG B 1 112 ? 25.094 9.914 17.5 1 95.31 112 ARG B CA 1
ATOM 4959 C C . ARG B 1 112 ? 24.953 8.5 16.953 1 95.31 112 ARG B C 1
ATOM 4961 O O . ARG B 1 112 ? 25.438 7.539 17.547 1 95.31 112 ARG B O 1
ATOM 4968 N N . PHE B 1 113 ? 24.328 8.359 15.812 1 97.12 113 PHE B N 1
ATOM 4969 C CA . PHE B 1 113 ? 24.047 7.055 15.227 1 97.12 113 PHE B CA 1
ATOM 4970 C C . PHE B 1 113 ? 24.891 6.82 13.984 1 97.12 113 PHE B C 1
ATOM 4972 O O . PHE B 1 113 ? 24.766 5.793 13.32 1 97.12 113 PHE B O 1
ATOM 4979 N N . SER B 1 114 ? 25.734 7.809 13.641 1 96.88 114 SER B N 1
ATOM 4980 C CA . SER B 1 114 ? 26.453 7.773 12.367 1 96.88 114 SER B CA 1
ATOM 4981 C C . SER B 1 114 ? 25.5 7.52 11.203 1 96.88 114 SER B C 1
ATOM 4983 O O . SER B 1 114 ? 25.75 6.66 10.359 1 96.88 114 SER B O 1
ATOM 4985 N N . ALA B 1 115 ? 24.422 8.242 11.234 1 98.19 115 ALA B N 1
ATOM 4986 C CA . ALA B 1 115 ? 23.359 8.031 10.258 1 98.19 115 ALA B CA 1
ATOM 4987 C C . ALA B 1 115 ? 23.516 8.977 9.062 1 98.19 115 ALA B C 1
ATOM 4989 O O . ALA B 1 115 ? 23.922 10.125 9.227 1 98.19 115 ALA B O 1
ATOM 4990 N N . LEU B 1 116 ? 23.188 8.414 7.906 1 98.12 116 LEU B N 1
ATOM 4991 C CA . LEU B 1 116 ? 22.938 9.258 6.746 1 98.12 116 LEU B CA 1
ATOM 4992 C C . LEU B 1 116 ? 21.609 9.992 6.879 1 98.12 116 LEU B C 1
ATOM 4994 O O . LEU B 1 116 ? 20.625 9.414 7.324 1 98.12 116 LEU B O 1
ATOM 4998 N N . VAL B 1 117 ? 21.641 11.297 6.535 1 98.44 117 VAL B N 1
ATOM 4999 C CA . VAL B 1 117 ? 20.422 12.086 6.617 1 98.44 117 VAL B CA 1
ATOM 5000 C C . VAL B 1 117 ? 19.906 12.383 5.211 1 98.44 117 VAL B C 1
ATOM 5002 O O . VAL B 1 117 ? 20.641 12.906 4.371 1 98.44 117 VAL B O 1
ATOM 5005 N N . VAL B 1 118 ? 18.641 12 4.949 1 98.81 118 VAL B N 1
ATOM 5006 C CA . VAL B 1 118 ? 18.016 12.242 3.648 1 98.81 118 VAL B CA 1
ATOM 5007 C C . VAL B 1 118 ? 16.656 12.914 3.838 1 98.81 118 VAL B C 1
ATOM 5009 O O . VAL B 1 118 ? 15.812 12.414 4.59 1 98.81 118 VAL B O 1
ATOM 5012 N N . PHE B 1 119 ? 16.484 14.07 3.279 1 98.81 119 PHE B N 1
ATOM 5013 C CA . PHE B 1 119 ? 15.195 14.742 3.184 1 98.81 119 PHE B CA 1
ATOM 5014 C C . PHE B 1 119 ? 14.656 14.672 1.761 1 98.81 119 PHE B C 1
ATOM 5016 O O . PHE B 1 119 ? 15.227 15.258 0.843 1 98.81 119 PHE B O 1
ATOM 5023 N N . ALA B 1 120 ? 13.562 13.977 1.542 1 98.88 120 ALA B N 1
ATOM 5024 C CA . ALA B 1 120 ? 12.992 13.836 0.203 1 98.88 120 ALA B CA 1
ATOM 5025 C C . ALA B 1 120 ? 11.844 14.812 -0.011 1 98.88 120 ALA B C 1
ATOM 5027 O O . ALA B 1 120 ? 10.961 14.938 0.846 1 98.88 120 ALA B O 1
ATOM 5028 N N . GLU B 1 121 ? 11.883 15.5 -1.127 1 98.69 121 GLU B N 1
ATOM 5029 C CA . GLU B 1 121 ? 10.82 16.453 -1.438 1 98.69 121 GLU B CA 1
ATOM 5030 C C . GLU B 1 121 ? 9.594 15.742 -2.006 1 98.69 121 GLU B C 1
ATOM 5032 O O . GLU B 1 121 ? 9.727 14.812 -2.801 1 98.69 121 GLU B O 1
ATOM 5037 N N . HIS B 1 122 ? 8.484 16.141 -1.578 1 98.25 122 HIS B N 1
ATOM 5038 C CA . HIS B 1 122 ? 7.219 15.609 -2.07 1 98.25 122 HIS B CA 1
ATOM 5039 C C . HIS B 1 122 ? 6.969 16.031 -3.514 1 98.25 122 HIS B C 1
ATOM 5041 O O . HIS B 1 122 ? 7.27 17.172 -3.895 1 98.25 122 HIS B O 1
ATOM 5047 N N . ARG B 1 123 ? 6.453 15.109 -4.27 1 98.44 123 ARG B N 1
ATOM 5048 C CA . ARG B 1 123 ? 6.055 15.484 -5.625 1 98.44 123 ARG B CA 1
ATOM 5049 C C . ARG B 1 123 ? 5.125 16.688 -5.609 1 98.44 123 ARG B C 1
ATOM 5051 O O . ARG B 1 123 ? 4.32 16.859 -4.688 1 98.44 123 ARG B O 1
ATOM 5058 N N . TYR B 1 124 ? 5.281 17.625 -6.672 1 97.75 124 TYR B N 1
ATOM 5059 C CA . TYR B 1 124 ? 4.418 18.781 -6.93 1 97.75 124 TYR B CA 1
ATOM 5060 C C . TYR B 1 124 ? 4.688 19.891 -5.93 1 97.75 124 TYR B C 1
ATOM 5062 O O . TYR B 1 124 ? 3.967 20.891 -5.898 1 97.75 124 TYR B O 1
ATOM 5070 N N . TYR B 1 125 ? 5.66 19.734 -5.094 1 96.38 125 TYR B N 1
ATOM 5071 C CA . TYR B 1 125 ? 6.086 20.812 -4.207 1 96.38 125 TYR B CA 1
ATOM 5072 C C . TYR B 1 125 ? 7.543 21.188 -4.457 1 96.38 125 TYR B C 1
ATOM 5074 O O . TYR B 1 125 ? 8.297 20.406 -5.043 1 96.38 125 TYR B O 1
ATOM 5082 N N . GLY B 1 126 ? 7.883 22.406 -4.031 1 94.94 126 GLY B N 1
ATOM 5083 C CA . GLY B 1 126 ? 9.258 22.859 -4.203 1 94.94 126 GLY B CA 1
ATOM 5084 C C . GLY B 1 126 ? 9.727 22.781 -5.645 1 94.94 126 GLY B C 1
ATOM 5085 O O . GLY B 1 126 ? 9.078 23.312 -6.547 1 94.94 126 GLY B O 1
ATOM 5086 N N . LYS B 1 127 ? 10.836 22.031 -5.816 1 96.94 127 LYS B N 1
ATOM 5087 C CA . LYS B 1 127 ? 11.438 21.922 -7.145 1 96.94 127 LYS B CA 1
ATOM 5088 C C . LYS B 1 127 ? 11.062 20.578 -7.793 1 96.94 127 LYS B C 1
ATOM 5090 O O . LYS B 1 127 ? 11.391 20.344 -8.961 1 96.94 127 LYS B O 1
ATOM 5095 N N . SER B 1 128 ? 10.375 19.766 -7.059 1 98.06 128 SER B N 1
ATOM 5096 C CA . SER B 1 128 ? 9.961 18.469 -7.57 1 98.06 128 SER B CA 1
ATOM 5097 C C . SER B 1 128 ? 8.656 18.562 -8.359 1 98.06 128 SER B C 1
ATOM 5099 O O . SER B 1 128 ? 7.609 18.125 -7.887 1 98.06 128 SER B O 1
ATOM 5101 N N . MET B 1 129 ? 8.836 19.062 -9.609 1 97.81 129 MET B N 1
ATOM 5102 C CA . MET B 1 129 ? 7.664 19.438 -10.391 1 97.81 129 MET B CA 1
ATOM 5103 C C . MET B 1 129 ? 7.516 18.547 -11.617 1 97.81 129 MET B C 1
ATOM 5105 O O . MET B 1 129 ? 8.359 18.578 -12.516 1 97.81 129 MET B O 1
ATOM 5109 N N . PRO B 1 130 ? 6.426 17.797 -11.625 1 97.88 130 PRO B N 1
ATOM 5110 C CA . PRO B 1 130 ? 6.125 17.125 -12.891 1 97.88 130 PRO B CA 1
ATOM 5111 C C . PRO B 1 130 ? 5.91 18.094 -14.047 1 97.88 130 PRO B C 1
ATOM 5113 O O . PRO B 1 130 ? 5.621 19.281 -13.812 1 97.88 130 PRO B O 1
ATOM 5116 N N . TYR B 1 131 ? 6.184 17.641 -15.273 1 97.56 131 TYR B N 1
ATOM 5117 C CA . TYR B 1 131 ? 5.961 18.391 -16.516 1 97.56 131 TYR B CA 1
ATOM 5118 C C . TYR B 1 131 ? 6.902 19.578 -16.609 1 97.56 131 TYR B C 1
ATOM 5120 O O . TYR B 1 131 ? 6.703 20.469 -17.438 1 97.56 131 TYR B O 1
ATOM 5128 N N . GLY B 1 132 ? 7.773 19.75 -15.734 1 94.69 132 GLY B N 1
ATOM 5129 C CA . GLY B 1 132 ? 8.914 20.625 -15.922 1 94.69 132 GLY B CA 1
ATOM 5130 C C . GLY B 1 132 ? 8.773 21.953 -15.188 1 94.69 132 GLY B C 1
ATOM 5131 O O . GLY B 1 132 ? 9.758 22.656 -14.977 1 94.69 132 GLY B O 1
ATOM 5132 N N . SER B 1 133 ? 7.516 22.312 -14.797 1 95.88 133 SER B N 1
ATOM 5133 C CA . SER B 1 133 ? 7.312 23.578 -14.078 1 95.88 133 SER B CA 1
ATOM 5134 C C . SER B 1 133 ? 6.055 23.516 -13.219 1 95.88 133 SER B C 1
ATOM 5136 O O . SER B 1 133 ? 5.176 22.688 -13.445 1 95.88 133 SER B O 1
ATOM 5138 N N . GLN B 1 134 ? 6.016 24.453 -12.281 1 94.56 134 GLN B N 1
ATOM 5139 C CA . GLN B 1 134 ? 4.828 24.547 -11.438 1 94.56 134 GLN B CA 1
ATOM 5140 C C . GLN B 1 134 ? 3.598 24.922 -12.258 1 94.56 134 GLN B C 1
ATOM 5142 O O . GLN B 1 134 ? 2.506 24.391 -12.023 1 94.56 134 GLN B O 1
ATOM 5147 N N . GLU B 1 135 ? 3.785 25.875 -13.188 1 95.31 135 GLU B N 1
ATOM 5148 C CA . GLU B 1 135 ? 2.691 26.328 -14.055 1 95.31 135 GLU B CA 1
ATOM 5149 C C . GLU B 1 135 ? 2.064 25.141 -14.797 1 95.31 135 GLU B C 1
ATOM 5151 O O . GLU B 1 135 ? 0.839 25.031 -14.875 1 95.31 135 GLU B O 1
ATOM 5156 N N . LYS B 1 136 ? 2.904 24.297 -15.281 1 97.06 136 LYS B N 1
ATOM 5157 C CA . LYS B 1 136 ? 2.418 23.156 -16.047 1 97.06 136 LYS B CA 1
ATOM 5158 C C . LYS B 1 136 ? 1.828 22.078 -15.125 1 97.06 136 LYS B C 1
ATOM 5160 O O . LYS B 1 136 ? 0.8 21.484 -15.445 1 97.06 136 LYS B O 1
ATOM 5165 N N . ALA B 1 137 ? 2.471 21.844 -14.016 1 97.06 137 ALA B N 1
ATOM 5166 C CA . ALA B 1 137 ? 2.027 20.812 -13.062 1 97.06 137 ALA B CA 1
ATOM 5167 C C . ALA B 1 137 ? 0.674 21.188 -12.461 1 97.06 137 ALA B C 1
ATOM 5169 O O . ALA B 1 137 ? -0.15 20.312 -12.195 1 97.06 137 ALA B O 1
ATOM 5170 N N . TYR B 1 138 ? 0.414 22.516 -12.305 1 95.38 138 TYR B N 1
ATOM 5171 C CA . TYR B 1 138 ? -0.791 22.984 -11.625 1 95.38 138 TYR B CA 1
ATOM 5172 C C . TYR B 1 138 ? -1.804 23.531 -12.633 1 95.38 138 TYR B C 1
ATOM 5174 O O . TYR B 1 138 ? -2.705 24.281 -12.266 1 95.38 138 TYR B O 1
ATOM 5182 N N . LYS B 1 139 ? -1.653 23.172 -13.828 1 95.44 139 LYS B N 1
ATOM 5183 C CA . LYS B 1 139 ? -2.459 23.734 -14.906 1 95.44 139 LYS B CA 1
ATOM 5184 C C . LYS B 1 139 ? -3.932 23.375 -14.734 1 95.44 139 LYS B C 1
ATOM 5186 O O . LYS B 1 139 ? -4.812 24.219 -14.938 1 95.44 139 LYS B O 1
ATOM 5191 N N . ASN B 1 140 ? -4.23 22.172 -14.539 1 95 140 ASN B N 1
ATOM 5192 C CA . ASN B 1 140 ? -5.602 21.688 -14.43 1 95 140 ASN B CA 1
ATOM 5193 C C . ASN B 1 140 ? -5.676 20.375 -13.656 1 95 140 ASN B C 1
ATOM 5195 O O . ASN B 1 140 ? -4.664 19.891 -13.133 1 95 140 ASN B O 1
ATOM 5199 N N . ALA B 1 141 ? -6.867 19.828 -13.531 1 96.12 141 ALA B N 1
ATOM 5200 C CA . ALA B 1 141 ? -7.094 18.609 -12.766 1 96.12 141 ALA B CA 1
ATOM 5201 C C . ALA B 1 141 ? -6.312 17.438 -13.352 1 96.12 141 ALA B C 1
ATOM 5203 O O . ALA B 1 141 ? -5.844 16.562 -12.617 1 96.12 141 ALA B O 1
ATOM 5204 N N . GLU B 1 142 ? -6.16 17.391 -14.594 1 96.5 142 GLU B N 1
ATOM 5205 C CA . GLU B 1 142 ? -5.441 16.297 -15.258 1 96.5 142 GLU B CA 1
ATOM 5206 C C . GLU B 1 142 ? -3.967 16.297 -14.867 1 96.5 142 GLU B C 1
ATOM 5208 O O . GLU B 1 142 ? -3.41 15.25 -14.531 1 96.5 142 GLU B O 1
ATOM 5213 N N . SER B 1 143 ? -3.328 17.438 -14.969 1 96.94 143 SER B N 1
ATOM 5214 C CA . SER B 1 143 ? -1.908 17.531 -14.648 1 96.94 143 SER B CA 1
ATOM 5215 C C . SER B 1 143 ? -1.67 17.359 -13.148 1 96.94 143 SER B C 1
ATOM 5217 O O . SER B 1 143 ? -0.618 16.859 -12.742 1 96.94 143 SER B O 1
ATOM 5219 N N . LEU B 1 144 ? -2.689 17.656 -12.305 1 97.56 144 LEU B N 1
ATOM 5220 C CA . LEU B 1 144 ? -2.574 17.562 -10.852 1 97.56 144 LEU B CA 1
ATOM 5221 C C . LEU B 1 144 ? -2.979 16.172 -10.359 1 97.56 144 LEU B C 1
ATOM 5223 O O . LEU B 1 144 ? -2.752 15.836 -9.203 1 97.56 144 LEU B O 1
ATOM 5227 N N . SER B 1 145 ? -3.43 15.375 -11.258 1 97.81 145 SER B N 1
ATOM 5228 C CA . SER B 1 145 ? -4.145 14.164 -10.883 1 97.81 145 SER B CA 1
ATOM 5229 C C . SER B 1 145 ? -3.227 13.188 -10.156 1 97.81 145 SER B C 1
ATOM 5231 O O . SER B 1 145 ? -3.697 12.289 -9.461 1 97.81 145 SER B O 1
ATOM 5233 N N . TYR B 1 146 ? -1.894 13.344 -10.258 1 98.31 146 TYR B N 1
ATOM 5234 C CA . TYR B 1 146 ? -0.964 12.367 -9.695 1 98.31 146 TYR B CA 1
ATOM 5235 C C . TYR B 1 146 ? -0.356 12.883 -8.398 1 98.31 146 TYR B C 1
ATOM 5237 O O . TYR B 1 146 ? 0.584 12.289 -7.867 1 98.31 146 TYR B O 1
ATOM 5245 N N . LEU B 1 147 ? -0.859 14.023 -7.938 1 98.31 147 LEU B N 1
ATOM 5246 C CA . LEU B 1 147 ? -0.529 14.5 -6.598 1 98.31 147 LEU B CA 1
ATOM 5247 C C . LEU B 1 147 ? -1.364 13.773 -5.543 1 98.31 147 LEU B C 1
ATOM 5249 O O . LEU B 1 147 ? -2.393 14.289 -5.098 1 98.31 147 LEU B O 1
ATOM 5253 N N . THR B 1 148 ? -0.868 12.57 -5.199 1 98.31 148 THR B N 1
ATOM 5254 C CA . THR B 1 148 ? -1.55 11.75 -4.211 1 98.31 148 THR B CA 1
ATOM 5255 C C . THR B 1 148 ? -0.56 11.203 -3.184 1 98.31 148 THR B C 1
ATOM 5257 O O . THR B 1 148 ? 0.643 11.141 -3.447 1 98.31 148 THR B O 1
ATOM 5260 N N . THR B 1 149 ? -1.06 10.828 -2.082 1 98.56 149 THR B N 1
ATOM 5261 C CA . THR B 1 149 ? -0.265 10.281 -0.989 1 98.56 149 THR B CA 1
ATOM 5262 C C . THR B 1 149 ? 0.403 8.977 -1.41 1 98.56 149 THR B C 1
ATOM 5264 O O . THR B 1 149 ? 1.577 8.75 -1.109 1 98.56 149 THR B O 1
ATOM 5267 N N . GLU B 1 150 ? -0.308 8.102 -2.146 1 98.62 150 GLU B N 1
ATOM 5268 C CA . GLU B 1 150 ? 0.242 6.812 -2.562 1 98.62 150 GLU B CA 1
ATOM 5269 C C . GLU B 1 150 ? 1.418 6.996 -3.518 1 98.62 150 GLU B C 1
ATOM 5271 O O . GLU B 1 150 ? 2.432 6.305 -3.402 1 98.62 150 GLU B O 1
ATOM 5276 N N . GLN B 1 151 ? 1.228 7.93 -4.441 1 98.75 151 GLN B N 1
ATOM 5277 C CA . GLN B 1 151 ? 2.324 8.227 -5.359 1 98.75 151 GLN B CA 1
ATOM 5278 C C . GLN B 1 151 ? 3.541 8.758 -4.605 1 98.75 151 GLN B C 1
ATOM 5280 O O . GLN B 1 151 ? 4.676 8.406 -4.93 1 98.75 151 GLN B O 1
ATOM 5285 N N . ALA B 1 152 ? 3.307 9.586 -3.643 1 98.81 152 ALA B N 1
ATOM 5286 C CA . ALA B 1 152 ? 4.41 10.133 -2.859 1 98.81 152 ALA B CA 1
ATOM 5287 C C . ALA B 1 152 ? 5.152 9.031 -2.109 1 98.81 152 ALA B C 1
ATOM 5289 O O . ALA B 1 152 ? 6.387 9.023 -2.07 1 98.81 152 ALA B O 1
ATOM 5290 N N . LEU B 1 153 ? 4.434 8.117 -1.461 1 98.88 153 LEU B N 1
ATOM 5291 C CA . LEU B 1 153 ? 5.059 7.012 -0.749 1 98.88 153 LEU B CA 1
ATOM 5292 C C . LEU B 1 153 ? 5.859 6.133 -1.706 1 98.88 153 LEU B C 1
ATOM 5294 O O . LEU B 1 153 ? 6.945 5.66 -1.358 1 98.88 153 LEU B O 1
ATOM 5298 N N . ALA B 1 154 ? 5.27 5.898 -2.881 1 98.88 154 ALA B N 1
ATOM 5299 C CA . ALA B 1 154 ? 5.98 5.125 -3.896 1 98.88 154 ALA B CA 1
ATOM 5300 C C . ALA B 1 154 ? 7.254 5.844 -4.34 1 98.88 154 ALA B C 1
ATOM 5302 O O . ALA B 1 154 ? 8.273 5.207 -4.605 1 98.88 154 ALA B O 1
ATOM 5303 N N . ASP B 1 155 ? 7.203 7.215 -4.469 1 98.88 155 ASP B N 1
ATOM 5304 C CA . ASP B 1 155 ? 8.398 7.996 -4.758 1 98.88 155 ASP B CA 1
ATOM 5305 C C . ASP B 1 155 ? 9.492 7.719 -3.729 1 98.88 155 ASP B C 1
ATOM 5307 O O . ASP B 1 155 ? 10.648 7.465 -4.094 1 98.88 155 ASP B O 1
ATOM 5311 N N . PHE B 1 156 ? 9.117 7.855 -2.473 1 98.94 156 PHE B N 1
ATOM 5312 C CA . PHE B 1 156 ? 10.086 7.664 -1.398 1 98.94 156 PHE B CA 1
ATOM 5313 C C . PHE B 1 156 ? 10.68 6.262 -1.445 1 98.94 156 PHE B C 1
ATOM 5315 O O . PHE B 1 156 ? 11.875 6.082 -1.234 1 98.94 156 PHE B O 1
ATOM 5322 N N . SER B 1 157 ? 9.859 5.277 -1.743 1 98.75 157 SER B N 1
ATOM 5323 C CA . SER B 1 157 ? 10.297 3.887 -1.8 1 98.75 157 SER B CA 1
ATOM 5324 C C . SER B 1 157 ? 11.273 3.66 -2.953 1 98.75 157 SER B C 1
ATOM 5326 O O . SER B 1 157 ? 12.305 3.004 -2.785 1 98.75 157 SER B O 1
ATOM 5328 N N . ALA B 1 158 ? 10.898 4.199 -4.102 1 98.62 158 ALA B N 1
ATOM 5329 C CA . ALA B 1 158 ? 11.766 4.066 -5.27 1 98.62 158 ALA B CA 1
ATOM 5330 C C . ALA B 1 158 ? 13.094 4.773 -5.047 1 98.62 158 ALA B C 1
ATOM 5332 O O . ALA B 1 158 ? 14.156 4.234 -5.367 1 98.62 158 ALA B O 1
ATOM 5333 N N . LEU B 1 159 ? 13.039 5.961 -4.488 1 98.81 159 LEU B N 1
ATOM 5334 C CA . LEU B 1 159 ? 14.242 6.742 -4.219 1 98.81 159 LEU B CA 1
ATOM 5335 C C . LEU B 1 159 ? 15.164 6 -3.258 1 98.81 159 LEU B C 1
ATOM 5337 O O . LEU B 1 159 ? 16.359 5.852 -3.527 1 98.81 159 LEU B O 1
ATOM 5341 N N . LEU B 1 160 ? 14.641 5.566 -2.145 1 98.56 160 LEU B N 1
ATOM 5342 C CA . LEU B 1 160 ? 15.43 4.906 -1.111 1 98.56 160 LEU B CA 1
ATOM 5343 C C . LEU B 1 160 ? 16.047 3.621 -1.642 1 98.56 160 LEU B C 1
ATOM 5345 O O . LEU B 1 160 ? 17.203 3.314 -1.334 1 98.56 160 LEU B O 1
ATOM 5349 N N . THR B 1 161 ? 15.258 2.85 -2.391 1 97.56 161 THR B N 1
ATOM 5350 C CA . THR B 1 161 ? 15.758 1.603 -2.959 1 97.56 161 THR B CA 1
ATOM 5351 C C . THR B 1 161 ? 16.938 1.866 -3.895 1 97.56 161 THR B C 1
ATOM 5353 O O . THR B 1 161 ? 17.953 1.186 -3.82 1 97.56 161 THR B O 1
ATOM 5356 N N . ASP B 1 162 ? 16.75 2.828 -4.758 1 97.25 162 ASP B N 1
ATOM 5357 C CA . ASP B 1 162 ? 17.812 3.176 -5.699 1 97.25 162 ASP B CA 1
ATOM 5358 C C . ASP B 1 162 ? 19.031 3.764 -4.977 1 97.25 162 ASP B C 1
ATOM 5360 O O . ASP B 1 162 ? 20.172 3.461 -5.32 1 97.25 162 ASP B O 1
ATOM 5364 N N . LEU B 1 163 ? 18.781 4.633 -4.012 1 97.62 163 LEU B N 1
ATOM 5365 C CA . LEU B 1 163 ? 19.859 5.266 -3.246 1 97.62 163 LEU B CA 1
ATOM 5366 C C . LEU B 1 163 ? 20.719 4.215 -2.553 1 97.62 163 LEU B C 1
ATOM 5368 O O . LEU B 1 163 ? 21.953 4.281 -2.613 1 97.62 163 LEU B O 1
ATOM 5372 N N . LYS B 1 164 ? 20.109 3.275 -1.909 1 96.69 164 LYS B N 1
ATOM 5373 C CA . LYS B 1 164 ? 20.828 2.217 -1.208 1 96.69 164 LYS B CA 1
ATOM 5374 C C . LYS B 1 164 ? 21.672 1.389 -2.176 1 96.69 164 LYS B C 1
ATOM 5376 O O . LYS B 1 164 ? 22.812 1.033 -1.87 1 96.69 164 LYS B O 1
ATOM 5381 N N . ARG B 1 165 ? 21.094 1.09 -3.287 1 95.12 165 ARG B N 1
ATOM 5382 C CA . ARG B 1 165 ? 21.828 0.317 -4.289 1 95.12 165 ARG B CA 1
ATOM 5383 C C . ARG B 1 165 ? 23.047 1.083 -4.793 1 95.12 165 ARG B C 1
ATOM 5385 O O . ARG B 1 165 ? 24.125 0.521 -4.898 1 95.12 165 ARG B O 1
ATOM 5392 N N . ASN B 1 166 ? 22.828 2.357 -5.109 1 95.12 166 ASN B N 1
ATOM 5393 C CA . ASN B 1 166 ? 23.906 3.193 -5.641 1 95.12 166 ASN B CA 1
ATOM 5394 C C . ASN B 1 166 ? 25.031 3.369 -4.625 1 95.12 166 ASN B C 1
ATOM 5396 O O . ASN B 1 166 ? 26.188 3.512 -5 1 95.12 166 ASN B O 1
ATOM 5400 N N . LEU B 1 167 ? 24.656 3.297 -3.365 1 94.81 167 LEU B N 1
ATOM 5401 C CA . LEU B 1 167 ? 25.656 3.467 -2.307 1 94.81 167 LEU B CA 1
ATOM 5402 C C . LEU B 1 167 ? 26.172 2.117 -1.83 1 94.81 167 LEU B C 1
ATOM 5404 O O . LEU B 1 167 ? 26.953 2.051 -0.881 1 94.81 167 LEU B O 1
ATOM 5408 N N . SER B 1 168 ? 25.766 1.023 -2.475 1 94.56 168 SER B N 1
ATOM 5409 C CA . SER B 1 168 ? 26.109 -0.336 -2.072 1 94.56 168 SER B CA 1
ATOM 5410 C C . SER B 1 168 ? 25.812 -0.569 -0.595 1 94.56 168 SER B C 1
ATOM 5412 O O . SER B 1 168 ? 26.656 -1.087 0.141 1 94.56 168 SER B O 1
ATOM 5414 N N . SER B 1 169 ? 24.656 -0.073 -0.174 1 95.25 169 SER B N 1
ATOM 5415 C CA . SER B 1 169 ? 24.234 -0.13 1.222 1 95.25 169 SER B CA 1
ATOM 5416 C C . SER B 1 169 ? 22.828 -0.673 1.348 1 95.25 169 SER B C 1
ATOM 5418 O O . SER B 1 169 ? 21.984 -0.088 2.041 1 95.25 169 SER B O 1
ATOM 5420 N N . GLU B 1 170 ? 22.547 -1.751 0.673 1 93.88 170 GLU B N 1
ATOM 5421 C CA . GLU B 1 170 ? 21.203 -2.314 0.601 1 93.88 170 GLU B CA 1
ATOM 5422 C C . GLU B 1 170 ? 20.75 -2.822 1.965 1 93.88 170 GLU B C 1
ATOM 5424 O O . GLU B 1 170 ? 19.547 -2.922 2.225 1 93.88 170 GLU B O 1
ATOM 5429 N N . GLU B 1 171 ? 21.688 -3.02 2.859 1 93.44 171 GLU B N 1
ATOM 5430 C CA . GLU B 1 171 ? 21.328 -3.564 4.168 1 93.44 171 GLU B CA 1
ATOM 5431 C C . GLU B 1 171 ? 21.172 -2.455 5.203 1 93.44 171 GLU B C 1
ATOM 5433 O O . GLU B 1 171 ? 20.859 -2.723 6.363 1 93.44 171 GLU B O 1
ATOM 5438 N N . SER B 1 172 ? 21.312 -1.24 4.789 1 96.88 172 SER B N 1
ATOM 5439 C CA . SER B 1 172 ? 21.172 -0.129 5.723 1 96.88 172 SER B CA 1
ATOM 5440 C C . SER B 1 172 ? 19.734 -0.01 6.215 1 96.88 172 SER B C 1
ATOM 5442 O O . SER B 1 172 ? 18.797 0.073 5.41 1 96.88 172 SER B O 1
ATOM 5444 N N . PRO B 1 173 ? 19.547 -0.056 7.578 1 97.5 173 PRO B N 1
ATOM 5445 C CA . PRO B 1 173 ? 18.203 0.178 8.094 1 97.5 173 PRO B CA 1
ATOM 5446 C C . PRO B 1 173 ? 17.75 1.631 7.945 1 97.5 173 PRO B C 1
ATOM 5448 O O . PRO B 1 173 ? 18.562 2.547 8.078 1 97.5 173 PRO B O 1
ATOM 5451 N N . VAL B 1 174 ? 16.5 1.839 7.68 1 98.69 174 VAL B N 1
ATOM 5452 C CA . VAL B 1 174 ? 15.938 3.172 7.477 1 98.69 174 VAL B CA 1
ATOM 5453 C C . VAL B 1 174 ? 14.969 3.506 8.609 1 98.69 174 VAL B C 1
ATOM 5455 O O . VAL B 1 174 ? 14.117 2.693 8.969 1 98.69 174 VAL B O 1
ATOM 5458 N N . VAL B 1 175 ? 15.117 4.594 9.211 1 98.88 175 VAL B N 1
ATOM 5459 C CA . VAL B 1 175 ? 14.156 5.16 10.148 1 98.88 175 VAL B CA 1
ATOM 5460 C C . VAL B 1 175 ? 13.484 6.383 9.531 1 98.88 175 VAL B C 1
ATOM 5462 O O . VAL B 1 175 ? 14.164 7.297 9.055 1 98.88 175 VAL B O 1
ATOM 5465 N N . LEU B 1 176 ? 12.188 6.379 9.531 1 98.94 176 LEU B N 1
ATOM 5466 C CA . LEU B 1 176 ? 11.406 7.449 8.922 1 98.94 176 LEU B CA 1
ATOM 5467 C C . LEU B 1 176 ? 11.078 8.531 9.945 1 98.94 176 LEU B C 1
ATOM 5469 O O . LEU B 1 176 ? 10.797 8.227 11.109 1 98.94 176 LEU B O 1
ATOM 5473 N N . PHE B 1 177 ? 11.117 9.758 9.484 1 98.94 177 PHE B N 1
ATOM 5474 C CA . PHE B 1 177 ? 10.711 10.914 10.273 1 98.94 177 PHE B CA 1
ATOM 5475 C C . PHE B 1 177 ? 9.711 11.773 9.516 1 98.94 177 PHE B C 1
ATOM 5477 O O . PHE B 1 177 ? 9.742 11.828 8.281 1 98.94 177 PHE B O 1
ATOM 5484 N N . GLY B 1 178 ? 8.859 12.438 10.211 1 98.75 178 GLY B N 1
ATOM 5485 C CA . GLY B 1 178 ? 7.961 13.414 9.617 1 98.75 178 GLY B CA 1
ATOM 5486 C C . GLY B 1 178 ? 7.078 14.109 10.633 1 98.75 178 GLY B C 1
ATOM 5487 O O . GLY B 1 178 ? 6.789 13.555 11.695 1 98.75 178 GLY B O 1
ATOM 5488 N N . GLY B 1 179 ? 6.664 15.273 10.344 1 98.31 179 GLY B N 1
ATOM 5489 C CA . GLY B 1 179 ? 5.719 16.047 11.125 1 98.31 179 GLY B CA 1
ATOM 5490 C C . GLY B 1 179 ? 4.477 16.438 10.352 1 98.31 179 GLY B C 1
ATOM 5491 O O . GLY B 1 179 ? 4.551 16.734 9.156 1 98.31 179 GLY B O 1
ATOM 5492 N N . SER B 1 180 ? 3.416 16.484 11.062 1 97.5 180 SER B N 1
ATOM 5493 C CA . SER B 1 180 ? 2.174 16.875 10.398 1 97.5 180 SER B CA 1
ATOM 5494 C C . SER B 1 180 ? 1.851 15.938 9.242 1 97.5 180 SER B C 1
ATOM 5496 O O . SER B 1 180 ? 1.807 14.711 9.414 1 97.5 180 SER B O 1
ATOM 5498 N N . TYR B 1 181 ? 1.671 16.469 8.031 1 97.94 181 TYR B N 1
ATOM 5499 C CA . TYR B 1 181 ? 1.45 15.617 6.863 1 97.94 181 TYR B CA 1
ATOM 5500 C C . TYR B 1 181 ? 2.635 14.695 6.629 1 97.94 181 TYR B C 1
ATOM 5502 O O . TYR B 1 181 ? 2.455 13.516 6.312 1 97.94 181 TYR B O 1
ATOM 5510 N N . GLY B 1 182 ? 3.844 15.172 6.844 1 98.56 182 GLY B N 1
ATOM 5511 C CA . GLY B 1 182 ? 5.016 14.312 6.785 1 98.56 182 GLY B CA 1
ATOM 5512 C C . GLY B 1 182 ? 4.984 13.195 7.805 1 98.56 182 GLY B C 1
ATOM 5513 O O . GLY B 1 182 ? 5.48 12.094 7.547 1 98.56 182 GLY B O 1
ATOM 5514 N N . GLY B 1 183 ? 4.438 13.516 9.008 1 98.88 183 GLY B N 1
ATOM 5515 C CA . GLY B 1 183 ? 4.25 12.477 10.008 1 98.88 183 GLY B CA 1
ATOM 5516 C C . GLY B 1 183 ? 3.268 11.406 9.578 1 98.88 183 GLY B C 1
ATOM 5517 O O . GLY B 1 183 ? 3.475 10.219 9.844 1 98.88 183 GLY B O 1
ATOM 5518 N N . MET B 1 184 ? 2.145 11.852 8.922 1 98.88 184 MET B N 1
ATOM 5519 C CA . MET B 1 184 ? 1.205 10.883 8.359 1 98.88 184 MET B CA 1
ATOM 5520 C C . MET B 1 184 ? 1.898 9.984 7.34 1 98.88 184 MET B C 1
ATOM 5522 O O . MET B 1 184 ? 1.724 8.766 7.367 1 98.88 184 MET B O 1
ATOM 5526 N N . LEU B 1 185 ? 2.727 10.609 6.496 1 98.88 185 LEU B N 1
ATOM 5527 C CA . LEU B 1 185 ? 3.457 9.867 5.473 1 98.88 185 LEU B CA 1
ATOM 5528 C C . LEU B 1 185 ? 4.418 8.875 6.105 1 98.88 185 LEU B C 1
ATOM 5530 O O . LEU B 1 185 ? 4.531 7.734 5.648 1 98.88 185 LEU B O 1
ATOM 5534 N N . ALA B 1 186 ? 5.105 9.281 7.16 1 98.94 186 ALA B N 1
ATOM 5535 C CA . ALA B 1 186 ? 6.047 8.391 7.828 1 98.94 186 ALA B CA 1
ATOM 5536 C C . ALA B 1 186 ? 5.328 7.172 8.406 1 98.94 186 ALA B C 1
ATOM 5538 O O . ALA B 1 186 ? 5.781 6.035 8.234 1 98.94 186 ALA B O 1
ATOM 5539 N N . ALA B 1 187 ? 4.227 7.414 9.062 1 98.81 187 ALA B N 1
ATOM 5540 C CA . ALA B 1 187 ? 3.457 6.32 9.648 1 98.81 187 ALA B CA 1
ATOM 5541 C C . ALA B 1 187 ? 2.914 5.391 8.562 1 98.81 187 ALA B C 1
ATOM 5543 O O . ALA B 1 187 ? 3.039 4.168 8.664 1 98.81 187 ALA B O 1
ATOM 5544 N N . TRP B 1 188 ? 2.318 5.965 7.539 1 98.75 188 TRP B N 1
ATOM 5545 C CA . TRP B 1 188 ? 1.722 5.176 6.469 1 98.75 188 TRP B CA 1
ATOM 5546 C C . TRP B 1 188 ? 2.793 4.418 5.691 1 98.75 188 TRP B C 1
ATOM 5548 O O . TRP B 1 188 ? 2.566 3.285 5.254 1 98.75 188 TRP B O 1
ATOM 5558 N N . MET B 1 189 ? 3.936 5.059 5.5 1 98.69 189 MET B N 1
ATOM 5559 C CA . MET B 1 189 ? 5.016 4.375 4.797 1 98.69 189 MET B CA 1
ATOM 5560 C C . MET B 1 189 ? 5.508 3.172 5.598 1 98.69 189 MET B C 1
ATOM 5562 O O . MET B 1 189 ? 5.77 2.109 5.031 1 98.69 189 MET B O 1
ATOM 5566 N N . ARG B 1 190 ? 5.645 3.312 6.906 1 98.38 190 ARG B N 1
ATOM 5567 C CA . ARG B 1 190 ? 6.047 2.186 7.742 1 98.38 190 ARG B CA 1
ATOM 5568 C C . ARG B 1 190 ? 5.051 1.038 7.629 1 98.38 190 ARG B C 1
ATOM 5570 O O . ARG B 1 190 ? 5.445 -0.128 7.555 1 98.38 190 ARG B O 1
ATOM 5577 N N . LEU B 1 191 ? 3.816 1.358 7.559 1 97.62 191 LEU B N 1
ATOM 5578 C CA . LEU B 1 191 ? 2.77 0.343 7.531 1 97.62 191 LEU B CA 1
ATOM 5579 C C . LEU B 1 191 ? 2.697 -0.324 6.16 1 97.62 191 LEU B C 1
ATOM 5581 O O . LEU B 1 191 ? 2.414 -1.521 6.062 1 97.62 191 LEU B O 1
ATOM 5585 N N . LYS B 1 192 ? 3 0.41 5.117 1 97.81 192 LYS B N 1
ATOM 5586 C CA . LYS B 1 192 ? 2.824 -0.1 3.762 1 97.81 192 LYS B CA 1
ATOM 5587 C C . LYS B 1 192 ? 4.117 -0.716 3.232 1 97.81 192 LYS B C 1
ATOM 5589 O O . LYS B 1 192 ? 4.082 -1.585 2.359 1 97.81 192 LYS B O 1
ATOM 5594 N N . TYR B 1 193 ? 5.289 -0.228 3.736 1 97.81 193 TYR B N 1
ATOM 5595 C CA . TYR B 1 193 ? 6.586 -0.652 3.215 1 97.81 193 TYR B CA 1
ATOM 5596 C C . TYR B 1 193 ? 7.512 -1.093 4.34 1 97.81 193 TYR B C 1
ATOM 5598 O O . TYR B 1 193 ? 8.609 -0.551 4.5 1 97.81 193 TYR B O 1
ATOM 5606 N N . PRO B 1 194 ? 7.113 -2.115 5.039 1 96.5 194 PRO B N 1
ATOM 5607 C CA . PRO B 1 194 ? 7.93 -2.543 6.176 1 96.5 194 PRO B CA 1
ATOM 5608 C C . PRO B 1 194 ? 9.297 -3.078 5.754 1 96.5 194 PRO B C 1
ATOM 5610 O O . PRO B 1 194 ? 10.219 -3.131 6.566 1 96.5 194 PRO B O 1
ATOM 5613 N N . HIS B 1 195 ? 9.461 -3.455 4.492 1 96.56 195 HIS B N 1
ATOM 5614 C CA . HIS B 1 195 ? 10.719 -3.984 3.975 1 96.56 195 HIS B CA 1
ATOM 5615 C C . HIS B 1 195 ? 11.68 -2.861 3.617 1 96.56 195 HIS B C 1
ATOM 5617 O O . HIS B 1 195 ? 12.875 -3.104 3.41 1 96.56 195 HIS B O 1
ATOM 5623 N N . ILE B 1 196 ? 11.148 -1.617 3.6 1 97.69 196 ILE B N 1
ATOM 5624 C CA . ILE B 1 196 ? 11.977 -0.472 3.244 1 97.69 196 ILE B CA 1
ATOM 5625 C C . ILE B 1 196 ? 12.445 0.24 4.512 1 97.69 196 ILE B C 1
ATOM 5627 O O . ILE B 1 196 ? 13.586 0.707 4.586 1 97.69 196 ILE B O 1
ATOM 5631 N N . ALA B 1 197 ? 11.586 0.299 5.523 1 97.94 197 ALA B N 1
ATOM 5632 C CA . ALA B 1 197 ? 11.914 1.028 6.746 1 97.94 197 ALA B CA 1
ATOM 5633 C C . ALA B 1 197 ? 11.625 0.181 7.984 1 97.94 197 ALA B C 1
ATOM 5635 O O . ALA B 1 197 ? 10.633 -0.547 8.031 1 97.94 197 ALA B O 1
ATOM 5636 N N . ILE B 1 198 ? 12.469 0.381 9.047 1 97.69 198 ILE B N 1
ATOM 5637 C CA . ILE B 1 198 ? 12.367 -0.487 10.219 1 97.69 198 ILE B CA 1
ATOM 5638 C C . ILE B 1 198 ? 11.578 0.221 11.32 1 97.69 198 ILE B C 1
ATOM 5640 O O . ILE B 1 198 ? 11.219 -0.393 12.328 1 97.69 198 ILE B O 1
ATOM 5644 N N . GLY B 1 199 ? 11.297 1.499 11.125 1 98.5 199 GLY B N 1
ATOM 5645 C CA . GLY B 1 199 ? 10.547 2.27 12.109 1 98.5 199 GLY B CA 1
ATOM 5646 C C . GLY B 1 199 ? 10.234 3.682 11.648 1 98.5 199 GLY B C 1
ATOM 5647 O O . GLY B 1 199 ? 10.727 4.121 10.602 1 98.5 199 GLY B O 1
ATOM 5648 N N . ALA B 1 200 ? 9.383 4.375 12.445 1 98.88 200 ALA B N 1
ATOM 5649 C CA . ALA B 1 200 ? 8.961 5.727 12.078 1 98.88 200 ALA B CA 1
ATOM 5650 C C . ALA B 1 200 ? 8.664 6.562 13.312 1 98.88 200 ALA B C 1
ATOM 5652 O O . ALA B 1 200 ? 8.086 6.062 14.281 1 98.88 200 ALA B O 1
ATOM 5653 N N . LEU B 1 201 ? 9.125 7.738 13.273 1 98.94 201 LEU B N 1
ATOM 5654 C CA . LEU B 1 201 ? 8.664 8.773 14.195 1 98.94 201 LEU B CA 1
ATOM 5655 C C . LEU B 1 201 ? 7.703 9.734 13.5 1 98.94 201 LEU B C 1
ATOM 5657 O O . LEU B 1 201 ? 8.125 10.57 12.703 1 98.94 201 LEU B O 1
ATOM 5661 N N . ALA B 1 202 ? 6.453 9.594 13.836 1 98.94 202 ALA B N 1
ATOM 5662 C CA . ALA B 1 202 ? 5.379 10.422 13.281 1 98.94 202 ALA B CA 1
ATOM 5663 C C . ALA B 1 202 ? 4.938 11.484 14.281 1 98.94 202 ALA B C 1
ATOM 5665 O O . ALA B 1 202 ? 4.16 11.195 15.195 1 98.94 202 ALA B O 1
ATOM 5666 N N . SER B 1 203 ? 5.387 12.703 14.008 1 98.88 203 SER B N 1
ATOM 5667 C CA . SER B 1 203 ? 5.117 13.789 14.938 1 98.88 203 SER B CA 1
ATOM 5668 C C . SER B 1 203 ? 3.908 14.609 14.5 1 98.88 203 SER B C 1
ATOM 5670 O O . SER B 1 203 ? 3.828 15.039 13.352 1 98.88 203 SER B O 1
ATOM 5672 N N . SER B 1 204 ? 2.975 14.828 15.453 1 98.69 204 SER B N 1
ATOM 5673 C CA . SER B 1 204 ? 1.778 15.617 15.18 1 98.69 204 SER B CA 1
ATOM 5674 C C . SER B 1 204 ? 1.087 15.156 13.906 1 98.69 204 SER B C 1
ATOM 5676 O O . SER B 1 204 ? 0.777 15.969 13.031 1 98.69 204 SER B O 1
ATOM 5678 N N . ALA B 1 205 ? 0.893 13.844 13.773 1 98.81 205 ALA B N 1
ATOM 5679 C CA . ALA B 1 205 ? 0.348 13.219 12.57 1 98.81 205 ALA B CA 1
ATOM 5680 C C . ALA B 1 205 ? -1.129 12.883 12.742 1 98.81 205 ALA B C 1
ATOM 5682 O O . ALA B 1 205 ? -1.47 11.852 13.336 1 98.81 205 ALA B O 1
ATOM 5683 N N . PRO B 1 206 ? -2 13.664 12.25 1 98.62 206 PRO B N 1
ATOM 5684 C CA . PRO B 1 206 ? -3.426 13.422 12.484 1 98.62 206 PRO B CA 1
ATOM 5685 C C . PRO B 1 206 ? -4.004 12.352 11.562 1 98.62 206 PRO B C 1
ATOM 5687 O O . PRO B 1 206 ? -4.953 12.617 10.82 1 98.62 206 PRO B O 1
ATOM 5690 N N . ILE B 1 207 ? -3.627 11.109 11.68 1 98.75 207 ILE B N 1
ATOM 5691 C CA . ILE B 1 207 ? -4.02 10.023 10.789 1 98.75 207 ILE B CA 1
ATOM 5692 C C . ILE B 1 207 ? -5.445 9.57 11.117 1 98.75 207 ILE B C 1
ATOM 5694 O O . ILE B 1 207 ? -6.016 8.742 10.414 1 98.75 207 ILE B O 1
ATOM 5698 N N . LEU B 1 208 ? -6.07 10.156 12.164 1 98.69 208 LEU B N 1
ATOM 5699 C CA . LEU B 1 208 ? -7.426 9.781 12.547 1 98.69 208 LEU B CA 1
ATOM 5700 C C . LEU B 1 208 ? -8.414 10.898 12.227 1 98.69 208 LEU B C 1
ATOM 5702 O O . LEU B 1 208 ? -9.609 10.781 12.508 1 98.69 208 LEU B O 1
ATOM 5706 N N . GLN B 1 209 ? -7.938 12 11.57 1 98.19 209 GLN B N 1
ATOM 5707 C CA . GLN B 1 209 ? -8.773 13.164 11.266 1 98.19 209 GLN B CA 1
ATOM 5708 C C . GLN B 1 209 ? -9.562 12.945 9.977 1 98.19 209 GLN B C 1
ATOM 5710 O O . GLN B 1 209 ? -9.609 13.828 9.117 1 98.19 209 GLN B O 1
ATOM 5715 N N . PHE B 1 210 ? -10.156 11.758 9.805 1 98.31 210 PHE B N 1
ATOM 5716 C CA . PHE B 1 210 ? -10.898 11.438 8.594 1 98.31 210 PHE B CA 1
ATOM 5717 C C . PHE B 1 210 ? -12.266 10.859 8.938 1 98.31 210 PHE B C 1
ATOM 5719 O O . PHE B 1 210 ? -12.438 10.227 9.977 1 98.31 210 PHE B O 1
ATOM 5726 N N . GLU B 1 211 ? -13.188 11.133 8.008 1 97 211 GLU B N 1
ATOM 5727 C CA . GLU B 1 211 ? -14.547 10.617 8.117 1 97 211 GLU B CA 1
ATOM 5728 C C . GLU B 1 211 ? -15.164 10.945 9.477 1 97 211 GLU B C 1
ATOM 5730 O O . GLU B 1 211 ? -15.266 12.117 9.836 1 97 211 GLU B O 1
ATOM 5735 N N . ASP B 1 212 ? -15.578 9.945 10.242 1 96.94 212 ASP B N 1
ATOM 5736 C CA . ASP B 1 212 ? -16.25 10.164 11.516 1 96.94 212 ASP B CA 1
ATOM 5737 C C . ASP B 1 212 ? -15.461 9.547 12.672 1 96.94 212 ASP B C 1
ATOM 5739 O O . ASP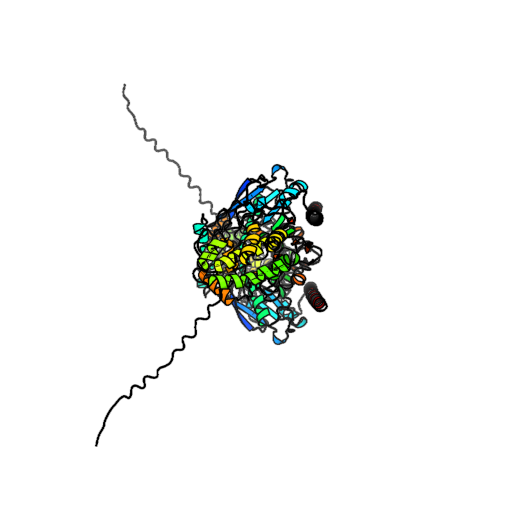 B 1 212 ? -16.031 9.156 13.688 1 96.94 212 ASP B O 1
ATOM 5743 N N . ILE B 1 213 ? -14.164 9.43 12.453 1 97.75 213 ILE B N 1
ATOM 5744 C CA . ILE B 1 213 ? -13.32 8.758 13.438 1 97.75 213 ILE B CA 1
ATOM 5745 C C . ILE B 1 213 ? -13.219 9.609 14.695 1 97.75 213 ILE B C 1
ATOM 5747 O O . ILE B 1 213 ? -13.227 9.078 15.812 1 97.75 213 ILE B O 1
ATOM 5751 N N . VAL B 1 214 ? -13.07 10.945 14.523 1 98.06 214 VAL B N 1
ATOM 5752 C CA . VAL B 1 214 ? -13.094 11.875 15.648 1 98.06 214 VAL B CA 1
ATOM 5753 C C . VAL B 1 214 ? -14.195 12.906 15.445 1 98.06 214 VAL B C 1
ATOM 5755 O O . VAL B 1 214 ? -14.602 13.18 14.312 1 98.06 214 VAL B O 1
ATOM 5758 N N . PRO B 1 215 ? -14.711 13.484 16.547 1 97.81 215 PRO B N 1
ATOM 5759 C CA . PRO B 1 215 ? -15.719 14.531 16.375 1 97.81 215 PRO B CA 1
ATOM 5760 C C . PRO B 1 215 ? -15.211 15.703 15.531 1 97.81 215 PRO B C 1
ATOM 5762 O O . PRO B 1 215 ? -14.078 16.156 15.711 1 97.81 215 PRO B O 1
ATOM 5765 N N . PRO B 1 216 ? -16.047 16.188 14.617 1 97.38 216 PRO B N 1
ATOM 5766 C CA . PRO B 1 216 ? -15.578 17.219 13.688 1 97.38 216 PRO B CA 1
ATOM 5767 C C . PRO B 1 216 ? -15.234 18.531 14.375 1 97.38 216 PRO B C 1
ATOM 5769 O O . PRO B 1 216 ? -14.523 19.375 13.805 1 97.38 216 PRO B O 1
ATOM 5772 N N . ASP B 1 217 ? -15.727 18.797 15.594 1 97.81 217 ASP B N 1
ATOM 5773 C CA . ASP B 1 217 ? -15.477 20.062 16.281 1 97.81 217 ASP B CA 1
ATOM 5774 C C . ASP B 1 217 ? -14.188 19.984 17.094 1 97.81 217 ASP B C 1
ATOM 5776 O O . ASP B 1 217 ? -13.781 20.984 17.719 1 97.81 217 ASP B O 1
ATOM 5780 N N . THR B 1 218 ? -13.484 18.859 17 1 97.81 218 THR B N 1
ATOM 5781 C CA . THR B 1 218 ? -12.328 18.609 17.859 1 97.81 218 THR B CA 1
ATOM 5782 C C . THR B 1 218 ? -11.258 19.672 17.641 1 97.81 218 THR B C 1
ATOM 5784 O O . THR B 1 218 ? -10.711 20.219 18.609 1 97.81 218 THR B O 1
ATOM 5787 N N . PHE B 1 219 ? -10.938 20.016 16.438 1 98 219 PHE B N 1
ATOM 5788 C CA . PHE B 1 219 ? -9.852 20.938 16.125 1 98 219 PHE B CA 1
ATOM 5789 C C . PHE B 1 219 ? -10.117 22.312 16.719 1 98 219 PHE B C 1
ATOM 5791 O O . PHE B 1 219 ? -9.297 22.812 17.5 1 98 219 PHE B O 1
ATOM 5798 N N . TYR B 1 220 ? -11.188 22.891 16.469 1 98.19 220 TYR B N 1
ATOM 5799 C CA . TYR B 1 220 ? -11.469 24.266 16.891 1 98.19 220 TYR B CA 1
ATOM 5800 C C . TYR B 1 220 ? -11.734 24.328 18.391 1 98.19 220 TYR B C 1
ATOM 5802 O O . TYR B 1 220 ? -11.438 25.328 19.047 1 98.19 220 TYR B O 1
ATOM 5810 N N . ASP B 1 221 ? -12.297 23.219 18.906 1 98.25 221 ASP B N 1
ATOM 5811 C CA . ASP B 1 221 ? -12.422 23.156 20.359 1 98.25 221 ASP B CA 1
ATOM 5812 C C . ASP B 1 221 ? -11.047 23.219 21.016 1 98.25 221 ASP B C 1
ATOM 5814 O O . ASP B 1 221 ? -10.875 23.906 22.031 1 98.25 221 ASP B O 1
ATOM 5818 N N . LEU B 1 222 ? -10.133 22.531 20.438 1 98.31 222 LEU B N 1
ATOM 5819 C CA . LEU B 1 222 ? -8.805 22.484 21.031 1 98.31 222 LEU B CA 1
ATOM 5820 C C . LEU B 1 222 ? -8.102 23.828 20.875 1 98.31 222 LEU B C 1
ATOM 5822 O O . LEU B 1 222 ? -7.426 24.297 21.797 1 98.31 222 LEU B O 1
ATOM 5826 N N . VAL B 1 223 ? -8.258 24.5 19.75 1 98.56 223 VAL B N 1
ATOM 5827 C CA . VAL B 1 223 ? -7.73 25.844 19.578 1 98.56 223 VAL B CA 1
ATOM 5828 C C . VAL B 1 223 ? -8.328 26.766 20.656 1 98.56 223 VAL B C 1
ATOM 5830 O O . VAL B 1 223 ? -7.602 27.5 21.328 1 98.56 223 VAL B O 1
ATOM 5833 N N . SER B 1 224 ? -9.625 26.719 20.797 1 98.69 224 SER B N 1
ATOM 5834 C CA . SER B 1 224 ? -10.344 27.578 21.734 1 98.69 224 SER B CA 1
ATOM 5835 C C . SER B 1 224 ? -9.898 27.328 23.172 1 98.69 224 SER B C 1
ATOM 5837 O O . SER B 1 224 ? -9.758 28.25 23.953 1 98.69 224 SER B O 1
ATOM 5839 N N . ASN B 1 225 ? -9.719 26.078 23.453 1 98.12 225 ASN B N 1
ATOM 5840 C CA . ASN B 1 225 ? -9.305 25.703 24.797 1 98.12 225 ASN B CA 1
ATOM 5841 C C . ASN B 1 225 ? -7.914 26.25 25.125 1 98.12 225 ASN B C 1
ATOM 5843 O O . ASN B 1 225 ? -7.625 26.562 26.281 1 98.12 225 ASN B O 1
ATOM 5847 N N . ASP B 1 226 ? -7.07 26.344 24.141 1 98.19 226 ASP B N 1
ATOM 5848 C CA . ASP B 1 226 ? -5.75 26.938 24.344 1 98.19 226 ASP B CA 1
ATOM 5849 C C . ASP B 1 226 ? -5.863 28.391 24.812 1 98.19 226 ASP B C 1
ATOM 5851 O O . ASP B 1 226 ? -5.152 28.797 25.719 1 98.19 226 ASP B O 1
ATOM 5855 N N . PHE B 1 227 ? -6.703 29.125 24.203 1 98.56 227 PHE B N 1
ATOM 5856 C CA . PHE B 1 227 ? -6.914 30.516 24.578 1 98.56 227 PHE B CA 1
ATOM 5857 C C . PHE B 1 227 ? -7.605 30.609 25.938 1 98.56 227 PHE B C 1
ATOM 5859 O O . PHE B 1 227 ? -7.227 31.422 26.781 1 98.56 227 PHE B O 1
ATOM 5866 N N . LYS B 1 228 ? -8.594 29.781 26.109 1 98.06 228 LYS B N 1
ATOM 5867 C CA . LYS B 1 228 ? -9.352 29.781 27.359 1 98.06 228 LYS B CA 1
ATOM 5868 C C . LYS B 1 228 ? -8.453 29.484 28.547 1 98.06 228 LYS B C 1
ATOM 5870 O O . LYS B 1 228 ? -8.625 30.047 29.625 1 98.06 228 LYS B O 1
ATOM 5875 N N . ARG B 1 229 ? -7.586 28.594 28.359 1 97.06 229 ARG B N 1
ATOM 5876 C CA . ARG B 1 229 ? -6.648 28.203 29.391 1 97.06 229 ARG B CA 1
ATOM 5877 C C . ARG B 1 229 ? -5.797 29.375 29.844 1 97.06 229 ARG B C 1
ATOM 5879 O O . ARG B 1 229 ? -5.438 29.484 31.016 1 97.06 229 ARG B O 1
ATOM 5886 N N . GLU B 1 230 ? -5.445 30.219 28.938 1 97.69 230 GLU B N 1
ATOM 5887 C CA . GLU B 1 230 ? -4.637 31.391 29.266 1 97.69 230 GLU B CA 1
ATOM 5888 C C . GLU B 1 230 ? -5.484 32.469 29.938 1 97.69 230 GLU B C 1
ATOM 5890 O O . GLU B 1 230 ? -5.031 33.125 30.875 1 97.69 230 GLU B O 1
ATOM 5895 N N . SER B 1 231 ? -6.672 32.688 29.312 1 97.94 231 SER B N 1
ATOM 5896 C CA . SER B 1 231 ? -7.551 33.719 29.844 1 97.94 231 SER B CA 1
ATOM 5897 C C . SER B 1 231 ? -8.984 33.531 29.359 1 97.94 231 SER B C 1
ATOM 5899 O O . SER B 1 231 ? -9.234 33.562 28.156 1 97.94 231 SER B O 1
ATOM 5901 N N . LEU B 1 232 ? -9.914 33.375 30.297 1 97.44 232 LEU B N 1
ATOM 5902 C CA . LEU B 1 232 ? -11.328 33.25 29.938 1 97.44 232 LEU B CA 1
ATOM 5903 C C . LEU B 1 232 ? -11.82 34.562 29.297 1 97.44 232 LEU B C 1
ATOM 5905 O O . LEU B 1 232 ? -12.633 34.531 28.375 1 97.44 232 LEU B O 1
ATOM 5909 N N . SER B 1 233 ? -11.359 35.688 29.797 1 96.19 233 SER B N 1
ATOM 5910 C CA . SER B 1 233 ? -11.75 36.969 29.25 1 96.19 233 SER B CA 1
ATOM 5911 C C . SER B 1 233 ? -11.266 37.125 27.812 1 96.19 233 SER B C 1
ATOM 5913 O O . SER B 1 233 ? -11.969 37.688 26.969 1 96.19 233 SER B O 1
ATOM 5915 N N . CYS B 1 234 ? -10.062 36.688 27.562 1 97.44 234 CYS B N 1
ATOM 5916 C CA . CYS B 1 234 ? -9.523 36.688 26.203 1 97.44 234 CYS B CA 1
ATOM 5917 C C . CYS B 1 234 ? -10.375 35.844 25.266 1 97.44 234 CYS B C 1
ATOM 5919 O O . CYS B 1 234 ? -10.75 36.281 24.188 1 97.44 234 CYS B O 1
ATOM 5921 N N . PHE B 1 235 ? -10.734 34.625 25.734 1 97.94 235 PHE B N 1
ATOM 5922 C CA . PHE B 1 235 ? -11.609 33.719 25 1 97.94 235 PHE B CA 1
ATOM 5923 C C . PHE B 1 235 ? -12.938 34.375 24.672 1 97.94 235 PHE B C 1
ATOM 5925 O O . PHE B 1 235 ? -13.383 34.344 23.516 1 97.94 235 PHE B O 1
ATOM 5932 N N . GLU B 1 236 ? -13.508 35.031 25.625 1 96.75 236 GLU B N 1
ATOM 5933 C CA . GLU B 1 236 ? -14.805 35.688 25.453 1 96.75 236 GLU B CA 1
ATOM 5934 C C . GLU B 1 236 ? -14.711 36.875 24.516 1 96.75 236 GLU B C 1
ATOM 5936 O O . GLU B 1 236 ? -15.617 37.125 23.719 1 96.75 236 GLU B O 1
ATOM 5941 N N . ALA B 1 237 ? -13.648 37.625 24.641 1 96.69 237 ALA B N 1
ATOM 5942 C CA . ALA B 1 237 ? -13.461 38.781 23.781 1 96.69 237 ALA B CA 1
ATOM 5943 C C . ALA B 1 237 ? -13.375 38.375 22.312 1 96.69 237 ALA B C 1
ATOM 5945 O O . ALA B 1 237 ? -13.969 39.031 21.438 1 96.69 237 ALA B O 1
ATOM 5946 N N . ILE B 1 238 ? -12.625 37.344 22.062 1 98.31 238 ILE B N 1
ATOM 5947 C CA . ILE B 1 238 ? -12.5 36.812 20.703 1 98.31 238 ILE B CA 1
ATOM 5948 C C . ILE B 1 238 ? -13.859 36.312 20.219 1 98.31 238 ILE B C 1
ATOM 5950 O O . ILE B 1 238 ? -14.273 36.625 19.094 1 98.31 238 ILE B O 1
ATOM 5954 N N . LYS B 1 239 ? -14.531 35.562 21.016 1 97.81 239 LYS B N 1
ATOM 5955 C CA . LYS B 1 239 ? -15.836 35 20.656 1 97.81 239 LYS B CA 1
ATOM 5956 C C . LYS B 1 239 ? -16.828 36.125 20.328 1 97.81 239 LYS B C 1
ATOM 5958 O O . LYS B 1 239 ? -17.609 36 19.375 1 97.81 239 LYS B O 1
ATOM 5963 N N . GLU B 1 240 ? -16.797 37.219 21.031 1 96.5 240 GLU B N 1
ATOM 5964 C CA . GLU B 1 240 ? -17.719 38.312 20.828 1 96.5 240 GLU B CA 1
ATOM 5965 C C . GLU B 1 240 ? -17.328 39.156 19.609 1 96.5 240 GLU B C 1
ATOM 5967 O O . GLU B 1 240 ? -18.188 39.812 19 1 96.5 240 GLU B O 1
ATOM 5972 N N . SER B 1 241 ? -16.125 39.125 19.312 1 97.75 241 SER B N 1
ATOM 5973 C CA . SER B 1 241 ? -15.586 40 18.281 1 97.75 241 SER B CA 1
ATOM 5974 C C . SER B 1 241 ? -16.219 39.719 16.922 1 97.75 241 SER B C 1
ATOM 5976 O O . SER B 1 241 ? -16.328 40.625 16.078 1 97.75 241 SER B O 1
ATOM 5978 N N . TRP B 1 242 ? -16.625 38.5 16.703 1 97.81 242 TRP B N 1
ATOM 5979 C CA . TRP B 1 242 ? -17.156 38.125 15.391 1 97.81 242 TRP B CA 1
ATOM 5980 C C . TRP B 1 242 ? -18.453 38.875 15.094 1 97.81 242 TRP B C 1
ATOM 5982 O O . TRP B 1 242 ? -18.656 39.375 13.977 1 97.81 242 TRP B O 1
ATOM 5992 N N . LYS B 1 243 ? -19.344 38.906 16.047 1 96.38 243 LYS B N 1
ATOM 5993 C CA . LYS B 1 243 ? -20.594 39.656 15.883 1 96.38 243 LYS B CA 1
ATOM 5994 C C . LYS B 1 243 ? -20.328 41.125 15.711 1 96.38 243 LYS B C 1
ATOM 5996 O O . LYS B 1 243 ? -20.969 41.781 14.898 1 96.38 243 LYS B O 1
ATOM 6001 N N . VAL B 1 244 ? -19.406 41.688 16.484 1 97.06 244 VAL B N 1
ATOM 6002 C CA . VAL B 1 244 ? -19.047 43.094 16.391 1 97.06 244 VAL B CA 1
ATOM 6003 C C . VAL B 1 244 ? -18.5 43.406 15.008 1 97.06 244 VAL B C 1
ATOM 6005 O O . VAL B 1 244 ? -18.828 44.438 14.414 1 97.06 244 VAL B O 1
ATOM 6008 N N . LEU B 1 245 ? -17.672 42.531 14.523 1 97.5 245 LEU B N 1
ATOM 6009 C CA . LEU B 1 245 ? -17.078 42.688 13.203 1 97.5 245 LEU B CA 1
ATOM 6010 C C . LEU B 1 245 ? -18.156 42.719 12.125 1 97.5 245 LEU B C 1
ATOM 6012 O O . LEU B 1 245 ? -18.141 43.594 11.25 1 97.5 245 LEU B O 1
ATOM 6016 N N . GLU B 1 246 ? -19.062 41.812 12.219 1 96.25 246 GLU B N 1
ATOM 6017 C CA . GLU B 1 246 ? -20.141 41.75 11.234 1 96.25 246 GLU B CA 1
ATOM 6018 C C . GLU B 1 246 ? -21 43 11.281 1 96.25 246 GLU B C 1
ATOM 6020 O O . GLU B 1 246 ? -21.359 43.562 10.242 1 96.25 246 GLU B O 1
ATOM 6025 N N . THR B 1 247 ? -21.328 43.438 12.445 1 96.12 247 THR B N 1
ATOM 6026 C CA . THR B 1 247 ? -22.172 44.625 12.633 1 96.12 247 THR B CA 1
ATOM 6027 C C . THR B 1 247 ? -21.484 45.844 12.094 1 96.12 247 THR B C 1
ATOM 6029 O O . THR B 1 247 ? -22.094 46.656 11.398 1 96.12 247 THR B O 1
ATOM 6032 N N . GLN B 1 248 ? -20.219 45.938 12.391 1 95.62 248 GLN B N 1
ATOM 6033 C CA . GLN B 1 248 ? -19.453 47.094 11.898 1 95.62 248 GLN B CA 1
ATOM 6034 C C . GLN B 1 248 ? -19.344 47.062 10.375 1 95.62 248 GLN B C 1
ATOM 6036 O O . GLN B 1 248 ? -19.344 48.125 9.727 1 95.62 248 GLN B O 1
ATOM 6041 N N . GLY B 1 249 ? -19.203 45.938 9.836 1 94.81 249 GLY B N 1
ATOM 6042 C CA . GLY B 1 249 ? -19.109 45.781 8.391 1 94.81 249 GLY B CA 1
ATOM 6043 C C . GLY B 1 249 ? -20.359 46.219 7.664 1 94.81 249 GLY B C 1
ATOM 6044 O O . GLY B 1 249 ? -20.297 46.656 6.504 1 94.81 249 GLY B O 1
ATOM 6045 N N . GLU B 1 250 ? -21.453 46.125 8.32 1 92.62 250 GLU B N 1
ATOM 6046 C CA . GLU B 1 250 ? -22.75 46.469 7.727 1 92.62 250 GLU B CA 1
ATOM 6047 C C . GLU B 1 250 ? -23.016 47.969 7.801 1 92.62 250 GLU B C 1
ATOM 6049 O O . GLU B 1 250 ? -23.891 48.5 7.113 1 92.62 250 GLU B O 1
ATOM 6054 N N . ASP B 1 251 ? -22.219 48.625 8.555 1 92.25 251 ASP B N 1
ATOM 6055 C CA . ASP B 1 251 ? -22.375 50.094 8.664 1 92.25 251 ASP B CA 1
ATOM 6056 C C . ASP B 1 251 ? -21.953 50.781 7.379 1 92.25 251 ASP B C 1
ATOM 6058 O O . ASP B 1 251 ? -21.219 50.219 6.57 1 92.25 251 ASP B O 1
ATOM 6062 N N . ASN B 1 252 ? -22.516 52.094 7.25 1 90.75 252 ASN B N 1
ATOM 6063 C CA . ASN B 1 252 ? -22.031 52.906 6.141 1 90.75 252 ASN B CA 1
ATOM 6064 C C . ASN B 1 252 ? -20.516 53.094 6.211 1 90.75 252 ASN B C 1
ATOM 6066 O O . ASN B 1 252 ? -19.984 53.5 7.242 1 90.75 252 ASN B O 1
ATOM 6070 N N . ASP B 1 253 ? -19.859 52.719 5.203 1 94.12 253 ASP B N 1
ATOM 6071 C CA . ASP B 1 253 ? -18.422 52.781 5.082 1 94.12 253 ASP B CA 1
ATOM 6072 C C . ASP B 1 253 ? -17.734 51.844 6.07 1 94.12 253 ASP B C 1
ATOM 6074 O O . ASP B 1 253 ? -16.578 52.062 6.461 1 94.12 253 ASP B O 1
ATOM 6078 N N . GLY B 1 254 ? -18.469 50.938 6.613 1 95.69 254 GLY B N 1
ATOM 6079 C CA . GLY B 1 254 ? -17.984 50 7.621 1 95.69 254 GLY B CA 1
ATOM 6080 C C . GLY B 1 254 ? -16.766 49.219 7.18 1 95.69 254 GLY B C 1
ATOM 6081 O O . GLY B 1 254 ? -15.828 49.031 7.957 1 95.69 254 GLY B O 1
ATOM 6082 N N . LEU B 1 255 ? -16.781 48.781 5.941 1 97.12 255 LEU B N 1
ATOM 6083 C CA . LEU B 1 255 ? -15.664 48 5.418 1 97.12 255 LEU B CA 1
ATOM 6084 C C . LEU B 1 255 ? -14.406 48.875 5.32 1 97.12 255 LEU B C 1
ATOM 6086 O O . LEU B 1 255 ? -13.297 48.406 5.57 1 97.12 255 LEU B O 1
ATOM 6090 N N . LEU B 1 256 ? -14.57 50.062 4.965 1 96.44 256 LEU B N 1
ATOM 6091 C CA . LEU B 1 256 ? -13.461 51 4.906 1 96.44 256 LEU B CA 1
ATOM 6092 C C . LEU B 1 256 ? -12.891 51.281 6.297 1 96.44 256 LEU B C 1
ATOM 6094 O O . LEU B 1 256 ? -11.672 51.344 6.469 1 96.44 256 LEU B O 1
ATOM 6098 N N . LYS B 1 257 ? -13.781 51.5 7.25 1 96.06 257 LYS B N 1
ATOM 6099 C CA . LYS B 1 257 ? -13.352 51.719 8.625 1 96.06 257 LYS B CA 1
ATOM 6100 C C . LYS B 1 257 ? -12.594 50.5 9.172 1 96.06 257 LYS B C 1
ATOM 6102 O O . LYS B 1 257 ? -11.555 50.656 9.812 1 96.06 257 LYS B O 1
ATOM 6107 N N . LEU B 1 258 ? -13.188 49.344 8.875 1 97.44 258 LEU B N 1
ATOM 6108 C CA . LEU B 1 258 ? -12.531 48.125 9.297 1 97.44 258 LEU B CA 1
ATOM 6109 C C . LEU B 1 258 ? -11.148 48 8.664 1 97.44 258 LEU B C 1
ATOM 6111 O O . LEU B 1 258 ? -10.188 47.594 9.328 1 97.44 258 LEU B O 1
ATOM 6115 N N . SER B 1 259 ? -11.023 48.312 7.41 1 97 259 SER B N 1
ATOM 6116 C CA . SER B 1 259 ? -9.75 48.25 6.707 1 97 259 SER B CA 1
ATOM 6117 C C . SER B 1 259 ? -8.719 49.156 7.352 1 97 259 SER B C 1
ATOM 6119 O O . SER B 1 259 ? -7.551 48.812 7.488 1 97 259 SER B O 1
ATOM 6121 N N . ARG B 1 260 ? -9.109 50.281 7.773 1 95.12 260 ARG B N 1
ATOM 6122 C CA . ARG B 1 260 ? -8.219 51.25 8.422 1 95.12 260 ARG B CA 1
ATOM 6123 C C . ARG B 1 260 ? -7.855 50.781 9.836 1 95.12 260 ARG B C 1
ATOM 6125 O O . ARG B 1 260 ? -6.688 50.844 10.219 1 95.12 260 ARG B O 1
ATOM 6132 N N . ASP B 1 261 ? -8.836 50.375 10.547 1 93.88 261 ASP B N 1
ATOM 6133 C CA . ASP B 1 261 ? -8.641 49.969 11.938 1 93.88 261 ASP B CA 1
ATOM 6134 C C . ASP B 1 261 ? -7.676 48.781 12.047 1 93.88 261 ASP B C 1
ATOM 6136 O O . ASP B 1 261 ? -6.922 48.688 13.016 1 93.88 261 ASP B O 1
ATOM 6140 N N . PHE B 1 262 ? -7.754 47.875 11.039 1 96.62 262 PHE B N 1
ATOM 6141 C CA . PHE B 1 262 ? -6.902 46.688 11.062 1 96.62 262 PHE B CA 1
ATOM 6142 C C . PHE B 1 262 ? -5.668 46.906 10.195 1 96.62 262 PHE B C 1
ATOM 6144 O O . PHE B 1 262 ? -4.918 45.969 9.938 1 96.62 262 PHE B O 1
ATOM 6151 N N . ARG B 1 263 ? -5.473 48.062 9.703 1 95.69 263 ARG B N 1
ATOM 6152 C CA . ARG B 1 263 ? -4.293 48.5 8.953 1 95.69 263 ARG B CA 1
ATOM 6153 C C . ARG B 1 263 ? -4.059 47.594 7.75 1 95.69 263 ARG B C 1
ATOM 6155 O O . ARG B 1 263 ? -2.961 47.062 7.57 1 95.69 263 ARG B O 1
ATOM 6162 N N . LEU B 1 264 ? -5.078 47.375 6.926 1 95.81 264 LEU B N 1
ATOM 6163 C CA . LEU B 1 264 ? -4.977 46.531 5.738 1 95.81 264 LEU B CA 1
ATOM 6164 C C . LEU B 1 264 ? -4.418 47.312 4.559 1 95.81 264 LEU B C 1
ATOM 6166 O O . LEU B 1 264 ? -4.707 48.5 4.41 1 95.81 264 LEU B O 1
ATOM 6170 N N . CYS B 1 265 ? -3.674 46.688 3.754 1 94.69 265 CYS B N 1
ATOM 6171 C CA . CYS B 1 265 ? -3.082 47.312 2.588 1 94.69 265 CYS B CA 1
ATOM 6172 C C . CYS B 1 265 ? -4.145 47.656 1.546 1 94.69 265 CYS B C 1
ATOM 6174 O O . CYS B 1 265 ? -3.953 48.531 0.71 1 94.69 265 CYS B O 1
ATOM 6176 N N . GLN B 1 266 ? -5.172 46.875 1.533 1 94.81 266 GLN B N 1
ATOM 6177 C CA . GLN B 1 266 ? -6.289 47.062 0.616 1 94.81 266 GLN B CA 1
ATOM 6178 C C . GLN B 1 266 ? -7.621 47.031 1.362 1 94.81 266 GLN B C 1
ATOM 6180 O O . GLN B 1 266 ? -7.738 46.406 2.416 1 94.81 266 GLN B O 1
ATOM 6185 N N . ASN B 1 267 ? -8.547 47.656 0.717 1 95.25 267 ASN B N 1
ATOM 6186 C CA . ASN B 1 267 ? -9.875 47.688 1.331 1 95.25 267 ASN B CA 1
ATOM 6187 C C . ASN B 1 267 ? -10.547 46.312 1.245 1 95.25 267 ASN B C 1
ATOM 6189 O O . ASN B 1 267 ? -10.414 45.625 0.244 1 95.25 267 ASN B O 1
ATOM 6193 N N . LEU B 1 268 ? -11.273 46.031 2.268 1 96 268 LEU B N 1
ATOM 6194 C CA . LEU B 1 268 ? -12.031 44.781 2.326 1 96 268 LEU B CA 1
ATOM 6195 C C . LEU B 1 268 ? -13.18 44.812 1.322 1 96 268 LEU B C 1
ATOM 6197 O O . LEU B 1 268 ? -13.82 45.844 1.122 1 96 268 LEU B O 1
ATOM 6201 N N . ASN B 1 269 ? -13.453 43.688 0.689 1 93.38 269 ASN B N 1
ATOM 6202 C CA . ASN B 1 269 ? -14.641 43.531 -0.146 1 93.38 269 ASN B CA 1
ATOM 6203 C C . ASN B 1 269 ? -15.828 43.031 0.667 1 93.38 269 ASN B C 1
ATOM 6205 O O . ASN B 1 269 ? -16.984 43.188 0.264 1 93.38 269 ASN B O 1
ATOM 6209 N N . ASN B 1 270 ? -15.57 42.344 1.68 1 93.81 270 ASN B N 1
ATOM 6210 C CA . ASN B 1 270 ? -16.562 41.812 2.615 1 93.81 270 ASN B CA 1
ATOM 6211 C C . ASN B 1 270 ? -15.93 41.5 3.967 1 93.81 270 ASN B C 1
ATOM 6213 O O . ASN B 1 270 ? -14.703 41.5 4.102 1 93.81 270 ASN B O 1
ATOM 6217 N N . THR B 1 271 ? -16.703 41.25 4.961 1 95.31 271 THR B N 1
ATOM 6218 C CA . THR B 1 271 ? -16.203 41 6.312 1 95.31 271 THR B CA 1
ATOM 6219 C C . THR B 1 271 ? -15.562 39.625 6.406 1 95.31 271 THR B C 1
ATOM 6221 O O . THR B 1 271 ? -14.75 39.375 7.301 1 95.31 271 THR B O 1
ATOM 6224 N N . GLU B 1 272 ? -15.898 38.75 5.484 1 92.56 272 GLU B N 1
ATOM 6225 C CA . GLU B 1 272 ? -15.391 37.375 5.512 1 92.56 272 GLU B CA 1
ATOM 6226 C C . GLU B 1 272 ? -13.875 37.344 5.328 1 92.56 272 GLU B C 1
ATOM 6228 O O . GLU B 1 272 ? -13.195 36.5 5.914 1 92.56 272 GLU B O 1
ATOM 6233 N N . GLU B 1 273 ? -13.391 38.188 4.555 1 92.5 273 GLU B N 1
ATOM 6234 C CA . GLU B 1 273 ? -11.945 38.281 4.348 1 92.5 273 GLU B CA 1
ATOM 6235 C C . GLU B 1 273 ? -11.211 38.5 5.664 1 92.5 273 GLU B C 1
ATOM 6237 O O . GLU B 1 273 ? -10.203 37.844 5.941 1 92.5 273 GLU B O 1
ATOM 6242 N N . LEU B 1 274 ? -11.742 39.438 6.402 1 94.75 274 LEU B N 1
ATOM 6243 C CA . LEU B 1 274 ? -11.117 39.75 7.684 1 94.75 274 LEU B CA 1
ATOM 6244 C C . LEU B 1 274 ? -11.328 38.656 8.688 1 94.75 274 LEU B C 1
ATOM 6246 O O . LEU B 1 274 ? -10.414 38.312 9.461 1 94.75 274 LEU B O 1
ATOM 6250 N N . SER B 1 275 ? -12.531 38.094 8.688 1 94.88 275 SER B N 1
ATOM 6251 C CA . SER B 1 275 ? -12.82 37 9.586 1 94.88 275 SER B CA 1
ATOM 6252 C C . SER B 1 275 ? -11.898 35.812 9.32 1 94.88 275 SER B C 1
ATOM 6254 O O . SER B 1 275 ? -11.422 35.156 10.258 1 94.88 275 SER B O 1
ATOM 6256 N N . ASP B 1 276 ? -11.641 35.562 8.078 1 92 276 ASP B N 1
ATOM 6257 C CA . ASP B 1 276 ? -10.75 34.469 7.703 1 92 276 ASP B CA 1
ATOM 6258 C C . ASP B 1 276 ? -9.32 34.75 8.156 1 92 276 ASP B C 1
ATOM 6260 O O . ASP B 1 276 ? -8.625 33.844 8.609 1 92 276 ASP B O 1
ATOM 6264 N N . TRP B 1 277 ? -8.93 35.906 7.992 1 92.56 277 TRP B N 1
ATOM 6265 C CA . TRP B 1 277 ? -7.594 36.344 8.383 1 92.56 277 TRP B CA 1
ATOM 6266 C C . TRP B 1 277 ? -7.387 36.188 9.883 1 92.56 277 TRP B C 1
ATOM 6268 O O . TRP B 1 277 ? -6.348 35.719 10.328 1 92.56 277 TRP B O 1
ATOM 6278 N N . LEU B 1 278 ? -8.344 36.562 10.672 1 95.62 278 LEU B N 1
ATOM 6279 C CA . LEU B 1 278 ? -8.305 36.438 12.125 1 95.62 278 LEU B CA 1
ATOM 6280 C C . LEU B 1 278 ? -8.32 34.969 12.539 1 95.62 278 LEU B C 1
ATOM 6282 O O . LEU B 1 278 ? -7.539 34.562 13.391 1 95.62 278 LEU B O 1
ATOM 6286 N N . SER B 1 279 ? -9.195 34.219 11.93 1 95.44 279 SER B N 1
ATOM 6287 C CA . SER B 1 279 ? -9.328 32.812 12.234 1 95.44 279 SER B CA 1
ATOM 6288 C C . SER B 1 279 ? -8.031 32.062 11.969 1 95.44 279 SER B C 1
ATOM 6290 O O . SER B 1 279 ? -7.652 31.172 12.734 1 95.44 279 SER B O 1
ATOM 6292 N N . SER B 1 280 ? -7.406 32.406 10.891 1 92.75 280 SER B N 1
ATOM 6293 C CA . SER B 1 280 ? -6.141 31.766 10.539 1 92.75 280 SER B CA 1
ATOM 6294 C C . SER B 1 280 ? -5.078 32.031 11.602 1 92.75 280 SER B C 1
ATOM 6296 O O . SER B 1 280 ? -4.34 31.109 11.992 1 92.75 280 SER B O 1
ATOM 6298 N N . ALA B 1 281 ? -5.008 33.219 12.047 1 94.56 281 ALA B N 1
ATOM 6299 C CA . ALA B 1 281 ? -4.031 33.562 13.078 1 94.56 281 ALA B CA 1
ATOM 6300 C C . ALA B 1 281 ? -4.242 32.75 14.344 1 94.56 281 ALA B C 1
ATOM 6302 O O . ALA B 1 281 ? -3.283 32.25 14.922 1 94.56 281 ALA B O 1
ATOM 6303 N N . TYR B 1 282 ? -5.484 32.625 14.781 1 97.06 282 TYR B N 1
ATOM 6304 C CA . TYR B 1 282 ? -5.777 31.906 16.016 1 97.06 282 TYR B CA 1
ATOM 6305 C C . TYR B 1 282 ? -5.387 30.438 15.875 1 97.06 282 TYR B C 1
ATOM 6307 O O . TYR B 1 282 ? -4.82 29.859 16.797 1 97.06 282 TYR B O 1
ATOM 6315 N N . SER B 1 283 ? -5.672 29.875 14.742 1 96.06 283 SER B N 1
ATOM 6316 C CA . SER B 1 283 ? -5.352 28.469 14.508 1 96.06 283 SER B CA 1
ATOM 6317 C C . SER B 1 283 ? -3.844 28.25 14.484 1 96.06 283 SER B C 1
ATOM 6319 O O . SER B 1 283 ? -3.346 27.297 15.094 1 96.06 283 SER B O 1
ATOM 6321 N N . TYR B 1 284 ? -3.154 29.078 13.828 1 94.44 284 TYR B N 1
ATOM 6322 C CA . TYR B 1 284 ? -1.705 28.938 13.734 1 94.44 284 TYR B CA 1
ATOM 6323 C C . TYR B 1 284 ? -1.047 29.188 15.086 1 94.44 284 TYR B C 1
ATOM 6325 O O . TYR B 1 284 ? -0.077 28.5 15.445 1 94.44 284 TYR B O 1
ATOM 6333 N N . LEU B 1 285 ? -1.556 30.188 15.766 1 96.62 285 LEU B N 1
ATOM 6334 C CA . LEU B 1 285 ? -1.032 30.453 17.094 1 96.62 285 LEU B CA 1
ATOM 6335 C C . LEU B 1 285 ? -1.134 29.219 17.984 1 96.62 285 LEU B C 1
ATOM 6337 O O . LEU B 1 285 ? -0.205 28.906 18.734 1 96.62 285 LEU B O 1
ATOM 6341 N N . ALA B 1 286 ? -2.25 28.547 17.891 1 97.62 286 ALA B N 1
ATOM 6342 C CA . ALA B 1 286 ? -2.414 27.328 18.688 1 97.62 286 ALA B CA 1
ATOM 6343 C C . ALA B 1 286 ? -1.403 26.25 18.266 1 97.62 286 ALA B C 1
ATOM 6345 O O . ALA B 1 286 ? -0.854 25.547 19.109 1 97.62 286 ALA B O 1
ATOM 6346 N N . MET B 1 287 ? -1.143 26.094 17.031 1 96.81 287 MET B N 1
ATOM 6347 C CA . MET B 1 287 ? -0.203 25.109 16.516 1 96.81 287 MET B CA 1
ATOM 6348 C C . MET B 1 287 ? 1.215 25.406 16.984 1 96.81 287 MET B C 1
ATOM 6350 O O . MET B 1 287 ? 1.951 24.484 17.359 1 96.81 287 MET B O 1
ATOM 6354 N N . VAL B 1 288 ? 1.567 26.703 17.016 1 96.19 288 VAL B N 1
ATOM 6355 C CA . VAL B 1 288 ? 2.961 27.031 17.297 1 96.19 288 VAL B CA 1
ATOM 6356 C C . VAL B 1 288 ? 3.074 27.656 18.688 1 96.19 288 VAL B C 1
ATOM 6358 O O . VAL B 1 288 ? 3.953 28.484 18.938 1 96.19 288 VAL B O 1
ATOM 6361 N N . ASP B 1 289 ? 2.168 27.359 19.578 1 97.56 289 ASP B N 1
ATOM 6362 C CA . ASP B 1 289 ? 2.234 27.844 20.953 1 97.56 289 ASP B CA 1
ATOM 6363 C C . ASP B 1 289 ? 3.4 27.203 21.703 1 97.56 289 ASP B C 1
ATOM 6365 O O . ASP B 1 289 ? 3.203 26.562 22.734 1 97.56 289 ASP B O 1
ATOM 6369 N N . TYR B 1 290 ? 4.598 27.5 21.297 1 96.94 290 TYR B N 1
ATOM 6370 C CA . TYR B 1 290 ? 5.828 26.938 21.828 1 96.94 290 TYR B CA 1
ATOM 6371 C C . TYR B 1 290 ? 6.234 27.641 23.125 1 96.94 290 TYR B C 1
ATOM 6373 O O . TYR B 1 290 ? 5.922 28.812 23.328 1 96.94 290 TYR B O 1
ATOM 6381 N N . PRO B 1 291 ? 6.973 26.906 23.984 1 96.75 291 PRO B N 1
ATOM 6382 C CA . PRO B 1 291 ? 7.387 27.469 25.266 1 96.75 291 PRO B CA 1
ATOM 6383 C C . PRO B 1 291 ? 8.617 28.375 25.141 1 96.75 291 PRO B C 1
ATOM 6385 O O . PRO B 1 291 ? 9.102 28.891 26.156 1 96.75 291 PRO B O 1
ATOM 6388 N N . TYR B 1 292 ? 9.211 28.547 23.984 1 95.12 292 TYR B N 1
ATOM 6389 C CA . TYR B 1 292 ? 10.344 29.422 23.703 1 95.12 292 TYR B CA 1
ATOM 6390 C C . TYR B 1 292 ? 10.117 30.203 22.406 1 95.12 292 TYR B C 1
ATOM 6392 O O . TYR B 1 292 ? 9.281 29.828 21.578 1 95.12 292 TYR B O 1
ATOM 6400 N N . PRO B 1 293 ? 10.773 31.344 22.25 1 93.19 293 PRO B N 1
ATOM 6401 C CA . PRO B 1 293 ? 10.609 32.094 21 1 93.19 293 PRO B CA 1
ATOM 6402 C C . PRO B 1 293 ? 10.969 31.266 19.766 1 93.19 293 PRO B C 1
ATOM 6404 O O . PRO B 1 293 ? 11.922 30.484 19.797 1 93.19 293 PRO B O 1
ATOM 6407 N N . SER B 1 294 ? 10.164 31.422 18.797 1 89.19 294 SER B N 1
ATOM 6408 C CA . SER B 1 294 ? 10.383 30.656 17.578 1 89.19 294 SER B CA 1
ATOM 6409 C C . SER B 1 294 ? 9.969 31.453 16.344 1 89.19 294 SER B C 1
ATOM 6411 O O . SER B 1 294 ? 9.188 32.406 16.453 1 89.19 294 SER B O 1
ATOM 6413 N N . ASP B 1 295 ? 10.508 31.062 15.234 1 84.69 295 ASP B N 1
ATOM 6414 C CA . ASP B 1 295 ? 10.219 31.75 13.977 1 84.69 295 ASP B CA 1
ATOM 6415 C C . ASP B 1 295 ? 9.781 30.75 12.898 1 84.69 295 ASP B C 1
ATOM 6417 O O . ASP B 1 295 ? 9.922 31.031 11.711 1 84.69 295 ASP B O 1
ATOM 6421 N N . PHE B 1 296 ? 9.312 29.609 13.227 1 79.75 296 PHE B N 1
ATOM 6422 C CA . PHE B 1 296 ? 8.891 28.562 12.297 1 79.75 296 PHE B CA 1
ATOM 6423 C C . PHE B 1 296 ? 7.84 29.078 11.328 1 79.75 296 PHE B C 1
ATOM 6425 O O . PHE B 1 296 ? 7.988 28.953 10.117 1 79.75 296 PHE B O 1
ATOM 6432 N N . MET B 1 297 ? 6.816 29.609 11.805 1 81.94 297 MET B N 1
ATOM 6433 C CA . MET B 1 297 ? 5.762 30.188 10.977 1 81.94 297 MET B CA 1
ATOM 6434 C C . MET B 1 297 ? 5.918 31.703 10.852 1 81.94 297 MET B C 1
ATOM 6436 O O . MET B 1 297 ? 5.938 32.25 9.75 1 81.94 297 MET B O 1
ATOM 6440 N N . MET B 1 298 ? 5.969 32.344 11.961 1 85.94 298 MET B N 1
ATOM 6441 C CA . MET B 1 298 ? 6.223 33.75 12.172 1 85.94 298 MET B CA 1
ATOM 6442 C C . MET B 1 298 ? 7.133 33.969 13.375 1 85.94 298 MET B C 1
ATOM 6444 O O . MET B 1 298 ? 7.219 33.125 14.258 1 85.94 298 MET B O 1
ATOM 6448 N N . PRO B 1 299 ? 7.852 35.094 13.25 1 90.75 299 PRO B N 1
ATOM 6449 C CA . PRO B 1 299 ? 8.547 35.375 14.5 1 90.75 299 PRO B CA 1
ATOM 6450 C C . PRO B 1 299 ? 7.59 35.594 15.672 1 90.75 299 PRO B C 1
ATOM 6452 O O . PRO B 1 299 ? 6.73 36.469 15.625 1 90.75 299 PRO B O 1
ATOM 6455 N N . LEU B 1 300 ? 7.75 34.781 16.656 1 95.25 300 LEU B N 1
ATOM 6456 C CA . LEU B 1 300 ? 6.812 34.812 17.781 1 95.25 300 LEU B CA 1
ATOM 6457 C C . LEU B 1 300 ? 7.551 34.75 19.109 1 95.25 300 LEU B C 1
ATOM 6459 O O . LEU B 1 300 ? 8.633 34.156 19.188 1 95.25 300 LEU B O 1
ATOM 6463 N N . PRO B 1 301 ? 7.066 35.375 20.172 1 95.69 301 PRO B N 1
ATOM 6464 C CA . PRO B 1 301 ? 7.598 35.188 21.531 1 95.69 301 PRO B CA 1
ATOM 6465 C C . PRO B 1 301 ? 7.27 33.781 22.094 1 95.69 301 PRO B C 1
ATOM 6467 O O . PRO B 1 301 ? 6.508 33.031 21.484 1 95.69 301 PRO B O 1
ATOM 6470 N N . ALA B 1 302 ? 7.945 33.5 23.203 1 95.94 302 ALA B N 1
ATOM 6471 C CA . ALA B 1 302 ? 7.539 32.281 23.938 1 95.94 302 ALA B CA 1
ATOM 6472 C C . ALA B 1 302 ? 6.082 32.406 24.391 1 95.94 302 ALA B C 1
ATOM 6474 O O . ALA B 1 302 ? 5.621 33.469 24.797 1 95.94 302 ALA B O 1
ATOM 6475 N N . ASN B 1 303 ? 5.391 31.266 24.281 1 97 303 ASN B N 1
ATOM 6476 C CA . ASN B 1 303 ? 3.992 31.203 24.688 1 97 303 ASN B CA 1
ATOM 6477 C C . ASN B 1 303 ? 3.17 32.312 24.047 1 97 303 ASN B C 1
ATOM 6479 O O . ASN B 1 303 ? 2.547 33.125 24.75 1 97 303 ASN B O 1
ATOM 6483 N N . PRO B 1 304 ? 3.102 32.312 22.766 1 97.62 304 PRO B N 1
ATOM 6484 C CA . PRO B 1 304 ? 2.516 33.438 22.047 1 97.62 304 PRO B CA 1
ATOM 6485 C C . PRO B 1 304 ? 1.045 33.656 22.391 1 97.62 304 PRO B C 1
ATOM 6487 O O . PRO B 1 304 ? 0.57 34.781 22.375 1 97.62 304 PRO B O 1
ATOM 6490 N N . ILE B 1 305 ? 0.265 32.625 22.672 1 98.44 305 ILE B N 1
ATOM 6491 C CA . ILE B 1 305 ? -1.14 32.812 23.016 1 98.44 305 ILE B CA 1
ATOM 6492 C C . ILE B 1 305 ? -1.251 33.594 24.328 1 98.44 305 ILE B C 1
ATOM 6494 O O . ILE B 1 305 ? -2.135 34.438 24.484 1 98.44 305 ILE B O 1
ATOM 6498 N N . LYS B 1 306 ? -0.406 33.25 25.266 1 98.06 306 LYS B N 1
ATOM 6499 C CA . LYS B 1 306 ? -0.367 34.031 26.516 1 98.06 306 LYS B CA 1
ATOM 6500 C C . LYS B 1 306 ? -0.145 35.5 26.219 1 98.06 306 LYS B C 1
ATOM 6502 O O . LYS B 1 306 ? -0.789 36.375 26.828 1 98.06 306 LYS B O 1
ATOM 6507 N N . GLU B 1 307 ? 0.753 35.812 25.312 1 97.44 307 GLU B N 1
ATOM 6508 C CA . GLU B 1 307 ? 1.054 37.219 24.953 1 97.44 307 GLU B CA 1
ATOM 6509 C C . GLU B 1 307 ? -0.129 37.875 24.25 1 97.44 307 GLU B C 1
ATOM 6511 O O . GLU B 1 307 ? -0.414 39.031 24.469 1 97.44 307 GLU B O 1
ATOM 6516 N N . VAL B 1 308 ? -0.762 37.125 23.375 1 98 308 VAL B N 1
ATOM 6517 C CA . VAL B 1 308 ? -1.952 37.625 22.688 1 98 308 VAL B CA 1
ATOM 6518 C C . VAL B 1 308 ? -3.018 38 23.719 1 98 308 VAL B C 1
ATOM 6520 O O . VAL B 1 308 ? -3.588 39.094 23.656 1 98 308 VAL B O 1
ATOM 6523 N N . CYS B 1 309 ? -3.275 37.125 24.641 1 97.94 309 CYS B N 1
ATOM 6524 C CA . CYS B 1 309 ? -4.312 37.344 25.656 1 97.94 309 CYS B CA 1
ATOM 6525 C C . CYS B 1 309 ? -3.939 38.5 26.578 1 97.94 309 CYS B C 1
ATOM 6527 O O . CYS B 1 309 ? -4.809 39.25 27.016 1 97.94 309 CYS B O 1
ATOM 6529 N N . ARG B 1 310 ? -2.688 38.562 26.906 1 97 310 ARG B N 1
ATOM 6530 C CA . ARG B 1 310 ? -2.234 39.719 27.703 1 97 310 ARG B CA 1
ATOM 6531 C C . ARG B 1 310 ? -2.566 41.031 27 1 97 310 ARG B C 1
ATOM 6533 O O . ARG B 1 310 ? -3.023 41.969 27.656 1 97 310 ARG B O 1
ATOM 6540 N N . LYS B 1 311 ? -2.324 41.094 25.703 1 95.75 311 LYS B N 1
ATOM 6541 C CA . LYS B 1 311 ? -2.615 42.312 24.953 1 95.75 311 LYS B CA 1
ATOM 6542 C C . LYS B 1 311 ? -4.113 42.594 24.922 1 95.75 311 LYS B C 1
ATOM 6544 O O . LYS B 1 311 ? -4.531 43.75 25.031 1 95.75 311 LYS B O 1
ATOM 6549 N N . ILE B 1 312 ? -4.906 41.625 24.75 1 96.31 312 ILE B N 1
ATOM 6550 C CA . ILE B 1 312 ? -6.355 41.781 24.656 1 96.31 312 ILE B CA 1
ATOM 6551 C C . ILE B 1 312 ? -6.926 42.219 26 1 96.31 312 ILE B C 1
ATOM 6553 O O . ILE B 1 312 ? -7.812 43.062 26.062 1 96.31 312 ILE B O 1
ATOM 6557 N N . ASP B 1 313 ? -6.383 41.719 27.047 1 95.06 313 ASP B N 1
ATOM 6558 C CA . ASP B 1 313 ? -6.938 41.906 28.391 1 95.06 313 ASP B CA 1
ATOM 6559 C C . ASP B 1 313 ? -6.453 43.25 28.969 1 95.06 313 ASP B C 1
ATOM 6561 O O . ASP B 1 313 ? -7.094 43.812 29.859 1 95.06 313 ASP B O 1
ATOM 6565 N N . ASN B 1 314 ? -5.316 43.688 28.578 1 88.5 314 ASN B N 1
ATOM 6566 C CA . ASN B 1 314 ? -4.703 44.844 29.234 1 88.5 314 ASN B CA 1
ATOM 6567 C C . ASN B 1 314 ? -5.172 46.156 28.625 1 88.5 314 ASN B C 1
ATOM 6569 O O . ASN B 1 314 ? -4.637 47.219 28.953 1 88.5 314 ASN B O 1
ATOM 6573 N N . TYR B 1 315 ? -6.125 46.219 27.922 1 79.75 315 TYR B N 1
ATOM 6574 C CA . TYR B 1 315 ? -6.531 47.5 27.359 1 79.75 315 TYR B CA 1
ATOM 6575 C C . TYR B 1 315 ? -7.438 48.25 28.312 1 79.75 315 TYR B C 1
ATOM 6577 O O . TYR B 1 315 ? -8.125 47.656 29.141 1 79.75 315 TYR B O 1
ATOM 6585 N N . LEU B 1 316 ? -7.211 49.531 28.109 1 75.62 316 LEU B N 1
ATOM 6586 C CA . LEU B 1 316 ? -7.906 50.5 28.969 1 75.62 316 LEU B CA 1
ATOM 6587 C C . LEU B 1 316 ? -9.414 50.406 28.781 1 75.62 316 LEU B C 1
ATOM 6589 O O . LEU B 1 316 ? -9.883 49.938 27.734 1 75.62 316 LEU B O 1
ATOM 6593 N N . ASP B 1 317 ? -10.023 50.938 29.766 1 74.56 317 ASP B N 1
ATOM 6594 C CA . ASP B 1 317 ? -11.477 51.062 29.703 1 74.56 317 ASP B CA 1
ATOM 6595 C C . ASP B 1 317 ? -11.891 51.969 28.547 1 74.56 317 ASP B C 1
ATOM 6597 O O . ASP B 1 317 ? -11.25 52.969 28.281 1 74.56 317 ASP B O 1
ATOM 6601 N N . GLY B 1 318 ? -12.789 51.562 27.719 1 80.25 318 GLY B N 1
ATOM 6602 C CA . GLY B 1 318 ? -13.312 52.344 26.609 1 80.25 318 GLY B CA 1
ATOM 6603 C C . GLY B 1 318 ? -12.797 51.875 25.25 1 80.25 318 GLY B C 1
ATOM 6604 O O . GLY B 1 318 ? -13.344 52.281 24.219 1 80.25 318 GLY B O 1
ATOM 6605 N N . THR B 1 319 ? -11.703 51.062 25.297 1 87.25 319 THR B N 1
ATOM 6606 C CA . THR B 1 319 ? -11.227 50.531 24.031 1 87.25 319 THR B CA 1
ATOM 6607 C C . THR B 1 319 ? -12.234 49.531 23.453 1 87.25 319 THR B C 1
ATOM 6609 O O . THR B 1 319 ? -12.844 48.75 24.188 1 87.25 319 THR B O 1
ATOM 6612 N N . THR B 1 320 ? -12.445 49.688 22.172 1 92.31 320 THR B N 1
ATOM 6613 C CA . THR B 1 320 ? -13.422 48.812 21.547 1 92.31 320 THR B CA 1
ATOM 6614 C C . THR B 1 320 ? -12.891 47.375 21.453 1 92.31 320 THR B C 1
ATOM 6616 O O . THR B 1 320 ? -11.68 47.156 21.516 1 92.31 320 THR B O 1
ATOM 6619 N N . VAL B 1 321 ? -13.789 46.469 21.312 1 94.56 321 VAL B N 1
ATOM 6620 C CA . VAL B 1 321 ? -13.453 45.062 21.203 1 94.56 321 VAL B CA 1
ATOM 6621 C C . VAL B 1 321 ? -12.523 44.844 20.016 1 94.56 321 VAL B C 1
ATOM 6623 O O . VAL B 1 321 ? -11.531 44.094 20.109 1 94.56 321 VAL B O 1
ATOM 6626 N N . LEU B 1 322 ? -12.789 45.469 18.906 1 96.5 322 LEU B N 1
ATOM 6627 C CA . LEU B 1 322 ? -12.016 45.25 17.688 1 96.5 322 LEU B CA 1
ATOM 6628 C C . LEU B 1 322 ? -10.609 45.812 17.812 1 96.5 322 LEU B C 1
ATOM 6630 O O . LEU B 1 322 ? -9.656 45.281 17.266 1 96.5 322 LEU B O 1
ATOM 6634 N N . GLU B 1 323 ? -10.477 46.938 18.547 1 95.12 323 GLU B N 1
ATOM 6635 C CA . GLU B 1 323 ? -9.148 47.469 18.812 1 95.12 323 GLU B CA 1
ATOM 6636 C C . GLU B 1 323 ? -8.328 46.5 19.672 1 95.12 323 GLU B C 1
ATOM 6638 O O . GLU B 1 323 ? -7.125 46.312 19.438 1 95.12 323 GLU B O 1
ATOM 6643 N N . ARG B 1 324 ? -8.945 45.875 20.641 1 96.06 324 ARG B N 1
ATOM 6644 C CA . ARG B 1 324 ? -8.289 44.875 21.484 1 96.06 324 ARG B CA 1
ATOM 6645 C C . ARG B 1 324 ? -7.871 43.656 20.656 1 96.06 324 ARG B C 1
ATOM 6647 O O . ARG B 1 324 ? -6.762 43.156 20.812 1 96.06 324 ARG B O 1
ATOM 6654 N N . ILE B 1 325 ? -8.82 43.281 19.812 1 97.38 325 ILE B N 1
ATOM 6655 C CA . ILE B 1 325 ? -8.57 42.125 18.953 1 97.38 325 ILE B CA 1
ATOM 6656 C C . ILE B 1 325 ? -7.379 42.438 18.031 1 97.38 325 ILE B C 1
ATOM 6658 O O . ILE B 1 325 ? -6.504 41.562 17.859 1 97.38 325 ILE B O 1
ATOM 6662 N N . PHE B 1 326 ? -7.336 43.562 17.438 1 96.25 326 PHE B N 1
ATOM 6663 C CA . PHE B 1 326 ? -6.234 43.938 16.562 1 96.25 326 PHE B CA 1
ATOM 6664 C C . PHE B 1 326 ? -4.91 43.906 17.328 1 96.25 326 PHE B C 1
ATOM 6666 O O . PHE B 1 326 ? -3.895 43.469 16.797 1 96.25 326 PHE B O 1
ATOM 6673 N N . ALA B 1 327 ? -4.883 44.438 18.547 1 94.56 327 ALA B N 1
ATOM 6674 C CA . ALA B 1 327 ? -3.676 44.438 19.375 1 94.56 327 ALA B CA 1
ATOM 6675 C C . ALA B 1 327 ? -3.184 43 19.625 1 94.56 327 ALA B C 1
ATOM 6677 O O . ALA B 1 327 ? -1.979 42.75 19.594 1 94.56 327 ALA B O 1
ATOM 6678 N N . GLY B 1 328 ? -4.102 42.094 19.906 1 96 328 GLY B N 1
ATOM 6679 C CA . GLY B 1 328 ? -3.756 40.719 20.156 1 96 328 GLY B CA 1
ATOM 6680 C C . GLY B 1 328 ? -3.201 40.031 18.922 1 96 328 GLY B C 1
ATOM 6681 O O . GLY B 1 328 ? -2.102 39.469 18.953 1 96 328 GLY B O 1
ATOM 6682 N N . VAL B 1 329 ? -3.934 40.094 17.766 1 95.94 329 VAL B N 1
ATOM 6683 C CA . VAL B 1 329 ? -3.584 39.344 16.578 1 95.94 329 VAL B CA 1
ATOM 6684 C C . VAL B 1 329 ? -2.299 39.906 15.969 1 95.94 329 VAL B C 1
ATOM 6686 O O . VAL B 1 329 ? -1.595 39.188 15.234 1 95.94 329 VAL B O 1
ATOM 6689 N N . SER B 1 330 ? -1.914 41.125 16.297 1 94.62 330 SER B N 1
ATOM 6690 C CA . SER B 1 330 ? -0.676 41.719 15.836 1 94.62 330 SER B CA 1
ATOM 6691 C C . SER B 1 330 ? 0.545 41 16.391 1 94.62 330 SER B C 1
ATOM 6693 O O . SER B 1 330 ? 1.649 41.125 15.859 1 94.62 330 SER B O 1
ATOM 6695 N N . ILE B 1 331 ? 0.323 40.281 17.484 1 95 331 ILE B N 1
ATOM 6696 C CA . ILE B 1 331 ? 1.402 39.438 17.984 1 95 331 ILE B CA 1
ATOM 6697 C C . ILE B 1 331 ? 1.771 38.406 16.922 1 95 331 ILE B C 1
ATOM 6699 O O . ILE B 1 331 ? 2.953 38.125 16.688 1 95 331 ILE B O 1
ATOM 6703 N N . TYR B 1 332 ? 0.802 37.875 16.25 1 94.56 332 TYR B N 1
ATOM 6704 C CA . TYR B 1 332 ? 1.062 36.875 15.227 1 94.56 332 TYR B CA 1
ATOM 6705 C C . TYR B 1 332 ? 1.591 37.5 13.953 1 94.56 332 TYR B C 1
ATOM 6707 O O . TYR B 1 332 ? 2.59 37.062 13.391 1 94.56 332 TYR B O 1
ATOM 6715 N N . TYR B 1 333 ? 0.937 38.531 13.5 1 92.94 333 TYR B N 1
ATOM 6716 C CA . TYR B 1 333 ? 1.195 39.031 12.164 1 92.94 333 TYR B CA 1
ATOM 6717 C C . TYR B 1 333 ? 2.312 40.094 12.188 1 92.94 333 TYR B C 1
ATOM 6719 O O . TYR B 1 333 ? 2.902 40.406 11.148 1 92.94 333 TYR B O 1
ATOM 6727 N N . ASN B 1 334 ? 2.674 40.656 13.391 1 92.94 334 ASN B N 1
ATOM 6728 C CA . ASN B 1 334 ? 3.631 41.75 13.414 1 92.94 334 ASN B CA 1
ATOM 6729 C C . ASN B 1 334 ? 4.312 41.875 14.773 1 92.94 334 ASN B C 1
ATOM 6731 O O . ASN B 1 334 ? 4.367 42.938 15.359 1 92.94 334 ASN B O 1
ATOM 6735 N N . TYR B 1 335 ? 4.707 40.781 15.273 1 88.69 335 TYR B N 1
ATOM 6736 C CA . TYR B 1 335 ? 5.398 40.781 16.562 1 88.69 335 TYR B CA 1
ATOM 6737 C C . TYR B 1 335 ? 6.656 41.656 16.5 1 88.69 335 TYR B C 1
ATOM 6739 O O . TYR B 1 335 ? 7.023 42.281 17.484 1 88.69 335 TYR B O 1
ATOM 6747 N N . THR B 1 336 ? 7.305 41.688 15.352 1 89.5 336 THR B N 1
ATOM 6748 C CA . THR B 1 336 ? 8.539 42.438 15.172 1 89.5 336 THR B CA 1
ATOM 6749 C C . THR B 1 336 ? 8.25 43.938 15.102 1 89.5 336 THR B C 1
ATOM 6751 O O . THR B 1 336 ? 9.141 44.75 15.344 1 89.5 336 THR B O 1
ATOM 6754 N N . GLY B 1 337 ? 7.105 44.25 14.617 1 89.69 337 GLY B N 1
ATOM 6755 C CA . GLY B 1 337 ? 6.73 45.625 14.492 1 89.69 337 GLY B CA 1
ATOM 6756 C C . GLY B 1 337 ? 7.156 46.25 13.164 1 89.69 337 GLY B C 1
ATOM 6757 O O . GLY B 1 337 ? 7.059 47.469 12.977 1 89.69 337 GLY B O 1
ATOM 6758 N N . ASN B 1 338 ? 7.516 45.469 12.234 1 88.25 338 ASN B N 1
ATOM 6759 C CA . ASN B 1 338 ? 8.109 45.969 11.016 1 88.25 338 ASN B CA 1
ATOM 6760 C C . ASN B 1 338 ? 7.129 45.906 9.844 1 88.25 338 ASN B C 1
ATOM 6762 O O . ASN B 1 338 ? 7.504 46.188 8.695 1 88.25 338 ASN B O 1
ATOM 6766 N N . VAL B 1 339 ? 5.93 45.594 10.117 1 89.19 339 VAL B N 1
ATOM 6767 C CA . VAL B 1 339 ? 4.945 45.5 9.039 1 89.19 339 VAL B CA 1
ATOM 6768 C C . VAL B 1 339 ? 4.078 46.75 9.023 1 89.19 339 VAL B C 1
ATOM 6770 O O . VAL B 1 339 ? 3.465 47.125 10.031 1 89.19 339 VAL B O 1
ATOM 6773 N N . ASP B 1 340 ? 4.016 47.406 7.848 1 89.94 340 ASP B N 1
ATOM 6774 C CA . ASP B 1 340 ? 3.285 48.656 7.734 1 89.94 340 ASP B CA 1
ATOM 6775 C C . ASP B 1 340 ? 1.791 48.406 7.543 1 89.94 340 ASP B C 1
ATOM 6777 O O . ASP B 1 340 ? 0.961 49.156 8.086 1 89.94 340 ASP B O 1
ATOM 6781 N N . CYS B 1 341 ? 1.477 47.469 6.711 1 92.75 341 CYS B N 1
ATOM 6782 C CA . CYS B 1 341 ? 0.094 47.094 6.457 1 92.75 341 CYS B CA 1
ATOM 6783 C C . CYS B 1 341 ? -0.007 45.594 6.184 1 92.75 341 CYS B C 1
ATOM 6785 O O . CYS B 1 341 ? 1.001 44.938 5.918 1 92.75 341 CYS B O 1
ATOM 6787 N N . PHE B 1 342 ? -1.202 45.125 6.293 1 92.25 342 PHE B N 1
ATOM 6788 C CA . PHE B 1 342 ? -1.396 43.688 6.164 1 92.25 342 PHE B CA 1
ATOM 6789 C C . PHE B 1 342 ? -2.135 43.344 4.871 1 92.25 342 PHE B C 1
ATOM 6791 O O . PHE B 1 342 ? -3.211 43.875 4.609 1 92.25 342 PHE B O 1
ATOM 6798 N N . ASP B 1 343 ? -1.553 42.5 4.078 1 87.69 343 ASP B N 1
ATOM 6799 C CA . ASP B 1 343 ? -2.201 41.969 2.885 1 87.69 343 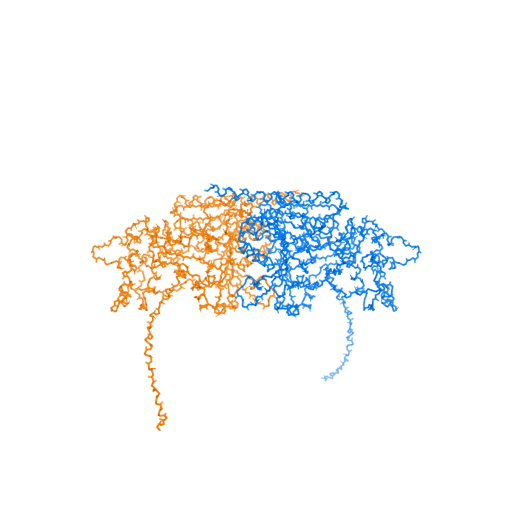ASP B CA 1
ATOM 6800 C C . ASP B 1 343 ? -2.865 40.625 3.176 1 87.69 343 ASP B C 1
ATOM 6802 O O . ASP B 1 343 ? -2.182 39.625 3.443 1 87.69 343 ASP B O 1
ATOM 6806 N N . LEU B 1 344 ? -4.148 40.5 3.02 1 83.25 344 LEU B N 1
ATOM 6807 C CA . LEU B 1 344 ? -4.895 39.312 3.422 1 83.25 344 LEU B CA 1
ATOM 6808 C C . LEU B 1 344 ? -4.754 38.219 2.381 1 83.25 344 LEU B C 1
ATOM 6810 O O . LEU B 1 344 ? -5.074 37.062 2.654 1 83.25 344 LEU B O 1
ATOM 6814 N N . GLU B 1 345 ? -4.328 38.469 1.136 1 70.62 345 GLU B N 1
ATOM 6815 C CA . GLU B 1 345 ? -4.234 37.5 0.055 1 70.62 345 GLU B CA 1
ATOM 6816 C C . GLU B 1 345 ? -2.836 36.906 -0.02 1 70.62 345 GLU B C 1
ATOM 6818 O O . GLU B 1 345 ? -2.584 36 -0.83 1 70.62 345 GLU B O 1
ATOM 6823 N N . ASP B 1 346 ? -2.035 37.188 0.764 1 61.25 346 ASP B N 1
ATOM 6824 C CA . ASP B 1 346 ? -0.656 36.719 0.691 1 61.25 346 ASP B CA 1
ATOM 6825 C C . ASP B 1 346 ? -0.553 35.25 1.114 1 61.25 346 ASP B C 1
ATOM 6827 O O . ASP B 1 346 ? -1.131 34.844 2.127 1 61.25 346 ASP B O 1
ATOM 6831 N N . ASP B 1 347 ? -0.197 34.344 -0.004 1 58.75 347 ASP B N 1
ATOM 6832 C CA . ASP B 1 347 ? 0.148 32.938 0.275 1 58.75 347 ASP B CA 1
ATOM 6833 C C . ASP B 1 347 ? 1.659 32.719 0.233 1 58.75 347 ASP B C 1
ATOM 6835 O O . ASP B 1 347 ? 2.188 32.156 -0.729 1 58.75 347 ASP B O 1
ATOM 6839 N N . PRO B 1 348 ? 2.311 33.094 1.246 1 50.44 348 PRO B N 1
ATOM 6840 C CA . PRO B 1 348 ? 3.77 33.094 1.117 1 50.44 348 PRO B CA 1
ATOM 6841 C C . PRO B 1 348 ? 4.371 31.703 1.064 1 50.44 348 PRO B C 1
ATOM 6843 O O . PRO B 1 348 ? 5.516 31.531 0.634 1 50.44 348 PRO B O 1
ATOM 6846 N N . HIS B 1 349 ? 3.602 30.641 1.403 1 53.38 349 HIS B N 1
ATOM 6847 C CA . HIS B 1 349 ? 4.281 29.359 1.538 1 53.38 349 HIS B CA 1
ATOM 6848 C C . HIS B 1 349 ? 3.854 28.391 0.443 1 53.38 349 HIS B C 1
ATOM 6850 O O . HIS B 1 349 ? 4.242 27.219 0.457 1 53.38 349 HIS B O 1
ATOM 6856 N N . GLY B 1 350 ? 3.232 28.781 -0.526 1 54.47 350 GLY B N 1
ATOM 6857 C CA . GLY B 1 350 ? 2.932 27.969 -1.695 1 54.47 350 GLY B CA 1
ATOM 6858 C C . GLY B 1 350 ? 2.061 26.781 -1.381 1 54.47 350 GLY B C 1
ATOM 6859 O O . GLY B 1 350 ? 2.352 25.656 -1.817 1 54.47 350 GLY B O 1
ATOM 6860 N N . LEU B 1 351 ? 1.125 26.984 -0.611 1 61.38 351 LEU B N 1
ATOM 6861 C CA . LEU B 1 351 ? 0.363 25.859 -0.084 1 61.38 351 LEU B CA 1
ATOM 6862 C C . LEU B 1 351 ? -0.791 25.5 -1.014 1 61.38 351 LEU B C 1
ATOM 6864 O O . LEU B 1 351 ? -1.656 24.703 -0.656 1 61.38 351 LEU B O 1
ATOM 6868 N N . SER B 1 352 ? -0.57 25.891 -2.199 1 74.06 352 SER B N 1
ATOM 6869 C CA . SER B 1 352 ? -1.645 25.656 -3.156 1 74.06 352 SER B CA 1
ATOM 6870 C C . SER B 1 352 ? -1.801 24.156 -3.441 1 74.06 352 SER B C 1
ATOM 6872 O O . SER B 1 352 ? -2.92 23.672 -3.594 1 74.06 352 SER B O 1
ATOM 6874 N N . GLY B 1 353 ? -0.685 23.469 -3.334 1 88.94 353 GLY B N 1
ATOM 6875 C CA . GLY B 1 353 ? -0.768 22.031 -3.578 1 88.94 353 GLY B CA 1
ATOM 6876 C C . GLY B 1 353 ? -1.611 21.297 -2.553 1 88.94 353 GLY B C 1
ATOM 6877 O O . GLY B 1 353 ? -2.33 20.359 -2.891 1 88.94 353 GLY B O 1
ATOM 6878 N N . TRP B 1 354 ? -1.559 21.781 -1.413 1 93.75 354 TRP B N 1
ATOM 6879 C CA . TRP B 1 354 ? -2.312 21.141 -0.34 1 93.75 354 TRP B CA 1
ATOM 6880 C C . TRP B 1 354 ? -3.814 21.281 -0.57 1 93.75 354 TRP B C 1
ATOM 6882 O O . TRP B 1 354 ? -4.586 20.375 -0.242 1 93.75 354 TRP B O 1
ATOM 6892 N N . ASN B 1 355 ? -4.234 22.422 -1.097 1 93.12 355 ASN B N 1
ATOM 6893 C CA . ASN B 1 355 ? -5.656 22.625 -1.354 1 93.12 355 ASN B CA 1
ATOM 6894 C C . ASN B 1 355 ? -6.203 21.578 -2.322 1 93.12 355 ASN B C 1
ATOM 6896 O O . ASN B 1 355 ? -7.344 21.141 -2.186 1 93.12 355 ASN B O 1
ATOM 6900 N N . TRP B 1 356 ? -5.379 21.25 -3.271 1 95.81 356 TRP B N 1
ATOM 6901 C CA . TRP B 1 356 ? -5.77 20.172 -4.172 1 95.81 356 TRP B CA 1
ATOM 6902 C C . TRP B 1 356 ? -5.934 18.859 -3.412 1 95.81 356 TRP B C 1
ATOM 6904 O O . TRP B 1 356 ? -6.93 18.156 -3.586 1 95.81 356 TRP B O 1
ATOM 6914 N N . GLN B 1 357 ? -4.961 18.516 -2.605 1 97.38 357 GLN B N 1
ATOM 6915 C CA . GLN B 1 357 ? -5.02 17.266 -1.848 1 97.38 357 GLN B CA 1
ATOM 6916 C C . GLN B 1 357 ? -6.219 17.25 -0.908 1 97.38 357 GLN B C 1
ATOM 6918 O O . GLN B 1 357 ? -6.855 16.219 -0.724 1 97.38 357 GLN B O 1
ATOM 6923 N N . ALA B 1 358 ? -6.484 18.391 -0.331 1 96.25 358 ALA B N 1
ATOM 6924 C CA . ALA B 1 358 ? -7.648 18.5 0.543 1 96.25 358 ALA B CA 1
ATOM 6925 C C . ALA B 1 358 ? -8.945 18.25 -0.228 1 96.25 358 ALA B C 1
ATOM 6927 O O . ALA B 1 358 ? -9.883 17.656 0.301 1 96.25 358 ALA B O 1
ATOM 6928 N N . CYS B 1 359 ? -8.961 18.688 -1.487 1 95.88 359 CYS B N 1
ATOM 6929 C CA . CYS B 1 359 ? -10.156 18.562 -2.314 1 95.88 359 CYS B CA 1
ATOM 6930 C C . CYS B 1 359 ? -10.281 17.141 -2.875 1 95.88 359 CYS B C 1
ATOM 6932 O O . CYS B 1 359 ? -11.352 16.734 -3.326 1 95.88 359 CYS B O 1
ATOM 6934 N N . THR B 1 360 ? -9.195 16.406 -2.85 1 97.38 360 THR B N 1
ATOM 6935 C CA . THR B 1 360 ? -9.25 15.109 -3.514 1 97.38 360 THR B CA 1
ATOM 6936 C C . THR B 1 360 ? -9.281 13.977 -2.49 1 97.38 360 THR B C 1
ATOM 6938 O O . THR B 1 360 ? -10.32 13.336 -2.299 1 97.38 360 THR B O 1
ATOM 6941 N N . GLU B 1 361 ? -8.203 13.828 -1.741 1 97.31 361 GLU B N 1
ATOM 6942 C CA . GLU B 1 361 ? -8.109 12.641 -0.901 1 97.31 361 GLU B CA 1
ATOM 6943 C C . GLU B 1 361 ? -8.07 13.008 0.579 1 97.31 361 GLU B C 1
ATOM 6945 O O . GLU B 1 361 ? -8.57 12.258 1.425 1 97.31 361 GLU B O 1
ATOM 6950 N N . MET B 1 362 ? -7.527 14.156 0.937 1 97.75 362 MET B N 1
ATOM 6951 C CA . MET B 1 362 ? -7.355 14.547 2.332 1 97.75 362 MET B CA 1
ATOM 6952 C C . MET B 1 362 ? -8.586 15.289 2.846 1 97.75 362 MET B C 1
ATOM 6954 O O . MET B 1 362 ? -8.477 16.406 3.34 1 97.75 362 MET B O 1
ATOM 6958 N N . VAL B 1 363 ? -9.695 14.633 2.742 1 98 363 VAL B N 1
ATOM 6959 C CA . VAL B 1 363 ? -10.945 15.219 3.225 1 98 363 VAL B CA 1
ATOM 6960 C C . VAL B 1 363 ? -11.031 15.07 4.742 1 98 363 VAL B C 1
ATOM 6962 O O . VAL B 1 363 ? -11.242 13.961 5.25 1 98 363 VAL B O 1
ATOM 6965 N N . MET B 1 364 ? -10.93 16.141 5.449 1 97.81 364 MET B N 1
ATOM 6966 C CA . MET B 1 364 ? -10.938 16.172 6.91 1 97.81 364 MET B CA 1
ATOM 6967 C C . MET B 1 364 ? -12.086 17.031 7.43 1 97.81 364 MET B C 1
ATOM 6969 O O . MET B 1 364 ? -11.945 18.25 7.539 1 97.81 364 MET B O 1
ATOM 6973 N N . PRO B 1 365 ? -13.172 16.406 7.785 1 97.56 365 PRO B N 1
ATOM 6974 C CA . PRO B 1 365 ? -14.32 17.188 8.258 1 97.56 365 PRO B CA 1
ATOM 6975 C C . PRO B 1 365 ? -14.016 17.984 9.523 1 97.56 365 PRO B C 1
ATOM 6977 O O . PRO B 1 365 ? -13.461 17.438 10.477 1 97.56 365 PRO B O 1
ATOM 6980 N N . MET B 1 366 ? -14.383 19.234 9.5 1 96.38 366 MET B N 1
ATOM 6981 C CA . MET B 1 366 ? -14.203 20.109 10.656 1 96.38 366 MET B CA 1
ATOM 6982 C C . MET B 1 366 ? -15.453 20.953 10.898 1 96.38 366 MET B C 1
ATOM 6984 O O . MET B 1 366 ? -16.109 21.391 9.953 1 96.38 366 MET B O 1
ATOM 6988 N N . SER B 1 367 ? -15.805 21.109 12.125 1 97.69 367 SER B N 1
ATOM 6989 C CA . SER B 1 367 ? -16.906 21.938 12.586 1 97.69 367 SER B CA 1
ATOM 6990 C C . SER B 1 367 ? -16.5 22.797 13.773 1 97.69 367 SER B C 1
ATOM 6992 O O . SER B 1 367 ? -15.422 22.609 14.344 1 97.69 367 SER B O 1
ATOM 6994 N N . SER B 1 368 ? -17.25 23.797 14.008 1 97.5 368 SER B N 1
ATOM 6995 C CA . SER B 1 368 ? -17.062 24.641 15.188 1 97.5 368 SER B CA 1
ATOM 6996 C C . SER B 1 368 ? -18.328 24.672 16.047 1 97.5 368 SER B C 1
ATOM 6998 O O . SER B 1 368 ? -19.406 25 15.555 1 97.5 368 SER B O 1
ATOM 7000 N N . SER B 1 369 ? -18.125 24.312 17.281 1 95.69 369 SER B N 1
ATOM 7001 C CA . SER B 1 369 ? -19.266 24.266 18.188 1 95.69 369 SER B CA 1
ATOM 7002 C C . SER B 1 369 ? -19.578 25.641 18.75 1 95.69 369 SER B C 1
ATOM 7004 O O . SER B 1 369 ? -18.688 26.438 19.016 1 95.69 369 SER B O 1
ATOM 7006 N N . GLN B 1 370 ? -20.891 25.906 18.984 1 93.31 370 GLN B N 1
ATOM 7007 C CA . GLN B 1 370 ? -21.328 27.172 19.562 1 93.31 370 GLN B CA 1
ATOM 7008 C C . GLN B 1 370 ? -20.906 27.297 21.031 1 93.31 370 GLN B C 1
ATOM 7010 O O . GLN B 1 370 ? -20.516 28.359 21.484 1 93.31 370 GLN B O 1
ATOM 7015 N N . GLU B 1 371 ? -20.938 26.266 21.641 1 93.56 371 GLU B N 1
ATOM 7016 C CA . GLU B 1 371 ? -20.766 26.281 23.078 1 93.56 371 GLU B CA 1
ATOM 7017 C C . GLU B 1 371 ? -19.281 26.266 23.453 1 93.56 371 GLU B C 1
ATOM 7019 O O . GLU B 1 371 ? -18.844 27 24.344 1 93.56 371 GLU B O 1
ATOM 7024 N N . ASN B 1 372 ? -18.5 25.516 22.766 1 95.56 372 ASN B N 1
ATOM 7025 C CA . ASN B 1 372 ? -17.141 25.234 23.234 1 95.56 372 ASN B CA 1
ATOM 7026 C C . ASN B 1 372 ? -16.094 26.031 22.453 1 95.56 372 ASN B C 1
ATOM 7028 O O . ASN B 1 372 ? -14.961 26.172 22.891 1 95.56 372 ASN B O 1
ATOM 7032 N N . SER B 1 373 ? -16.453 26.547 21.328 1 97.81 373 SER B N 1
ATOM 7033 C CA . SER B 1 373 ? -15.484 27.188 20.438 1 97.81 373 SER B CA 1
ATOM 7034 C C . SER B 1 373 ? -15.617 28.703 20.5 1 97.81 373 SER B C 1
ATOM 7036 O O . SER B 1 373 ? -16.703 29.234 20.719 1 97.81 373 SER B O 1
ATOM 7038 N N . MET B 1 374 ? -14.523 29.359 20.359 1 98.25 374 MET B N 1
ATOM 7039 C CA . MET B 1 374 ? -14.523 30.812 20.281 1 98.25 374 MET B CA 1
ATOM 7040 C C . MET B 1 374 ? -14.766 31.281 18.844 1 98.25 374 MET B C 1
ATOM 7042 O O . MET B 1 374 ? -14.938 32.469 18.609 1 98.25 374 MET B O 1
ATOM 7046 N N . PHE B 1 375 ? -14.844 30.359 17.906 1 98.25 375 PHE B N 1
ATOM 7047 C CA . PHE B 1 375 ? -15.109 30.656 16.516 1 98.25 375 PHE B CA 1
ATOM 7048 C C . PHE B 1 375 ? -16.609 30.656 16.234 1 98.25 375 PHE B C 1
ATOM 7050 O O . PHE B 1 375 ? -17.391 30.109 17.016 1 98.25 375 PHE B O 1
ATOM 7057 N N . PRO B 1 376 ? -16.969 31.328 15.094 1 96.75 376 PRO B N 1
ATOM 7058 C CA . PRO B 1 376 ? -18.375 31.203 14.695 1 96.75 376 PRO B CA 1
ATOM 7059 C C . PRO B 1 376 ? -18.797 29.75 14.477 1 96.75 376 PRO B C 1
ATOM 7061 O O . PRO B 1 376 ? -18.016 28.953 13.922 1 96.75 376 PRO B O 1
ATOM 7064 N N . ALA B 1 377 ? -20 29.422 14.938 1 96.44 377 ALA B N 1
ATOM 7065 C CA . ALA B 1 377 ? -20.484 28.047 14.844 1 96.44 377 ALA B CA 1
ATOM 7066 C C . ALA B 1 377 ? -20.797 27.672 13.398 1 96.44 377 ALA B C 1
ATOM 7068 O O . ALA B 1 377 ? -21.312 28.5 12.633 1 96.44 377 ALA B O 1
ATOM 7069 N N . TYR B 1 378 ? -20.438 26.484 12.992 1 95.88 378 TYR B N 1
ATOM 7070 C CA . TYR B 1 378 ? -20.844 25.891 11.727 1 95.88 378 TYR B CA 1
ATOM 7071 C C . TYR B 1 378 ? -20.703 24.375 11.766 1 95.88 378 TYR B C 1
ATOM 7073 O O . TYR B 1 378 ? -19.969 23.828 12.602 1 95.88 378 TYR B O 1
ATOM 7081 N N . ASP B 1 379 ? -21.422 23.656 10.883 1 96.75 379 ASP B N 1
ATOM 7082 C CA . ASP B 1 379 ? -21.328 22.203 10.703 1 96.75 379 ASP B CA 1
ATOM 7083 C C . ASP B 1 379 ? -20.719 21.859 9.344 1 96.75 379 ASP B C 1
ATOM 7085 O O . ASP B 1 379 ? -21.016 22.516 8.344 1 96.75 379 ASP B O 1
ATOM 7089 N N . PHE B 1 380 ? -19.906 20.891 9.367 1 96.81 380 PHE B N 1
ATOM 7090 C CA . PHE B 1 380 ? -19.344 20.406 8.109 1 96.81 380 PHE B CA 1
ATOM 7091 C C . PHE B 1 380 ? -20.453 19.969 7.156 1 96.81 380 PHE B C 1
ATOM 7093 O O . PHE B 1 380 ? -21.312 19.172 7.523 1 96.81 380 PHE B O 1
ATOM 7100 N N . ASP B 1 381 ? -20.375 20.5 6.008 1 97.12 381 ASP B N 1
ATOM 7101 C CA . ASP B 1 381 ? -21.312 20.156 4.945 1 97.12 381 ASP B CA 1
ATOM 7102 C C . ASP B 1 381 ? -20.594 19.547 3.748 1 97.12 381 ASP B C 1
ATOM 7104 O O . ASP B 1 381 ? -20.031 20.281 2.92 1 97.12 381 ASP B O 1
ATOM 7108 N N . TYR B 1 382 ? -20.766 18.281 3.564 1 96.75 382 TYR B N 1
ATOM 7109 C CA . TYR B 1 382 ? -20 17.594 2.527 1 96.75 382 TYR B CA 1
ATOM 7110 C C . TYR B 1 382 ? -20.453 18.047 1.14 1 96.75 382 TYR B C 1
ATOM 7112 O O . TYR B 1 382 ? -19.625 18.141 0.221 1 96.75 382 TYR B O 1
ATOM 7120 N N . ALA B 1 383 ? -21.703 18.203 0.965 1 97.5 383 ALA B N 1
ATOM 7121 C CA . ALA B 1 383 ? -22.203 18.641 -0.339 1 97.5 383 ALA B CA 1
ATOM 7122 C C . ALA B 1 383 ? -21.609 19.969 -0.746 1 97.5 383 ALA B C 1
ATOM 7124 O O . ALA B 1 383 ? -21.172 20.141 -1.89 1 97.5 383 ALA B O 1
ATOM 7125 N N . ALA B 1 384 ? -21.609 20.906 0.166 1 96.69 384 ALA B N 1
ATOM 7126 C CA . ALA B 1 384 ? -21 22.203 -0.105 1 96.69 384 ALA B CA 1
ATOM 7127 C C . ALA B 1 384 ? -19.516 22.078 -0.371 1 96.69 384 ALA B C 1
ATOM 7129 O O . ALA B 1 384 ? -18.969 22.75 -1.239 1 96.69 384 ALA B O 1
ATOM 7130 N N . TYR B 1 385 ? -18.875 21.25 0.429 1 96.62 385 TYR B N 1
ATOM 7131 C CA . TYR B 1 385 ? -17.453 20.969 0.265 1 96.62 385 TYR B CA 1
ATOM 7132 C C . TYR B 1 385 ? -17.156 20.438 -1.134 1 96.62 385 TYR B C 1
ATOM 7134 O O . TYR B 1 385 ? -16.234 20.922 -1.802 1 96.62 385 TYR B O 1
ATOM 7142 N N . GLN B 1 386 ? -17.891 19.5 -1.555 1 97.5 386 GLN B N 1
ATOM 7143 C CA . GLN B 1 386 ? -17.75 18.891 -2.875 1 97.5 386 GLN B CA 1
ATOM 7144 C C . GLN B 1 386 ? -17.969 19.922 -3.979 1 97.5 386 GLN B C 1
ATOM 7146 O O . GLN B 1 386 ? -17.219 19.969 -4.961 1 97.5 386 GLN B O 1
ATOM 7151 N N . ASP B 1 387 ? -18.953 20.734 -3.854 1 97.38 387 ASP B N 1
ATOM 7152 C CA . ASP B 1 387 ? -19.25 21.766 -4.844 1 97.38 387 ASP B CA 1
ATOM 7153 C C . ASP B 1 387 ? -18.094 22.75 -4.973 1 97.38 387 ASP B C 1
ATOM 7155 O O . ASP B 1 387 ? -17.75 23.172 -6.078 1 97.38 387 ASP B O 1
ATOM 7159 N N . GLN B 1 388 ? -17.562 23.109 -3.863 1 95.19 388 GLN B N 1
ATOM 7160 C CA . GLN B 1 388 ? -16.422 24.031 -3.881 1 95.19 388 GLN B CA 1
ATOM 7161 C C . GLN B 1 388 ? -15.234 23.406 -4.594 1 95.19 388 GLN B C 1
ATOM 7163 O O . GLN B 1 388 ? -14.531 24.078 -5.352 1 95.19 388 GLN B O 1
ATOM 7168 N N . CYS B 1 389 ? -14.977 22.125 -4.344 1 96.06 389 CYS B N 1
ATOM 7169 C CA . CYS B 1 389 ? -13.875 21.422 -5.004 1 96.06 389 CYS B CA 1
ATOM 7170 C C . CYS B 1 389 ? -14.102 21.359 -6.512 1 96.06 389 CYS B C 1
ATOM 7172 O O . CYS B 1 389 ? -13.164 21.547 -7.289 1 96.06 389 CYS B O 1
ATOM 7174 N N . LEU B 1 390 ? -15.336 21.125 -6.926 1 96.31 390 LEU B N 1
ATOM 7175 C CA . LEU B 1 390 ? -15.672 21.094 -8.344 1 96.31 390 LEU B CA 1
ATOM 7176 C C . LEU B 1 390 ? -15.445 22.469 -8.977 1 96.31 390 LEU B C 1
ATOM 7178 O O . LEU B 1 390 ? -14.953 22.562 -10.109 1 96.31 390 LEU B O 1
ATOM 7182 N N . GLN B 1 391 ? -15.805 23.469 -8.25 1 95.56 391 GLN B N 1
ATOM 7183 C CA . GLN B 1 391 ? -15.648 24.828 -8.758 1 95.56 391 GLN B CA 1
ATOM 7184 C C . GLN B 1 391 ? -14.172 25.219 -8.852 1 95.56 391 GLN B C 1
ATOM 7186 O O . GLN B 1 391 ? -13.742 25.781 -9.859 1 95.56 391 GLN B O 1
ATOM 7191 N N . ASP B 1 392 ? -13.438 24.859 -7.832 1 93 392 ASP B N 1
ATOM 7192 C CA . ASP B 1 392 ? -12.055 25.312 -7.734 1 93 392 ASP B CA 1
ATOM 7193 C C . ASP B 1 392 ? -11.148 24.5 -8.656 1 93 392 ASP B C 1
ATOM 7195 O O . ASP B 1 392 ? -10.211 25.047 -9.25 1 93 392 ASP B O 1
ATOM 7199 N N . TYR B 1 393 ? -11.445 23.156 -8.734 1 94.5 393 TYR B N 1
ATOM 7200 C CA . TYR B 1 393 ? -10.445 22.312 -9.375 1 94.5 393 TYR B CA 1
ATOM 7201 C C . TYR B 1 393 ? -11.086 21.406 -10.422 1 94.5 393 TYR B C 1
ATOM 7203 O O . TYR B 1 393 ? -10.383 20.734 -11.18 1 94.5 393 TYR B O 1
ATOM 7211 N N . GLY B 1 394 ? -12.406 21.344 -10.422 1 95.25 394 GLY B N 1
ATOM 7212 C CA . GLY B 1 394 ? -13.07 20.453 -11.352 1 95.25 394 GLY B CA 1
ATOM 7213 C C . GLY B 1 394 ? -12.945 19 -10.969 1 95.25 394 GLY B C 1
ATOM 7214 O O . GLY B 1 394 ? -12.906 18.109 -11.836 1 95.25 394 GLY B O 1
ATOM 7215 N N . VAL B 1 395 ? -12.773 18.766 -9.695 1 95.56 395 VAL B N 1
ATOM 7216 C CA . VAL B 1 395 ? -12.578 17.391 -9.234 1 95.56 395 VAL B CA 1
ATOM 7217 C C . VAL B 1 395 ? -13.555 17.078 -8.109 1 95.56 395 VAL B C 1
ATOM 7219 O O . VAL B 1 395 ? -13.961 17.984 -7.367 1 95.56 395 VAL B O 1
ATOM 7222 N N . ARG B 1 396 ? -13.969 15.852 -8.039 1 95.69 396 ARG B N 1
ATOM 7223 C CA . ARG B 1 396 ? -14.797 15.383 -6.93 1 95.69 396 ARG B CA 1
ATOM 7224 C C . ARG B 1 396 ? -13.953 14.695 -5.867 1 95.69 396 ARG B C 1
ATOM 7226 O O . ARG B 1 396 ? -13.102 13.859 -6.188 1 95.69 396 ARG B O 1
ATOM 7233 N N . PRO B 1 397 ? -14.18 15.039 -4.594 1 97.38 397 PRO B N 1
ATOM 7234 C CA . PRO B 1 397 ? -13.414 14.391 -3.523 1 97.38 397 PRO B CA 1
ATOM 7235 C C . PRO B 1 397 ? -13.766 12.914 -3.365 1 97.38 397 PRO B C 1
ATOM 7237 O O . PRO B 1 397 ? -14.852 12.484 -3.762 1 97.38 397 PRO B O 1
ATOM 7240 N N . ARG B 1 398 ? -12.82 12.156 -2.898 1 97.44 398 ARG B N 1
ATOM 7241 C CA . ARG B 1 398 ? -13.039 10.797 -2.416 1 97.44 398 ARG B CA 1
ATOM 7242 C C . ARG B 1 398 ? -12.898 10.719 -0.899 1 97.44 398 ARG B C 1
ATOM 7244 O O . ARG B 1 398 ? -11.844 10.336 -0.389 1 97.44 398 ARG B O 1
ATOM 7251 N N . PRO B 1 399 ? -13.953 10.984 -0.204 1 97 399 PRO B N 1
ATOM 7252 C CA . PRO B 1 399 ? -13.844 11.227 1.236 1 97 399 PRO B CA 1
ATOM 7253 C C . PRO B 1 399 ? -13.5 9.961 2.021 1 97 399 PRO B C 1
ATOM 7255 O O . PRO B 1 399 ? -13.07 10.039 3.176 1 97 399 PRO B O 1
ATOM 7258 N N . ARG B 1 400 ? -13.594 8.719 1.42 1 96.5 400 ARG B N 1
ATOM 7259 C CA . ARG B 1 400 ? -13.359 7.488 2.162 1 96.5 400 ARG B CA 1
ATOM 7260 C C . ARG B 1 400 ? -12.102 6.781 1.662 1 96.5 400 ARG B C 1
ATOM 7262 O O . ARG B 1 400 ? -11.789 5.672 2.102 1 96.5 400 ARG B O 1
ATOM 7269 N N . TRP B 1 401 ? -11.43 7.398 0.787 1 97.94 401 TRP B N 1
ATOM 7270 C CA . TRP B 1 401 ? -10.305 6.707 0.16 1 97.94 401 TRP B CA 1
ATOM 7271 C C . TRP B 1 401 ? -9.148 6.543 1.141 1 97.94 401 TRP B C 1
ATOM 7273 O O . TRP B 1 401 ? -8.531 5.477 1.212 1 97.94 401 TRP B O 1
ATOM 7283 N N . ILE B 1 402 ? -8.867 7.582 1.888 1 98.44 402 ILE B N 1
ATOM 7284 C CA . ILE B 1 402 ? -7.75 7.531 2.818 1 98.44 402 ILE B CA 1
ATOM 7285 C C . ILE B 1 402 ? -7.965 6.406 3.828 1 98.44 402 ILE B C 1
ATOM 7287 O O . ILE B 1 402 ? -7.047 5.637 4.113 1 98.44 402 ILE B O 1
ATOM 7291 N N . THR B 1 403 ? -9.172 6.266 4.367 1 98 403 THR B N 1
ATOM 7292 C CA . THR B 1 403 ? -9.414 5.238 5.375 1 98 403 THR B CA 1
ATOM 7293 C C . THR B 1 403 ? -9.477 3.855 4.73 1 98 403 THR B C 1
ATOM 7295 O O . THR B 1 403 ? -9.148 2.855 5.371 1 98 403 THR B O 1
ATOM 7298 N N . THR B 1 404 ? -9.812 3.807 3.447 1 98.12 404 THR B N 1
ATOM 7299 C CA . THR B 1 404 ? -9.766 2.537 2.73 1 98.12 404 THR B CA 1
ATOM 7300 C C . THR B 1 404 ? -8.32 2.115 2.486 1 98.12 404 THR B C 1
ATOM 7302 O O . THR B 1 404 ? -7.965 0.948 2.674 1 98.12 404 THR B O 1
ATOM 7305 N N . GLU B 1 405 ? -7.531 3.074 2.121 1 98.31 405 GLU B N 1
ATOM 7306 C CA . GLU B 1 405 ? -6.152 2.801 1.726 1 98.31 405 GLU B CA 1
ATOM 7307 C C . GLU B 1 405 ? -5.258 2.604 2.945 1 98.31 405 GLU B C 1
ATOM 7309 O O . GLU B 1 405 ? -4.375 1.74 2.943 1 98.31 405 GLU B O 1
ATOM 7314 N N . PHE B 1 406 ? -5.504 3.389 4.023 1 98.06 406 PHE B N 1
ATOM 7315 C CA . PHE B 1 406 ? -4.508 3.439 5.086 1 98.06 406 PHE B CA 1
ATOM 7316 C C . PHE B 1 406 ? -5.125 3.057 6.426 1 98.06 406 PHE B C 1
ATOM 7318 O O . PHE B 1 406 ? -4.414 2.861 7.41 1 98.06 406 PHE B O 1
ATOM 7325 N N . GLY B 1 407 ? -6.41 2.953 6.52 1 97.5 407 GLY B N 1
ATOM 7326 C CA . GLY B 1 407 ? -7.078 2.635 7.77 1 97.5 407 GLY B CA 1
ATOM 7327 C C . GLY B 1 407 ? -7.375 3.857 8.617 1 97.5 407 GLY B C 1
ATOM 7328 O O . GLY B 1 407 ? -7.484 4.969 8.094 1 97.5 407 GLY B O 1
ATOM 7329 N N . GLY B 1 408 ? -7.562 3.66 9.836 1 96.69 408 GLY B N 1
ATOM 7330 C CA . GLY B 1 408 ? -7.926 4.688 10.805 1 96.69 408 GLY B CA 1
ATOM 7331 C C . GLY B 1 408 ? -9.023 4.254 11.75 1 96.69 408 GLY B C 1
ATOM 7332 O O . GLY B 1 408 ? -8.906 4.422 12.969 1 96.69 408 GLY B O 1
ATOM 7333 N N . HIS B 1 409 ? -10.094 3.672 11.242 1 95.75 409 HIS B N 1
ATOM 7334 C CA . HIS B 1 409 ? -11.172 3.166 12.086 1 95.75 409 HIS B CA 1
ATOM 7335 C C . HIS B 1 409 ? -10.688 2.027 12.977 1 95.75 409 HIS B C 1
ATOM 7337 O O . HIS B 1 409 ? -10.008 1.115 12.508 1 95.75 409 HIS B O 1
ATOM 7343 N N . ASP B 1 410 ? -10.992 2.072 14.234 1 93.81 410 ASP B N 1
ATOM 7344 C CA . ASP B 1 410 ? -10.641 1.005 15.172 1 93.81 410 ASP B CA 1
ATOM 7345 C C . ASP B 1 410 ? -9.164 0.637 15.062 1 93.81 410 ASP B C 1
ATOM 7347 O O . ASP B 1 410 ? -8.82 -0.533 14.883 1 93.81 410 ASP B O 1
ATOM 7351 N N . ILE B 1 411 ? -8.336 1.678 15.102 1 95 411 ILE B N 1
ATOM 7352 C CA . ILE B 1 411 ? -6.91 1.55 14.828 1 95 411 ILE B CA 1
ATOM 7353 C C . ILE B 1 411 ? -6.277 0.585 15.828 1 95 411 ILE B C 1
ATOM 7355 O O . ILE B 1 411 ? -5.34 -0.143 15.492 1 95 411 ILE B O 1
ATOM 7359 N N . LYS B 1 412 ? -6.727 0.523 17.062 1 93.31 412 LYS B N 1
ATOM 7360 C CA . LYS B 1 412 ? -6.156 -0.357 18.078 1 93.31 412 LYS B CA 1
ATOM 7361 C C . LYS B 1 412 ? -6.324 -1.823 17.688 1 93.31 412 LYS B C 1
ATOM 7363 O O . LYS B 1 412 ? -5.355 -2.584 17.688 1 93.31 412 LYS B O 1
ATOM 7368 N N . THR B 1 413 ? -7.543 -2.18 17.328 1 91.38 413 THR B N 1
ATOM 7369 C CA . THR B 1 413 ? -7.793 -3.557 16.922 1 91.38 413 THR B CA 1
ATOM 7370 C C . THR B 1 413 ? -7.039 -3.881 15.625 1 91.38 413 THR B C 1
ATOM 7372 O O . THR B 1 413 ? -6.488 -4.977 15.484 1 91.38 413 THR B O 1
ATOM 7375 N N . ALA B 1 414 ? -7.004 -2.943 14.719 1 91.44 414 ALA B N 1
ATOM 7376 C CA . ALA B 1 414 ? -6.43 -3.164 13.391 1 91.44 414 ALA B CA 1
ATOM 7377 C C . ALA B 1 414 ? -4.922 -3.395 13.477 1 91.44 414 ALA B C 1
ATOM 7379 O O . ALA B 1 414 ? -4.367 -4.191 12.719 1 91.44 414 ALA B O 1
ATOM 7380 N N . LEU B 1 415 ? -4.262 -2.68 14.422 1 92.25 415 LEU B N 1
ATOM 7381 C CA . LEU B 1 415 ? -2.803 -2.668 14.375 1 92.25 415 LEU B CA 1
ATOM 7382 C C . LEU B 1 415 ? -2.211 -3.344 15.602 1 92.25 415 LEU B C 1
ATOM 7384 O O . LEU B 1 415 ? -0.996 -3.531 15.695 1 92.25 415 LEU B O 1
ATOM 7388 N N . LYS B 1 416 ? -3.002 -3.791 16.484 1 89.19 416 LYS B N 1
ATOM 7389 C CA . LYS B 1 416 ? -2.508 -4.371 17.734 1 89.19 416 LYS B CA 1
ATOM 7390 C C . LYS B 1 416 ? -1.531 -5.512 17.469 1 89.19 416 LYS B C 1
ATOM 7392 O O . LYS B 1 416 ? -0.479 -5.598 18.109 1 89.19 416 LYS B O 1
ATOM 7397 N N . LYS B 1 417 ? -1.914 -6.344 16.578 1 85.25 417 LYS B N 1
ATOM 7398 C CA . LYS B 1 417 ? -1.072 -7.496 16.281 1 85.25 417 LYS B CA 1
ATOM 7399 C C . LYS B 1 417 ? -0.427 -7.363 14.898 1 85.25 417 LYS B C 1
ATOM 7401 O O . LYS B 1 417 ? 0 -8.359 14.312 1 85.25 417 LYS B O 1
ATOM 7406 N N . PHE B 1 418 ? -0.637 -6.133 14.445 1 88.12 418 PHE B N 1
ATOM 7407 C CA . PHE B 1 418 ? -0.061 -5.824 13.141 1 88.12 418 PHE B CA 1
ATOM 7408 C C . PHE B 1 418 ? 0.793 -4.566 13.211 1 88.12 418 PHE B C 1
ATOM 7410 O O . PHE B 1 418 ? 0.478 -3.635 13.953 1 88.12 418 PHE B O 1
ATOM 7417 N N . GLY B 1 419 ? 1.814 -4.43 12.57 1 88.69 419 GLY B N 1
ATOM 7418 C CA . GLY B 1 419 ? 2.705 -3.281 12.562 1 88.69 419 GLY B CA 1
ATOM 7419 C C . GLY B 1 419 ? 3.686 -3.273 13.719 1 88.69 419 GLY B C 1
ATOM 7420 O O . GLY B 1 419 ? 3.557 -4.066 14.656 1 88.69 419 GLY B O 1
ATOM 7421 N N . SER B 1 420 ? 4.637 -2.391 13.672 1 94.81 420 SER B N 1
ATOM 7422 C CA . SER B 1 420 ? 5.648 -2.277 14.719 1 94.81 420 SER B CA 1
ATOM 7423 C C . SER B 1 420 ? 6.496 -1.024 14.531 1 94.81 420 SER B C 1
ATOM 7425 O O . SER B 1 420 ? 6.574 -0.48 13.422 1 94.81 420 SER B O 1
ATOM 7427 N N . ASN B 1 421 ? 7.086 -0.584 15.617 1 98.19 421 ASN B N 1
ATOM 7428 C CA . ASN B 1 421 ? 8.133 0.427 15.609 1 98.19 421 ASN B CA 1
ATOM 7429 C C . ASN B 1 421 ? 7.637 1.751 15.039 1 98.19 421 ASN B C 1
ATOM 7431 O O . ASN B 1 421 ? 8.242 2.303 14.125 1 98.19 421 ASN B O 1
ATOM 7435 N N . ILE B 1 422 ? 6.508 2.232 15.586 1 98.75 422 ILE B N 1
ATOM 7436 C CA . ILE B 1 422 ? 6.016 3.564 15.258 1 98.75 422 ILE B CA 1
ATOM 7437 C C . ILE B 1 422 ? 5.852 4.383 16.531 1 98.75 422 ILE B C 1
ATOM 7439 O O . ILE B 1 422 ? 5.277 3.908 17.516 1 98.75 422 ILE B O 1
ATOM 7443 N N . ILE B 1 423 ? 6.43 5.512 16.547 1 98.94 423 ILE B N 1
ATOM 7444 C CA . ILE B 1 423 ? 6.188 6.5 17.578 1 98.94 423 ILE B CA 1
ATOM 7445 C C . ILE B 1 423 ? 5.215 7.562 17.078 1 98.94 423 ILE B C 1
ATOM 7447 O O . ILE B 1 423 ? 5.484 8.227 16.078 1 98.94 423 ILE B O 1
ATOM 7451 N N . PHE B 1 424 ? 4.117 7.668 17.719 1 98.88 424 PHE B N 1
ATOM 7452 C CA . PHE B 1 424 ? 3.26 8.836 17.531 1 98.88 424 PHE B CA 1
ATOM 7453 C C . PHE B 1 424 ? 3.516 9.875 18.625 1 98.88 424 PHE B C 1
ATOM 7455 O O . PHE B 1 424 ? 3.15 9.672 19.781 1 98.88 424 PHE B O 1
ATOM 7462 N N . SER B 1 425 ? 4.113 10.969 18.203 1 98.88 425 SER B N 1
ATOM 7463 C CA . SER B 1 425 ? 4.395 12.055 19.141 1 98.88 425 SER B CA 1
ATOM 7464 C C . SER B 1 425 ? 3.363 13.172 19.016 1 98.88 425 SER B C 1
ATOM 7466 O O . SER B 1 425 ? 3.049 13.617 17.906 1 98.88 425 SER B O 1
ATOM 7468 N N . ASN B 1 426 ? 2.842 13.57 20.188 1 98.62 426 ASN B N 1
ATOM 7469 C CA . ASN B 1 426 ? 1.803 14.602 20.172 1 98.62 426 ASN B CA 1
ATOM 7470 C C . ASN B 1 426 ? 1.929 15.547 21.375 1 98.62 426 ASN B C 1
ATOM 7472 O O . ASN B 1 426 ? 2.354 15.133 22.453 1 98.62 426 ASN B O 1
ATOM 7476 N N . GLY B 1 427 ? 1.651 16.828 21.141 1 98.5 427 GLY B N 1
ATOM 7477 C CA . GLY B 1 427 ? 1.401 17.797 22.188 1 98.5 427 GLY B CA 1
ATOM 7478 C C . GLY B 1 427 ? -0.052 18.234 22.266 1 98.5 427 GLY B C 1
ATOM 7479 O O . GLY B 1 427 ? -0.687 18.5 21.25 1 98.5 427 GLY B O 1
ATOM 7480 N N . LEU B 1 428 ? -0.563 18.344 23.453 1 98.31 428 LEU B N 1
ATOM 7481 C CA . LEU B 1 428 ? -2 18.531 23.625 1 98.31 428 LEU B CA 1
ATOM 7482 C C . LEU B 1 428 ? -2.4 19.984 23.359 1 98.31 428 LEU B C 1
ATOM 7484 O O . LEU B 1 428 ? -3.584 20.281 23.219 1 98.31 428 LEU B O 1
ATOM 7488 N N . LEU B 1 429 ? -1.427 20.922 23.234 1 98.25 429 LEU B N 1
ATOM 7489 C CA . LEU B 1 429 ? -1.752 22.281 22.812 1 98.25 429 LEU B CA 1
ATOM 7490 C C . LEU B 1 429 ? -1.962 22.344 21.297 1 98.25 429 LEU B C 1
ATOM 7492 O O . LEU B 1 429 ? -2.545 23.297 20.797 1 98.25 429 LEU B O 1
ATOM 7496 N N . ASP B 1 430 ? -1.401 21.375 20.594 1 98.44 430 ASP B N 1
ATOM 7497 C CA . ASP B 1 430 ? -1.582 21.25 19.156 1 98.44 430 ASP B CA 1
ATOM 7498 C C . ASP B 1 430 ? -3.006 20.812 18.812 1 98.44 430 ASP B C 1
ATOM 7500 O O . ASP B 1 430 ? -3.416 19.703 19.156 1 98.44 430 ASP B O 1
ATOM 7504 N N . PRO B 1 431 ? -3.695 21.625 18.078 1 98.5 431 PRO B N 1
ATOM 7505 C CA . PRO B 1 431 ? -5.074 21.234 17.781 1 98.5 431 PRO B CA 1
ATOM 7506 C C . PRO B 1 431 ? -5.152 19.953 16.953 1 98.5 431 PRO B C 1
ATOM 7508 O O . PRO B 1 431 ? -6.156 19.234 17 1 98.5 431 PRO B O 1
ATOM 7511 N N . TRP B 1 432 ? -4.105 19.609 16.266 1 98.5 432 TRP B N 1
ATOM 7512 C CA . TRP B 1 432 ? -4.094 18.422 15.422 1 98.5 432 TRP B CA 1
ATOM 7513 C C . TRP B 1 432 ? -3.953 17.156 16.266 1 98.5 432 TRP B C 1
ATOM 7515 O O . TRP B 1 432 ? -4.168 16.047 15.781 1 98.5 432 TRP B O 1
ATOM 7525 N N . SER B 1 433 ? -3.584 17.281 17.547 1 98.69 433 SER B N 1
ATOM 7526 C CA . SER B 1 433 ? -3.504 16.125 18.422 1 98.69 433 SER B CA 1
ATOM 7527 C C . SER B 1 433 ? -4.848 15.406 18.516 1 98.69 433 SER B C 1
ATOM 7529 O O . SER B 1 433 ? -4.898 14.188 18.703 1 98.69 433 SER B O 1
ATOM 7531 N N . GLY B 1 434 ? -5.93 16.188 18.297 1 98.25 434 GLY B N 1
ATOM 7532 C CA . GLY B 1 434 ? -7.266 15.609 18.375 1 98.25 434 GLY B CA 1
ATOM 7533 C C . GLY B 1 434 ? -7.508 14.539 17.328 1 98.25 434 GLY B C 1
ATOM 7534 O O . GLY B 1 434 ? -8.328 13.641 17.516 1 98.25 434 GLY B O 1
ATOM 7535 N N . GLY B 1 435 ? -6.871 14.641 16.188 1 98.5 435 GLY B N 1
ATOM 7536 C CA . GLY B 1 435 ? -6.98 13.656 15.133 1 98.5 435 GLY B CA 1
ATOM 7537 C C . GLY B 1 435 ? -5.789 12.711 15.062 1 98.5 435 GLY B C 1
ATOM 7538 O O . GLY B 1 435 ? -5.562 12.07 14.039 1 98.5 435 GLY B O 1
ATOM 7539 N N . SER B 1 436 ? -4.98 12.672 16.109 1 98.62 436 SER B N 1
ATOM 7540 C CA . SER B 1 436 ? -3.766 11.867 16.156 1 98.62 436 SER B CA 1
ATOM 7541 C C . SER B 1 436 ? -3.924 10.688 17.109 1 98.62 436 SER B C 1
ATOM 7543 O O . SER B 1 436 ? -4.973 10.523 17.75 1 98.62 436 SER B O 1
ATOM 7545 N N . VAL B 1 437 ? -2.984 9.812 17.125 1 98.69 437 VAL B N 1
ATOM 7546 C CA . VAL B 1 437 ? -2.975 8.672 18.031 1 98.69 437 VAL B CA 1
ATOM 7547 C C . VAL B 1 437 ? -2.412 9.086 19.391 1 98.69 437 VAL B C 1
ATOM 7549 O O . VAL B 1 437 ? -1.243 9.469 19.5 1 98.69 437 VAL B O 1
ATOM 7552 N N . LEU B 1 438 ? -3.215 8.953 20.484 1 98.56 438 LEU B N 1
ATOM 7553 C CA . LEU B 1 438 ? -2.832 9.539 21.766 1 98.56 438 LEU B CA 1
ATOM 7554 C C . LEU B 1 438 ? -2.607 8.445 22.797 1 98.56 438 LEU B C 1
ATOM 7556 O O . LEU B 1 438 ? -2.252 8.742 23.953 1 98.56 438 LEU B O 1
ATOM 7560 N N . GLN B 1 439 ? -2.836 7.215 22.438 1 97.88 439 GLN B N 1
ATOM 7561 C CA . GLN B 1 439 ? -2.588 6.078 23.312 1 97.88 439 GLN B CA 1
ATOM 7562 C C . GLN B 1 439 ? -1.803 4.984 22.594 1 97.88 439 GLN B C 1
ATOM 7564 O O . GLN B 1 439 ? -1.898 4.848 21.375 1 97.88 439 GLN B O 1
ATOM 7569 N N . ASN B 1 440 ? -1.069 4.211 23.406 1 97.94 440 ASN B N 1
ATOM 7570 C CA . ASN B 1 440 ? -0.362 3.084 22.812 1 97.94 440 ASN B CA 1
ATOM 7571 C C . ASN B 1 440 ? -1.323 2.123 22.125 1 97.94 440 ASN B C 1
ATOM 7573 O O . ASN B 1 440 ? -2.393 1.818 22.641 1 97.94 440 ASN B O 1
ATOM 7577 N N . VAL B 1 441 ? -0.971 1.722 20.938 1 96.19 441 VAL B N 1
ATOM 7578 C CA . VAL B 1 441 ? -1.738 0.714 20.219 1 96.19 441 VAL B CA 1
ATOM 7579 C C . VAL B 1 441 ? -1.254 -0.682 20.609 1 96.19 441 VAL B C 1
ATOM 7581 O O . VAL B 1 441 ? -2.055 -1.612 20.734 1 96.19 441 VAL B O 1
ATOM 7584 N N . SER B 1 442 ? 0.026 -0.823 20.734 1 95.06 442 SER B N 1
ATOM 7585 C CA . SER B 1 442 ? 0.723 -2.033 21.156 1 95.06 442 SER B CA 1
ATOM 7586 C C . SER B 1 442 ? 2.004 -1.695 21.922 1 95.06 442 SER B C 1
ATOM 7588 O O . SER B 1 442 ? 2.234 -0.538 22.266 1 95.06 442 SER B O 1
ATOM 7590 N N . GLU B 1 443 ? 2.828 -2.748 22.141 1 94.5 443 GLU B N 1
ATOM 7591 C CA . GLU B 1 443 ? 4.098 -2.521 22.828 1 94.5 443 GLU B CA 1
ATOM 7592 C C . GLU B 1 443 ? 5.09 -1.794 21.922 1 94.5 443 GLU B C 1
ATOM 7594 O O . GLU B 1 443 ? 6.027 -1.16 22.406 1 94.5 443 GLU B O 1
ATOM 7599 N N . SER B 1 444 ? 4.816 -1.87 20.641 1 96.19 444 SER B N 1
ATOM 7600 C CA . SER B 1 444 ? 5.812 -1.312 19.734 1 96.19 444 SER B CA 1
ATOM 7601 C C . SER B 1 444 ? 5.238 -0.15 18.922 1 96.19 444 SER B C 1
ATOM 7603 O O . SER B 1 444 ? 5.957 0.501 18.156 1 96.19 444 SER B O 1
ATOM 7605 N N . ILE B 1 445 ? 3.975 0.034 18.984 1 97.94 445 ILE B N 1
ATOM 7606 C CA . ILE B 1 445 ? 3.342 1.242 18.469 1 97.94 445 ILE B CA 1
ATOM 7607 C C . ILE B 1 445 ? 2.904 2.135 19.625 1 97.94 445 ILE B C 1
ATOM 7609 O O . ILE B 1 445 ? 1.82 1.95 20.188 1 97.94 445 ILE B O 1
ATOM 7613 N N . ILE B 1 446 ? 3.713 3.166 19.828 1 97.81 446 ILE B N 1
ATOM 7614 C CA . ILE B 1 446 ? 3.596 3.883 21.094 1 97.81 446 ILE B CA 1
ATOM 7615 C C . ILE B 1 446 ? 3.209 5.336 20.828 1 97.81 446 ILE B C 1
ATOM 7617 O O . ILE B 1 446 ? 3.564 5.902 19.781 1 97.81 446 ILE B O 1
ATOM 7621 N N . ALA B 1 447 ? 2.504 5.891 21.781 1 98.69 447 ALA B N 1
ATOM 7622 C CA . ALA B 1 447 ? 2.17 7.312 21.766 1 98.69 447 ALA B CA 1
ATOM 7623 C C . ALA B 1 447 ? 2.93 8.055 22.859 1 98.69 447 ALA B C 1
ATOM 7625 O O . ALA B 1 447 ? 2.891 7.668 24.031 1 98.69 447 ALA B O 1
ATOM 7626 N N . LEU B 1 448 ? 3.697 8.992 22.5 1 98.81 448 LEU B N 1
ATOM 7627 C CA . LEU B 1 448 ? 4.312 9.938 23.422 1 98.81 448 LEU B CA 1
ATOM 7628 C C . LEU B 1 448 ? 3.562 11.266 23.422 1 98.81 448 LEU B C 1
ATOM 7630 O O . LEU B 1 448 ? 3.658 12.039 22.469 1 98.81 448 LEU B O 1
ATOM 7634 N N . VAL B 1 449 ? 2.873 11.57 24.531 1 98.62 449 VAL B N 1
ATOM 7635 C CA . VAL B 1 449 ? 1.966 12.711 24.578 1 98.62 449 VAL B CA 1
ATOM 7636 C C . VAL B 1 449 ? 2.416 13.672 25.688 1 98.62 449 VAL B C 1
ATOM 7638 O O . VAL B 1 449 ? 2.605 13.273 26.828 1 98.62 449 VAL B O 1
ATOM 7641 N N . THR B 1 450 ? 2.562 14.922 25.375 1 98.56 450 THR B N 1
ATOM 7642 C CA . THR B 1 450 ? 2.93 15.945 26.344 1 98.56 450 THR B CA 1
ATOM 7643 C C . THR B 1 450 ? 1.79 16.938 26.531 1 98.56 450 THR B C 1
ATOM 7645 O O . THR B 1 450 ? 1.091 17.281 25.578 1 98.56 450 THR B O 1
ATOM 7648 N N . GLU B 1 451 ? 1.614 17.375 27.688 1 97.75 451 GLU B N 1
ATOM 7649 C CA . GLU B 1 451 ? 0.505 18.266 28.031 1 97.75 451 GLU B CA 1
ATOM 7650 C C . GLU B 1 451 ? 0.69 19.641 27.422 1 97.75 451 GLU B C 1
ATOM 7652 O O . GLU B 1 451 ? -0.284 20.297 27.031 1 97.75 451 GLU B O 1
ATOM 7657 N N . LEU B 1 452 ? 1.912 20.078 27.344 1 97.5 452 LEU B N 1
ATOM 7658 C CA . LEU B 1 452 ? 2.152 21.469 26.969 1 97.5 452 LEU B CA 1
ATOM 7659 C C . LEU B 1 452 ? 2.852 21.547 25.609 1 97.5 452 LEU B C 1
ATOM 7661 O O . LEU B 1 452 ? 3.361 22.594 25.234 1 97.5 452 LEU B O 1
ATOM 7665 N N . GLY B 1 453 ? 2.902 20.406 24.969 1 97.88 453 GLY B N 1
ATOM 7666 C CA . GLY B 1 453 ? 3.529 20.406 23.656 1 97.88 453 GLY B CA 1
ATOM 7667 C C . GLY B 1 453 ? 2.635 20.969 22.562 1 97.88 453 GLY B C 1
ATOM 7668 O O . GLY B 1 453 ? 1.421 20.766 22.578 1 97.88 453 GLY B O 1
ATOM 7669 N N . ALA B 1 454 ? 3.283 21.688 21.609 1 97.81 454 ALA B N 1
ATOM 7670 C CA . ALA B 1 454 ? 2.588 22.172 20.422 1 97.81 454 ALA B CA 1
ATOM 7671 C C . ALA B 1 454 ? 3.002 21.391 19.188 1 97.81 454 ALA B C 1
ATOM 7673 O O . ALA B 1 454 ? 3.594 20.312 19.281 1 97.81 454 ALA B O 1
ATOM 7674 N N . HIS B 1 455 ? 2.619 21.906 18.031 1 97.19 455 HIS B N 1
ATOM 7675 C CA . HIS B 1 455 ? 2.713 21.203 16.75 1 97.19 455 HIS B CA 1
ATOM 7676 C C . HIS B 1 455 ? 4.156 20.828 16.438 1 97.19 455 HIS B C 1
ATOM 7678 O O . HIS B 1 455 ? 4.992 21.703 16.219 1 97.19 455 HIS B O 1
ATOM 7684 N N . HIS B 1 456 ? 4.496 19.484 16.469 1 95.44 456 HIS B N 1
ATOM 7685 C CA . HIS B 1 456 ? 5.73 18.75 16.219 1 95.44 456 HIS B CA 1
ATOM 7686 C C . HIS B 1 456 ? 6.934 19.484 16.797 1 95.44 456 HIS B C 1
ATOM 7688 O O . HIS B 1 456 ? 7.953 19.641 16.125 1 95.44 456 HIS B O 1
ATOM 7694 N N . ILE B 1 457 ? 6.777 19.969 18 1 97.62 457 ILE B N 1
ATOM 7695 C CA . ILE B 1 457 ? 7.84 20.672 18.703 1 97.62 457 ILE B CA 1
ATOM 7696 C C . ILE B 1 457 ? 9.008 19.719 18.969 1 97.62 457 ILE B C 1
ATOM 7698 O O . ILE B 1 457 ? 10.164 20.156 19.031 1 97.62 457 ILE B O 1
ATOM 7702 N N . ASP B 1 458 ? 8.781 18.406 19.109 1 98.38 458 ASP B N 1
ATOM 7703 C CA . ASP B 1 458 ? 9.828 17.422 19.375 1 98.38 458 ASP B CA 1
ATOM 7704 C C . ASP B 1 458 ? 10.836 17.375 18.234 1 98.38 458 ASP B C 1
ATOM 7706 O O . ASP B 1 458 ? 11.984 16.953 18.438 1 98.38 458 ASP B O 1
ATOM 7710 N N . LEU B 1 459 ? 10.414 17.797 17.047 1 98.19 459 LEU B N 1
ATOM 7711 C CA . LEU B 1 459 ? 11.297 17.703 15.898 1 98.19 459 LEU B CA 1
ATOM 7712 C C . LEU B 1 459 ? 12.148 18.969 15.766 1 98.19 459 LEU B C 1
ATOM 7714 O O . LEU B 1 459 ? 13.117 18.984 15.008 1 98.19 459 LEU B O 1
ATOM 7718 N N . ARG B 1 460 ? 11.859 20.047 16.531 1 96.94 460 ARG B N 1
ATOM 7719 C CA . ARG B 1 460 ? 12.672 21.25 16.5 1 96.94 460 ARG B CA 1
ATOM 7720 C C . ARG B 1 460 ? 14.062 21 17.062 1 96.94 460 ARG B C 1
ATOM 7722 O O . ARG B 1 460 ? 14.281 20.016 17.766 1 96.94 460 ARG B O 1
ATOM 7729 N N . ALA B 1 461 ? 14.961 21.906 16.781 1 95.62 461 ALA B N 1
ATOM 7730 C CA . ALA B 1 461 ? 16.312 21.797 17.312 1 95.62 461 ALA B CA 1
ATOM 7731 C C . ALA B 1 461 ? 16.328 21.969 18.828 1 95.62 461 ALA B C 1
ATOM 7733 O O . ALA B 1 461 ? 15.562 22.781 19.375 1 95.62 461 ALA B O 1
ATOM 7734 N N . SER B 1 462 ? 17.188 21.234 19.422 1 95.69 462 SER B N 1
ATOM 7735 C CA . SER B 1 462 ? 17.375 21.406 20.859 1 95.69 462 SER B CA 1
ATOM 7736 C C . SER B 1 462 ? 17.938 22.781 21.188 1 95.69 462 SER B C 1
ATOM 7738 O O . SER B 1 462 ? 18.781 23.297 20.469 1 95.69 462 SER B O 1
ATOM 7740 N N . THR B 1 463 ? 17.422 23.344 22.281 1 93.88 463 THR B N 1
ATOM 7741 C CA . THR B 1 463 ? 17.922 24.609 22.797 1 93.88 463 THR B CA 1
ATOM 7742 C C . THR B 1 463 ? 18.078 24.562 24.312 1 93.88 463 THR B C 1
ATOM 7744 O O . THR B 1 463 ? 17.516 23.656 24.969 1 93.88 463 THR B O 1
ATOM 7747 N N . LYS B 1 464 ? 18.812 25.516 24.859 1 94.44 464 LYS B N 1
ATOM 7748 C CA . LYS B 1 464 ? 18.984 25.578 26.312 1 94.44 464 LYS B CA 1
ATOM 7749 C C . LYS B 1 464 ? 17.672 25.938 27 1 94.44 464 LYS B C 1
ATOM 7751 O O . LYS B 1 464 ? 17.516 25.688 28.203 1 94.44 464 LYS B O 1
ATOM 7756 N N . GLU B 1 465 ? 16.75 26.422 26.281 1 94.38 465 GLU B N 1
ATOM 7757 C CA . GLU B 1 465 ? 15.477 26.844 26.844 1 94.38 465 GLU B CA 1
ATOM 7758 C C . GLU B 1 465 ? 14.453 25.719 26.812 1 94.38 465 GLU B C 1
ATOM 7760 O O . GLU B 1 465 ? 13.328 25.891 27.297 1 94.38 465 GLU B O 1
ATOM 7765 N N . ASP B 1 466 ? 14.828 24.578 26.344 1 96.94 466 ASP B N 1
ATOM 7766 C CA . ASP B 1 466 ? 13.898 23.453 26.312 1 96.94 466 ASP B CA 1
ATOM 7767 C C . ASP B 1 466 ? 13.414 23.094 27.703 1 96.94 466 ASP B C 1
ATOM 7769 O O . ASP B 1 466 ? 14.227 22.844 28.609 1 96.94 466 ASP B O 1
ATOM 7773 N N . PRO B 1 467 ? 12.117 23.062 27.875 1 97.75 467 PRO B N 1
ATOM 7774 C CA . PRO B 1 467 ? 11.641 22.562 29.172 1 97.75 467 PRO B CA 1
ATOM 7775 C C . PRO B 1 467 ? 12 21.094 29.406 1 97.75 467 PRO B C 1
ATOM 7777 O O . PRO B 1 467 ? 12.242 20.359 28.438 1 97.75 467 PRO B O 1
ATOM 7780 N N . ASP B 1 468 ? 11.945 20.578 30.656 1 98 468 ASP B N 1
ATOM 7781 C CA . ASP B 1 468 ? 12.375 19.234 31.031 1 98 468 ASP B CA 1
ATOM 7782 C C . ASP B 1 468 ? 11.531 18.172 30.328 1 98 468 ASP B C 1
ATOM 7784 O O . ASP B 1 468 ? 12.055 17.141 29.891 1 98 468 ASP B O 1
ATOM 7788 N N . TRP B 1 469 ? 10.227 18.391 30.25 1 98 469 TRP B N 1
ATOM 7789 C CA . TRP B 1 469 ? 9.352 17.391 29.641 1 98 469 TRP B CA 1
ATOM 7790 C C . TRP B 1 469 ? 9.719 17.172 28.172 1 98 469 TRP B C 1
ATOM 7792 O O . TRP B 1 469 ? 9.578 16.062 27.656 1 98 469 TRP B O 1
ATOM 7802 N N . LEU B 1 470 ? 10.125 18.172 27.453 1 98.5 470 LEU B N 1
ATOM 7803 C CA . LEU B 1 470 ? 10.523 18.047 26.062 1 98.5 470 LEU B CA 1
ATOM 7804 C C . LEU B 1 470 ? 11.836 17.281 25.938 1 98.5 470 LEU B C 1
ATOM 7806 O O . LEU B 1 470 ? 11.984 16.438 25.047 1 98.5 470 LEU B O 1
ATOM 7810 N N . VAL B 1 471 ? 12.828 17.594 26.797 1 98.44 471 VAL B N 1
ATOM 7811 C CA . VAL B 1 471 ? 14.086 16.875 26.844 1 98.44 471 VAL B CA 1
ATOM 7812 C C . VAL B 1 471 ? 13.82 15.383 27.078 1 98.44 471 VAL B C 1
ATOM 7814 O O . VAL B 1 471 ? 14.406 14.523 26.422 1 98.44 471 VAL B O 1
ATOM 7817 N N . GLU B 1 472 ? 12.938 15.117 27.984 1 98.44 472 GLU B N 1
ATOM 7818 C CA . GLU B 1 472 ? 12.602 13.734 28.312 1 98.44 472 GLU B CA 1
ATOM 7819 C C . GLU B 1 472 ? 11.93 13.031 27.141 1 98.44 472 GLU B C 1
ATOM 7821 O O . GLU B 1 472 ? 12.219 11.867 26.859 1 98.44 472 GLU B O 1
ATOM 7826 N N . GLN B 1 473 ? 11.016 13.711 26.516 1 98.5 473 GLN B N 1
ATOM 7827 C CA . GLN B 1 473 ? 10.359 13.141 25.344 1 98.5 473 GLN B CA 1
ATOM 7828 C C . GLN B 1 473 ? 11.375 12.773 24.266 1 98.5 473 GLN B C 1
ATOM 7830 O O . GLN B 1 473 ? 11.336 11.672 23.719 1 98.5 473 GLN B O 1
ATOM 7835 N N . ARG B 1 474 ? 12.25 13.648 23.938 1 98.69 474 ARG B N 1
ATOM 7836 C CA . ARG B 1 474 ? 13.266 13.414 22.922 1 98.69 474 ARG B CA 1
ATOM 7837 C C . ARG B 1 474 ? 14.172 12.25 23.312 1 98.69 474 ARG B C 1
ATOM 7839 O O . ARG B 1 474 ? 14.547 11.43 22.469 1 98.69 474 ARG B O 1
ATOM 7846 N N . ASN B 1 475 ? 14.539 12.203 24.594 1 98.62 475 ASN B N 1
ATOM 7847 C CA . ASN B 1 475 ? 15.367 11.094 25.062 1 98.62 475 ASN B CA 1
ATOM 7848 C C . ASN B 1 475 ? 14.656 9.75 24.891 1 98.62 475 ASN B C 1
ATOM 7850 O O . ASN B 1 475 ? 15.289 8.758 24.516 1 98.62 475 ASN B O 1
ATOM 7854 N N . THR B 1 476 ? 13.391 9.742 25.156 1 98.75 476 THR B N 1
ATOM 7855 C CA . THR B 1 476 ? 12.617 8.523 24.953 1 98.75 476 THR B CA 1
ATOM 7856 C C . THR B 1 476 ? 12.586 8.141 23.469 1 98.75 476 THR B C 1
ATOM 7858 O O . THR B 1 476 ? 12.75 6.965 23.141 1 98.75 476 THR B O 1
ATOM 7861 N N . GLU B 1 477 ? 12.367 9.078 22.625 1 98.81 477 GLU B N 1
ATOM 7862 C CA . GLU B 1 477 ? 12.375 8.844 21.188 1 98.81 477 GLU B CA 1
ATOM 7863 C C . GLU B 1 477 ? 13.719 8.289 20.734 1 98.81 477 GLU B C 1
ATOM 7865 O O . GLU B 1 477 ? 13.766 7.32 19.969 1 98.81 477 GLU B O 1
ATOM 7870 N N . ILE B 1 478 ? 14.805 8.883 21.203 1 98.81 478 ILE B N 1
ATOM 7871 C CA . ILE B 1 478 ? 16.156 8.461 20.844 1 98.81 478 ILE B CA 1
ATOM 7872 C C . ILE B 1 478 ? 16.375 7.02 21.297 1 98.81 478 ILE B C 1
ATOM 7874 O O . ILE B 1 478 ? 16.922 6.203 20.547 1 98.81 478 ILE B O 1
ATOM 7878 N N . ASN B 1 479 ? 15.938 6.699 22.453 1 98.75 479 ASN B N 1
ATOM 7879 C CA . ASN B 1 479 ? 16.141 5.359 23 1 98.75 479 ASN B CA 1
ATOM 7880 C C . ASN B 1 479 ? 15.344 4.312 22.219 1 98.75 479 ASN B C 1
ATOM 7882 O O . ASN B 1 479 ? 15.812 3.189 22.031 1 98.75 479 ASN B O 1
ATOM 7886 N N . LEU B 1 480 ? 14.172 4.629 21.828 1 98.69 480 LEU B N 1
ATOM 7887 C CA . LEU B 1 480 ? 13.375 3.709 21.031 1 98.69 480 LEU B CA 1
ATOM 7888 C C . LEU B 1 480 ? 14.031 3.449 19.688 1 98.69 480 LEU B C 1
ATOM 7890 O O . LEU B 1 480 ? 14.125 2.303 19.234 1 98.69 480 LEU B O 1
ATOM 7894 N N . ILE B 1 481 ? 14.5 4.469 19.047 1 98.75 481 ILE B N 1
ATOM 7895 C CA . ILE B 1 481 ? 15.188 4.344 17.766 1 98.75 481 ILE B CA 1
ATOM 7896 C C . ILE B 1 481 ? 16.438 3.486 17.938 1 98.75 481 ILE B C 1
ATOM 7898 O O . ILE B 1 481 ? 16.719 2.615 17.109 1 98.75 481 ILE B O 1
ATOM 7902 N N . LYS B 1 482 ? 17.172 3.777 19 1 98.56 482 LYS B N 1
ATOM 7903 C CA . LYS B 1 482 ? 18.344 2.973 19.312 1 98.56 482 LYS B CA 1
ATOM 7904 C C . LYS B 1 482 ? 17.984 1.495 19.438 1 98.56 482 LYS B C 1
ATOM 7906 O O . LYS B 1 482 ? 18.719 0.627 18.953 1 98.56 482 LYS B O 1
ATOM 7911 N N . GLY B 1 483 ? 16.906 1.228 20.078 1 98.12 483 GLY B N 1
ATOM 7912 C CA . GLY B 1 483 ? 16.438 -0.142 20.219 1 98.12 483 GLY B CA 1
ATOM 7913 C C . GLY B 1 483 ? 16.094 -0.806 18.906 1 98.12 483 GLY B C 1
ATOM 7914 O O . GLY B 1 483 ? 16.406 -1.979 18.688 1 98.12 483 GLY B O 1
ATOM 7915 N N . TRP B 1 484 ? 15.383 -0.084 18.031 1 97.62 484 TRP B N 1
ATOM 7916 C CA . TRP B 1 484 ? 15.047 -0.617 16.703 1 97.62 484 TRP B CA 1
ATOM 7917 C C . TRP B 1 484 ? 16.312 -1.008 15.945 1 97.62 484 TRP B C 1
ATOM 7919 O O . TRP B 1 484 ? 16.359 -2.078 15.336 1 97.62 484 TRP B O 1
ATOM 7929 N N . LEU B 1 485 ? 17.297 -0.107 15.969 1 97.56 485 LEU B N 1
ATOM 7930 C CA . LEU B 1 485 ? 18.547 -0.325 15.25 1 97.56 485 LEU B CA 1
ATOM 7931 C C . LEU B 1 485 ? 19.328 -1.494 15.844 1 97.56 485 LEU B C 1
ATOM 7933 O O . LEU B 1 485 ? 19.875 -2.316 15.109 1 97.56 485 LEU B O 1
ATOM 7937 N N . TYR B 1 486 ? 19.344 -1.538 17.141 1 96.38 486 TYR B N 1
ATOM 7938 C CA . TYR B 1 486 ? 20.016 -2.648 17.812 1 96.38 486 TYR B CA 1
ATOM 7939 C C . TYR B 1 486 ? 19.406 -3.982 17.391 1 96.38 486 TYR B C 1
ATOM 7941 O O . TYR B 1 486 ? 20.125 -4.914 17.031 1 96.38 486 TYR B O 1
ATOM 7949 N N . ASP B 1 487 ? 18.094 -4.098 17.453 1 94.44 487 ASP B N 1
ATOM 7950 C CA . ASP B 1 487 ? 17.391 -5.32 17.078 1 94.44 487 ASP B CA 1
ATOM 7951 C C . ASP B 1 487 ? 17.688 -5.715 15.633 1 94.44 487 ASP B C 1
ATOM 7953 O O . ASP B 1 487 ? 17.891 -6.891 15.328 1 94.44 487 ASP B O 1
ATOM 7957 N N . TYR B 1 488 ? 17.703 -4.789 14.758 1 94.94 488 TYR B N 1
ATOM 7958 C CA . TYR B 1 488 ? 17.938 -5.039 13.344 1 94.94 488 TYR B CA 1
ATOM 7959 C C . TYR B 1 488 ? 19.328 -5.641 13.125 1 94.94 488 TYR B C 1
ATOM 7961 O O . TYR B 1 488 ? 19.469 -6.645 12.422 1 94.94 488 TYR B O 1
ATOM 7969 N N . TYR B 1 489 ? 20.281 -5.016 13.719 1 93.81 489 TYR B N 1
ATOM 7970 C CA . TYR B 1 489 ? 21.656 -5.477 13.531 1 93.81 489 TYR B CA 1
ATOM 7971 C C . TYR B 1 489 ? 21.859 -6.84 14.18 1 93.81 489 TYR B C 1
ATOM 7973 O O . TYR B 1 489 ? 22.641 -7.66 13.688 1 93.81 489 TYR B O 1
ATOM 7981 N N . GLN B 1 490 ? 21.188 -7.09 15.234 1 91.81 490 GLN B N 1
ATOM 7982 C CA . GLN B 1 490 ? 21.25 -8.406 15.859 1 91.81 490 GLN B CA 1
ATOM 7983 C C . GLN B 1 490 ? 20.656 -9.477 14.945 1 91.81 490 GLN B C 1
ATOM 7985 O O . GLN B 1 490 ? 21.203 -10.578 14.828 1 91.81 490 GLN B O 1
ATOM 7990 N N . GLU B 1 491 ? 19.562 -9.133 14.383 1 87.94 491 GLU B N 1
ATOM 7991 C CA . GLU B 1 491 ? 18.906 -10.078 13.477 1 87.94 491 GLU B CA 1
ATOM 7992 C C . GLU B 1 491 ? 19.766 -10.352 12.25 1 87.94 491 GLU B C 1
ATOM 7994 O O . GLU B 1 491 ? 19.828 -11.484 11.766 1 87.94 491 GLU B O 1
ATOM 7999 N N . LYS B 1 492 ? 20.359 -9.344 11.719 1 88.19 492 LYS B N 1
ATOM 8000 C CA . LYS B 1 492 ? 21.234 -9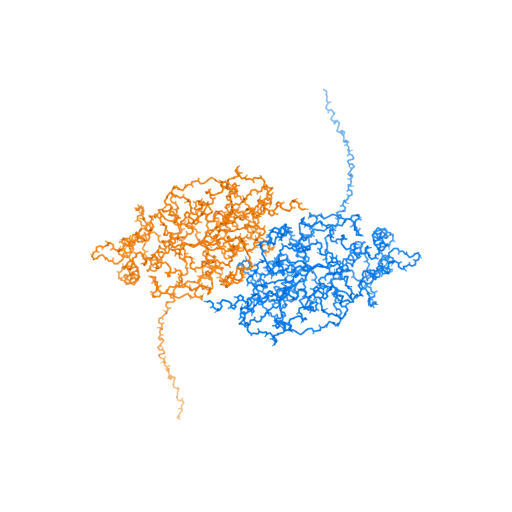.508 10.555 1 88.19 492 LYS B CA 1
ATOM 8001 C C . LYS B 1 492 ? 22.469 -10.344 10.898 1 88.19 492 LYS B C 1
ATOM 8003 O O . LYS B 1 492 ? 22.953 -11.109 10.062 1 88.19 492 LYS B O 1
ATOM 8008 N N . ALA B 1 493 ? 22.984 -10.148 12.031 1 83.81 493 ALA B N 1
ATOM 8009 C CA . ALA B 1 493 ? 24.172 -10.891 12.469 1 83.81 493 ALA B CA 1
ATOM 8010 C C . ALA B 1 493 ? 23.844 -12.367 12.672 1 83.81 493 ALA B C 1
ATOM 8012 O O . ALA B 1 493 ? 24.672 -13.234 12.398 1 83.81 493 ALA B O 1
ATOM 8013 N N . SER B 1 494 ? 22.734 -12.641 13.18 1 76.88 494 SER B N 1
ATOM 8014 C CA . SER B 1 494 ? 22.328 -14.016 13.422 1 76.88 494 SER B CA 1
ATOM 8015 C C . SER B 1 494 ? 22.172 -14.789 12.117 1 76.88 494 SER B C 1
ATOM 8017 O O . SER B 1 494 ? 22.391 -16 12.07 1 76.88 494 SER B O 1
ATOM 8019 N N . TYR B 1 495 ? 21.859 -14.141 11.141 1 70.06 495 TYR B N 1
ATOM 8020 C CA . TYR B 1 495 ? 21.672 -14.789 9.844 1 70.06 495 TYR B CA 1
ATOM 8021 C C . TYR B 1 495 ? 23.031 -15.125 9.219 1 70.06 495 TYR B C 1
ATOM 8023 O O . TYR B 1 495 ? 23.156 -16.125 8.5 1 70.06 495 TYR B O 1
ATOM 8031 N N . TYR B 1 496 ? 23.984 -14.32 9.469 1 57.47 496 TYR B N 1
ATOM 8032 C CA . TYR B 1 496 ? 25.312 -14.594 8.938 1 57.47 496 TYR B CA 1
ATOM 8033 C C . TYR B 1 496 ? 25.953 -15.773 9.656 1 57.47 496 TYR B C 1
ATOM 8035 O O . TYR B 1 496 ? 26.797 -16.469 9.094 1 57.47 496 TYR B O 1
ATOM 8043 N N . ILE B 1 497 ? 25.484 -16.094 10.812 1 46.72 497 ILE B N 1
ATOM 8044 C CA . ILE B 1 497 ? 26.031 -17.234 11.555 1 46.72 497 ILE B CA 1
ATOM 8045 C C . ILE B 1 497 ? 25.328 -18.516 11.125 1 46.72 497 ILE B C 1
ATOM 8047 O O . ILE B 1 497 ? 25.938 -19.578 11.078 1 46.72 497 ILE B O 1
ATOM 8051 N N . LEU B 1 498 ? 24.141 -18.469 10.594 1 45.34 498 LEU B N 1
ATOM 8052 C CA . LEU B 1 498 ? 23.438 -19.672 10.133 1 45.34 498 LEU B CA 1
ATOM 8053 C C . LEU B 1 498 ? 23.75 -19.953 8.672 1 45.34 498 LEU B C 1
ATOM 8055 O O . LEU B 1 498 ? 23.844 -21.125 8.273 1 45.34 498 LEU B O 1
#

Organism: Musa acuminata subsp. malaccensis (NCBI:txid214687)

Sequence (996 aa):
MRRFATTLVLVSLCFFFVFPCCRAQRGRPRLLERFARPGNRARAYQYEERYFRQSLDHFSFADLPPFDQRYLIANTGAWARPAGPIFFYCGNEGDIEWFADNTGFVWDIAPRFSALVVFAEHRYYGKSMPYGSQEKAYKNAESLSYLTTEQALADFSALLTDLKRNLSSEESPVVLFGGSYGGMLAAWMRLKYPHIAIGALASSAPILQFEDIVPPDTFYDLVSNDFKRESLSCFEAIKESWKVLETQGEDNDGLLKLSRDFRLCQNLNNTEELSDWLSSAYSYLAMVDYPYPSDFMMPLPANPIKEVCRKIDNYLDGTTVLERIFAGVSIYYNYTGNVDCFDLEDDPHGLSGWNWQACTEMVMPMSSSQENSMFPAYDFDYAAYQDQCLQDYGVRPRPRWITTEFGGHDIKTALKKFGSNIIFSNGLLDPWSGGSVLQNVSESIIALVTELGAHHIDLRASTKEDPDWLVEQRNTEINLIKGWLYDYYQEKASYYILMRRFATTLVLVSLCFFFVFPCCRAQRGRPRLLERFARPGNRARAYQYEERYFRQSLDHFSFADLPPFDQRYLIANTGAWARPAGPIFFYCGNEGDIEWFADNTGFVWDIAPRFSALVVFAEHRYYGKSMPYGSQEKAYKNAESLSYLTTEQALADFSALLTDLKRNLSSEESPVVLFGGSYGGMLAAWMRLKYPHIAIGALASSAPILQFEDIVPPDTFYDLVSNDFKRESLSCFEAIKESWKVLETQGEDNDGLLKLSRDFRLCQNLNNTEELSDWLSSAYSYLAMVDYPYPSDFMMPLPANPIKEVCRKIDNYLDGTTVLERIFAGVSIYYNYTGNVDCFDLEDDPHGLSGWNWQACTEMVMPMSSSQENSMFPAYDFDYAAYQDQCLQDYGVRPRPRWITTEFGGHDIKTALKKFGSNIIFSNGLLDPWSGGSVLQNVSESIIALVTELGAHHIDLRASTKEDPDWLVEQRNTEINLIKGWLYDYYQEKASYYIL

Nearest PDB structures (foldseek):
  3n2z-assembly1_B-2  TM=9.480E-01  e=2.538E-51  Homo sapiens
  4ebb-assembly1_A  TM=9.113E-01  e=1.328E-45  Homo sapiens
  4ebb-assembly2_B  TM=9.041E-01  e=3.798E-45  Homo sapiens
  8bhh-assembly2_B  TM=3.975E-01  e=6.552E-06  Fusarium oxysporum
  3fcx-assembly2_A-2  TM=5.986E-01  e=2.578E-03  Homo sapiens

Foldseek 3Di:
DDDPPPPPPPPPPPPPPPPPDPPPPFFPDDDLQQFDDFDDDQPDDDWDKDWDWADLDPPDDDDFHIWIWIKTKDLPVQAPPDAFAAEEFQADLEAQVLVVSFQQLCVVCCNVRSYIYMYTHFALYDCNDPPRDNCQCQVACVSVVSRALVRSLVVVQVVQCVVSVVSVHNNHAYEYEYFARRLLSQVLSCQVPVVRHLAYERELYLLQLADVSFPQALLQLLLLVLLVVLPVVLLQLLLVVLVVLQVQQPDDCSQVVLCVLLQAPDTDPGSVLVLVLLVNLSQVCLQPQAQAFDCSRHGAGHRLSNVLSCQLPPDDPPDDSVNSSSRSSCRRVPVVPPDRHDYSPDSPGPSPSVVLNCQAEVPRRHFHDPPRGSGDGDGRDQVSSQVVSCVVRVDGYDRCVSCVSRNNHPVLVVPAVHGFHYEYEEESSASSVSSTDQQASYPGRGYHYHDHDHGRSLSGRDDPSDDPSSVVSSVVVSVSVVVSVVVSVVVVVVVVVD/DDDDDDDPPPPPPPPPPPPPDPPPPFFPDCLLQQFDDFDDDQPDDDWDKDWDWADLDPPDPDDFDIWIWIKTKDLVVLAPPDAFAAEEFQADLEAQVLVVSFQQLCVVCCNVRSYIYMYTHFALYDCNDPPRDNCQCQVACVSVVSRALVRSLVVVQVVQCVVSVVSVHNNHAYEYEYFARRLLSQVLSCQVPVVRHLAYERELYLLQLADPSFPQALLQLLLLVLLVVLPVVLLQLLLVVLVVLQVQQPDDCSQVVLCVLLQAPDTDPGSVLVLSLLVSLSQVCLQPQAQAFDCSRHGAGHRLSNVLSCQLVPDDPPDDSVNSSSRSSCRRVPVVPPDRHDYSPRNPGPSPSVSLNCQAEVPGRHFHDPPRGSGDGDGGDQVSSQVVSCVVRVDGYDRCVSCVSRNNHPVLVVPAVHGFHYEYEEESSASSVSSTDQQASYPGRGYHYHDHDHRRVLSGRDDPSDDPSSVVSSVVVSVSVVVSVVVSVVVVVVVVVD

Secondary structure (DSSP, 8-state):
-----------------------------------PPP-S-------EEEEEEE-S-TT-------EEEEEEEE-TTT--TTT--EEEEE--SS-HHHHHHT-HHHHHHHHHHT-EEEEEPPTTBTTB-GGGSHHHHTSSHHHHTT--HHHHHHHHHHHHHHHHHHTT-TT--EEEEEETHHHHHHHHHHHH-TTT-SEEEEET--TT-STTSS-TTHHHHHHHHHHHHH-HHHHHHHHHHHHHHHHHHHSTTHHHHHHHHTTBSS--SSHHHHHHHHHHHHHHHHHT--SS-B-SSS-B-SSHHHHHHHHHHTPPTT--HHHHHHHHHHHHHHSSS--SSB-TT--TT-THHHHHHHHHT------B-TTT-SSPPB---HHHHHHHHHHHHS----TTHHHHHH--TTHHHHHTTS---EEEEEETTSGGGGGS--S-SSSSEEEEEETT--TTGGGSPP-TT--HHHHHHHHHHHHHHHHHHHHHHHHHHHHHH-/----------------------------------PPPPPS-------EEEEEEE-S-TT-------EEEEEEEE-TTT--TTT--EEEEE--SS-HHHHHHT-HHHHHHHHHHT-EEEEEPPTTBTTB-GGGSHHHHTSSHHHHTT--HHHHHHHHHHHHHHHHHHTT-TT--EEEEEETHHHHHHHHHHHH-TTT-SEEEEET--TT-STTSS-TTHHHHHHHHHHHHH-HHHHHHHHHHHHHHHHHHHSTTHHHHHHHHTTBSS--SSHHHHHHHHHHHHHHHHHT--SS-B-SSS-B-SSHHHHHHHHHHTPPTT--HHHHHHHHHHHHHHSSS--SSB-TT--TT-THHHHHHHHHT------B-TTT-SSPPB---HHHHHHHHHHHHS----TTHHHHHH--TTHHHHHTTS---EEEEEETTSGGGGGS--S-SSSSEEEEEESS--TTGGGSPP-TT--HHHHHHHHHHHHHHHHHHHHHHHHHHHHHH-

Radius of gyration: 34.32 Å; Cα contacts (8 Å, |Δi|>4): 1923; chains: 2; bounding box: 141×105×97 Å

InterPro domains:
  IPR008758 Peptidase S28 [PF05577] (54-475)
  IPR029058 Alpha/Beta hydrolase fold [G3DSA:3.40.50.1820] (51-485)
  IPR029058 Alpha/Beta hydrolase fold [SSF53474] (117-438)
  IPR042269 Serine carboxypeptidase S28, SKS domain [G3DSA:1.20.120.980] (215-379)